Protein AF-G4Q4A5-F1 (afdb_monomer)

Solvent-accessible surface area (backbone atoms only — not comparable to full-atom values): 33783 Å² total; per-residue (Å²): 134,91,78,90,86,79,98,81,73,88,73,69,68,71,56,61,62,68,66,52,78,76,68,85,71,62,58,71,46,76,41,76,43,56,79,45,82,44,80,56,56,65,43,68,42,11,26,39,40,28,27,60,43,11,35,39,37,38,36,56,46,50,39,42,34,25,42,47,89,72,95,66,91,86,63,47,13,35,34,20,28,56,42,5,38,41,31,37,36,34,95,90,50,41,18,53,30,36,37,30,48,18,23,37,40,19,26,51,47,3,34,38,37,40,25,20,27,30,38,39,37,40,20,64,73,84,53,48,28,33,36,13,26,36,33,4,35,36,38,38,40,35,95,75,6,52,35,36,38,38,55,18,28,16,38,37,18,38,4,69,91,77,28,49,8,27,40,36,40,27,19,27,27,36,37,42,33,48,50,88,54,95,77,76,87,65,97,67,94,79,78,80,69,23,34,38,34,16,22,44,33,2,35,37,38,41,43,22,72,34,40,32,38,36,32,43,17,36,38,19,32,41,58,57,4,27,39,40,38,39,22,33,33,36,40,40,39,24,73,70,75,61,86,79,83,71,82,82,90,58,100,73,71,48,38,28,33,41,27,25,43,32,3,30,40,36,40,38,35,86,76,7,54,34,31,39,38,41,21,38,35,81,58,102,48,45,8,29,40,30,28,23,59,62,10,34,42,38,37,28,14,26,32,35,38,38,38,20,73,57,10,40,27,26,18,42,68,37,94,89,73,74,42,73,73,38,41,1,7,40,39,36,39,39,35,91,72,8,54,37,32,42,36,43,32,34,38,37,26,21,21,69,57,6,35,39,36,40,30,15,28,30,37,39,34,74,28,47,37,39,32,27,49,32,3,32,41,36,35,40,37,94,76,9,50,33,31,39,37,25,25,42,35,34,32,38,46,14,40,39,40,38,32,18,30,35,35,38,34,25,35,53,71,47,76,56,98,89,40,83,43,39,41,49,21,32,39,34,25,51,57,11,38,39,36,37,37,38,99,76,9,49,34,33,38,40,40,48,63,81,40,21,29,38,41,32,32,32,14,35,42,37,41,30,19,33,32,36,38,35,48,78,52,90,50,91,61,27,35,38,42,41,28,60,14,39,37,38,36,38,40,38,96,79,9,53,34,32,40,35,34,27,30,40,41,33,43,33,52,93,85,50,89,45,42,30,41,38,40,39,27,10,43,33,35,39,32,51,29,37,40,38,30,25,12,50,50,21,35,40,40,36,42,26,37,32,38,40,35,70,29,58,65,47,55,78,94,80,33,92,38,17,29,29,14,26,47,19,2,31,36,36,42,38,34,92,71,8,52,36,34,40,32,39,14,33,37,36,10,34,6,92,45,89,92,16,46,6,34,32,38,41,31,18,30,30,39,37,26,73,55,14,36,38,8,33,18,52,51,4,28,30,41,34,38,43,84,78,51,9,37,37,40,38,39,34,40,35,7,25,48,43,0,30,29,41,36,31,35,54,25,40,37,37,37,40,40,37,6,27,49,32,0,32,27,40,40,35,25,29,22,35,39,39,37,42,36,6,30,27,61,64,6,31,25,39,38,42,25,69,32,45,36,34,40,39,37,35,7,25,45,40,1,29,27,39,40,39,29,25,23,39,38,38,38,40,39,24,30,67,59,5,31,31,41,39,37,31,48,42,36,39,37,32,34,32,44,37,76,34,64,47,30,35,42,35,33,34,64,69,9,34,40,43,60,72,56,84,64,43,68,61,38,79,46,61,63,69,36,47,77,55,73,88,82,84,86,87,81,87,132

Secondary structure (DSSP, 8-state):
------S--SSSHHHHHHHHTTS-----EEEEEEEEEEE-SSEEE--EEEEEEEEEEEE-SSEEEE--S--SS--EEEEE-SS-EEEES-SSS-EEEEEE-SEEEE-TT-EEEE-EEEEEE---TTS-SEEEETT-EEEEE-TT--EEEE-SS-EEEE-TTT---EEEEEESEEEEE----TT---S--SSSS-SEEE-TT-EEEEEESSEEEEES-EEE-STT-EEEEE-SEEEEEEE---TT------TTTT-SEEE-TT-EEEE--TT-SEEEEEEE-SSSS-SEEE-STT-EEEE--SEEEEEETT-EEESEE-TTT--EEE---EEEE--TT-SEEEEES-EEEESTT-EEEE-SSEEEEEEEEEEETT-EEEE--TT--EEEEEEEEEESS-EEEE--SEEEE---EEEETTEEEEPPSEEEETT-EEEE--TT-SEEEE--STT-EEEEEEEEEEE-SSEEEE-SS--TT-EEEEEEEEEEEE--TT-SEEEE-SEEEEE--TT--PPEEEEEE-SEEEE-S-EEEESTTEEEEEE-SEEEE---S--TTT-SSSEEEETT-EEEE--TT-SEEEE-SPEEEE--STT--EEEEE-SSEEEETT-EEEESTTEEEEE--TTT--EEES-EEEETT-EEEEE-SSEEES-EEEETT-EEEEEESEEES-EEEESTT-EEEEEEEEEEES-EEEETT-EEEEEEEEEES-EEE-TT-EEEEEEEEEEEE-EEETTS--EEEEPTT-EEEE-S----SEEEESS-EEE-S-------

pLDDT: mean 84.36, std 18.32, range [21.97, 98.75]

Sequence (781 aa):
MMMYLSHKKKVLLSAAVLFALASGEAFASSYHGGTSDVTSSNETLDELYATNKAKVTVTGSGTITFTPSGTADGEGAIDASGGSVVTIGSSSLPYDRLTANGEILAEDKSTVNLYAKEITINKGDDYAAVTAANGATITIGTANTTSLTTTGEVLSTDGDNGAASSVTLTAGDVTLNYSPNPSADSGSGGDEDHTLYADGGSSLAVNASGTVTIKGPIGAVDSGSSITVDGSTISLTHNTVGEDGVTYNYDLETRGIHVEEGASVRIGSDSTTSLAIDVENSSDDSSIVVSGGASKLELYGKTISVTAEDGIHNGKLTGETFDTEYEGGSLVIGSDSTDSLIVNGPIQTVGSDASTKLLGSSIAVQSRIGTYRGGALTIGSKSTESVYVDTLFDSVNTKTTILGNDITIGNRSYYLDGMLYSSPSIDIYDGSIVTIGDDTTATVTIGGDVGADIDVQDADLTLKGNEIVIGLNDDQHFAIYHDYGGTVTIGDENTESVVINTALLMQTTRNHQKSNLTTVTGDTVTFSGIVSTYGIGSSLVVDGTTILLTRDTPILEVSPYPISALYGSAIALGSSRTESLTLAGTVASVSLVDGTDTEVSLDGSAITLQNGAVATGNGAALTIGSAGVTKTLTGDLTATDKGVVTATLSGTYTGDAVASDAGTLSLRAGAAEGNLTSTGSGSTLTATVSGAAVGDASAAESGNLTLTTGSLTGDLTTSDSGTLAATVSHTFTGKTTDDADTMTLTLSSGATWNLTDSSTVSTLNAEGGLLASWTARWVRR

Radius of gyration: 42.33 Å; Cα contacts (8 Å, |Δi|>4): 2781; chains: 1; bounding box: 100×43×151 Å

Structure (mmCIF, N/CA/C/O backbone):
data_AF-G4Q4A5-F1
#
_entry.id   AF-G4Q4A5-F1
#
loop_
_atom_site.group_PDB
_atom_site.id
_atom_site.type_symbol
_atom_site.label_atom_id
_atom_site.label_alt_id
_atom_site.label_comp_id
_atom_site.label_asym_id
_atom_site.label_entity_id
_atom_site.label_seq_id
_atom_site.pdbx_PDB_ins_code
_atom_site.Cartn_x
_atom_site.Cartn_y
_atom_site.Cartn_z
_atom_site.occupancy
_atom_site.B_iso_or_equiv
_atom_site.auth_seq_id
_atom_site.auth_comp_id
_atom_site.auth_asym_id
_atom_site.auth_atom_id
_atom_site.pdbx_PDB_model_num
ATOM 1 N N . MET A 1 1 ? -32.781 26.314 80.082 1.00 28.94 1 MET A N 1
ATOM 2 C CA . MET A 1 1 ? -33.161 25.643 81.343 1.00 28.94 1 MET A CA 1
ATOM 3 C C . MET A 1 1 ? -33.308 24.162 81.037 1.00 28.94 1 MET A C 1
ATOM 5 O O . MET A 1 1 ? -34.208 23.793 80.300 1.00 28.94 1 MET A O 1
ATOM 9 N N . MET A 1 2 ? -32.343 23.356 81.484 1.00 27.31 2 MET A N 1
ATOM 10 C CA . MET A 1 2 ? -32.360 21.892 81.381 1.00 27.31 2 MET A CA 1
ATOM 11 C C . MET A 1 2 ? -33.508 21.332 82.228 1.00 27.31 2 MET A C 1
ATOM 13 O O . MET A 1 2 ? -33.644 21.731 83.384 1.00 27.31 2 MET A O 1
ATOM 17 N N . MET A 1 3 ? -34.253 20.356 81.710 1.00 21.97 3 MET A N 1
ATOM 18 C CA . MET A 1 3 ? -34.928 19.380 82.563 1.00 21.97 3 MET A CA 1
ATOM 19 C C . MET A 1 3 ? -35.010 18.021 81.856 1.00 21.97 3 MET A C 1
ATOM 21 O O . MET A 1 3 ? -35.638 17.873 80.813 1.00 21.97 3 MET A O 1
ATOM 25 N N . TYR A 1 4 ? -34.307 17.056 82.446 1.00 30.72 4 TYR A N 1
ATOM 26 C CA . TYR A 1 4 ? -34.360 15.619 82.185 1.00 30.72 4 TYR A CA 1
ATOM 27 C C . TYR A 1 4 ? -35.785 15.075 82.349 1.00 30.72 4 TYR A C 1
ATOM 29 O O . TYR A 1 4 ? -36.430 15.401 83.342 1.00 30.72 4 TYR A O 1
ATOM 37 N N . LEU A 1 5 ? -36.212 14.144 81.486 1.00 25.69 5 LEU A N 1
ATOM 38 C CA . LEU A 1 5 ? -37.268 13.177 81.811 1.00 25.69 5 LEU A CA 1
ATOM 39 C C . LEU A 1 5 ? -36.898 11.768 81.309 1.00 25.69 5 LEU A C 1
ATOM 41 O O . LEU A 1 5 ? -36.308 11.589 80.249 1.00 25.69 5 LEU A O 1
ATOM 45 N N . SER A 1 6 ? -37.210 10.782 82.148 1.00 29.92 6 SER A N 1
ATOM 46 C CA . SER A 1 6 ? -36.556 9.480 82.299 1.00 29.92 6 SER A CA 1
ATOM 47 C C . SER A 1 6 ? -37.180 8.303 81.538 1.00 29.92 6 SER A C 1
ATOM 49 O O . SER A 1 6 ? -38.381 8.260 81.282 1.00 29.92 6 SER A O 1
ATOM 51 N N . HIS A 1 7 ? -36.348 7.274 81.348 1.00 33.62 7 HIS A N 1
ATOM 52 C CA . HIS A 1 7 ? -36.638 5.858 81.092 1.00 33.62 7 HIS A CA 1
ATOM 53 C C . HIS A 1 7 ? -38.032 5.346 81.515 1.00 33.62 7 HIS A C 1
ATOM 55 O O . HIS A 1 7 ? -38.216 4.936 82.658 1.00 33.62 7 HIS A O 1
ATOM 61 N N . LYS A 1 8 ? -38.994 5.278 80.580 1.00 30.33 8 LYS A N 1
ATOM 62 C CA . LYS A 1 8 ? -40.167 4.371 80.675 1.00 30.33 8 LYS A CA 1
ATOM 63 C C . LYS A 1 8 ? -40.930 4.130 79.355 1.00 30.33 8 LYS A C 1
ATOM 65 O O . LYS A 1 8 ? -42.116 3.830 79.374 1.00 30.33 8 LYS A O 1
ATOM 70 N N . LYS A 1 9 ? -40.253 4.208 78.200 1.00 30.61 9 LYS A N 1
ATOM 71 C CA . LYS A 1 9 ? -40.841 3.944 76.864 1.00 30.61 9 LYS A CA 1
ATOM 72 C C . LYS A 1 9 ? -40.145 2.830 76.060 1.00 30.61 9 LYS A C 1
ATOM 74 O O . LYS A 1 9 ? -40.297 2.762 74.851 1.00 30.61 9 LYS A O 1
ATOM 79 N N . LYS A 1 10 ? -39.410 1.922 76.715 1.00 32.59 10 LYS A N 1
ATOM 80 C CA . LYS A 1 10 ? -38.712 0.805 76.036 1.00 32.59 10 LYS A CA 1
ATOM 81 C C . LYS A 1 10 ? -39.521 -0.497 75.895 1.00 32.59 10 LYS A C 1
ATOM 83 O O . LYS A 1 10 ? -38.975 -1.471 75.406 1.00 32.59 10 LYS A O 1
ATOM 88 N N . VAL A 1 11 ? -40.797 -0.529 76.298 1.00 34.66 11 VAL A N 1
ATOM 89 C CA . VAL A 1 11 ? -41.610 -1.772 76.282 1.00 34.66 11 VAL A CA 1
ATOM 90 C C . VAL A 1 11 ? -42.888 -1.660 75.433 1.00 34.66 11 VAL A C 1
ATOM 92 O O . VAL A 1 11 ? -43.567 -2.654 75.224 1.00 34.66 11 VAL A O 1
ATOM 95 N N . LEU A 1 12 ? -43.205 -0.488 74.864 1.00 29.56 12 LEU A N 1
ATOM 96 C CA . LEU A 1 12 ? -44.349 -0.355 73.942 1.00 29.56 12 LEU A CA 1
ATOM 97 C C . LEU A 1 12 ? -43.979 -0.419 72.452 1.00 29.56 12 LEU A C 1
ATOM 99 O O . LEU A 1 12 ? -44.879 -0.469 71.623 1.00 29.56 12 LEU A O 1
ATOM 103 N N . LEU A 1 13 ? -42.688 -0.456 72.105 1.00 32.88 13 LEU A N 1
ATOM 104 C CA . LEU A 1 13 ? -42.244 -0.527 70.705 1.00 32.88 13 LEU A CA 1
ATOM 105 C C . LEU A 1 13 ? -42.064 -1.969 70.196 1.00 32.88 13 LEU A C 1
ATOM 107 O O . LEU A 1 13 ? -41.983 -2.185 68.997 1.00 32.88 13 LEU A O 1
ATOM 111 N N . SER A 1 14 ? -42.065 -2.967 71.085 1.00 34.66 14 SER A N 1
ATOM 112 C CA . SER A 1 14 ? -41.926 -4.386 70.721 1.00 34.66 14 SER A CA 1
ATOM 113 C C . SER A 1 14 ? -43.259 -5.105 70.471 1.00 34.66 14 SER A C 1
ATOM 115 O O . SER A 1 14 ? -43.252 -6.256 70.052 1.00 34.66 14 SER A O 1
ATOM 117 N N . ALA A 1 15 ? -44.404 -4.457 70.726 1.00 30.44 15 ALA A N 1
ATOM 118 C CA . ALA A 1 15 ? -45.734 -5.050 70.525 1.00 30.44 15 ALA A CA 1
ATOM 119 C C . ALA A 1 15 ? -46.437 -4.571 69.239 1.00 30.44 15 ALA A C 1
ATOM 121 O O . ALA A 1 15 ? -47.255 -5.306 68.696 1.00 30.44 15 ALA A O 1
ATOM 122 N N . ALA A 1 16 ? -46.096 -3.383 68.722 1.00 32.69 16 ALA A N 1
ATOM 123 C CA . ALA A 1 16 ? -46.635 -2.882 67.453 1.00 32.69 16 ALA A CA 1
ATOM 124 C C . ALA A 1 16 ? -46.022 -3.598 66.233 1.00 32.69 16 ALA A C 1
ATOM 126 O O . ALA A 1 16 ? -46.709 -3.820 65.245 1.00 32.69 16 ALA A O 1
ATOM 127 N N . VAL A 1 17 ? -44.771 -4.057 66.349 1.00 37.56 17 VAL A N 1
ATOM 128 C CA . VAL A 1 17 ? -44.092 -4.847 65.306 1.00 37.56 17 VAL A CA 1
ATOM 129 C C . VAL A 1 17 ? -44.661 -6.272 65.213 1.00 37.56 17 VAL A C 1
ATOM 131 O O . VAL A 1 17 ? -44.690 -6.857 64.139 1.00 37.56 17 VAL A O 1
ATOM 134 N N . LEU A 1 18 ? -45.198 -6.825 66.310 1.00 31.72 18 LEU A N 1
ATOM 135 C CA . LEU A 1 18 ? -45.698 -8.207 66.335 1.00 31.72 18 LEU A CA 1
ATOM 136 C C . LEU A 1 18 ? -47.148 -8.362 65.827 1.00 31.72 18 LEU A C 1
ATOM 138 O O . LEU A 1 18 ? -47.550 -9.473 65.501 1.00 31.72 18 LEU A O 1
ATOM 142 N N . PHE A 1 19 ? -47.931 -7.276 65.742 1.00 34.06 19 PHE A N 1
ATOM 143 C CA . PHE A 1 19 ? -49.298 -7.299 65.189 1.00 34.06 19 PHE A CA 1
ATOM 144 C C . PHE A 1 19 ? -49.381 -6.856 63.715 1.00 34.06 19 PHE A C 1
ATOM 146 O O . PHE A 1 19 ? -50.390 -7.131 63.072 1.00 34.06 19 PHE A O 1
ATOM 153 N 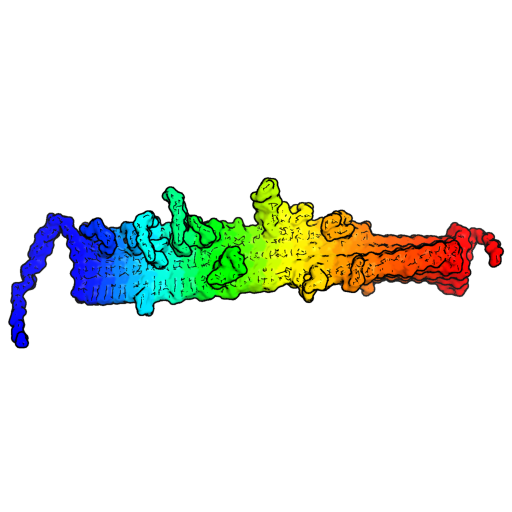N . ALA A 1 20 ? -48.334 -6.221 63.174 1.00 34.75 20 ALA A N 1
ATOM 154 C CA . ALA A 1 20 ? -48.256 -5.788 61.772 1.00 34.75 20 ALA A CA 1
ATOM 155 C C . ALA A 1 20 ? -47.697 -6.870 60.821 1.00 34.75 20 ALA A C 1
ATOM 157 O O . ALA A 1 20 ? -47.969 -6.843 59.629 1.00 34.75 20 ALA A O 1
ATOM 158 N N . LEU A 1 21 ? -47.027 -7.902 61.351 1.00 34.53 21 LEU A N 1
ATOM 159 C CA . LEU A 1 21 ? -46.571 -9.085 60.596 1.00 34.53 21 LEU A CA 1
ATOM 160 C C . LEU A 1 21 ? -47.720 -9.967 60.046 1.00 34.53 21 LEU A C 1
ATOM 162 O O . LEU A 1 21 ? -47.466 -11.012 59.457 1.00 34.53 21 LEU A O 1
ATOM 166 N N . ALA A 1 22 ? -48.983 -9.574 60.250 1.00 33.62 22 ALA A N 1
ATOM 167 C CA . ALA A 1 22 ? -50.168 -10.315 59.818 1.00 33.62 22 ALA A CA 1
ATOM 168 C C . ALA A 1 22 ? -50.999 -9.611 58.724 1.00 33.62 22 ALA A C 1
ATOM 170 O O . ALA A 1 22 ? -51.972 -10.209 58.265 1.00 33.62 22 ALA A O 1
ATOM 171 N N . SER A 1 23 ? -50.665 -8.377 58.311 1.00 36.69 23 SER A N 1
ATOM 172 C CA . SER A 1 23 ? -51.468 -7.615 57.332 1.00 36.69 23 SER A CA 1
ATOM 173 C C . SER A 1 23 ? -50.914 -7.581 55.906 1.00 36.69 23 SER A C 1
ATOM 175 O O . SER A 1 23 ? -51.649 -7.177 55.014 1.00 36.69 23 SER A O 1
ATOM 177 N N . GLY A 1 24 ? -49.679 -8.031 55.657 1.00 36.59 24 GLY A N 1
ATOM 178 C CA . GLY A 1 24 ? -49.119 -8.070 54.296 1.00 36.59 24 GLY A CA 1
ATOM 179 C C . GLY A 1 24 ? -48.942 -6.697 53.632 1.00 36.59 24 GLY A C 1
ATOM 180 O O . GLY A 1 24 ? -48.775 -6.643 52.420 1.00 36.59 24 GLY A O 1
ATOM 181 N N . GLU A 1 25 ? -48.984 -5.604 54.400 1.00 38.22 25 GLU A N 1
ATOM 182 C CA . GLU A 1 25 ? -48.641 -4.267 53.907 1.00 38.22 25 GLU A CA 1
ATOM 183 C C . GLU A 1 25 ? -47.123 -4.083 54.015 1.00 38.22 25 GLU A C 1
ATOM 185 O O . GLU A 1 25 ? -46.556 -4.177 55.109 1.00 38.22 25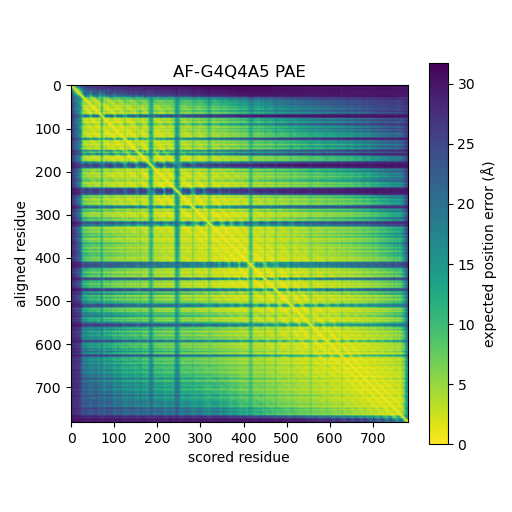 GLU A O 1
ATOM 190 N N . ALA A 1 26 ? -46.465 -3.885 52.872 1.00 44.22 26 ALA A N 1
ATOM 191 C CA . ALA A 1 26 ? -45.058 -3.518 52.809 1.00 44.22 26 ALA A CA 1
ATOM 192 C C . ALA A 1 26 ? -44.901 -2.077 53.341 1.00 44.22 26 ALA A C 1
ATOM 194 O O . ALA A 1 26 ? -45.732 -1.221 53.051 1.00 44.22 26 ALA A O 1
ATOM 195 N N . PHE A 1 27 ? -43.890 -1.826 54.178 1.00 46.25 27 PHE A N 1
ATOM 196 C CA . PHE A 1 27 ? -43.590 -0.495 54.721 1.00 46.25 27 PHE A CA 1
ATOM 197 C C . PHE A 1 27 ? -42.227 -0.029 54.209 1.00 46.25 27 PHE A C 1
ATOM 199 O O . PHE A 1 27 ? -41.244 -0.752 54.393 1.00 46.25 27 PHE A O 1
ATOM 206 N N . ALA A 1 28 ? -42.151 1.190 53.668 1.00 54.28 28 ALA A N 1
ATOM 207 C CA . ALA A 1 28 ? -40.890 1.869 53.385 1.00 54.28 28 ALA A CA 1
ATOM 208 C C . ALA A 1 28 ? -40.028 1.960 54.657 1.00 54.28 28 ALA A C 1
ATOM 210 O O . ALA A 1 28 ? -40.449 2.471 55.704 1.00 54.28 28 ALA A O 1
ATOM 211 N N . SER A 1 29 ? -38.808 1.430 54.582 1.00 66.94 29 SER A N 1
ATOM 212 C CA . SER A 1 29 ? -37.867 1.377 55.697 1.00 66.94 29 SER A CA 1
ATOM 213 C C . SER A 1 29 ? -36.833 2.497 55.565 1.00 66.94 29 SER A C 1
ATOM 215 O O . SER A 1 29 ? -35.869 2.401 54.811 1.00 66.94 29 SER A O 1
ATOM 217 N N . SER A 1 30 ? -37.046 3.589 56.307 1.00 72.38 30 SER A N 1
ATOM 218 C CA . SER A 1 30 ? -36.127 4.731 56.349 1.00 72.38 30 SER A CA 1
ATOM 219 C C . SER A 1 30 ? -35.182 4.665 57.554 1.00 72.38 30 SER A C 1
ATOM 221 O O . SER A 1 30 ? -35.591 4.528 58.712 1.00 72.38 30 SER A O 1
ATOM 223 N N . TYR A 1 31 ? -33.883 4.783 57.283 1.00 78.62 31 TYR A N 1
ATOM 224 C CA . TYR A 1 31 ? -32.807 4.721 58.266 1.00 78.62 31 TYR A CA 1
ATOM 225 C C . TYR A 1 31 ? -32.021 6.034 58.273 1.00 78.62 31 TYR A C 1
ATOM 227 O O . TYR A 1 31 ? -31.394 6.420 57.289 1.00 78.62 31 TYR A O 1
ATOM 235 N N . HIS A 1 32 ? -32.019 6.714 59.422 1.00 81.62 32 HIS A N 1
ATOM 236 C CA . HIS A 1 32 ? -31.368 8.013 59.600 1.00 81.62 32 HIS A CA 1
ATOM 237 C C . HIS A 1 32 ? -30.275 7.936 60.672 1.00 81.62 32 HIS A C 1
ATOM 239 O O . HIS A 1 32 ? -30.569 8.003 61.868 1.00 81.62 32 HIS A O 1
ATOM 245 N N . GLY A 1 33 ? -29.013 7.839 60.243 1.00 65.94 33 GLY A N 1
ATOM 246 C CA . GLY A 1 33 ? -27.843 7.727 61.120 1.00 65.94 33 GLY A CA 1
ATOM 247 C C . GLY A 1 33 ? -27.783 6.453 61.987 1.00 65.94 33 GLY A C 1
ATOM 248 O O . GLY A 1 33 ? -28.784 5.828 62.327 1.00 65.94 33 GLY A O 1
ATOM 249 N N . GLY A 1 34 ? -26.570 6.057 62.388 1.00 81.00 34 GLY A N 1
ATOM 250 C CA . GLY A 1 34 ? -26.346 4.872 63.233 1.00 81.00 34 GLY A CA 1
ATOM 251 C C . GLY A 1 34 ? -26.193 3.564 62.448 1.00 81.00 34 GLY A C 1
ATOM 252 O O . GLY A 1 34 ? -25.959 3.579 61.245 1.00 81.00 34 GLY A O 1
ATOM 253 N N . THR A 1 35 ? -26.261 2.421 63.136 1.00 84.75 35 THR A N 1
ATOM 254 C CA . THR A 1 35 ? -26.106 1.083 62.534 1.00 84.75 35 THR A CA 1
ATOM 255 C C . THR A 1 35 ? -27.363 0.257 62.771 1.00 84.75 35 THR A C 1
ATOM 257 O O . THR A 1 35 ? -27.820 0.163 63.911 1.00 84.75 35 THR A O 1
ATOM 260 N N . SER A 1 36 ? -27.893 -0.338 61.705 1.00 86.44 36 SER A N 1
ATOM 261 C CA . SER A 1 36 ? -29.079 -1.188 61.711 1.00 86.44 36 SER A CA 1
ATOM 262 C C . SER A 1 36 ? -28.761 -2.515 61.035 1.00 86.44 36 SER A C 1
ATOM 264 O O . SER A 1 36 ? -28.375 -2.536 59.870 1.00 86.44 36 SER A O 1
ATOM 266 N N . ASP A 1 37 ? -28.957 -3.612 61.760 1.00 85.06 37 ASP A N 1
ATOM 267 C CA . ASP A 1 37 ? -28.868 -4.963 61.215 1.00 85.06 37 ASP A CA 1
ATOM 268 C C . ASP A 1 37 ? -30.282 -5.551 61.152 1.00 85.06 37 ASP A C 1
ATOM 270 O O . ASP 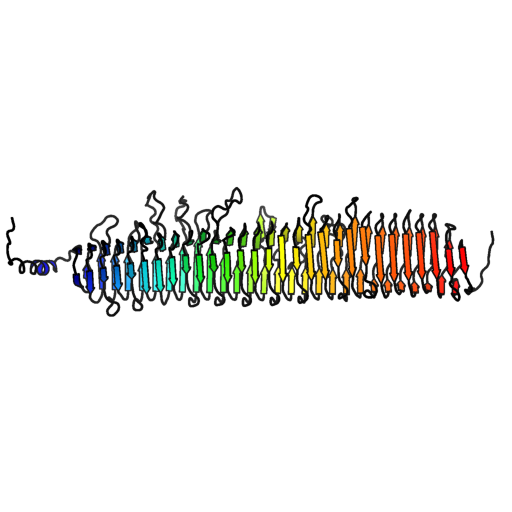A 1 37 ? -30.970 -5.671 62.170 1.00 85.06 37 ASP A O 1
ATOM 274 N N . VAL A 1 38 ? -30.724 -5.877 59.942 1.00 84.06 38 VAL A N 1
ATOM 275 C CA . VAL A 1 38 ? -32.038 -6.437 59.628 1.00 84.06 38 VAL A CA 1
ATOM 276 C C . VAL A 1 38 ? -31.842 -7.891 59.219 1.00 84.06 38 VAL A C 1
ATOM 278 O O . VAL A 1 38 ? -30.944 -8.214 58.440 1.00 84.06 38 VAL A O 1
ATOM 281 N N . THR A 1 39 ? -32.677 -8.787 59.741 1.00 84.75 39 THR A N 1
ATOM 282 C CA . THR A 1 39 ? -32.729 -10.180 59.288 1.00 84.75 39 THR A CA 1
ATOM 283 C C . THR A 1 39 ? -34.079 -10.432 58.634 1.00 84.75 39 THR A C 1
ATOM 285 O O . THR A 1 39 ? -35.096 -10.335 59.312 1.00 84.75 39 THR A O 1
ATOM 288 N N . SER A 1 40 ? -34.079 -10.743 57.340 1.00 83.06 40 SER A N 1
ATOM 289 C CA . SER A 1 40 ? -35.277 -10.910 56.506 1.00 83.06 40 SER A CA 1
ATOM 290 C C . SER A 1 40 ? -35.074 -12.103 55.568 1.00 83.06 40 SER A C 1
ATOM 292 O O . SER A 1 40 ? -33.961 -12.353 55.123 1.00 83.06 40 SER A O 1
ATOM 294 N N . SER A 1 41 ? -36.072 -12.954 55.333 1.00 86.31 41 SER A N 1
ATOM 295 C CA . SER A 1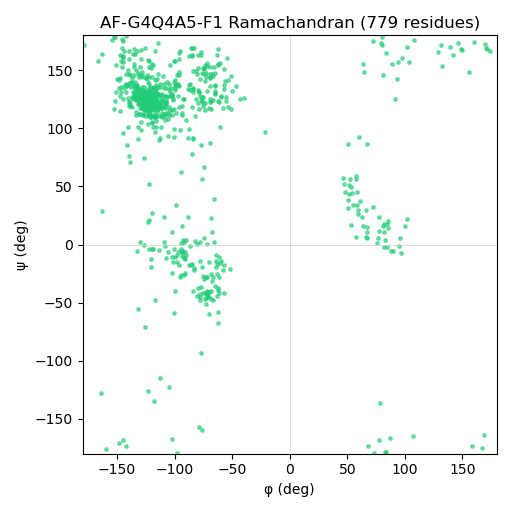 41 ? -35.902 -14.155 54.491 1.00 86.31 41 SER A CA 1
ATOM 296 C C . SER A 1 41 ? -37.211 -14.541 53.823 1.00 86.31 41 SER A C 1
ATOM 298 O O . SER A 1 41 ? -38.178 -14.823 54.524 1.00 86.31 41 SER A O 1
ATOM 300 N N . ASN A 1 42 ? -37.221 -14.639 52.490 1.00 85.81 42 ASN A N 1
ATOM 301 C CA . ASN A 1 42 ? -38.438 -14.856 51.695 1.00 85.81 42 ASN A CA 1
ATOM 302 C C . ASN A 1 42 ? -39.481 -13.752 51.915 1.00 85.81 42 ASN A C 1
ATOM 304 O O . ASN A 1 42 ? -40.659 -14.041 52.115 1.00 85.81 42 ASN A O 1
ATOM 308 N N . GLU A 1 43 ? -39.031 -12.498 51.901 1.00 85.19 43 GLU A N 1
ATOM 309 C CA . GLU A 1 43 ? -39.880 -11.329 52.127 1.00 85.19 43 GLU A CA 1
ATOM 310 C C . GLU A 1 43 ? -39.862 -10.381 50.926 1.00 85.19 43 GLU A C 1
ATOM 312 O O . GLU A 1 43 ? -38.876 -10.284 50.189 1.00 85.19 43 GLU A O 1
ATOM 317 N N . THR A 1 44 ? -40.973 -9.662 50.776 1.00 83.06 44 THR A N 1
ATOM 318 C CA . THR A 1 44 ? -41.088 -8.486 49.919 1.00 83.06 44 THR A CA 1
ATOM 319 C C . THR A 1 44 ? -41.093 -7.259 50.821 1.00 83.06 44 THR A C 1
ATOM 321 O O . THR A 1 44 ? -41.959 -7.124 51.686 1.00 83.06 44 THR A O 1
ATOM 324 N N . LEU A 1 45 ? -40.099 -6.403 50.642 1.00 82.25 45 LEU A N 1
ATOM 325 C CA . LEU A 1 45 ? -39.976 -5.097 51.266 1.00 82.25 45 LEU A CA 1
ATOM 326 C C . LEU A 1 45 ? -40.436 -4.032 50.269 1.00 82.25 45 LEU A C 1
ATOM 328 O O . LEU A 1 45 ? -40.466 -4.277 49.066 1.00 82.25 45 LEU A O 1
ATOM 332 N N . ASP A 1 46 ? -40.821 -2.879 50.794 1.00 79.44 46 ASP A N 1
ATOM 333 C CA . ASP A 1 46 ? -41.254 -1.730 50.002 1.00 79.44 46 ASP A CA 1
ATOM 334 C C . ASP A 1 46 ? -40.012 -1.034 49.409 1.00 79.44 46 ASP A C 1
ATOM 336 O O . ASP A 1 46 ? -39.434 -1.512 48.433 1.00 79.44 46 ASP A O 1
ATOM 340 N N . GLU A 1 47 ? -39.498 -0.024 50.111 1.00 80.44 47 GLU A N 1
ATOM 341 C CA . GLU A 1 47 ? -38.250 0.681 49.807 1.00 80.44 47 GLU A CA 1
ATOM 342 C C . GLU A 1 47 ? -37.258 0.610 50.973 1.00 80.44 47 GLU A C 1
ATOM 344 O O . GLU A 1 47 ? -37.637 0.514 52.154 1.00 80.44 47 GLU A O 1
ATOM 349 N N . LEU A 1 48 ? -35.966 0.698 50.652 1.00 86.94 48 LEU A N 1
ATOM 350 C CA . LEU A 1 48 ? -34.894 0.873 51.628 1.00 86.94 48 LEU A CA 1
ATOM 351 C C . LEU A 1 48 ? -34.190 2.206 51.386 1.00 86.94 48 LEU A C 1
ATOM 353 O O . LEU A 1 48 ? -33.423 2.336 50.440 1.00 86.94 48 LEU A O 1
ATOM 357 N N . TYR A 1 49 ? -34.389 3.153 52.303 1.00 86.31 49 TYR A N 1
ATOM 358 C CA . TYR A 1 49 ? -33.785 4.484 52.241 1.00 86.31 49 TYR A CA 1
ATOM 359 C C . TYR A 1 49 ? -32.809 4.685 53.408 1.00 86.31 49 TYR A C 1
ATOM 361 O O . TYR A 1 49 ? -33.207 4.645 54.577 1.00 86.31 49 TYR A O 1
ATOM 369 N N . ALA A 1 50 ? -31.524 4.905 53.128 1.00 87.81 50 ALA A N 1
ATOM 370 C CA . ALA A 1 50 ? -30.477 5.101 54.130 1.00 87.81 50 ALA A CA 1
ATOM 371 C C . ALA A 1 50 ? -29.779 6.453 53.952 1.00 87.81 50 ALA A C 1
ATOM 373 O O . ALA A 1 50 ? -29.149 6.708 52.935 1.00 87.81 50 ALA A O 1
ATOM 374 N N . THR A 1 51 ? -29.810 7.309 54.976 1.00 89.44 51 THR A N 1
ATOM 375 C CA . THR A 1 51 ? -29.193 8.641 54.886 1.00 89.44 51 THR A CA 1
ATOM 376 C C . THR A 1 51 ? -28.450 9.064 56.156 1.00 89.44 51 THR A C 1
ATOM 378 O O . THR A 1 51 ? -28.623 8.491 57.242 1.00 89.44 51 THR A O 1
ATOM 381 N N . ASN A 1 52 ? -27.640 10.121 56.036 1.00 88.25 52 ASN A N 1
ATOM 382 C CA . ASN A 1 52 ? -26.876 10.744 57.121 1.00 88.25 52 ASN A CA 1
ATOM 383 C C . ASN A 1 52 ? -25.933 9.751 57.829 1.00 88.25 52 ASN A C 1
ATOM 385 O O . ASN A 1 52 ? -25.995 9.566 59.050 1.00 88.25 52 ASN A O 1
ATOM 389 N N . LYS A 1 53 ? -25.050 9.109 57.050 1.00 89.62 53 LYS A N 1
ATOM 390 C CA . LYS A 1 53 ? -24.068 8.111 57.513 1.00 89.62 53 LYS A CA 1
ATOM 391 C C . LYS A 1 53 ? -24.703 6.905 58.211 1.00 89.62 53 LYS A C 1
ATOM 393 O O . LYS A 1 53 ? -24.148 6.378 59.182 1.00 89.62 53 LYS A O 1
ATOM 398 N N . ALA A 1 54 ? -25.887 6.491 57.766 1.00 89.06 54 ALA A N 1
ATOM 399 C CA . ALA A 1 54 ? -26.500 5.255 58.230 1.00 89.06 54 ALA A CA 1
ATOM 400 C C . ALA A 1 54 ? -25.701 4.051 57.713 1.00 89.06 54 ALA A C 1
ATOM 402 O O . ALA A 1 54 ? -25.210 4.062 56.591 1.00 89.06 54 ALA A O 1
ATOM 403 N N . LYS A 1 55 ? -25.579 2.996 58.519 1.00 92.56 55 LYS A N 1
ATOM 404 C CA . LYS A 1 55 ? -25.074 1.692 58.081 1.00 92.56 55 LYS A CA 1
ATOM 405 C C . LYS A 1 55 ? -26.184 0.662 58.216 1.00 92.56 55 LYS A C 1
ATOM 407 O O . LYS A 1 55 ? -26.554 0.330 59.340 1.00 92.56 55 LYS A O 1
ATOM 412 N N . VAL A 1 56 ? -26.704 0.175 57.099 1.00 90.88 56 VAL A N 1
ATOM 413 C CA . VAL A 1 56 ? -27.809 -0.784 57.039 1.00 90.88 56 VAL A CA 1
ATOM 414 C C . VAL A 1 56 ? -27.295 -2.097 56.463 1.00 90.88 56 VAL A C 1
ATOM 416 O O . VAL A 1 56 ? -26.820 -2.135 55.331 1.00 90.88 56 VAL A O 1
ATOM 419 N N . THR A 1 57 ? -27.393 -3.177 57.236 1.00 90.56 57 THR A N 1
ATOM 420 C CA . THR A 1 57 ? -27.068 -4.533 56.778 1.00 90.56 57 THR A CA 1
ATOM 421 C C . THR A 1 57 ? -28.337 -5.379 56.783 1.00 90.56 57 THR A C 1
ATOM 423 O O . THR A 1 57 ? -28.901 -5.619 57.846 1.00 90.56 57 THR A O 1
ATOM 426 N N . VAL A 1 58 ? -28.780 -5.871 55.629 1.00 89.81 58 VAL A N 1
ATOM 427 C CA . VAL A 1 58 ? -29.906 -6.807 55.509 1.00 89.81 58 VAL A CA 1
ATOM 428 C C . VAL A 1 58 ? -29.354 -8.202 55.240 1.00 89.81 58 VAL A C 1
ATOM 430 O O . VAL A 1 58 ? -28.743 -8.453 54.207 1.00 89.81 58 VAL A O 1
ATOM 433 N N . THR A 1 59 ? -29.559 -9.134 56.163 1.00 87.69 59 THR A N 1
ATOM 434 C CA . THR A 1 59 ? -29.055 -10.516 56.085 1.00 87.69 59 THR A CA 1
ATOM 435 C C . THR A 1 59 ? -30.200 -11.519 56.083 1.00 87.69 59 THR A C 1
ATOM 437 O O . THR A 1 59 ? -31.276 -11.232 56.603 1.00 87.69 59 THR A O 1
ATOM 440 N N . GLY A 1 60 ? -29.988 -12.703 55.511 1.00 87.69 60 GLY A N 1
ATOM 441 C CA . GLY A 1 60 ? -31.075 -13.655 55.330 1.00 87.69 60 GLY A CA 1
ATOM 442 C C . GLY A 1 60 ? -30.738 -14.835 54.439 1.00 87.69 60 GLY A C 1
ATOM 443 O O . GLY A 1 60 ? -29.573 -15.126 54.185 1.00 87.69 60 GLY A O 1
ATOM 444 N N . SER A 1 61 ? -31.781 -15.527 53.988 1.00 87.00 61 SER A N 1
ATOM 445 C CA . SER A 1 61 ? -31.707 -16.654 53.056 1.00 87.00 61 SER A CA 1
ATOM 446 C C . SER A 1 61 ? -32.941 -16.696 52.151 1.00 87.00 61 SER A C 1
ATOM 448 O O . SER A 1 61 ? -33.968 -16.091 52.468 1.00 87.00 61 SER A O 1
ATOM 450 N N . GLY A 1 62 ? -32.857 -17.434 51.042 1.00 91.88 62 GLY A N 1
ATOM 451 C CA . GLY A 1 62 ? -33.956 -17.565 50.088 1.00 91.88 62 GLY A CA 1
ATOM 452 C C . GLY A 1 62 ? -34.080 -16.353 49.167 1.00 91.88 62 GLY A C 1
ATOM 453 O O . GLY A 1 62 ? -33.076 -15.876 48.639 1.00 91.88 62 GLY A O 1
ATOM 454 N N . THR A 1 63 ? -35.307 -15.881 48.947 1.00 91.12 63 THR A N 1
ATOM 455 C CA . THR A 1 63 ? -35.597 -14.740 48.059 1.00 91.12 63 THR A CA 1
ATOM 456 C C . THR A 1 63 ? -35.806 -13.450 48.855 1.00 91.12 63 THR A C 1
ATOM 458 O O . THR A 1 63 ? -36.425 -13.476 49.916 1.00 91.12 63 THR A O 1
ATOM 461 N N . ILE A 1 64 ? -35.314 -12.323 48.350 1.00 91.19 64 ILE A N 1
ATOM 462 C CA . ILE A 1 64 ? -35.637 -10.981 48.849 1.00 91.19 64 ILE A CA 1
ATOM 463 C C . ILE A 1 64 ? -36.112 -10.128 47.669 1.00 91.19 64 ILE A C 1
ATOM 465 O O . ILE A 1 64 ? -35.497 -10.147 46.601 1.00 91.19 64 ILE A O 1
ATOM 469 N N . THR A 1 65 ? -37.214 -9.405 47.839 1.00 88.19 65 THR A N 1
ATOM 470 C CA . THR A 1 65 ? -37.767 -8.528 46.798 1.00 88.19 65 THR A CA 1
ATOM 471 C C . THR A 1 65 ? -37.994 -7.133 47.364 1.00 88.19 65 THR A C 1
ATOM 473 O O . THR A 1 65 ? -38.536 -7.021 48.454 1.00 88.19 65 THR A O 1
ATOM 476 N N . PHE A 1 66 ? -37.610 -6.092 46.634 1.00 87.31 66 PHE A N 1
ATOM 477 C CA . PHE A 1 66 ? -37.945 -4.695 46.921 1.00 87.31 66 PHE A CA 1
ATOM 478 C C . PHE A 1 66 ? -38.953 -4.228 45.875 1.00 87.31 66 PHE A C 1
ATOM 480 O O . PHE A 1 66 ? -38.759 -4.477 44.684 1.00 87.31 66 PHE A O 1
ATOM 487 N N . THR A 1 67 ? -40.079 -3.666 46.297 1.00 82.12 67 THR A N 1
ATOM 488 C CA . THR A 1 67 ? -41.157 -3.199 45.416 1.00 82.12 67 THR A CA 1
ATOM 489 C C . THR A 1 67 ? -41.775 -1.939 46.020 1.00 82.12 67 THR A C 1
ATOM 491 O O . THR A 1 67 ? -42.648 -2.083 46.876 1.00 82.12 67 THR A O 1
ATOM 494 N N . PRO A 1 68 ? -41.328 -0.752 45.572 1.00 74.12 68 PRO A N 1
ATOM 495 C CA . PRO A 1 68 ? -41.898 0.547 45.910 1.00 74.12 68 PRO A CA 1
ATOM 496 C C . PRO A 1 68 ? -43.424 0.563 45.786 1.00 74.12 68 PRO A C 1
ATOM 498 O O . PRO A 1 68 ? -43.990 0.029 44.826 1.00 74.12 68 PRO A O 1
ATOM 501 N N . SER A 1 69 ? -44.103 1.152 46.765 1.00 59.00 69 SER A N 1
ATOM 502 C CA . SER A 1 69 ? -45.563 1.168 46.881 1.00 59.00 69 SER A CA 1
ATOM 503 C C . SER A 1 69 ? -46.232 2.385 46.217 1.00 59.00 69 SER A C 1
ATOM 505 O O . SER A 1 69 ? -47.465 2.481 46.231 1.00 59.00 69 SER A O 1
ATOM 507 N N . GLY A 1 70 ? -45.462 3.271 45.572 1.00 54.66 70 GLY A N 1
ATOM 508 C CA . GLY A 1 70 ? -45.938 4.383 44.741 1.00 54.66 70 GLY A CA 1
ATOM 509 C C . GLY A 1 70 ? -46.153 4.007 43.266 1.00 54.66 70 GLY A C 1
ATOM 510 O O . GLY A 1 70 ? -45.320 3.367 42.638 1.00 54.66 70 GLY A O 1
ATOM 511 N N . THR A 1 71 ? -47.293 4.401 42.680 1.00 40.84 71 THR A N 1
ATOM 512 C CA . THR A 1 71 ? -47.656 4.132 41.267 1.00 40.84 71 THR A CA 1
ATOM 513 C C . THR A 1 71 ? -47.390 5.314 40.323 1.00 40.84 71 THR A C 1
ATOM 515 O O . THR A 1 71 ? -48.183 5.541 39.411 1.00 40.84 71 THR A O 1
ATOM 518 N N . ALA A 1 72 ? -46.351 6.110 40.555 1.00 38.34 72 ALA A N 1
ATOM 519 C CA . ALA A 1 72 ? -45.954 7.167 39.626 1.00 38.34 72 ALA A CA 1
ATOM 520 C C . ALA A 1 72 ? -44.451 7.431 39.767 1.00 38.34 72 ALA A C 1
ATOM 522 O O . ALA A 1 72 ? -44.006 7.823 40.839 1.00 38.34 72 ALA A O 1
ATOM 523 N N . ASP A 1 73 ? -43.724 7.166 38.687 1.00 41.38 73 ASP A N 1
ATOM 524 C CA . ASP A 1 73 ? -42.550 7.905 38.229 1.00 41.38 73 ASP A CA 1
ATOM 525 C C . ASP A 1 73 ? -41.456 8.144 39.302 1.00 41.38 73 ASP A C 1
ATOM 527 O O . ASP A 1 73 ? -41.410 9.184 39.958 1.00 41.38 73 ASP A O 1
ATOM 531 N N . GLY A 1 74 ? -40.535 7.180 39.460 1.00 49.47 74 GLY A N 1
ATOM 532 C CA . GLY A 1 74 ? -39.186 7.468 39.982 1.00 49.47 74 GLY A CA 1
ATOM 533 C C . GLY A 1 74 ? -38.854 7.182 41.457 1.00 49.47 74 GLY A C 1
ATOM 534 O O . GLY A 1 74 ? -37.827 7.670 41.919 1.00 49.47 74 GLY A O 1
ATOM 535 N N . GLU A 1 75 ? -39.627 6.397 42.220 1.00 58.66 75 GLU A N 1
ATOM 536 C CA . GLU A 1 75 ? -39.201 6.018 43.587 1.00 58.66 75 GLU A CA 1
ATOM 537 C C . GLU A 1 75 ? -38.151 4.875 43.586 1.00 58.66 75 GLU A C 1
ATOM 539 O O . GLU A 1 75 ? -38.285 3.855 42.897 1.00 58.66 75 GLU A O 1
ATOM 544 N N . GLY A 1 76 ? -37.055 5.063 44.334 1.00 71.12 76 GLY A N 1
ATOM 545 C CA . GLY A 1 76 ? -35.917 4.141 44.385 1.00 71.12 76 GLY A CA 1
ATOM 546 C C . GLY A 1 76 ? -36.174 2.914 45.261 1.00 71.12 76 GLY A C 1
ATOM 547 O O . GLY A 1 76 ? -36.502 3.028 46.439 1.00 71.12 76 GLY A O 1
ATOM 548 N N . ALA A 1 77 ? -35.952 1.712 44.720 1.00 82.12 77 ALA A N 1
ATOM 549 C CA . ALA A 1 77 ? -36.049 0.470 45.488 1.00 82.12 77 ALA A CA 1
ATOM 550 C C . ALA A 1 77 ? -35.015 0.423 46.628 1.00 82.12 77 ALA A C 1
ATOM 552 O O . ALA A 1 77 ? -35.303 -0.070 47.726 1.00 82.12 77 ALA A O 1
ATOM 553 N N . ILE A 1 78 ? -33.799 0.910 46.359 1.00 89.25 78 ILE A N 1
ATOM 554 C CA . ILE A 1 78 ? -32.695 0.989 47.319 1.00 89.25 78 ILE A CA 1
ATOM 555 C C . ILE A 1 78 ? -31.974 2.321 47.116 1.00 89.25 78 ILE A C 1
ATOM 557 O O . ILE A 1 78 ? -31.385 2.540 46.065 1.00 89.25 78 ILE A O 1
ATOM 561 N N . ASP A 1 79 ? -31.950 3.162 48.144 1.00 89.25 79 ASP A N 1
ATOM 562 C CA . ASP A 1 79 ? -31.326 4.485 48.104 1.00 89.25 79 ASP A CA 1
ATOM 563 C C . ASP A 1 79 ? -30.369 4.668 49.294 1.00 89.25 79 ASP A C 1
ATOM 565 O O . ASP A 1 79 ? -30.709 4.397 50.458 1.00 89.25 79 ASP A O 1
ATOM 569 N N . ALA A 1 80 ? -29.143 5.105 49.000 1.00 91.06 80 ALA A N 1
ATOM 570 C CA . ALA A 1 80 ? -28.149 5.490 49.988 1.00 91.06 80 ALA A CA 1
ATOM 571 C C . ALA A 1 80 ? -27.580 6.895 49.723 1.00 91.06 80 ALA A C 1
ATOM 573 O O . ALA A 1 80 ? -26.843 7.102 48.764 1.00 91.06 80 ALA A O 1
ATOM 574 N N . SER A 1 81 ? -27.783 7.824 50.660 1.00 89.69 81 SER A N 1
ATOM 575 C CA . SER A 1 81 ? -27.283 9.207 50.579 1.00 89.69 81 SER A CA 1
ATOM 576 C C . SER A 1 81 ? -26.514 9.657 51.834 1.00 89.69 81 SER A C 1
ATOM 578 O O . SER A 1 81 ? -26.519 9.012 52.893 1.00 89.69 81 SER A O 1
ATOM 580 N N . GLY A 1 82 ? -25.814 10.793 51.752 1.00 89.00 82 GLY A N 1
ATOM 581 C CA . GLY A 1 82 ? -25.109 11.416 52.880 1.00 89.00 82 GLY A CA 1
ATOM 582 C C . GLY A 1 82 ? -23.993 10.564 53.509 1.00 89.00 82 GLY A C 1
ATOM 583 O O . GLY A 1 82 ? -23.834 10.573 54.738 1.00 89.00 82 GLY A O 1
ATOM 584 N N . GLY A 1 83 ? -23.242 9.811 52.701 1.00 88.94 83 GLY A N 1
ATOM 585 C CA . GLY A 1 83 ? -22.144 8.936 53.130 1.00 88.94 83 GLY A CA 1
ATOM 586 C C . GLY A 1 83 ? -22.601 7.672 53.863 1.00 88.94 83 GLY A C 1
ATOM 587 O O . GLY A 1 83 ? -21.934 7.230 54.806 1.00 88.94 83 GLY A O 1
ATOM 588 N N . SER A 1 84 ? -23.772 7.146 53.504 1.00 93.62 84 SER A N 1
ATOM 589 C CA . SER A 1 84 ? -24.369 5.950 54.109 1.00 93.62 84 SER A CA 1
ATOM 590 C C . SER A 1 84 ? -23.851 4.664 53.463 1.00 93.62 84 SER A C 1
ATOM 592 O O . SER A 1 84 ? -23.280 4.679 52.381 1.00 93.62 84 SER A O 1
ATOM 594 N N . VAL A 1 85 ? -24.023 3.528 54.136 1.00 95.38 85 VAL A N 1
ATOM 595 C CA . VAL A 1 85 ? -23.629 2.207 53.634 1.00 95.38 85 VAL A CA 1
ATOM 596 C C . VAL A 1 85 ? -24.812 1.257 53.734 1.00 95.38 85 VAL A C 1
ATOM 598 O O . VAL A 1 85 ? -25.252 0.944 54.840 1.00 95.38 85 VAL A O 1
ATOM 601 N N . VAL A 1 86 ? -25.282 0.754 52.599 1.00 94.62 86 VAL A N 1
ATOM 602 C CA . VAL A 1 86 ? -26.296 -0.298 52.498 1.00 94.62 86 VAL A CA 1
ATOM 603 C C . VAL A 1 86 ? -25.622 -1.588 52.045 1.00 94.62 86 VAL A C 1
ATOM 605 O O . VAL A 1 86 ? -24.774 -1.603 51.155 1.00 94.62 86 VAL A O 1
ATOM 608 N N . THR A 1 87 ? -25.940 -2.702 52.693 1.00 94.50 87 THR A N 1
ATOM 609 C CA . THR A 1 87 ? -25.446 -4.026 52.308 1.00 94.50 87 THR A CA 1
ATOM 610 C C . THR A 1 87 ? -26.564 -5.047 52.426 1.00 94.50 87 THR A C 1
ATOM 612 O O . THR A 1 87 ? -27.078 -5.260 53.521 1.00 94.50 87 THR A O 1
ATOM 615 N N . ILE A 1 88 ? -26.933 -5.690 51.320 1.00 92.88 88 ILE A N 1
ATOM 616 C CA . ILE A 1 88 ? -27.961 -6.731 51.269 1.00 92.88 88 ILE A CA 1
ATOM 617 C C . ILE A 1 88 ? -27.291 -8.061 50.923 1.00 92.88 88 ILE A C 1
ATOM 619 O O . ILE A 1 88 ? -26.680 -8.212 49.869 1.00 92.88 88 ILE A O 1
ATOM 623 N N . GLY A 1 89 ? -27.407 -9.031 51.825 1.00 89.56 89 GLY A N 1
ATOM 624 C CA . GLY A 1 89 ? -26.697 -10.305 51.765 1.00 89.56 89 GLY A CA 1
ATOM 625 C C . GLY A 1 89 ? -25.238 -10.181 52.209 1.00 89.56 89 GLY A C 1
ATOM 626 O O . GLY A 1 89 ? -24.809 -9.179 52.784 1.00 89.56 89 GLY A O 1
ATOM 627 N N . SER A 1 90 ? -24.451 -11.222 51.957 1.00 86.75 90 SER A N 1
ATOM 628 C CA . SER A 1 90 ? -22.995 -11.166 52.094 1.00 86.75 90 SER A CA 1
ATOM 629 C C . SER A 1 90 ? -22.321 -12.021 51.028 1.00 86.75 90 SER A C 1
ATOM 631 O O . SER A 1 90 ? -22.923 -12.942 50.482 1.00 86.75 90 SER A O 1
ATOM 633 N N . SER A 1 91 ? -21.043 -11.765 50.758 1.00 81.06 91 SER A N 1
ATOM 634 C CA . SER A 1 91 ? -20.270 -12.560 49.797 1.00 81.06 91 SER A CA 1
ATOM 635 C C . SER A 1 91 ? -20.110 -14.033 50.197 1.00 81.06 91 SER A C 1
ATOM 637 O O . SER A 1 91 ? -19.939 -14.893 49.332 1.00 81.06 91 SER A O 1
ATOM 639 N N . SER A 1 92 ? -20.179 -14.341 51.497 1.00 84.44 92 SER A N 1
ATOM 640 C CA . SER A 1 92 ? -20.097 -15.706 52.028 1.00 84.44 92 SER A CA 1
ATOM 641 C C . SER A 1 92 ? -21.456 -16.393 52.168 1.00 84.44 92 SER A C 1
ATOM 643 O O . SER A 1 92 ? -21.517 -17.621 52.166 1.00 84.44 92 SER A O 1
ATOM 645 N N . LEU A 1 93 ? -22.534 -15.617 52.298 1.00 85.81 93 LEU A N 1
ATOM 646 C CA . LEU A 1 93 ? -23.915 -16.078 52.431 1.00 85.81 93 LEU A CA 1
ATOM 647 C C . LEU A 1 93 ? -24.833 -15.184 51.576 1.00 85.81 93 LEU A C 1
ATOM 649 O O . LEU A 1 93 ? -25.580 -14.366 52.124 1.00 85.81 93 LEU A O 1
ATOM 653 N N . PRO A 1 94 ? -24.754 -15.295 50.238 1.00 90.19 94 PRO A N 1
ATOM 654 C CA . PRO A 1 94 ? -25.633 -14.549 49.348 1.00 90.19 94 PRO A CA 1
ATOM 655 C C . PRO A 1 94 ? -27.068 -15.076 49.458 1.00 90.19 94 PRO A C 1
ATOM 657 O O . PRO A 1 94 ? -27.283 -16.258 49.748 1.00 90.19 94 PRO A O 1
ATOM 660 N N . TYR A 1 95 ? -28.050 -14.220 49.176 1.00 93.25 95 TYR A N 1
ATOM 661 C CA . TYR A 1 95 ? -29.420 -14.687 48.942 1.00 93.25 95 TYR A CA 1
ATOM 662 C C . TYR A 1 95 ? -29.463 -15.648 47.747 1.00 93.25 95 TYR A C 1
ATOM 664 O O . TYR A 1 95 ? -28.601 -15.602 46.870 1.00 93.25 95 TYR A O 1
ATOM 672 N N . ASP A 1 96 ? -30.473 -16.515 47.680 1.00 92.94 96 ASP A N 1
ATOM 673 C CA . ASP A 1 96 ? -30.683 -17.324 46.477 1.00 92.94 96 ASP A CA 1
ATOM 674 C C . ASP A 1 96 ? -31.163 -16.434 45.322 1.00 92.94 96 ASP A C 1
ATOM 676 O O . ASP A 1 96 ? -30.663 -16.566 44.209 1.00 92.94 96 ASP A O 1
ATOM 680 N N . ARG A 1 97 ? -32.060 -15.476 45.599 1.00 95.06 97 ARG A N 1
ATOM 681 C CA . ARG A 1 97 ? -32.528 -14.489 44.618 1.00 95.06 97 ARG A CA 1
ATOM 682 C C . ARG A 1 97 ? -32.757 -13.117 45.251 1.00 95.06 97 ARG A C 1
ATOM 684 O O . ARG A 1 97 ? -33.338 -13.037 46.332 1.00 95.06 97 ARG A O 1
ATOM 691 N N . LEU A 1 98 ? -32.337 -12.055 44.568 1.00 94.25 98 LEU A N 1
ATOM 692 C CA . LEU A 1 98 ? -32.651 -10.664 44.894 1.00 94.25 98 LEU A CA 1
ATOM 693 C C . LEU A 1 98 ? -33.351 -10.015 43.702 1.00 94.25 98 LEU A C 1
ATOM 695 O O . LEU A 1 98 ? -32.836 -10.053 42.588 1.00 94.25 98 LEU A O 1
ATOM 699 N N . THR A 1 99 ? -34.504 -9.402 43.946 1.00 91.50 99 THR A N 1
ATOM 700 C CA . THR A 1 99 ? -35.225 -8.621 42.936 1.00 91.50 99 THR A CA 1
ATOM 701 C C . THR A 1 99 ? -35.427 -7.197 43.439 1.00 91.50 99 THR A C 1
ATOM 703 O O . THR A 1 99 ? -36.004 -7.015 44.507 1.00 91.50 99 THR A O 1
ATOM 706 N N . ALA A 1 100 ? -34.967 -6.198 42.692 1.00 89.56 100 ALA A N 1
ATOM 707 C CA . ALA A 1 100 ? -35.236 -4.787 42.957 1.00 89.56 100 ALA A CA 1
ATOM 708 C C . ALA A 1 100 ? -36.160 -4.249 41.860 1.00 89.56 100 ALA A C 1
ATOM 710 O O . ALA A 1 100 ? -35.742 -4.164 40.711 1.00 89.56 100 ALA A O 1
ATOM 711 N N . ASN A 1 101 ? -37.417 -3.950 42.192 1.00 85.94 101 ASN A N 1
ATOM 712 C CA . ASN A 1 101 ? -38.392 -3.381 41.258 1.00 85.94 101 ASN A CA 1
ATOM 713 C C . ASN A 1 101 ? -38.402 -1.848 41.368 1.00 85.94 101 ASN A C 1
ATOM 715 O O . ASN A 1 101 ? -39.387 -1.275 41.807 1.00 85.94 101 ASN A O 1
ATOM 719 N N . GLY A 1 102 ? -37.286 -1.201 41.057 1.00 80.38 102 GLY A N 1
ATOM 720 C CA . GLY A 1 102 ? -37.098 0.247 41.126 1.00 80.38 102 GLY A CA 1
ATOM 721 C C . GLY A 1 102 ? -35.615 0.592 41.018 1.00 80.38 102 GLY A C 1
ATOM 722 O O . GLY A 1 102 ? -34.781 -0.296 40.825 1.00 80.38 102 GLY A O 1
ATOM 723 N N . GLU A 1 103 ? -35.279 1.870 41.159 1.00 83.44 103 GLU A N 1
ATOM 724 C CA . GLU A 1 103 ? -33.887 2.329 41.075 1.00 83.44 103 GLU A CA 1
ATOM 725 C C . GLU A 1 103 ? -33.023 1.840 42.236 1.00 83.44 103 GLU A C 1
ATOM 727 O O . GLU A 1 103 ? -33.480 1.737 43.378 1.00 83.44 103 GLU A O 1
ATOM 732 N N . ILE A 1 104 ? -31.748 1.587 41.945 1.00 89.31 104 ILE A N 1
ATOM 733 C CA . ILE A 1 104 ? -30.697 1.513 42.956 1.00 89.31 104 ILE A CA 1
ATOM 734 C C . ILE A 1 104 ? -29.855 2.785 42.860 1.00 89.31 104 ILE A C 1
ATOM 736 O O . ILE A 1 104 ? -29.068 2.930 41.927 1.00 89.31 104 ILE A O 1
ATOM 740 N N . LEU A 1 105 ? -29.994 3.668 43.844 1.00 89.00 105 LEU A N 1
ATOM 741 C CA . LEU A 1 105 ? -29.340 4.972 43.887 1.00 89.00 105 LEU A CA 1
ATOM 742 C C . LEU A 1 105 ? -28.310 5.029 45.022 1.00 89.00 105 LEU A C 1
ATOM 744 O O . LEU A 1 105 ? -28.564 4.598 46.152 1.00 89.00 105 LEU A O 1
ATOM 748 N N . ALA A 1 106 ? -27.128 5.567 44.731 1.00 91.06 106 ALA A N 1
ATOM 749 C CA . ALA A 1 106 ? -26.138 5.922 45.737 1.00 91.06 106 ALA A CA 1
ATOM 750 C C . ALA A 1 106 ? -25.550 7.306 45.450 1.00 91.06 106 ALA A C 1
ATOM 752 O O . ALA A 1 106 ? -25.010 7.541 44.375 1.00 91.06 106 ALA A O 1
ATOM 753 N N . GLU A 1 107 ? -25.573 8.190 46.445 1.00 89.88 107 GLU A N 1
ATOM 754 C CA . GLU A 1 107 ? -25.117 9.580 46.320 1.00 89.88 107 GLU A CA 1
ATOM 755 C C . GLU A 1 107 ? -24.198 9.989 47.480 1.00 89.88 107 GLU A C 1
ATOM 757 O O . GLU A 1 107 ? -24.136 9.329 48.524 1.00 89.88 107 GLU A O 1
ATOM 762 N N . ASP A 1 108 ? -23.497 11.118 47.347 1.00 88.94 108 ASP A N 1
ATOM 763 C CA . ASP A 1 108 ? -22.731 11.762 48.424 1.00 88.94 108 ASP A CA 1
ATOM 764 C C . ASP A 1 108 ? -21.729 10.825 49.128 1.00 88.94 108 ASP A C 1
ATOM 766 O O . ASP A 1 108 ? -21.676 10.742 50.365 1.00 88.94 108 ASP A O 1
ATOM 770 N N . LYS A 1 109 ? -20.908 10.101 48.357 1.00 90.50 109 LYS A N 1
ATOM 771 C CA . LYS A 1 109 ? -19.920 9.126 48.874 1.00 90.50 109 LYS A CA 1
ATOM 772 C C . LYS A 1 109 ? -20.533 7.941 49.624 1.00 90.50 109 LYS A C 1
ATOM 774 O O . LYS A 1 109 ? -19.876 7.344 50.485 1.00 90.50 109 LYS A O 1
ATOM 779 N N . SER A 1 110 ? -21.794 7.621 49.349 1.00 93.81 110 SER A N 1
ATOM 780 C CA . SER A 1 110 ? -22.456 6.444 49.910 1.00 93.81 110 SER A CA 1
ATOM 781 C C . SER A 1 110 ? -22.025 5.159 49.205 1.00 93.81 110 SER A C 1
ATOM 783 O O . SER A 1 110 ? -21.439 5.177 48.123 1.00 93.81 110 SER A O 1
ATOM 785 N N . THR A 1 111 ? -22.286 4.019 49.840 1.00 95.94 111 THR A N 1
ATOM 786 C CA . THR A 1 111 ? -21.950 2.698 49.306 1.00 95.94 111 THR A CA 1
ATOM 787 C C . THR A 1 111 ? -23.156 1.770 49.339 1.00 95.94 111 THR A C 1
ATOM 789 O O . THR A 1 111 ? -23.743 1.576 50.403 1.00 95.94 111 THR A O 1
ATOM 792 N N . VAL A 1 112 ? -23.472 1.120 48.221 1.00 96.31 112 VAL A N 1
ATOM 793 C CA . VAL A 1 112 ? -24.494 0.063 48.143 1.00 96.31 112 VAL A CA 1
ATOM 794 C C . VAL A 1 112 ? -23.836 -1.244 47.707 1.00 96.31 112 VAL A C 1
ATOM 796 O O . VAL A 1 112 ? -23.132 -1.288 46.705 1.00 96.31 112 VAL A O 1
ATOM 799 N N . ASN A 1 113 ? -24.057 -2.323 48.461 1.00 95.94 113 ASN A N 1
ATOM 800 C CA . ASN A 1 113 ? -23.546 -3.659 48.145 1.00 95.94 113 ASN A CA 1
ATOM 801 C C . ASN A 1 113 ? -24.682 -4.684 48.098 1.00 95.94 113 ASN A C 1
ATOM 803 O O . ASN A 1 113 ? -25.351 -4.888 49.114 1.00 95.94 113 ASN A O 1
ATOM 807 N N . LEU A 1 114 ? -24.871 -5.367 46.970 1.00 95.25 114 LEU A N 1
ATOM 808 C CA . LEU A 1 114 ? -25.947 -6.346 46.778 1.00 95.25 114 LEU A CA 1
ATOM 809 C C . LEU A 1 114 ? -25.379 -7.733 46.473 1.00 95.25 114 LEU A C 1
ATOM 811 O O . LEU A 1 114 ? -24.646 -7.910 45.505 1.00 95.25 114 LEU A O 1
ATOM 815 N N . TYR A 1 115 ? -25.740 -8.736 47.273 1.00 95.25 115 TYR A N 1
ATOM 816 C CA . TYR A 1 115 ? -25.178 -10.082 47.185 1.00 95.25 115 TYR A CA 1
ATOM 817 C C . TYR A 1 115 ? -26.273 -11.160 47.129 1.00 95.25 115 TYR A C 1
ATOM 819 O O . TYR A 1 115 ? -26.883 -11.516 48.143 1.00 95.25 115 TYR A O 1
ATOM 827 N N . ALA A 1 116 ? -26.476 -11.733 45.940 1.00 94.94 116 ALA A N 1
ATOM 828 C CA . ALA A 1 116 ? -27.345 -12.887 45.703 1.00 94.94 116 ALA A CA 1
ATOM 829 C C . ALA A 1 116 ? -26.782 -13.793 44.593 1.00 94.94 116 ALA A C 1
ATOM 831 O O . ALA A 1 116 ? -25.914 -13.363 43.833 1.00 94.94 116 ALA A O 1
ATOM 832 N N . LYS A 1 117 ? -27.251 -15.045 44.502 1.00 94.81 117 LYS A N 1
ATOM 833 C CA . LYS A 1 117 ? -26.916 -15.956 43.395 1.00 94.81 117 LYS A CA 1
ATOM 834 C C . LYS A 1 117 ? -27.576 -15.488 42.100 1.00 94.81 117 LYS A C 1
ATOM 836 O O . LYS A 1 117 ? -26.904 -15.397 41.085 1.00 94.81 117 LYS A O 1
ATOM 841 N N . GLU A 1 118 ? -28.850 -15.123 42.156 1.00 96.25 118 GLU A N 1
ATOM 842 C CA . GLU A 1 118 ? -29.571 -14.510 41.039 1.00 96.25 118 GLU A CA 1
ATOM 843 C C . GLU A 1 118 ? -29.996 -13.088 41.414 1.00 96.25 118 GLU A C 1
ATOM 845 O O . GLU A 1 118 ? -30.588 -12.880 42.476 1.00 96.25 118 GLU A O 1
ATOM 850 N N . ILE A 1 119 ? -29.695 -12.111 40.560 1.00 95.12 119 ILE A N 1
ATOM 851 C CA . ILE A 1 119 ? -30.073 -10.707 40.756 1.00 95.12 119 ILE A CA 1
ATOM 852 C C . ILE A 1 119 ? -30.896 -10.235 39.560 1.00 95.12 119 ILE A C 1
ATOM 854 O O . ILE A 1 119 ? -30.498 -10.416 38.410 1.00 95.12 119 ILE A O 1
ATOM 858 N N . THR A 1 120 ? -32.030 -9.601 39.838 1.00 91.88 120 THR A N 1
ATOM 859 C CA . THR A 1 120 ? -32.879 -8.968 38.827 1.00 91.88 120 THR A CA 1
ATOM 860 C C . THR A 1 120 ? -33.193 -7.542 39.256 1.00 91.88 120 THR A C 1
ATOM 862 O O . THR A 1 120 ? -33.662 -7.331 40.374 1.00 91.88 120 THR A O 1
ATOM 865 N N . ILE A 1 121 ? -32.940 -6.575 38.380 1.00 88.94 121 ILE A N 1
ATOM 866 C CA . ILE A 1 121 ? -33.254 -5.163 38.606 1.00 88.94 121 ILE A CA 1
ATOM 867 C C . ILE A 1 121 ? -34.244 -4.749 37.526 1.00 88.94 121 ILE A C 1
ATOM 869 O O . ILE A 1 121 ? -33.904 -4.700 36.345 1.00 88.94 121 ILE A O 1
ATOM 873 N N . ASN A 1 122 ? -35.475 -4.493 37.945 1.00 83.00 122 ASN A N 1
ATOM 874 C CA . ASN A 1 122 ? -36.546 -4.062 37.069 1.00 83.00 122 ASN A CA 1
ATOM 875 C C . ASN A 1 122 ? -36.834 -2.594 37.366 1.00 83.00 122 ASN A C 1
ATOM 877 O O . ASN A 1 122 ? -37.363 -2.285 38.429 1.00 83.00 122 ASN A O 1
ATOM 881 N N . LYS A 1 123 ? -36.510 -1.701 36.437 1.00 71.56 123 LYS A N 1
ATOM 882 C CA . LYS A 1 123 ? -36.967 -0.310 36.466 1.00 71.56 123 LYS A CA 1
ATOM 883 C C . LYS A 1 123 ? -37.774 -0.052 35.193 1.00 71.56 123 LYS A C 1
ATOM 885 O O . LYS A 1 123 ? -37.484 -0.681 34.179 1.00 71.56 123 LYS A O 1
ATOM 890 N N . GLY A 1 124 ? -38.827 0.759 35.313 1.00 60.78 124 GLY A N 1
ATOM 891 C CA . GLY A 1 124 ? -39.625 1.229 34.176 1.00 60.78 124 GLY A CA 1
ATOM 892 C C . GLY A 1 124 ? -38.909 2.328 33.387 1.00 60.78 124 GLY A C 1
ATOM 893 O O . GLY A 1 124 ? -37.698 2.487 33.515 1.00 60.78 124 GLY A O 1
ATOM 894 N N . ASP A 1 125 ? -39.685 3.090 32.626 1.00 55.91 125 ASP A N 1
ATOM 895 C CA . ASP A 1 125 ? -39.237 3.712 31.375 1.00 55.91 125 ASP A CA 1
ATOM 896 C C . ASP A 1 125 ? -38.695 5.158 31.517 1.00 55.91 125 ASP A C 1
ATOM 898 O O . ASP A 1 125 ? -38.634 5.863 30.525 1.00 55.91 125 ASP A O 1
ATOM 902 N N . ASP A 1 126 ? -38.356 5.647 32.717 1.00 53.84 126 ASP A N 1
ATOM 903 C CA . ASP A 1 126 ? -38.068 7.091 32.893 1.00 53.84 126 ASP A CA 1
ATOM 904 C C . ASP A 1 126 ? -36.661 7.439 33.419 1.00 53.84 126 ASP A C 1
ATOM 906 O O . ASP A 1 126 ? -36.313 8.612 33.420 1.00 53.84 126 ASP A O 1
ATOM 910 N N . TYR A 1 127 ? -35.861 6.485 33.928 1.00 62.22 127 TYR A N 1
ATOM 911 C CA . TYR A 1 127 ? -34.545 6.786 34.532 1.00 62.22 127 TYR A CA 1
ATOM 912 C C . TYR A 1 127 ? -33.638 5.544 34.674 1.00 62.22 127 TYR A C 1
ATOM 914 O O . TYR A 1 127 ? -34.107 4.405 34.725 1.00 62.22 127 TYR A O 1
ATOM 922 N N . ALA A 1 128 ? -32.337 5.764 34.902 1.00 69.25 128 ALA A N 1
ATOM 923 C CA . ALA A 1 128 ? -31.315 4.734 35.124 1.00 69.25 128 ALA A CA 1
ATOM 924 C C . ALA A 1 128 ? -31.677 3.682 36.193 1.00 69.25 128 ALA A C 1
ATOM 926 O O . ALA A 1 128 ? -32.100 4.004 37.303 1.00 69.25 128 ALA A O 1
ATOM 927 N N . ALA A 1 129 ? -31.493 2.394 35.886 1.00 79.81 129 ALA A N 1
ATOM 928 C CA . ALA A 1 129 ? -31.760 1.288 36.809 1.00 79.81 129 ALA A CA 1
ATOM 929 C C . ALA A 1 129 ? -30.781 1.265 37.996 1.00 79.81 129 ALA A C 1
ATOM 931 O O . ALA A 1 129 ? -31.143 0.831 39.095 1.00 79.81 129 ALA A O 1
ATOM 932 N N . VAL A 1 130 ? -29.546 1.720 37.770 1.00 87.88 130 VAL A N 1
ATOM 933 C CA . VAL A 1 130 ? -28.490 1.822 38.782 1.00 87.88 130 VAL A CA 1
ATOM 934 C C . VAL A 1 130 ? -27.729 3.125 38.573 1.00 87.88 130 VAL A C 1
ATOM 936 O O . VAL A 1 130 ? -27.145 3.314 37.507 1.00 87.88 130 VAL A O 1
ATOM 939 N N . THR A 1 131 ? -27.668 3.959 39.610 1.00 88.06 131 THR A N 1
ATOM 940 C CA . THR A 1 131 ? -27.062 5.295 39.548 1.00 88.06 131 THR A CA 1
ATOM 941 C C . THR A 1 131 ? -26.111 5.502 40.719 1.00 88.06 131 THR A C 1
ATOM 943 O O . THR A 1 131 ? -26.519 5.431 41.880 1.00 88.06 131 THR A O 1
ATOM 946 N N . ALA A 1 132 ? -24.833 5.769 40.436 1.00 89.81 132 ALA A N 1
ATOM 947 C CA . ALA A 1 132 ? -23.872 6.217 41.445 1.00 89.81 132 ALA A CA 1
ATOM 948 C C . ALA A 1 132 ? -23.418 7.648 41.143 1.00 89.81 132 ALA A C 1
ATOM 950 O O . ALA A 1 132 ? -22.754 7.871 40.134 1.00 89.81 132 ALA A O 1
ATOM 951 N N . ALA A 1 133 ? -23.716 8.585 42.041 1.00 88.44 133 ALA A N 1
ATOM 952 C CA . ALA A 1 133 ? -23.403 10.000 41.864 1.00 88.44 133 ALA A CA 1
ATOM 953 C C . ALA A 1 133 ? -22.519 10.568 42.991 1.00 88.44 133 ALA A C 1
ATOM 955 O O . ALA A 1 133 ? -22.495 10.059 44.120 1.00 88.44 133 ALA A O 1
ATOM 956 N N . ASN A 1 134 ? -21.817 11.674 42.719 1.00 86.69 134 ASN A N 1
ATOM 957 C CA . ASN A 1 134 ? -21.105 12.475 43.727 1.00 86.69 134 ASN A CA 1
ATOM 958 C C . ASN A 1 134 ? -20.114 11.666 44.611 1.00 86.69 134 ASN A C 1
ATOM 960 O O . ASN A 1 134 ? -20.055 11.811 45.844 1.00 86.69 134 ASN A O 1
ATOM 964 N N . GLY A 1 135 ? -19.313 10.789 44.002 1.00 88.62 135 GLY A N 1
ATOM 965 C CA . GLY A 1 135 ? -18.286 9.994 44.682 1.00 88.62 135 GLY A CA 1
ATOM 966 C C . GLY A 1 135 ? -18.785 8.694 45.316 1.00 88.62 135 GLY A C 1
ATOM 967 O O . GLY A 1 135 ? -18.097 8.133 46.176 1.00 88.62 135 GLY A O 1
ATOM 968 N N . ALA A 1 136 ? -19.995 8.253 44.969 1.00 92.38 136 ALA A N 1
ATOM 969 C CA . ALA A 1 136 ? -20.603 7.038 45.496 1.00 92.38 136 ALA A CA 1
ATOM 970 C C . ALA A 1 136 ? -20.045 5.754 44.858 1.00 92.38 136 ALA A C 1
ATOM 972 O O . ALA A 1 136 ? -19.349 5.765 43.842 1.00 92.38 136 ALA A O 1
ATOM 973 N N . THR A 1 137 ? -20.325 4.612 45.488 1.00 95.19 137 THR A N 1
ATOM 974 C CA . THR A 1 137 ? -19.897 3.292 45.005 1.00 95.19 137 THR A CA 1
ATOM 975 C C . THR A 1 137 ? -21.029 2.282 45.097 1.00 95.19 137 THR A C 1
ATOM 977 O O . THR A 1 137 ? -21.575 2.052 46.177 1.00 95.19 137 THR A O 1
ATOM 980 N N . ILE A 1 138 ? -21.338 1.611 43.993 1.00 95.62 138 ILE A N 1
ATOM 981 C CA . ILE A 1 138 ? -22.302 0.510 43.957 1.00 95.62 138 ILE A CA 1
ATOM 982 C C . ILE A 1 138 ? -21.591 -0.765 43.510 1.00 95.62 138 ILE A C 1
ATOM 984 O O . ILE A 1 138 ? -20.894 -0.795 42.501 1.00 95.62 138 ILE A O 1
ATOM 988 N N . THR A 1 139 ? -21.760 -1.848 44.264 1.00 95.88 139 THR A N 1
ATOM 989 C CA . THR A 1 139 ? -21.255 -3.180 43.912 1.00 95.88 139 THR A CA 1
ATOM 990 C C . THR A 1 139 ? -22.400 -4.182 43.920 1.00 95.88 139 THR A C 1
ATOM 992 O O . THR A 1 139 ? -23.060 -4.379 44.943 1.00 95.88 139 THR A O 1
ATOM 995 N N . ILE A 1 140 ? -22.633 -4.837 42.784 1.00 95.06 140 ILE A N 1
ATOM 996 C CA . ILE A 1 140 ? -23.732 -5.783 42.595 1.00 95.06 140 ILE A CA 1
ATOM 997 C C . ILE A 1 140 ? -23.174 -7.137 42.171 1.00 95.06 140 ILE A C 1
ATOM 999 O O . ILE A 1 140 ? -22.526 -7.284 41.137 1.00 95.06 140 ILE A O 1
ATOM 1003 N N . GLY A 1 141 ? -23.475 -8.147 42.976 1.00 93.75 141 GLY A N 1
ATOM 1004 C CA . GLY A 1 141 ? -23.049 -9.515 42.757 1.00 93.75 141 GLY A CA 1
ATOM 1005 C C . GLY A 1 141 ? -21.632 -9.811 43.250 1.00 93.75 141 GLY A C 1
ATOM 1006 O O . GLY A 1 141 ? -20.956 -9.003 43.885 1.00 93.75 141 GLY A O 1
ATOM 1007 N N . THR A 1 142 ? -21.219 -11.054 43.032 1.00 92.06 142 THR A N 1
ATOM 1008 C CA . THR A 1 142 ? -19.916 -11.618 43.406 1.00 92.06 142 THR A CA 1
ATOM 1009 C C . THR A 1 142 ? -19.549 -12.732 42.428 1.00 92.06 142 THR A C 1
ATOM 1011 O O . THR A 1 142 ? -20.366 -13.139 41.610 1.00 92.06 142 THR A O 1
ATOM 1014 N N . ALA A 1 143 ? -18.379 -13.351 42.598 1.00 88.19 143 ALA A N 1
ATOM 1015 C CA . ALA A 1 143 ? -18.027 -14.581 41.881 1.00 88.19 143 ALA A CA 1
ATOM 1016 C C . ALA A 1 143 ? -19.017 -15.756 42.092 1.00 88.19 143 ALA A C 1
ATOM 1018 O O . ALA A 1 143 ? -19.001 -16.707 41.318 1.00 88.19 143 ALA A O 1
ATOM 1019 N N . ASN A 1 144 ? -19.860 -15.717 43.133 1.00 89.06 144 ASN A N 1
ATOM 1020 C CA . ASN A 1 144 ? -20.897 -16.727 43.389 1.00 89.06 144 ASN A CA 1
ATOM 1021 C C . ASN A 1 144 ? -22.264 -16.363 42.783 1.00 89.06 144 ASN A C 1
ATOM 1023 O O . ASN A 1 144 ? -23.206 -17.151 42.889 1.00 89.06 144 ASN A O 1
ATOM 1027 N N . THR A 1 145 ? -22.402 -15.166 42.210 1.00 95.44 145 THR A N 1
ATOM 1028 C CA . THR A 1 145 ? -23.611 -14.742 41.500 1.00 95.44 145 THR A CA 1
ATOM 1029 C C . THR A 1 145 ? -23.627 -15.448 40.155 1.00 95.44 145 THR A C 1
ATOM 1031 O O . THR A 1 145 ? -22.699 -15.293 39.378 1.00 95.44 145 THR A O 1
ATOM 1034 N N . THR A 1 146 ? -24.638 -16.265 39.885 1.00 95.88 146 THR A N 1
ATOM 1035 C CA . THR A 1 146 ? -24.771 -17.022 38.638 1.00 95.88 146 THR A CA 1
ATOM 1036 C C . THR A 1 146 ? -25.317 -16.163 37.510 1.00 95.88 146 THR A C 1
ATOM 1038 O O . THR A 1 146 ? -24.855 -16.304 36.386 1.00 95.88 146 THR A O 1
ATOM 1041 N N . SER A 1 147 ? -26.257 -15.259 37.797 1.00 95.69 147 SER A N 1
ATOM 1042 C CA . SER A 1 147 ? -26.861 -14.397 36.779 1.00 95.69 147 SER A CA 1
ATOM 1043 C C . SER A 1 147 ? -27.264 -13.034 37.333 1.00 95.69 147 SER A C 1
ATOM 1045 O O . SER A 1 147 ? -27.795 -12.937 38.444 1.00 95.69 147 SER A O 1
ATOM 1047 N N . LEU A 1 148 ? -27.061 -11.998 36.524 1.00 94.94 148 LEU A N 1
ATOM 1048 C CA . LEU A 1 148 ? -27.539 -10.643 36.765 1.00 94.94 148 LEU A CA 1
ATOM 1049 C C . LEU A 1 148 ? -28.286 -10.130 35.532 1.00 94.94 148 LEU A C 1
ATOM 1051 O O . LEU A 1 148 ? -27.760 -10.177 34.422 1.00 94.94 148 LEU A O 1
ATOM 1055 N N . THR A 1 149 ? -29.506 -9.638 35.727 1.00 91.44 149 THR A N 1
ATOM 1056 C CA . THR A 1 149 ? -30.338 -9.105 34.643 1.00 91.44 149 THR A CA 1
ATOM 1057 C C . THR A 1 149 ? -30.909 -7.744 35.010 1.00 91.44 149 THR A C 1
ATOM 1059 O O . THR A 1 149 ? -31.453 -7.590 36.105 1.00 91.44 149 THR A O 1
ATOM 1062 N N . THR A 1 150 ? -30.825 -6.787 34.087 1.00 86.56 150 THR A N 1
ATOM 1063 C CA . THR A 1 150 ? -31.527 -5.499 34.171 1.00 86.56 150 THR A CA 1
ATOM 1064 C C . THR A 1 150 ? -32.570 -5.385 33.057 1.00 86.56 150 THR A C 1
ATOM 1066 O O . THR A 1 150 ? -32.385 -5.944 31.969 1.00 86.56 150 THR A O 1
ATOM 1069 N N . THR A 1 151 ? -33.689 -4.713 33.332 1.00 72.31 151 THR A N 1
ATOM 1070 C CA . THR A 1 151 ? -34.773 -4.489 32.353 1.00 72.31 151 THR A CA 1
ATOM 1071 C C . THR A 1 151 ? -35.114 -3.010 32.131 1.00 72.31 151 THR A C 1
ATOM 1073 O O . THR A 1 151 ? -36.215 -2.737 31.674 1.00 72.31 151 THR A O 1
ATOM 1076 N N . GLY A 1 152 ? -34.213 -2.085 32.477 1.00 61.53 152 GLY A N 1
ATOM 1077 C CA . GLY A 1 152 ? -34.406 -0.632 32.362 1.00 61.53 152 GLY A CA 1
ATOM 1078 C C . GLY A 1 152 ? -33.177 0.073 31.776 1.00 61.53 152 GLY A C 1
ATOM 1079 O O . GLY A 1 152 ? -32.112 -0.540 31.671 1.00 61.53 152 GLY A O 1
ATOM 1080 N N . GLU A 1 153 ? -33.354 1.343 31.410 1.00 58.06 153 GLU A N 1
ATOM 1081 C CA . GLU A 1 153 ? -32.596 2.054 30.370 1.00 58.06 153 GLU A CA 1
ATOM 1082 C C . GLU A 1 153 ? -31.087 2.194 30.607 1.00 58.06 153 GLU A C 1
ATOM 1084 O O . GLU A 1 153 ? -30.333 1.964 29.666 1.00 58.06 153 GLU A O 1
ATOM 1089 N N . VAL A 1 154 ? -30.620 2.501 31.825 1.00 65.12 154 VAL A N 1
ATOM 1090 C CA . VAL A 1 154 ? -29.235 2.988 32.011 1.00 65.12 154 VAL A CA 1
ATOM 1091 C C . VAL A 1 154 ? -28.561 2.440 33.279 1.00 65.12 154 VAL A C 1
ATOM 1093 O O . VAL A 1 154 ? -29.165 2.392 34.354 1.00 65.12 154 VAL A O 1
ATOM 1096 N N . LEU A 1 155 ? -27.289 2.038 33.185 1.00 74.44 155 LEU A N 1
ATOM 1097 C CA . LEU A 1 155 ? -26.354 2.044 34.317 1.00 74.44 155 LEU A CA 1
ATOM 1098 C C . LEU A 1 155 ? -25.500 3.301 34.210 1.00 74.44 155 LEU A C 1
ATOM 1100 O O . LEU A 1 155 ? -24.692 3.400 33.289 1.00 74.44 155 LEU A O 1
ATOM 1104 N N . SER A 1 156 ? -25.669 4.224 35.153 1.00 78.25 156 SER A N 1
ATOM 1105 C CA . SER A 1 156 ? -25.039 5.541 35.103 1.00 78.25 156 SER A CA 1
ATOM 1106 C C . SER A 1 156 ? -24.075 5.753 36.264 1.00 78.25 156 SER A C 1
ATOM 1108 O O . SER A 1 156 ? -24.324 5.359 37.414 1.00 78.25 156 SER A O 1
ATOM 1110 N N . THR A 1 157 ? -22.963 6.414 35.961 1.00 75.25 157 THR A N 1
ATOM 1111 C CA . THR A 1 157 ? -22.135 7.066 36.965 1.00 75.25 157 THR A CA 1
ATOM 1112 C C . THR A 1 157 ? -21.971 8.532 36.627 1.00 75.25 157 THR A C 1
ATOM 1114 O O . THR A 1 157 ? -21.451 8.845 35.559 1.00 75.25 157 THR A O 1
ATOM 1117 N N . ASP A 1 158 ? -22.325 9.384 37.580 1.00 75.25 158 ASP A N 1
ATOM 1118 C CA . ASP A 1 158 ? -22.226 10.832 37.465 1.00 75.25 158 ASP A CA 1
ATOM 1119 C C . ASP A 1 158 ? -21.207 11.367 38.490 1.00 75.25 158 ASP A C 1
ATOM 1121 O O . ASP A 1 158 ? -21.190 11.004 39.680 1.00 75.25 158 ASP A O 1
ATOM 1125 N N . GLY A 1 159 ? -20.278 12.178 37.993 1.00 59.41 159 GLY A N 1
ATOM 1126 C CA . GLY A 1 159 ? -19.206 12.801 38.757 1.00 59.41 159 GLY A CA 1
ATOM 1127 C C . GLY A 1 159 ? -19.444 14.273 39.090 1.00 59.41 159 GLY A C 1
ATOM 1128 O O . GLY A 1 159 ? -18.499 14.916 39.571 1.00 59.41 159 GLY A O 1
ATOM 1129 N N . ASP A 1 160 ? -20.652 14.806 38.875 1.00 62.31 160 ASP A N 1
ATOM 1130 C CA . ASP A 1 160 ? -21.051 16.168 39.223 1.00 62.31 160 ASP A CA 1
ATOM 1131 C C . ASP A 1 160 ? -20.451 16.571 40.585 1.00 62.31 160 ASP A C 1
ATOM 1133 O O . ASP A 1 160 ? -20.551 15.854 41.577 1.00 62.31 160 ASP A O 1
ATOM 1137 N N . ASN A 1 161 ? -19.738 17.703 40.638 1.00 57.56 161 ASN A N 1
ATOM 1138 C CA . ASN A 1 161 ? -18.893 18.184 41.757 1.00 57.56 161 ASN A CA 1
ATOM 1139 C C . ASN A 1 161 ? -17.459 17.619 41.903 1.00 57.56 161 ASN A C 1
ATOM 1141 O O . ASN A 1 161 ? -16.790 17.910 42.906 1.00 57.56 161 ASN A O 1
ATOM 1145 N N . GLY A 1 162 ? -16.927 16.894 40.918 1.00 62.81 162 GLY A N 1
ATOM 1146 C CA . GLY A 1 162 ? -15.503 16.529 40.848 1.00 62.81 162 GLY A CA 1
ATOM 1147 C C . GLY A 1 162 ? -15.089 15.382 41.777 1.00 62.81 162 GLY A C 1
ATOM 1148 O O . GLY A 1 162 ? -13.920 15.286 42.168 1.00 62.81 162 GLY A O 1
ATOM 1149 N N . ALA A 1 163 ? -16.041 14.531 42.168 1.00 78.56 163 ALA A N 1
ATOM 1150 C CA . ALA A 1 163 ? -15.788 13.313 42.927 1.00 78.56 163 ALA A CA 1
ATOM 1151 C C . ALA A 1 163 ? -16.198 12.090 42.098 1.00 78.56 163 ALA A C 1
ATOM 1153 O O . ALA A 1 163 ? -17.383 11.828 41.937 1.00 78.56 163 ALA A O 1
ATOM 1154 N N . ALA A 1 164 ? -15.209 11.326 41.631 1.00 85.12 164 ALA A N 1
ATOM 1155 C CA . ALA A 1 164 ? -15.423 10.145 40.800 1.00 85.12 164 ALA A CA 1
ATOM 1156 C C . ALA A 1 164 ? -16.288 9.080 41.495 1.00 85.12 164 ALA A C 1
ATOM 1158 O O . ALA A 1 164 ? -15.961 8.630 42.601 1.00 85.12 164 ALA A O 1
ATOM 1159 N N . SER A 1 165 ? -17.353 8.658 40.817 1.00 90.88 165 SER A N 1
ATOM 1160 C CA . SER A 1 165 ? -18.267 7.600 41.247 1.00 90.88 165 SER A CA 1
ATOM 1161 C C . SER A 1 165 ? -17.883 6.252 40.623 1.00 90.88 165 SER A C 1
ATOM 1163 O O . SER A 1 165 ? -17.084 6.181 39.684 1.00 90.88 165 SER A O 1
ATOM 1165 N N . SER A 1 166 ? -18.410 5.143 41.154 1.00 93.94 166 SER A N 1
ATOM 1166 C CA . SER A 1 166 ? -18.199 3.833 40.525 1.00 93.94 166 SER A CA 1
ATOM 1167 C C . SER A 1 166 ? -19.349 2.846 40.683 1.00 93.94 166 SER A C 1
ATOM 1169 O O . SER A 1 166 ? -19.964 2.740 41.745 1.00 93.94 166 SER A O 1
ATOM 1171 N N . VAL A 1 167 ? -19.586 2.063 39.631 1.00 94.69 167 VAL A N 1
ATOM 1172 C CA . VAL A 1 167 ? -20.523 0.933 39.622 1.00 94.69 167 VAL A CA 1
ATOM 1173 C C . VAL A 1 167 ? -19.776 -0.314 39.148 1.00 94.69 167 VAL A C 1
ATOM 1175 O O . VAL A 1 167 ? -19.063 -0.299 38.147 1.00 94.69 167 VAL A O 1
ATOM 1178 N N . THR A 1 168 ? -19.911 -1.420 39.878 1.00 95.69 168 THR A N 1
ATOM 1179 C CA . THR A 1 168 ? -19.313 -2.711 39.511 1.00 95.69 168 THR A CA 1
ATOM 1180 C C . THR A 1 168 ? -20.348 -3.823 39.567 1.00 95.69 168 THR A C 1
ATOM 1182 O O . THR A 1 168 ? -20.943 -4.073 40.617 1.00 95.69 168 THR A O 1
ATOM 1185 N N . LEU A 1 169 ? -20.511 -4.537 38.455 1.00 95.19 169 LEU A N 1
ATOM 1186 C CA . LEU A 1 169 ? -21.318 -5.749 38.358 1.00 95.19 169 LEU A CA 1
ATOM 1187 C C . LEU A 1 169 ? -20.409 -6.975 38.296 1.00 95.19 169 LEU A C 1
ATOM 1189 O O . LEU A 1 169 ? -19.391 -6.975 37.602 1.00 95.19 169 LEU A O 1
ATOM 1193 N N . THR A 1 170 ? -20.758 -8.043 39.009 1.00 95.69 170 THR A N 1
ATOM 1194 C CA . THR A 1 170 ? -20.039 -9.322 38.926 1.00 95.69 170 THR A CA 1
ATOM 1195 C C . THR A 1 170 ? -20.998 -10.504 38.954 1.00 95.69 170 THR A C 1
ATOM 1197 O O . THR A 1 170 ? -21.737 -10.672 39.924 1.00 95.69 170 THR A O 1
ATOM 1200 N N . ALA A 1 171 ? -20.965 -11.342 37.914 1.00 96.06 171 ALA A N 1
ATOM 1201 C CA . ALA A 1 171 ? -21.799 -12.541 37.819 1.00 96.06 171 ALA A CA 1
ATOM 1202 C C . ALA A 1 171 ? -21.191 -13.641 36.922 1.00 96.06 171 ALA A C 1
ATOM 1204 O O . ALA A 1 171 ? -20.135 -13.483 36.311 1.00 96.06 171 ALA A O 1
ATOM 1205 N N . GLY A 1 172 ? -21.862 -14.791 36.860 1.00 95.62 172 GLY A N 1
ATOM 1206 C CA . GLY A 1 172 ? -21.677 -15.815 35.839 1.00 95.62 172 GLY A CA 1
ATOM 1207 C C . GLY A 1 172 ? -22.032 -15.230 34.483 1.00 95.62 172 GLY A C 1
ATOM 1208 O O . GLY A 1 172 ? -21.138 -14.963 33.690 1.00 95.62 172 GLY A O 1
ATOM 1209 N N . ASP A 1 173 ? -23.315 -14.934 34.297 1.00 96.75 173 ASP A N 1
ATOM 1210 C CA . ASP A 1 173 ? -23.844 -14.251 33.120 1.00 96.75 173 ASP A CA 1
ATOM 1211 C C . ASP A 1 173 ? -24.431 -12.879 33.490 1.00 96.75 173 ASP A C 1
ATOM 1213 O O . ASP A 1 173 ? -25.059 -12.717 34.541 1.00 96.75 173 ASP A O 1
ATOM 1217 N N . VAL A 1 174 ? -24.243 -11.890 32.616 1.00 95.31 174 VAL A N 1
ATOM 1218 C CA . VAL A 1 174 ? -24.807 -10.540 32.747 1.00 95.31 174 VAL A CA 1
ATOM 1219 C C . VAL A 1 174 ? -25.636 -10.219 31.508 1.00 95.31 174 VAL A C 1
ATOM 1221 O O . VAL A 1 174 ? -25.157 -10.330 30.382 1.00 95.31 174 VAL A O 1
ATOM 1224 N N . THR A 1 175 ? -26.879 -9.791 31.704 1.00 92.12 175 THR A N 1
ATOM 1225 C CA . THR A 1 175 ? -27.753 -9.314 30.626 1.00 92.12 175 THR A CA 1
ATOM 1226 C C . THR A 1 175 ? -28.279 -7.933 30.970 1.00 92.12 175 THR A C 1
ATOM 1228 O O . THR A 1 175 ? -29.023 -7.777 31.937 1.00 92.12 175 THR A O 1
ATOM 1231 N N . LEU A 1 176 ? -27.910 -6.949 30.161 1.00 88.50 176 LEU A N 1
ATOM 1232 C CA . LEU A 1 176 ? -28.367 -5.574 30.274 1.00 88.50 176 LEU A CA 1
ATOM 1233 C C . LEU A 1 176 ? -29.302 -5.302 29.103 1.00 88.50 176 LEU A C 1
ATOM 1235 O O . LEU A 1 176 ? -28.877 -5.357 27.948 1.00 88.50 176 LEU A O 1
ATOM 1239 N N . ASN A 1 177 ? -30.586 -5.110 29.395 1.00 78.56 177 ASN A N 1
ATOM 1240 C CA . ASN A 1 177 ? -31.570 -4.798 28.368 1.00 78.56 177 ASN A CA 1
ATOM 1241 C C . ASN A 1 177 ? -31.889 -3.309 28.402 1.00 78.56 177 ASN A C 1
ATOM 1243 O O . ASN A 1 177 ? -32.297 -2.806 29.444 1.00 78.56 177 ASN A O 1
ATOM 1247 N N . TYR A 1 178 ? -31.787 -2.673 27.244 1.00 72.50 178 TYR A N 1
ATOM 1248 C CA . TYR A 1 178 ? -32.367 -1.370 26.965 1.00 72.50 178 TYR A CA 1
ATOM 1249 C C . TYR A 1 178 ? -33.812 -1.518 26.480 1.00 72.50 178 TYR A C 1
ATOM 1251 O O . TYR A 1 178 ? -34.121 -2.421 25.694 1.00 72.50 178 TYR A O 1
ATOM 1259 N N . SER A 1 179 ? -34.687 -0.641 26.962 1.00 59.03 179 SER A N 1
ATOM 1260 C CA . SER A 1 179 ? -36.070 -0.502 26.515 1.00 59.03 179 SER A CA 1
ATOM 1261 C C . SER A 1 179 ? -36.307 0.986 26.277 1.00 59.03 179 SER A C 1
ATOM 1263 O O . SER A 1 179 ? -36.468 1.683 27.267 1.00 59.03 179 SER A O 1
ATOM 1265 N N . PRO A 1 180 ? -36.283 1.476 25.026 1.00 53.84 180 PRO A N 1
ATOM 1266 C CA . PRO A 1 180 ? -36.470 2.899 24.761 1.00 53.84 180 PRO A CA 1
ATOM 1267 C C . PRO A 1 180 ? -37.883 3.331 25.160 1.00 53.84 180 PRO A C 1
ATOM 1269 O O . PRO A 1 180 ? -38.852 2.691 24.734 1.00 53.84 180 PRO A O 1
ATOM 1272 N N . ASN A 1 181 ? -38.018 4.412 25.929 1.00 48.53 181 ASN A N 1
ATOM 1273 C CA . ASN A 1 181 ? -39.303 5.067 26.154 1.00 48.53 181 ASN A CA 1
ATOM 1274 C C . ASN A 1 181 ? -39.660 6.028 25.001 1.00 48.53 181 ASN A C 1
ATOM 1276 O O . ASN A 1 181 ? -39.083 7.105 24.886 1.00 48.53 181 ASN A O 1
ATOM 1280 N N . PRO A 1 182 ? -40.677 5.731 24.171 1.00 42.44 182 PRO A N 1
ATOM 1281 C CA . PRO A 1 182 ? -41.077 6.598 23.060 1.00 42.44 182 PRO A CA 1
ATOM 1282 C C . PRO A 1 182 ? -41.832 7.875 23.489 1.00 42.44 182 PRO A C 1
ATOM 1284 O O . PRO A 1 182 ? -42.377 8.571 22.630 1.00 42.44 182 PRO A O 1
ATOM 1287 N N . SER A 1 183 ? -41.965 8.158 24.792 1.00 40.03 183 SER A N 1
ATOM 1288 C CA . SER A 1 183 ? -42.850 9.215 25.311 1.00 40.03 183 SER A CA 1
ATOM 1289 C C . SER A 1 183 ? -42.170 10.338 26.104 1.00 40.03 183 SER A C 1
ATOM 1291 O O . SER A 1 183 ? -42.847 11.315 26.443 1.00 40.03 183 SER A O 1
ATOM 1293 N N . ALA A 1 184 ? -40.861 10.253 26.347 1.00 41.53 184 ALA A N 1
ATOM 1294 C CA . ALA A 1 184 ? -40.110 11.272 27.071 1.00 41.53 184 ALA A CA 1
ATOM 1295 C C . ALA A 1 184 ? -39.665 12.412 26.133 1.00 41.53 184 ALA A C 1
ATOM 1297 O O . ALA A 1 184 ? -38.611 12.389 25.517 1.00 41.53 184 ALA A O 1
ATOM 1298 N N . ASP A 1 185 ? -40.498 13.449 26.036 1.00 38.41 185 ASP A N 1
ATOM 1299 C CA . ASP A 1 185 ? -40.123 14.782 25.535 1.00 38.41 185 ASP A CA 1
ATOM 1300 C C . ASP A 1 185 ? -39.324 15.523 26.637 1.00 38.41 185 ASP A C 1
ATOM 1302 O O . ASP A 1 185 ? -39.752 16.570 27.139 1.00 38.41 185 ASP A O 1
ATOM 1306 N N . SER A 1 186 ? -38.214 14.942 27.121 1.00 35.66 186 SER A N 1
ATOM 1307 C CA . SER A 1 186 ? -37.306 15.596 28.072 1.00 35.66 186 SER A CA 1
ATOM 1308 C C . SER A 1 186 ? -36.277 16.403 27.279 1.00 35.66 186 SER A C 1
ATOM 1310 O O . SER A 1 186 ? -35.297 15.900 26.752 1.00 35.66 186 SER A O 1
ATOM 1312 N N . GLY A 1 187 ? -36.508 17.713 27.165 1.00 33.16 187 GLY A N 1
ATOM 1313 C CA . GLY A 1 187 ? -35.625 18.667 26.480 1.00 33.16 187 GLY A CA 1
ATOM 1314 C C . GLY A 1 187 ? -34.244 18.890 27.129 1.00 33.16 187 GLY A C 1
ATOM 1315 O O . GLY A 1 187 ? -33.781 20.032 27.171 1.00 33.16 187 GLY A O 1
ATOM 1316 N N . SER A 1 188 ? -33.598 17.842 27.641 1.00 34.22 188 SER A N 1
ATOM 1317 C CA . SER A 1 188 ? -32.246 17.826 28.201 1.00 34.22 188 SER A CA 1
ATOM 1318 C C . SER A 1 188 ? -31.505 16.554 27.767 1.00 34.22 188 SER A C 1
ATOM 1320 O O . SER A 1 188 ? -31.361 15.627 28.553 1.00 34.22 188 SER A O 1
ATOM 1322 N N . GLY A 1 189 ? -31.039 16.518 26.516 1.00 40.16 189 GLY A N 1
ATOM 1323 C CA . GLY A 1 189 ? -30.242 15.411 25.976 1.00 40.16 189 GLY A CA 1
ATOM 1324 C C . GLY A 1 189 ? -28.842 15.337 26.591 1.00 40.16 189 GLY A C 1
ATOM 1325 O O . GLY A 1 189 ? -27.913 15.942 26.062 1.00 40.16 189 GLY A O 1
ATOM 1326 N N . GLY A 1 190 ? -28.702 14.638 27.717 1.00 45.59 190 GLY A N 1
ATOM 1327 C CA . GLY A 1 190 ? -27.421 14.465 28.412 1.00 45.59 190 GLY A CA 1
ATOM 1328 C C . GLY A 1 190 ? -27.117 13.020 28.799 1.00 45.59 190 GLY A C 1
ATOM 1329 O O . GLY A 1 190 ? -26.092 12.497 28.384 1.00 45.59 190 GLY A O 1
ATOM 1330 N N . ASP A 1 191 ? -28.015 12.355 29.538 1.00 48.53 191 ASP A N 1
ATOM 1331 C CA . ASP A 1 191 ? -27.644 11.138 30.287 1.00 48.53 191 ASP A CA 1
ATOM 1332 C C . ASP A 1 191 ? -28.617 9.946 30.123 1.00 48.53 191 ASP A C 1
ATOM 1334 O O . ASP A 1 191 ? -28.362 8.863 30.656 1.00 48.53 191 ASP A O 1
ATOM 1338 N N . GLU A 1 192 ? -29.748 10.123 29.427 1.00 50.84 192 GLU A N 1
ATOM 1339 C CA . GLU A 1 192 ? -30.917 9.223 29.518 1.00 50.84 192 GLU A CA 1
ATOM 1340 C C . GLU A 1 192 ? -30.949 8.096 28.454 1.00 50.84 192 GLU A C 1
ATOM 1342 O O . GLU A 1 192 ? -31.725 7.153 28.586 1.00 50.84 192 GLU A O 1
ATOM 1347 N N . ASP A 1 193 ? -30.035 8.087 27.472 1.00 63.75 193 ASP A N 1
ATOM 1348 C CA . ASP A 1 193 ? -30.172 7.227 26.278 1.00 63.75 193 ASP A CA 1
ATOM 1349 C C . ASP A 1 193 ? -29.198 6.040 26.176 1.00 63.75 193 ASP A C 1
ATOM 1351 O O . ASP A 1 193 ? -29.241 5.284 25.205 1.00 63.75 193 ASP A O 1
ATOM 1355 N N . HIS A 1 194 ? -28.327 5.817 27.168 1.00 71.38 194 HIS A N 1
ATOM 1356 C CA . HIS A 1 194 ? -27.282 4.782 27.117 1.00 71.38 194 HIS A CA 1
ATOM 1357 C C . HIS A 1 194 ? -27.527 3.597 28.052 1.00 71.38 194 HIS A C 1
ATOM 1359 O O . HIS A 1 194 ? -27.794 3.763 29.226 1.00 71.38 194 HIS A O 1
ATOM 1365 N N . THR A 1 195 ? -27.282 2.361 27.610 1.00 78.75 195 THR A N 1
ATOM 1366 C CA . THR A 1 195 ? -27.282 1.192 28.516 1.00 78.75 195 THR A CA 1
ATOM 1367 C C . THR A 1 195 ? -26.168 1.256 29.552 1.00 78.75 195 THR A C 1
ATOM 1369 O O . THR A 1 195 ? -26.337 0.814 30.690 1.00 78.75 195 THR A O 1
ATOM 1372 N N . LEU A 1 196 ? -25.016 1.789 29.149 1.00 86.62 196 LEU A N 1
ATOM 1373 C CA . LEU A 1 196 ? -23.853 2.015 29.996 1.00 86.62 196 LEU A CA 1
ATOM 1374 C C . LEU A 1 196 ? -23.385 3.457 29.801 1.00 86.62 196 LEU A C 1
ATOM 1376 O O . LEU A 1 196 ? -23.006 3.811 28.686 1.00 86.62 196 LEU A O 1
ATOM 1380 N N . TYR A 1 197 ? -23.364 4.242 30.875 1.00 86.38 197 TYR A N 1
ATOM 1381 C CA . TYR A 1 197 ? -22.952 5.641 30.845 1.00 86.38 197 TYR A CA 1
ATOM 1382 C C . TYR A 1 197 ? -21.958 5.969 31.961 1.00 86.38 197 TYR A C 1
ATOM 1384 O O . TYR A 1 197 ? -22.173 5.601 33.122 1.00 86.38 197 TYR A O 1
ATOM 1392 N N . ALA A 1 198 ? -20.863 6.648 31.618 1.00 87.88 198 ALA A N 1
ATOM 1393 C CA . ALA A 1 198 ? -19.883 7.123 32.589 1.00 87.88 198 ALA A CA 1
ATOM 1394 C C . ALA A 1 198 ? -19.434 8.558 32.296 1.00 87.88 198 ALA A C 1
ATOM 1396 O O . ALA A 1 198 ? -18.910 8.817 31.214 1.00 87.88 198 ALA A O 1
ATOM 1397 N N . ASP A 1 199 ? -19.561 9.426 33.305 1.00 85.19 199 ASP A N 1
ATOM 1398 C CA . ASP A 1 199 ? -19.230 10.853 33.244 1.00 85.19 199 ASP A CA 1
ATOM 1399 C C . ASP A 1 199 ? -18.449 11.347 34.490 1.00 85.19 199 ASP A C 1
ATOM 1401 O O . ASP A 1 199 ? -18.372 10.678 35.532 1.00 85.19 199 ASP A O 1
ATOM 1405 N N . GLY A 1 200 ? -17.820 12.521 34.391 1.00 83.19 200 GLY A N 1
ATOM 1406 C CA . GLY A 1 200 ? -17.206 13.267 35.484 1.00 83.19 200 GLY A CA 1
ATOM 1407 C C . GLY A 1 200 ? -15.999 12.567 36.112 1.00 83.19 200 GLY A C 1
ATOM 1408 O O . GLY A 1 200 ? -15.728 12.715 37.310 1.00 83.19 200 GLY A O 1
ATOM 1409 N N . GLY A 1 201 ? -15.273 11.764 35.328 1.00 84.56 201 GLY A N 1
ATOM 1410 C CA . GLY A 1 201 ? -14.133 10.974 35.796 1.00 84.56 201 GLY A CA 1
ATOM 1411 C C . GLY A 1 201 ? -14.526 9.668 36.497 1.00 84.56 201 GLY A C 1
ATOM 1412 O O . GLY A 1 201 ? -13.716 9.099 37.236 1.00 84.56 201 GLY A O 1
ATOM 1413 N N . SER A 1 202 ? -15.771 9.222 36.329 1.00 90.06 202 SER A N 1
ATOM 1414 C CA . SER A 1 202 ? -16.326 8.043 36.998 1.00 90.06 202 SER A CA 1
ATOM 1415 C C . SER A 1 202 ? -16.024 6.732 36.261 1.00 90.06 202 SER A C 1
ATOM 1417 O O . SER A 1 202 ? -15.501 6.714 35.149 1.00 90.06 202 SER A O 1
ATOM 1419 N N . SER A 1 203 ? -16.297 5.590 36.902 1.00 93.06 203 SER A N 1
ATOM 1420 C CA . SER A 1 203 ? -15.968 4.274 36.331 1.00 93.06 203 SER A CA 1
ATOM 1421 C C . SER A 1 203 ? -17.086 3.242 36.437 1.00 93.06 203 SER A C 1
ATOM 1423 O O . SER A 1 203 ? -17.687 3.047 37.494 1.00 93.06 203 SER A O 1
ATOM 1425 N N . LEU A 1 204 ? -17.304 2.505 35.352 1.00 93.69 204 LEU A N 1
ATOM 1426 C CA . LEU A 1 204 ? -18.300 1.445 35.251 1.00 93.69 204 LEU A CA 1
ATOM 1427 C C . LEU A 1 204 ? -17.633 0.142 34.806 1.00 93.69 204 LEU A C 1
ATOM 1429 O O . LEU A 1 204 ? -16.952 0.092 33.783 1.00 93.69 204 LEU A O 1
ATOM 1433 N N . ALA A 1 205 ? -17.821 -0.929 35.575 1.00 95.75 205 ALA A N 1
ATOM 1434 C CA . ALA A 1 205 ? -17.228 -2.231 35.284 1.00 95.75 205 ALA A CA 1
ATOM 1435 C C . ALA A 1 205 ? -18.273 -3.351 35.287 1.00 95.75 205 ALA A C 1
ATOM 1437 O O . ALA A 1 205 ? -18.951 -3.584 36.290 1.00 95.75 205 ALA A O 1
ATOM 1438 N N . VAL A 1 206 ? -18.350 -4.103 34.192 1.00 95.75 206 VAL A N 1
ATOM 1439 C CA . VAL A 1 206 ? -19.164 -5.314 34.054 1.00 95.75 206 VAL A CA 1
ATOM 1440 C C . VAL A 1 206 ? -18.232 -6.513 33.950 1.00 95.75 206 VAL A C 1
ATOM 1442 O O . VAL A 1 206 ? -17.550 -6.672 32.948 1.00 95.75 206 VAL A O 1
ATOM 1445 N N . ASN A 1 207 ? -18.204 -7.366 34.976 1.00 96.06 207 ASN A N 1
ATOM 1446 C CA . ASN A 1 207 ? -17.323 -8.534 35.030 1.00 96.06 207 ASN A CA 1
ATOM 1447 C C . ASN A 1 207 ? -18.138 -9.834 35.042 1.00 96.06 207 ASN A C 1
ATOM 1449 O O . ASN A 1 207 ? -18.647 -10.249 36.087 1.00 96.06 207 ASN A O 1
ATOM 1453 N N . ALA A 1 208 ? -18.239 -10.504 33.897 1.00 95.12 208 ALA A N 1
ATOM 1454 C CA . ALA A 1 208 ? -18.862 -11.817 33.784 1.00 95.12 208 ALA A CA 1
ATOM 1455 C C . ALA A 1 208 ? -17.813 -12.920 33.591 1.00 95.12 208 ALA A C 1
ATOM 1457 O O . ALA A 1 208 ? -16.850 -12.767 32.844 1.00 95.12 208 ALA A O 1
ATOM 1458 N N . SER A 1 209 ? -18.006 -14.070 34.239 1.00 93.94 209 SER A N 1
ATOM 1459 C CA . SER A 1 209 ? -17.174 -15.258 33.958 1.00 93.94 209 SER A CA 1
ATOM 1460 C C . SER A 1 209 ? -17.655 -16.058 32.739 1.00 93.94 209 SER A C 1
ATOM 1462 O O . SER A 1 209 ? -16.880 -16.817 32.158 1.00 93.94 209 SER A O 1
ATOM 1464 N N . GLY A 1 210 ? -18.917 -15.875 32.350 1.00 96.12 210 GLY A N 1
ATOM 1465 C CA . GLY A 1 210 ? -19.587 -16.470 31.201 1.00 96.12 210 GLY A CA 1
ATOM 1466 C C . GLY A 1 210 ? -19.931 -15.415 30.152 1.00 96.12 210 GLY A C 1
ATOM 1467 O O . GLY A 1 210 ? -19.036 -14.842 29.528 1.00 96.12 210 GLY A O 1
ATOM 1468 N N . THR A 1 211 ? -21.222 -15.191 29.928 1.00 96.81 211 THR A N 1
ATOM 1469 C CA . THR A 1 211 ? -21.736 -14.352 28.838 1.00 96.81 211 THR A CA 1
ATOM 1470 C C . THR A 1 211 ? -22.089 -12.949 29.321 1.00 96.81 211 THR A C 1
ATOM 1472 O O . THR A 1 211 ? -22.738 -12.791 30.353 1.00 96.81 211 THR A O 1
ATOM 1475 N N . VAL A 1 212 ? -21.725 -11.932 28.540 1.00 96.56 212 VAL A N 1
ATOM 1476 C CA . VAL A 1 212 ? -22.276 -10.578 28.649 1.00 96.56 212 VAL A CA 1
ATOM 1477 C C . VAL A 1 212 ? -23.139 -10.299 27.424 1.00 96.56 212 VAL 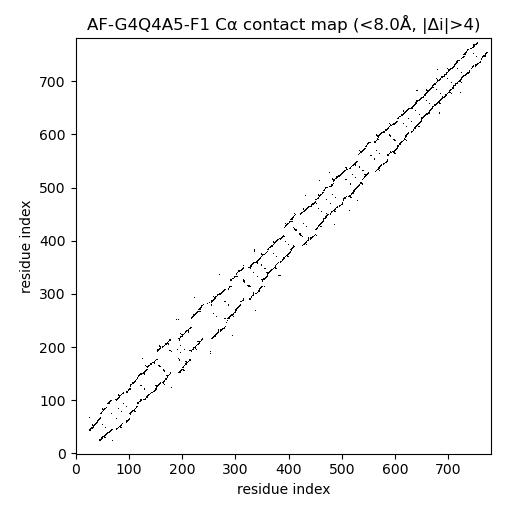A C 1
ATOM 1479 O O . VAL A 1 212 ? -22.683 -10.433 26.289 1.00 96.56 212 VAL A O 1
ATOM 1482 N N . THR A 1 213 ? -24.381 -9.887 27.644 1.00 93.06 213 THR A N 1
ATOM 1483 C CA . THR A 1 213 ? -25.264 -9.376 26.593 1.00 93.06 213 THR A CA 1
ATOM 1484 C C . THR A 1 213 ? -25.671 -7.960 26.949 1.00 93.06 213 THR A C 1
ATOM 1486 O O . THR A 1 213 ? -26.275 -7.747 27.998 1.00 93.06 213 THR A O 1
ATOM 1489 N N . ILE A 1 214 ? -25.341 -7.013 26.081 1.00 89.44 214 ILE A N 1
ATOM 1490 C CA . ILE A 1 214 ? -25.722 -5.609 26.203 1.00 89.44 214 ILE A CA 1
ATOM 1491 C C . ILE A 1 214 ? -26.608 -5.300 25.008 1.00 89.44 214 ILE A C 1
ATOM 1493 O O . ILE A 1 214 ? -26.200 -5.478 23.860 1.00 89.44 214 ILE A O 1
ATOM 1497 N N . LYS A 1 215 ? -27.837 -4.881 25.279 1.00 84.25 215 LYS A N 1
ATOM 1498 C CA . LYS A 1 215 ? -28.721 -4.330 24.261 1.00 84.25 215 LYS A CA 1
ATOM 1499 C C . LYS A 1 215 ? -28.822 -2.848 24.515 1.00 84.25 215 LYS A C 1
ATOM 1501 O O . LYS A 1 215 ? -29.252 -2.521 25.609 1.00 84.25 215 LYS A O 1
ATOM 1506 N N . GLY A 1 216 ? -28.484 -2.026 23.532 1.00 78.75 216 GLY A N 1
ATOM 1507 C CA . GLY A 1 216 ? -28.477 -0.571 23.640 1.00 78.75 216 GLY A CA 1
ATOM 1508 C C . GLY A 1 216 ? -27.065 0.030 23.691 1.00 78.75 216 GLY A C 1
ATOM 1509 O O . GLY A 1 216 ? -26.080 -0.715 23.635 1.00 78.75 216 GLY A O 1
ATOM 1510 N N . PRO A 1 217 ? -26.960 1.368 23.710 1.00 80.31 217 PRO A N 1
ATOM 1511 C CA . PRO A 1 217 ? -25.70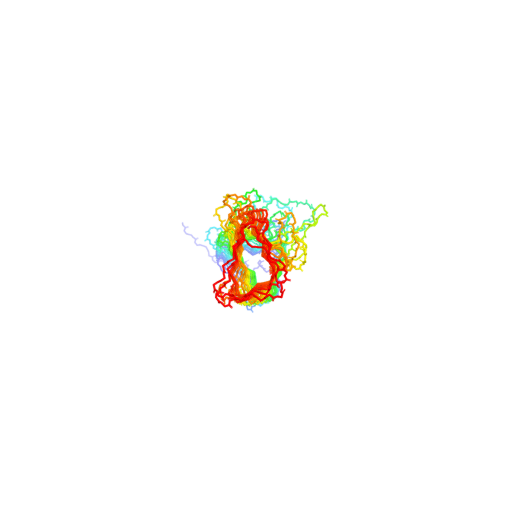7 2.041 23.409 1.00 80.31 217 PRO A CA 1
ATOM 1512 C C . PRO A 1 217 ? -24.798 2.231 24.634 1.00 80.31 217 PRO A C 1
ATOM 1514 O O . PRO A 1 217 ? -25.232 2.114 25.781 1.00 80.31 217 PRO A O 1
ATOM 1517 N N . ILE A 1 218 ? -23.514 2.500 24.390 1.00 86.19 218 ILE A N 1
ATOM 1518 C CA . ILE A 1 218 ? -22.480 2.712 25.417 1.00 86.19 218 ILE A CA 1
ATOM 1519 C C . ILE A 1 218 ? -21.878 4.109 25.236 1.00 86.19 218 ILE A C 1
ATOM 1521 O O . ILE A 1 218 ? -21.356 4.396 24.161 1.00 86.19 218 ILE A O 1
ATOM 1525 N N . GLY A 1 219 ? -21.888 4.937 26.281 1.00 85.75 219 GLY A N 1
ATOM 1526 C CA . GLY A 1 219 ? -21.345 6.297 26.261 1.00 85.75 219 GLY A CA 1
ATOM 1527 C C . GLY A 1 219 ? -20.352 6.544 27.395 1.00 85.75 219 GLY A C 1
ATOM 1528 O O . GLY A 1 219 ? -20.658 6.292 28.557 1.00 85.75 219 GLY A O 1
ATOM 1529 N N . ALA A 1 220 ? -19.156 7.034 27.076 1.00 86.00 220 ALA A N 1
ATOM 1530 C CA . ALA A 1 220 ? -18.206 7.529 28.069 1.00 86.00 220 ALA A CA 1
ATOM 1531 C C . ALA A 1 220 ? -17.786 8.953 27.707 1.00 86.00 220 ALA A C 1
ATOM 1533 O O . ALA A 1 220 ? -17.185 9.172 26.651 1.00 86.00 220 ALA A O 1
ATOM 1534 N N . VAL A 1 221 ? -18.088 9.889 28.599 1.00 83.56 221 VAL A N 1
ATOM 1535 C CA . VAL A 1 221 ? -17.881 11.326 28.413 1.00 83.56 221 VAL A CA 1
ATOM 1536 C C . VAL A 1 221 ? -16.998 11.884 29.523 1.00 83.56 221 VAL A C 1
ATOM 1538 O O . VAL A 1 221 ? -16.853 11.263 30.573 1.00 83.56 221 VAL A O 1
ATOM 1541 N N . ASP A 1 222 ? -16.367 13.027 29.279 1.00 83.56 222 ASP A N 1
ATOM 1542 C CA . ASP A 1 222 ? -15.395 13.669 30.167 1.00 83.56 222 ASP A CA 1
ATOM 1543 C C . ASP A 1 222 ? -14.074 12.922 30.442 1.00 83.56 222 ASP A C 1
ATOM 1545 O O . ASP A 1 222 ? -13.946 11.696 30.545 1.00 83.56 222 ASP A O 1
ATOM 1549 N N . SER A 1 223 ? -13.037 13.733 30.658 1.00 84.69 223 SER A N 1
ATOM 1550 C CA . SER A 1 223 ? -11.688 13.255 30.940 1.00 84.69 223 SER A CA 1
ATOM 1551 C C . SER A 1 223 ? -11.624 12.423 32.224 1.00 84.69 223 SER A C 1
ATOM 1553 O O . SER A 1 223 ? -11.826 12.925 33.331 1.00 84.69 223 SER A O 1
ATOM 1555 N N . GLY A 1 224 ? -11.158 11.181 32.091 1.00 86.06 224 GLY A N 1
ATOM 1556 C CA . GLY A 1 224 ? -10.957 10.238 33.191 1.00 86.06 224 GLY A CA 1
ATOM 1557 C C . GLY A 1 224 ? -12.108 9.255 33.383 1.00 86.06 224 GLY A C 1
ATOM 1558 O O . GLY A 1 224 ? -11.952 8.320 34.172 1.00 86.06 224 GLY A O 1
ATOM 1559 N N . SER A 1 225 ? -13.222 9.429 32.669 1.00 90.50 225 SER A N 1
ATOM 1560 C CA . SER A 1 225 ? -14.330 8.481 32.710 1.00 90.50 225 SER A CA 1
ATOM 1561 C C . SER A 1 225 ? -13.944 7.167 32.034 1.00 90.50 225 SER A C 1
ATOM 1563 O O . SER A 1 225 ? -13.166 7.138 31.072 1.00 90.50 225 SER A O 1
ATOM 1565 N N . SER A 1 226 ? -14.437 6.045 32.560 1.00 94.88 226 SER A N 1
ATOM 1566 C CA . SER A 1 226 ? -14.057 4.728 32.045 1.00 94.88 226 SER A CA 1
ATOM 1567 C C . SER A 1 226 ? -15.162 3.682 32.107 1.00 94.88 226 SER A C 1
ATOM 1569 O O . SER A 1 226 ? -15.806 3.499 33.138 1.00 94.88 226 SER A O 1
ATOM 1571 N N . ILE A 1 227 ? -15.323 2.923 31.022 1.00 95.25 227 ILE A N 1
ATOM 1572 C CA . ILE A 1 227 ? -16.200 1.750 30.965 1.00 95.25 227 ILE A CA 1
ATOM 1573 C C . ILE A 1 227 ? -15.368 0.515 30.633 1.00 95.25 227 ILE A C 1
ATOM 1575 O O . ILE A 1 227 ? -14.547 0.508 29.718 1.00 95.25 227 ILE A O 1
ATOM 1579 N N . THR A 1 228 ? -15.576 -0.556 31.390 1.00 97.19 228 THR A N 1
ATOM 1580 C CA . THR A 1 228 ? -14.944 -1.857 31.177 1.00 97.19 228 THR A CA 1
ATOM 1581 C C . THR A 1 228 ? -15.998 -2.953 31.139 1.00 97.19 228 THR A C 1
ATOM 1583 O O . THR A 1 228 ? -16.791 -3.088 32.068 1.00 97.19 228 THR A O 1
ATOM 1586 N N . VAL A 1 229 ? -15.963 -3.787 30.103 1.00 97.19 229 VAL A N 1
ATOM 1587 C CA . VAL A 1 229 ? -16.832 -4.958 29.966 1.00 97.19 229 VAL A CA 1
ATOM 1588 C C . VAL A 1 229 ? -15.973 -6.196 29.745 1.00 97.19 229 VAL A C 1
ATOM 1590 O O . VAL A 1 229 ? -15.311 -6.306 28.722 1.00 97.19 229 VAL A O 1
ATOM 1593 N N . ASP A 1 230 ? -15.997 -7.142 30.678 1.00 97.19 230 ASP A N 1
ATOM 1594 C CA . ASP A 1 230 ? -15.256 -8.400 30.616 1.00 97.19 230 ASP A CA 1
ATOM 1595 C C . ASP A 1 230 ? -16.206 -9.601 30.632 1.00 97.19 230 ASP A C 1
ATOM 1597 O O . ASP A 1 230 ? -17.143 -9.676 31.427 1.00 97.19 230 ASP A O 1
ATOM 1601 N N . GLY A 1 231 ? -15.940 -10.563 29.749 1.00 95.94 231 GLY A N 1
ATOM 1602 C CA . GLY A 1 231 ? -16.742 -11.768 29.561 1.00 95.94 231 GLY A CA 1
ATOM 1603 C C . GLY A 1 231 ? -16.009 -12.813 28.726 1.00 95.94 231 GLY A C 1
ATOM 1604 O O . GLY A 1 231 ? -15.105 -12.487 27.952 1.00 95.94 231 GLY A O 1
ATOM 1605 N N . SER A 1 232 ? -16.407 -14.080 28.858 1.00 97.06 232 SER A N 1
ATOM 1606 C CA . SER A 1 232 ? -15.941 -15.149 27.968 1.00 97.06 232 SER A CA 1
ATOM 1607 C C . SER A 1 232 ? -16.569 -15.016 26.580 1.00 97.06 232 SER A C 1
ATOM 1609 O O . SER A 1 232 ? -15.879 -15.196 25.577 1.00 97.06 232 SER A O 1
ATOM 1611 N N . THR A 1 233 ? -17.854 -14.664 26.518 1.00 97.81 233 THR A N 1
ATOM 1612 C CA . THR A 1 233 ? -18.573 -14.289 25.291 1.00 97.81 233 THR A CA 1
ATOM 1613 C C . THR A 1 233 ? -19.253 -12.949 25.522 1.00 97.81 233 THR A C 1
ATOM 1615 O O . THR A 1 233 ? -19.899 -12.772 26.552 1.00 97.81 233 THR A O 1
ATOM 1618 N N . ILE A 1 234 ? -19.110 -12.010 24.591 1.00 97.44 234 ILE A N 1
ATOM 1619 C CA . ILE A 1 234 ? -19.719 -10.682 24.681 1.00 97.44 234 ILE A CA 1
ATOM 1620 C C . ILE A 1 234 ? -20.513 -10.421 23.403 1.00 97.44 234 ILE A C 1
ATOM 1622 O O . ILE A 1 234 ? -20.000 -10.620 22.302 1.00 97.44 234 ILE A O 1
ATOM 1626 N N . SER A 1 235 ? -21.757 -9.977 23.562 1.00 94.81 235 SER A N 1
ATOM 1627 C CA . SER A 1 235 ? -22.621 -9.526 22.473 1.00 94.81 235 SER A CA 1
ATOM 1628 C C . SER A 1 235 ? -23.149 -8.136 22.801 1.00 94.81 235 SER A C 1
ATOM 1630 O O . SER A 1 235 ? -23.816 -7.965 23.823 1.00 94.81 235 SER A O 1
ATOM 1632 N N . LEU A 1 236 ? -22.868 -7.173 21.929 1.00 91.06 236 LEU A N 1
ATOM 1633 C CA . LEU A 1 236 ? -23.459 -5.841 21.935 1.00 91.06 236 LEU A CA 1
ATOM 1634 C C . LEU A 1 236 ? -24.390 -5.736 20.730 1.00 91.06 236 LEU A C 1
ATOM 1636 O O . LEU A 1 236 ? -23.950 -5.979 19.609 1.00 91.06 236 LEU A O 1
ATOM 1640 N N . THR A 1 237 ? -25.653 -5.401 20.964 1.00 85.44 237 THR A N 1
ATOM 1641 C CA . THR A 1 237 ? -26.628 -5.182 19.890 1.00 85.44 237 THR A CA 1
ATOM 1642 C C . THR A 1 237 ? -27.345 -3.858 20.096 1.00 85.44 237 THR A C 1
ATOM 1644 O O . THR A 1 237 ? -27.925 -3.647 21.163 1.00 85.44 237 THR A O 1
ATOM 1647 N N . HIS A 1 238 ? -27.368 -3.002 19.085 1.00 73.62 238 HIS A N 1
ATOM 1648 C CA . HIS A 1 238 ? -28.191 -1.798 19.070 1.00 73.62 238 HIS A CA 1
ATOM 1649 C C . HIS A 1 238 ? -28.765 -1.622 17.666 1.00 73.62 238 HIS A C 1
ATOM 1651 O O . HIS A 1 238 ? -28.072 -1.159 16.768 1.00 73.62 238 HIS A O 1
ATOM 1657 N N . ASN A 1 239 ? -30.032 -1.993 17.490 1.00 56.84 239 ASN A N 1
ATOM 1658 C CA . ASN A 1 239 ? -30.766 -1.737 16.258 1.00 56.84 239 ASN A CA 1
ATOM 1659 C C . ASN A 1 239 ? -31.957 -0.870 16.643 1.00 56.84 239 ASN A C 1
ATOM 1661 O O . ASN A 1 239 ? -32.928 -1.360 17.230 1.00 56.84 239 ASN A O 1
ATOM 1665 N N . THR A 1 240 ? -31.893 0.420 16.332 1.00 52.97 240 THR A N 1
ATOM 1666 C CA . THR A 1 240 ? -33.062 1.302 16.377 1.00 52.97 240 THR A CA 1
ATOM 1667 C C . THR A 1 240 ? -33.959 0.993 15.178 1.00 52.97 240 THR A C 1
ATOM 1669 O O . THR A 1 240 ? -34.157 1.806 14.283 1.00 52.97 240 THR A O 1
ATOM 1672 N N . VAL A 1 241 ? -34.560 -0.203 15.148 1.00 38.38 241 VAL A N 1
ATOM 1673 C CA . VAL A 1 241 ? -35.726 -0.425 14.286 1.00 38.38 241 VAL A CA 1
ATOM 1674 C C . VAL A 1 241 ? -36.909 0.218 14.992 1.00 38.38 241 VAL A C 1
ATOM 1676 O O . VAL A 1 241 ? -37.634 -0.427 15.748 1.00 38.38 241 VAL A O 1
ATOM 1679 N N . GLY A 1 242 ? -37.089 1.517 14.767 1.00 41.06 242 GLY A N 1
ATOM 1680 C CA . GLY A 1 242 ? -38.370 2.150 15.024 1.00 41.06 242 GLY A CA 1
ATOM 1681 C C . GLY A 1 242 ? -39.417 1.478 14.140 1.00 41.06 242 GLY A C 1
ATOM 1682 O O . GLY A 1 242 ? -39.520 1.781 12.950 1.00 41.06 242 GLY A O 1
ATOM 1683 N N . GLU A 1 243 ? -40.210 0.565 14.703 1.00 34.72 243 GLU A N 1
ATOM 1684 C CA . GLU A 1 243 ? -41.570 0.395 14.203 1.00 34.72 243 GLU A CA 1
ATOM 1685 C C . GLU A 1 243 ? -42.208 1.799 14.252 1.00 34.72 243 GLU A C 1
ATOM 1687 O O . GLU A 1 243 ? -42.264 2.413 15.311 1.00 34.72 243 GLU A O 1
ATOM 1692 N N . ASP A 1 244 ? -42.608 2.321 13.088 1.00 37.59 244 ASP A N 1
ATOM 1693 C CA . ASP A 1 244 ? -43.397 3.552 12.882 1.00 37.59 244 ASP A CA 1
ATOM 1694 C C . ASP A 1 244 ? -42.702 4.858 12.443 1.00 37.59 244 ASP A C 1
ATOM 1696 O O . ASP A 1 244 ? -43.313 5.923 12.521 1.00 37.59 244 ASP A O 1
ATOM 1700 N N . GLY A 1 245 ? -41.515 4.814 11.825 1.00 34.81 245 GLY A N 1
ATOM 1701 C CA . GLY A 1 245 ? -41.081 5.895 10.915 1.00 34.81 245 GLY A CA 1
ATOM 1702 C C . GLY A 1 245 ? -40.983 7.300 11.531 1.00 34.81 245 GLY A C 1
ATOM 1703 O O . GLY A 1 245 ? -41.178 8.295 10.827 1.00 34.81 245 GLY A O 1
ATOM 1704 N N . VAL A 1 246 ? -40.697 7.386 12.831 1.00 36.88 246 VAL A N 1
ATOM 1705 C CA . VAL A 1 246 ? -40.380 8.641 13.517 1.00 36.88 246 VAL A CA 1
ATOM 1706 C C . VAL A 1 246 ? -38.863 8.802 13.518 1.00 36.88 246 VAL A C 1
ATOM 1708 O O . VAL A 1 246 ? -38.147 8.012 14.121 1.00 36.88 246 VAL A O 1
ATOM 1711 N N . THR A 1 247 ? -38.378 9.805 12.792 1.00 34.19 247 THR A N 1
ATOM 1712 C CA . THR A 1 247 ? -36.978 10.239 12.814 1.00 34.19 247 THR A CA 1
ATOM 1713 C C . THR A 1 247 ? -36.724 10.982 14.128 1.00 34.19 247 THR A C 1
ATOM 1715 O O . THR A 1 247 ? -37.344 12.023 14.361 1.00 34.19 247 THR A O 1
ATOM 1718 N N . TYR A 1 248 ? -35.859 10.441 14.986 1.00 40.47 248 TYR A N 1
ATOM 1719 C CA . TYR A 1 248 ? -35.372 11.115 16.195 1.00 40.47 248 TYR A CA 1
ATOM 1720 C C . TYR A 1 248 ? -34.291 12.135 15.802 1.00 40.47 248 TYR A C 1
ATOM 1722 O O . TYR A 1 248 ? -33.554 11.920 14.844 1.00 40.47 248 TYR A O 1
ATOM 1730 N N . ASN A 1 249 ? -34.266 13.289 16.470 1.00 30.92 249 ASN A N 1
ATOM 1731 C CA . ASN A 1 249 ? -33.620 14.518 15.982 1.00 30.92 249 ASN A CA 1
ATOM 1732 C C . ASN A 1 249 ? -32.496 15.027 16.911 1.00 30.92 249 ASN A C 1
ATOM 1734 O O . ASN A 1 249 ? -32.236 16.232 16.933 1.00 30.92 249 ASN A O 1
ATOM 1738 N N . TYR A 1 250 ? -31.843 14.150 17.681 1.00 38.53 250 TYR A N 1
ATOM 1739 C CA . TYR A 1 250 ? -30.782 14.538 18.617 1.00 38.53 250 TYR A CA 1
ATOM 1740 C C . TYR A 1 250 ? -29.488 13.728 18.410 1.00 38.53 250 TYR A C 1
ATOM 1742 O O . TYR A 1 250 ? -29.497 12.505 18.301 1.00 38.53 250 TYR A O 1
ATOM 1750 N N . ASP A 1 251 ? -28.366 14.456 18.360 1.00 45.88 251 ASP A N 1
ATOM 1751 C CA . ASP A 1 251 ? -27.039 14.055 17.850 1.00 45.88 251 ASP A CA 1
ATOM 1752 C C . ASP A 1 251 ? -26.235 13.052 18.725 1.00 45.88 251 ASP A C 1
ATOM 1754 O O . ASP A 1 251 ? -25.117 12.672 18.367 1.00 45.88 251 ASP A O 1
ATOM 1758 N N . LEU A 1 252 ? -26.765 12.605 19.871 1.00 44.25 252 LEU A N 1
ATOM 1759 C CA . LEU A 1 252 ? -26.104 11.648 20.785 1.00 44.25 252 LEU A CA 1
ATOM 1760 C C . LEU A 1 252 ? -26.911 10.355 21.010 1.00 44.25 252 LEU A C 1
ATOM 1762 O O . LEU A 1 252 ? -26.335 9.329 21.372 1.00 44.25 252 LEU A O 1
ATOM 1766 N N . GLU A 1 253 ? -28.214 10.385 20.716 1.00 47.78 253 GLU A N 1
ATOM 1767 C CA . GLU A 1 253 ? -29.215 9.364 21.076 1.00 47.78 253 GLU A CA 1
ATOM 1768 C C . GLU A 1 253 ? -29.215 8.140 20.134 1.00 47.78 253 GLU A C 1
ATOM 1770 O O . GLU A 1 253 ? -30.009 7.215 20.287 1.00 47.78 253 GLU A O 1
ATOM 1775 N N . THR A 1 254 ? -28.334 8.118 19.127 1.00 53.34 254 THR A N 1
ATOM 1776 C CA . THR A 1 254 ? -28.439 7.195 17.983 1.00 53.34 254 THR A CA 1
ATOM 1777 C C . THR A 1 254 ? -27.185 6.353 17.711 1.00 53.34 254 THR A C 1
ATOM 1779 O O . THR A 1 254 ? -27.169 5.532 16.792 1.00 53.34 254 THR A O 1
ATOM 1782 N N . ARG A 1 255 ? -26.121 6.525 18.509 1.00 64.31 255 ARG A N 1
ATOM 1783 C CA . ARG A 1 255 ? -24.819 5.865 18.300 1.00 64.31 255 ARG A CA 1
ATOM 1784 C C . ARG A 1 255 ? -24.680 4.614 19.157 1.00 64.31 255 ARG A C 1
ATOM 1786 O O . ARG A 1 255 ? -24.976 4.649 20.342 1.00 64.31 255 ARG A O 1
ATOM 1793 N N . GLY A 1 256 ? -24.128 3.534 18.606 1.00 77.06 256 GLY A N 1
ATOM 1794 C CA . GLY A 1 256 ? -23.888 2.287 19.339 1.00 77.06 256 GLY A CA 1
ATOM 1795 C C . GLY A 1 256 ? -22.808 2.402 20.423 1.00 77.06 256 GLY A C 1
ATOM 1796 O O . GLY A 1 256 ? -23.014 1.945 21.548 1.00 77.06 256 GLY A O 1
ATOM 1797 N N . ILE A 1 257 ? -21.658 3.011 20.110 1.00 87.19 257 ILE A N 1
ATOM 1798 C CA . ILE A 1 257 ? -20.578 3.287 21.079 1.00 87.19 257 ILE A CA 1
ATOM 1799 C C . ILE A 1 257 ? -20.060 4.714 20.878 1.00 87.19 257 ILE A C 1
ATOM 1801 O O . ILE A 1 257 ? -19.673 5.070 19.766 1.00 87.19 257 ILE A O 1
ATOM 1805 N N . HIS A 1 258 ? -19.985 5.497 21.953 1.00 87.12 258 HIS A N 1
ATOM 1806 C CA . HIS A 1 258 ? -19.459 6.861 21.966 1.00 87.12 258 HIS A CA 1
ATOM 1807 C C . HIS A 1 258 ? -18.376 7.011 23.046 1.00 87.12 258 HIS A C 1
ATOM 1809 O O . HIS A 1 258 ? -18.609 6.697 24.214 1.00 87.12 258 HIS A O 1
ATOM 1815 N N . VAL A 1 259 ? -17.193 7.505 22.665 1.00 90.50 259 VAL A N 1
ATOM 1816 C CA . VAL A 1 259 ? -16.113 7.877 23.595 1.00 90.50 259 VAL A CA 1
ATOM 1817 C C . VAL A 1 259 ? -15.657 9.310 23.328 1.00 90.50 259 VAL A C 1
ATOM 1819 O O . VAL A 1 259 ? -15.186 9.571 22.225 1.00 90.50 259 VAL A O 1
ATOM 1822 N N . GLU A 1 260 ? -15.766 10.204 24.312 1.00 88.62 260 GLU A N 1
ATOM 1823 C CA . GLU A 1 260 ? -15.333 11.607 24.196 1.00 88.62 260 GLU A CA 1
ATOM 1824 C C . GLU A 1 260 ? -13.943 11.887 24.797 1.00 88.62 260 GLU A C 1
ATOM 1826 O O . GLU A 1 260 ? -13.242 10.999 25.297 1.00 88.62 260 GLU A O 1
ATOM 1831 N N . GLU A 1 261 ? -13.526 13.155 24.723 1.00 88.12 261 GLU A N 1
ATOM 1832 C CA . GLU A 1 261 ? -12.198 13.645 25.079 1.00 88.12 261 GLU A CA 1
ATOM 1833 C C . GLU A 1 261 ? -11.759 13.183 26.475 1.00 88.12 261 GLU A C 1
ATOM 1835 O O . GLU A 1 261 ? -12.319 13.553 27.507 1.00 88.12 261 GLU A O 1
ATOM 1840 N N . GLY A 1 262 ? -10.685 12.391 26.502 1.00 88.62 262 GLY A N 1
ATOM 1841 C CA . GLY A 1 262 ? -10.078 11.873 27.727 1.00 88.62 262 GLY A CA 1
ATOM 1842 C C . GLY A 1 262 ? -10.841 10.728 28.403 1.00 88.62 262 GLY A C 1
ATOM 1843 O O . GLY A 1 262 ? -10.380 10.254 29.448 1.00 88.62 262 GLY A O 1
ATOM 1844 N N . ALA A 1 263 ? -11.959 10.269 27.837 1.00 91.88 263 ALA A N 1
ATOM 1845 C CA . ALA A 1 263 ? -12.687 9.094 28.299 1.00 91.88 263 ALA A CA 1
ATOM 1846 C C . ALA A 1 263 ? -12.106 7.796 27.707 1.00 91.88 263 ALA A C 1
ATOM 1848 O O . ALA A 1 263 ? -11.349 7.797 26.730 1.00 91.88 263 ALA A O 1
ATOM 1849 N N . SER A 1 264 ? -12.446 6.653 28.311 1.00 96.50 264 SER A N 1
ATOM 1850 C CA . SER A 1 264 ? -11.974 5.347 27.842 1.00 96.50 264 SER A CA 1
ATOM 1851 C C . SER A 1 264 ? -13.025 4.242 27.916 1.00 96.50 264 SER A C 1
ATOM 1853 O O . SER A 1 264 ? -13.716 4.080 28.916 1.00 96.50 264 SER A O 1
ATOM 1855 N N . VAL A 1 265 ? -13.104 3.416 26.878 1.00 96.94 265 VAL A N 1
ATOM 1856 C CA . VAL A 1 265 ? -13.970 2.234 26.838 1.00 96.94 265 VAL A CA 1
ATOM 1857 C C . VAL A 1 265 ? -13.144 1.018 26.442 1.00 96.94 265 VAL A C 1
ATOM 1859 O O . VAL A 1 265 ? -12.423 1.037 25.446 1.00 96.94 265 VAL A O 1
ATOM 1862 N N . ARG A 1 266 ? -13.261 -0.064 27.217 1.00 97.94 266 ARG A N 1
ATOM 1863 C CA . ARG A 1 266 ? -12.658 -1.363 26.904 1.00 97.94 266 ARG A CA 1
ATOM 1864 C C . ARG A 1 266 ? -13.701 -2.471 26.956 1.00 97.94 266 ARG A C 1
ATOM 1866 O O . ARG A 1 266 ? -14.312 -2.698 27.999 1.00 97.94 266 ARG A O 1
ATOM 1873 N N . ILE A 1 267 ? -13.843 -3.213 25.861 1.00 98.00 267 ILE A N 1
ATOM 1874 C CA . ILE A 1 267 ? -14.761 -4.349 25.751 1.00 98.00 267 ILE A CA 1
ATOM 1875 C C . ILE A 1 267 ? -13.964 -5.607 25.416 1.00 98.00 267 ILE A C 1
ATOM 1877 O O . ILE A 1 267 ? -13.332 -5.713 24.368 1.00 98.00 267 ILE A O 1
ATOM 1881 N N . GLY A 1 268 ? -14.021 -6.577 26.317 1.00 97.69 268 GLY A N 1
ATOM 1882 C CA . GLY A 1 268 ? -13.314 -7.841 26.230 1.00 97.69 268 GLY A CA 1
ATOM 1883 C C . GLY A 1 268 ? -11.845 -7.761 26.637 1.00 97.69 268 GLY A C 1
ATOM 1884 O O . GLY A 1 268 ? -11.293 -6.712 26.982 1.00 97.69 268 GLY A O 1
ATOM 1885 N N . SER A 1 269 ? -11.202 -8.922 26.587 1.00 96.94 269 SER A N 1
ATOM 1886 C CA . SER A 1 269 ? -9.780 -9.126 26.875 1.00 96.94 269 SER A CA 1
ATOM 1887 C C . SER A 1 269 ? -9.203 -10.212 25.961 1.00 96.94 269 SER A C 1
ATOM 1889 O O . SER A 1 269 ? -9.945 -10.909 25.274 1.00 96.94 269 SER A O 1
ATOM 1891 N N . ASP A 1 270 ? -7.893 -10.462 26.027 1.00 94.88 270 ASP A N 1
ATOM 1892 C CA . ASP A 1 270 ? -7.260 -11.603 25.336 1.00 94.88 270 ASP A CA 1
ATOM 1893 C C . ASP A 1 270 ? -7.813 -12.979 25.769 1.00 94.88 270 ASP A C 1
ATOM 1895 O O . ASP A 1 270 ? -7.555 -13.996 25.118 1.00 94.88 270 ASP A O 1
ATOM 1899 N N . SER A 1 271 ? -8.559 -13.030 26.880 1.00 94.94 271 SER A N 1
ATOM 1900 C CA . SER A 1 271 ? -9.253 -14.232 27.359 1.00 94.94 271 SER A CA 1
ATOM 1901 C C . SER A 1 271 ? -10.695 -14.364 26.852 1.00 94.94 271 SER A C 1
ATOM 1903 O O . SER A 1 271 ? -11.295 -15.431 26.993 1.00 94.94 271 SER A O 1
ATOM 1905 N N . THR A 1 272 ? -11.247 -13.311 26.243 1.00 98.12 272 THR A N 1
ATOM 1906 C CA . THR A 1 272 ? -12.577 -13.325 25.629 1.00 98.12 272 THR A CA 1
ATOM 1907 C C . THR A 1 272 ? -12.539 -14.200 24.383 1.00 98.12 272 THR A C 1
ATOM 1909 O O . THR A 1 272 ? -11.751 -13.984 23.469 1.00 98.12 272 THR A O 1
ATOM 1912 N N . THR A 1 273 ? -13.386 -15.224 24.342 1.00 98.19 273 THR A N 1
ATOM 1913 C CA . THR A 1 273 ? -13.424 -16.191 23.236 1.00 98.19 273 THR A CA 1
ATOM 1914 C C . THR A 1 273 ? -14.129 -15.629 22.005 1.00 98.19 273 THR A C 1
ATOM 1916 O O . THR A 1 273 ? -13.691 -15.873 20.885 1.00 98.19 273 THR A O 1
ATOM 1919 N N . SER A 1 274 ? -15.184 -14.836 22.207 1.00 98.00 274 SER A N 1
ATOM 1920 C CA . SER A 1 274 ? -15.960 -14.228 21.129 1.00 98.00 274 SER A CA 1
ATOM 1921 C C . SER A 1 274 ? -16.488 -12.862 21.553 1.00 98.00 274 SER A C 1
ATOM 1923 O O . SER A 1 274 ? -17.095 -12.742 22.620 1.00 98.00 274 SER A O 1
ATOM 1925 N N . LEU A 1 275 ? -16.292 -11.864 20.695 1.00 98.38 275 LEU A N 1
ATOM 1926 C CA . LEU A 1 275 ? -16.876 -10.530 20.788 1.00 98.38 275 LEU A CA 1
ATOM 1927 C C . LEU A 1 275 ? -17.659 -10.253 19.501 1.00 98.38 275 LEU A C 1
ATOM 1929 O O . LEU A 1 275 ? -17.085 -10.250 18.414 1.00 98.38 275 LEU A O 1
ATOM 1933 N N . ALA A 1 276 ? -18.963 -10.030 19.631 1.00 97.19 276 ALA A N 1
ATOM 1934 C CA . ALA A 1 276 ? -19.828 -9.605 18.538 1.00 97.19 276 ALA A CA 1
ATOM 1935 C C . ALA A 1 276 ? -20.412 -8.227 18.858 1.00 97.19 276 ALA A C 1
ATOM 1937 O O . ALA A 1 276 ? -21.011 -8.039 19.919 1.00 97.19 276 ALA A O 1
ATOM 1938 N N . ILE A 1 277 ? -20.219 -7.279 17.949 1.00 94.38 277 ILE A N 1
ATOM 1939 C CA . ILE A 1 277 ? -20.813 -5.946 17.993 1.00 94.38 277 ILE A CA 1
ATOM 1940 C C . ILE A 1 277 ? -21.658 -5.805 16.736 1.00 94.38 277 ILE A C 1
ATOM 1942 O O . ILE A 1 277 ? -21.136 -5.948 15.635 1.00 94.38 277 ILE A O 1
ATOM 1946 N N . ASP A 1 278 ? -22.947 -5.563 16.921 1.00 90.19 278 ASP A N 1
ATOM 1947 C CA . ASP A 1 278 ? -23.916 -5.361 15.851 1.00 90.19 278 ASP A CA 1
ATOM 1948 C C . ASP A 1 278 ? -24.687 -4.079 16.157 1.00 90.19 278 ASP A C 1
ATOM 1950 O O . ASP A 1 278 ? -25.524 -4.044 17.063 1.00 90.19 278 ASP A O 1
ATOM 1954 N N . VAL A 1 279 ? -24.287 -2.984 15.517 1.00 81.69 279 VAL A N 1
ATOM 1955 C CA . VAL A 1 279 ? -24.804 -1.649 15.812 1.00 81.69 279 VAL A CA 1
ATOM 1956 C C . VAL A 1 279 ? -25.186 -0.938 14.519 1.00 81.69 279 VAL A C 1
ATOM 1958 O O . VAL A 1 279 ? -24.395 -0.853 13.584 1.00 81.69 279 VAL A O 1
ATOM 1961 N N . GLU A 1 280 ? -26.400 -0.409 14.490 1.00 70.69 280 GLU A N 1
ATOM 1962 C CA . GLU A 1 280 ? -26.954 0.391 13.398 1.00 70.69 280 GLU A CA 1
ATOM 1963 C C . GLU A 1 280 ? -27.390 1.743 13.969 1.00 70.69 280 GLU A C 1
ATOM 1965 O O . GLU A 1 280 ? -27.934 1.807 15.076 1.00 70.69 280 GLU A O 1
ATOM 1970 N N . ASN A 1 281 ? -27.145 2.819 13.227 1.00 65.94 281 ASN A N 1
ATOM 1971 C CA . ASN A 1 281 ? -27.678 4.143 13.505 1.00 65.94 281 ASN A CA 1
ATOM 1972 C C . ASN A 1 281 ? -28.924 4.374 12.622 1.00 65.94 281 ASN A C 1
ATOM 1974 O O . ASN A 1 281 ? -29.019 3.895 11.497 1.00 65.94 281 ASN A O 1
ATOM 1978 N N . SER A 1 282 ? -29.915 5.107 13.132 1.00 52.75 282 SER A N 1
ATOM 1979 C CA . SER A 1 282 ? -31.102 5.536 12.372 1.00 52.75 282 SER A CA 1
ATOM 1980 C C . SER A 1 282 ? -30.948 6.925 11.724 1.00 52.75 282 SER A C 1
ATOM 1982 O O . SER A 1 282 ? -31.897 7.442 11.128 1.00 52.75 282 SER A O 1
ATOM 1984 N N . SER A 1 283 ? -29.764 7.533 11.839 1.00 56.12 283 SER A N 1
ATOM 1985 C CA . SER A 1 283 ? -29.391 8.858 11.327 1.00 56.12 283 SER A CA 1
ATOM 1986 C C . SER A 1 283 ? -28.140 8.784 10.441 1.00 56.12 283 SER A C 1
ATOM 1988 O O . SER A 1 283 ? -27.452 7.771 10.434 1.00 56.12 283 SER A O 1
ATOM 1990 N N . ASP A 1 284 ? -27.810 9.871 9.731 1.00 53.62 284 ASP A N 1
ATOM 1991 C CA . ASP A 1 284 ? -26.614 9.984 8.867 1.00 53.62 284 ASP A CA 1
ATOM 1992 C C . ASP A 1 284 ? -25.268 9.984 9.649 1.00 53.62 284 ASP A C 1
ATOM 1994 O O . ASP A 1 284 ? -24.211 10.298 9.094 1.00 53.62 284 ASP A O 1
ATOM 1998 N N . ASP A 1 285 ? -25.295 9.672 10.947 1.00 60.50 285 ASP A N 1
ATOM 1999 C CA . ASP A 1 285 ? -24.162 9.693 11.872 1.00 60.50 285 ASP A CA 1
ATOM 2000 C C . ASP A 1 285 ? -23.591 8.282 12.116 1.00 60.50 285 ASP A C 1
ATOM 2002 O O . ASP A 1 285 ? -24.262 7.266 11.972 1.00 60.50 285 ASP A O 1
ATOM 2006 N N . SER A 1 286 ? -22.334 8.187 12.543 1.00 62.09 286 SER A N 1
ATOM 2007 C CA . SER A 1 286 ? -21.620 6.903 12.660 1.00 62.09 286 SER A CA 1
ATOM 2008 C C . SER A 1 286 ? -22.094 6.029 13.818 1.00 62.09 286 SER A C 1
ATOM 2010 O O . SER A 1 286 ? -22.404 6.526 14.900 1.00 62.09 286 SER A O 1
ATOM 2012 N N . SER A 1 287 ? -22.045 4.707 13.638 1.00 75.56 287 SER A N 1
ATOM 2013 C CA . SER A 1 287 ? -22.480 3.740 14.653 1.00 75.56 287 SER A CA 1
ATOM 2014 C C . SER A 1 287 ? -21.472 3.590 15.812 1.00 75.56 287 SER A C 1
ATOM 2016 O O . SER A 1 287 ? -21.864 3.255 16.930 1.00 75.56 287 SER A O 1
ATOM 2018 N N . ILE A 1 288 ? -20.178 3.849 15.578 1.00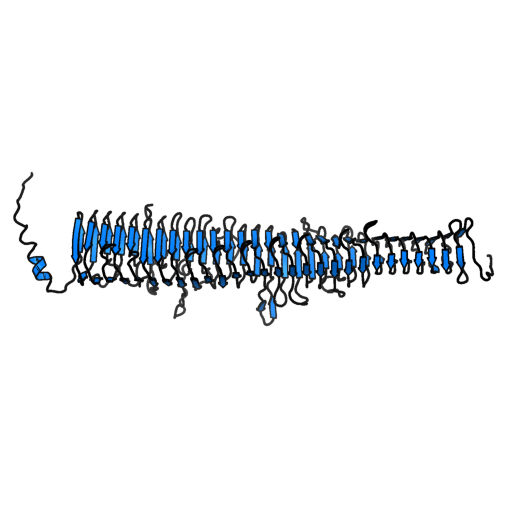 88.75 288 ILE A N 1
ATOM 2019 C CA . ILE A 1 288 ? -19.122 3.877 16.610 1.00 88.75 288 ILE A CA 1
ATOM 2020 C C . ILE A 1 288 ? -18.295 5.155 16.455 1.00 88.75 288 ILE A C 1
ATOM 2022 O O . ILE A 1 288 ? -17.782 5.412 15.366 1.00 88.75 288 ILE A O 1
ATOM 2026 N N . VAL A 1 289 ? -18.117 5.922 17.537 1.00 88.81 289 VAL A N 1
ATOM 2027 C CA . VAL A 1 289 ? -17.371 7.190 17.528 1.00 88.81 289 VAL A CA 1
ATOM 2028 C C . VAL A 1 289 ? -16.364 7.287 18.673 1.00 88.81 289 VAL A C 1
ATOM 2030 O O . VAL A 1 289 ? -16.682 7.025 19.832 1.00 88.81 289 VAL A O 1
ATOM 2033 N N . VAL A 1 290 ? -15.150 7.713 18.326 1.00 92.00 290 VAL A N 1
ATOM 2034 C CA . VAL A 1 290 ? -14.065 8.087 19.240 1.00 92.00 290 VAL A CA 1
ATOM 2035 C C . VAL A 1 290 ? -13.681 9.534 18.934 1.00 92.00 290 VAL A C 1
ATOM 2037 O O . VAL A 1 290 ? -13.182 9.820 17.844 1.00 92.00 290 VAL A O 1
ATOM 2040 N N . SER A 1 291 ? -13.960 10.453 19.855 1.00 88.69 291 SER A N 1
ATOM 2041 C CA . SER A 1 291 ? -13.744 11.893 19.709 1.00 88.69 291 SER A CA 1
ATOM 2042 C C . SER A 1 291 ? -12.831 12.425 20.816 1.00 88.69 291 SER A C 1
ATOM 2044 O O . SER A 1 291 ? -12.925 12.052 21.979 1.00 88.69 291 SER A O 1
ATOM 2046 N N . GLY A 1 292 ? -11.913 13.307 20.442 1.00 86.56 292 GLY A N 1
ATOM 2047 C CA . GLY A 1 292 ? -10.922 13.916 21.318 1.00 86.56 292 GLY A CA 1
ATOM 2048 C C . GLY A 1 292 ? -9.576 13.187 21.357 1.00 86.56 292 GLY A C 1
ATOM 2049 O O . GLY A 1 292 ? -9.512 11.958 21.346 1.00 86.56 292 GLY A O 1
ATOM 2050 N N . GLY A 1 293 ? -8.481 13.944 21.441 1.00 87.06 293 GLY A N 1
ATOM 2051 C CA . GLY A 1 293 ? -7.110 13.439 21.291 1.00 87.06 293 GLY A CA 1
ATOM 2052 C C . GLY A 1 293 ? -6.667 12.482 22.404 1.00 87.06 293 GLY A C 1
ATOM 2053 O O . GLY A 1 293 ? -5.848 11.591 22.173 1.00 87.06 293 GLY A O 1
ATOM 2054 N N . ALA A 1 294 ? -7.220 12.614 23.615 1.00 91.12 294 ALA A N 1
ATOM 2055 C CA . ALA A 1 294 ? -6.936 11.710 24.733 1.00 91.12 294 ALA A CA 1
ATOM 2056 C C . ALA A 1 294 ? -7.945 10.553 24.886 1.00 91.12 294 ALA A C 1
ATOM 2058 O O . ALA A 1 294 ? -7.811 9.761 25.824 1.00 91.12 294 ALA A O 1
ATOM 2059 N N . SER A 1 295 ? -8.948 10.451 24.008 1.00 93.25 295 SER A N 1
ATOM 2060 C CA . SER A 1 295 ? -9.969 9.397 24.066 1.00 93.25 295 SER A CA 1
ATOM 2061 C C . SER A 1 295 ? -9.415 8.021 23.674 1.00 93.25 295 SER A C 1
ATOM 2063 O O . SER A 1 295 ? -8.426 7.902 22.937 1.00 93.25 295 SER A O 1
ATOM 2065 N N . LYS A 1 296 ? -10.031 6.948 24.188 1.00 97.12 296 LYS A N 1
ATOM 2066 C CA . LYS A 1 296 ? -9.569 5.577 23.932 1.00 97.12 296 LYS A CA 1
ATOM 2067 C C . LYS A 1 296 ? -10.705 4.558 23.827 1.00 97.12 296 LYS A C 1
ATOM 2069 O O . LYS A 1 296 ? -11.436 4.358 24.790 1.00 97.12 296 LYS A O 1
ATOM 2074 N N . LEU A 1 297 ? -10.767 3.818 22.722 1.00 97.75 297 LEU A N 1
ATOM 2075 C CA . LEU A 1 297 ? -11.629 2.644 22.558 1.00 97.75 297 LEU A CA 1
ATOM 2076 C C . LEU A 1 297 ? -10.789 1.395 22.270 1.00 97.75 297 LEU A C 1
ATOM 2078 O O . LEU A 1 297 ? -9.972 1.380 21.350 1.00 97.75 297 LEU A O 1
ATOM 2082 N N . GLU A 1 298 ? -10.999 0.338 23.052 1.00 98.50 298 GLU A N 1
ATOM 2083 C CA . GLU A 1 298 ? -10.310 -0.946 22.910 1.00 98.50 298 GLU A CA 1
ATOM 2084 C C . GLU A 1 298 ? -11.294 -2.117 22.874 1.00 98.50 298 GLU A C 1
ATOM 2086 O O . GLU A 1 298 ? -12.071 -2.322 23.806 1.00 98.50 298 GLU A O 1
ATOM 2091 N N . LEU A 1 299 ? -11.215 -2.931 21.825 1.00 98.44 299 LEU A N 1
ATOM 2092 C CA . LEU A 1 299 ? -12.057 -4.106 21.619 1.00 98.44 299 LEU A CA 1
ATOM 2093 C C . LEU A 1 299 ? -11.169 -5.351 21.529 1.00 98.44 299 LEU A C 1
ATOM 2095 O O . LEU A 1 299 ? -10.304 -5.416 20.661 1.00 98.44 299 LEU A O 1
ATOM 2099 N N . TYR A 1 300 ? -11.370 -6.350 22.391 1.00 98.44 300 TYR A N 1
ATOM 2100 C CA . TYR A 1 300 ? -10.509 -7.537 22.463 1.00 98.44 300 TYR A CA 1
ATOM 2101 C C . TYR A 1 300 ? -11.293 -8.857 22.461 1.00 98.44 300 TYR A C 1
ATOM 2103 O O . TYR A 1 300 ? -12.367 -8.979 23.049 1.00 98.44 300 TYR A O 1
ATOM 2111 N N . GLY A 1 301 ? -10.700 -9.880 21.844 1.00 98.06 301 GLY A N 1
ATOM 2112 C CA . GLY A 1 301 ? -11.209 -11.249 21.828 1.00 98.06 301 GLY A CA 1
ATOM 2113 C C . GLY A 1 301 ? -10.449 -12.151 20.854 1.00 98.06 301 GLY A C 1
ATOM 2114 O O . GLY A 1 301 ? -9.656 -11.673 20.044 1.00 98.06 301 GLY A O 1
ATOM 2115 N N . LYS A 1 302 ? -10.685 -13.467 20.927 1.00 98.25 302 LYS A N 1
ATOM 2116 C CA . LYS A 1 302 ? -10.138 -14.453 19.976 1.00 98.25 302 LYS A CA 1
ATOM 2117 C C . LYS A 1 302 ? -10.818 -14.369 18.618 1.00 98.25 302 LYS A C 1
ATOM 2119 O O . LYS A 1 302 ? -10.141 -14.341 17.599 1.00 98.25 302 LYS A O 1
ATOM 2124 N N . THR A 1 303 ? -12.145 -14.293 18.613 1.00 98.38 303 THR A N 1
ATOM 2125 C CA . THR A 1 303 ? -12.941 -13.987 17.420 1.00 98.38 303 THR A CA 1
ATOM 2126 C C . THR A 1 303 ? -13.673 -12.675 17.648 1.00 98.38 303 THR A C 1
ATOM 2128 O O . THR A 1 303 ? -14.395 -12.546 18.638 1.00 98.38 303 THR A O 1
ATOM 2131 N N . ILE A 1 304 ? -13.480 -11.710 16.754 1.00 98.62 304 ILE A N 1
ATOM 2132 C CA . ILE A 1 304 ? -14.140 -10.406 16.800 1.00 98.62 304 ILE A CA 1
ATOM 2133 C C . ILE A 1 304 ? -14.918 -10.209 15.499 1.00 98.62 304 ILE A C 1
ATOM 2135 O O . ILE A 1 304 ? -14.358 -10.340 14.411 1.00 98.62 304 ILE A O 1
ATOM 2139 N N . SER A 1 305 ? -16.201 -9.879 15.622 1.00 97.75 305 SER A N 1
ATOM 2140 C CA . SER A 1 305 ? -17.048 -9.442 14.512 1.00 97.75 305 SER A CA 1
ATOM 2141 C C . SER A 1 305 ? -17.659 -8.096 14.865 1.00 97.75 305 SER A C 1
ATOM 2143 O O . SER A 1 305 ? -18.334 -7.988 15.889 1.00 97.75 305 SER A O 1
ATOM 2145 N N . VAL A 1 306 ? -17.432 -7.091 14.025 1.00 96.06 306 VAL A N 1
ATOM 2146 C CA . VAL A 1 306 ? -18.029 -5.759 14.168 1.00 96.06 306 VAL A CA 1
ATOM 2147 C C . VAL A 1 306 ? -18.850 -5.461 12.924 1.00 96.06 306 VAL A C 1
ATOM 2149 O O . VAL A 1 306 ? -18.295 -5.371 11.833 1.00 96.06 306 VAL A O 1
ATOM 2152 N N . THR A 1 307 ? -20.155 -5.302 13.094 1.00 92.06 307 THR A N 1
ATOM 2153 C CA . THR A 1 307 ? -21.065 -4.763 12.086 1.00 92.06 307 THR A CA 1
ATOM 2154 C C . THR A 1 307 ? -21.468 -3.363 12.534 1.00 92.06 307 THR A C 1
ATOM 2156 O O . THR A 1 307 ? -22.022 -3.199 13.618 1.00 92.06 307 THR A O 1
ATOM 2159 N N . ALA A 1 308 ? -21.110 -2.369 11.725 1.00 87.94 308 ALA A N 1
ATOM 2160 C CA . ALA A 1 308 ? -21.383 -0.952 11.939 1.00 87.94 308 ALA A CA 1
ATOM 2161 C C . ALA A 1 308 ? -21.717 -0.328 10.577 1.00 87.94 308 ALA A C 1
ATOM 2163 O O . ALA A 1 308 ? -20.813 0.134 9.877 1.00 87.94 308 ALA A O 1
ATOM 2164 N N . GLU A 1 309 ? -22.984 -0.400 10.157 1.00 77.69 309 GLU A N 1
ATOM 2165 C CA . GLU A 1 309 ? -23.412 -0.034 8.793 1.00 77.69 309 GLU A CA 1
ATOM 2166 C C . GLU A 1 309 ? -23.037 1.414 8.436 1.00 77.69 309 GLU A C 1
ATOM 2168 O O . GLU A 1 309 ? -22.464 1.659 7.370 1.00 77.69 309 GLU A O 1
ATOM 2173 N N . ASP A 1 310 ? -23.225 2.337 9.381 1.00 78.56 310 ASP A N 1
ATOM 2174 C CA . ASP A 1 310 ? -22.923 3.771 9.230 1.00 78.56 310 ASP A CA 1
ATOM 2175 C C . ASP A 1 310 ? -21.462 4.115 9.563 1.00 78.56 310 ASP A C 1
ATOM 2177 O O . ASP A 1 310 ? -21.022 5.260 9.448 1.00 78.56 310 ASP A O 1
ATOM 2181 N N . GLY A 1 311 ? -20.679 3.109 9.954 1.00 87.38 311 GLY A N 1
ATOM 2182 C CA . GLY A 1 311 ? -19.232 3.188 10.078 1.00 87.38 311 GLY A CA 1
ATOM 2183 C C . GLY A 1 311 ? -18.671 3.347 11.486 1.00 87.38 311 GLY A C 1
ATOM 2184 O O . GLY A 1 311 ? -19.362 3.582 12.478 1.00 87.38 311 GLY A O 1
ATOM 2185 N N . ILE A 1 312 ? -17.347 3.207 11.540 1.00 92.19 312 ILE A N 1
ATOM 2186 C CA . ILE A 1 312 ? -16.500 3.328 12.726 1.00 92.19 312 ILE A CA 1
ATOM 2187 C C . ILE A 1 312 ? -15.608 4.551 12.546 1.00 92.19 312 ILE A C 1
ATOM 2189 O O . ILE A 1 312 ? -14.729 4.562 11.683 1.00 92.19 312 ILE A O 1
ATOM 2193 N N . HIS A 1 313 ? -15.838 5.595 13.332 1.00 91.44 313 HIS A N 1
ATOM 2194 C CA . HIS A 1 313 ? -15.179 6.885 13.175 1.00 91.44 313 HIS A CA 1
ATOM 2195 C C . HIS A 1 313 ? -14.290 7.197 14.380 1.00 91.44 313 HIS A C 1
ATOM 2197 O O . HIS A 1 313 ? -14.750 7.313 15.513 1.00 91.44 313 HIS A O 1
ATOM 2203 N N . ASN A 1 314 ? -12.997 7.357 14.126 1.00 94.25 314 ASN A N 1
ATOM 2204 C CA . ASN A 1 314 ? -12.033 7.897 15.070 1.00 94.25 314 ASN A CA 1
ATOM 2205 C C . ASN A 1 314 ? -11.680 9.324 14.631 1.00 94.25 314 ASN A C 1
ATOM 2207 O O . ASN A 1 314 ? -10.823 9.513 13.767 1.00 94.25 314 ASN A O 1
ATOM 2211 N N . GLY A 1 315 ? -12.394 10.309 15.176 1.00 88.69 315 GLY A N 1
ATOM 2212 C CA . GLY A 1 315 ? -12.507 11.668 14.639 1.00 88.69 315 GLY A CA 1
ATOM 2213 C C . GLY A 1 315 ? -13.580 11.792 13.545 1.00 88.69 315 GLY A C 1
ATOM 2214 O O . GLY A 1 315 ? -14.053 10.790 13.007 1.00 88.69 315 GLY A O 1
ATOM 2215 N N . LYS A 1 316 ? -13.989 13.027 13.211 1.00 81.38 316 LYS A N 1
ATOM 2216 C CA . LYS A 1 316 ? -15.066 13.303 12.233 1.00 81.38 316 LYS A CA 1
ATOM 2217 C C . LYS A 1 316 ? -14.723 14.474 11.302 1.00 81.38 316 LYS A C 1
ATOM 2219 O O . LYS A 1 316 ? -14.177 15.491 11.735 1.00 81.38 316 LYS A O 1
ATOM 2224 N N . LEU A 1 317 ? -15.064 14.328 10.019 1.00 67.62 317 LEU A N 1
ATOM 2225 C CA . LEU A 1 317 ? -15.031 15.398 9.012 1.00 67.62 317 LEU A CA 1
ATOM 2226 C C . LEU A 1 317 ? -16.416 16.035 8.854 1.00 67.62 317 LEU A C 1
ATOM 2228 O O . LEU A 1 317 ? -17.428 15.336 8.889 1.00 67.62 317 LEU A O 1
ATOM 2232 N N . THR A 1 318 ? -16.461 17.339 8.583 1.00 65.44 318 THR A N 1
ATOM 2233 C CA . THR A 1 318 ? -17.681 18.009 8.128 1.00 65.44 318 THR A CA 1
ATOM 2234 C C . THR A 1 318 ? -17.898 17.739 6.636 1.00 65.44 318 THR A C 1
ATOM 2236 O O . THR A 1 318 ? -16.992 17.898 5.811 1.00 65.44 318 THR A O 1
ATOM 2239 N N . GLY A 1 319 ? -19.119 17.340 6.267 1.00 55.03 319 GLY A N 1
ATOM 2240 C CA . GLY A 1 319 ? -19.459 16.983 4.885 1.00 55.03 319 GLY A CA 1
ATOM 2241 C C . GLY A 1 319 ? -19.356 18.133 3.870 1.00 55.03 319 GLY A C 1
ATOM 2242 O O . GLY A 1 319 ? -19.244 17.872 2.676 1.00 55.03 319 GLY A O 1
ATOM 2243 N N . GLU A 1 320 ? -19.369 19.400 4.309 1.00 52.22 320 GLU A N 1
ATOM 2244 C CA . GLU A 1 320 ? -19.409 20.559 3.398 1.00 52.22 320 GLU A CA 1
ATOM 2245 C C . GLU A 1 320 ? -18.042 21.177 3.066 1.00 52.22 320 GLU A C 1
ATOM 2247 O O . GLU A 1 320 ? -17.888 21.765 1.994 1.00 52.22 320 GLU A O 1
ATOM 2252 N N . THR A 1 321 ? -17.046 21.080 3.953 1.00 48.25 321 THR A N 1
ATOM 2253 C CA . THR A 1 321 ? -15.774 21.815 3.792 1.00 48.25 321 THR A CA 1
ATOM 2254 C C . THR A 1 321 ? -14.526 20.954 3.941 1.00 48.25 321 THR A C 1
ATOM 2256 O O . THR A 1 321 ? -13.415 21.475 3.837 1.00 48.25 321 THR A O 1
ATOM 2259 N N . PHE A 1 322 ? -14.684 19.641 4.154 1.00 59.41 322 PHE A N 1
ATOM 2260 C CA . PHE A 1 322 ? -13.611 18.757 4.611 1.00 59.41 322 PHE A CA 1
ATOM 2261 C C . PHE A 1 322 ? -12.927 19.275 5.885 1.00 59.41 322 PHE A C 1
ATOM 2263 O O . PHE A 1 322 ? -11.818 18.839 6.171 1.00 59.41 322 PHE A O 1
ATOM 2270 N N . ASP A 1 323 ? -13.502 20.208 6.643 1.00 62.84 323 ASP A N 1
ATOM 2271 C CA . ASP A 1 323 ? -12.907 20.651 7.903 1.00 62.84 323 ASP A CA 1
ATOM 2272 C C . ASP A 1 323 ? -13.119 19.575 8.975 1.00 62.84 323 ASP A C 1
ATOM 2274 O O . ASP A 1 323 ? -14.064 18.791 8.918 1.00 62.84 323 ASP A O 1
ATOM 2278 N N . THR A 1 324 ? -12.213 19.488 9.945 1.00 63.25 324 THR A N 1
ATOM 2279 C CA . THR A 1 324 ? -12.363 18.549 11.063 1.00 63.25 324 THR A CA 1
ATOM 2280 C C . THR A 1 324 ? -13.374 19.101 12.054 1.00 63.25 324 THR A C 1
ATOM 2282 O O . THR A 1 324 ? -13.195 20.214 12.550 1.00 63.25 324 THR A O 1
ATOM 2285 N N . GLU A 1 325 ? -14.409 18.325 12.358 1.00 67.69 325 GLU A N 1
ATOM 2286 C CA . GLU A 1 325 ? -15.379 18.666 13.400 1.00 67.69 325 GLU A CA 1
ATOM 2287 C C . GLU A 1 325 ? -14.787 18.371 14.785 1.00 67.69 325 GLU A C 1
ATOM 2289 O O . GLU A 1 325 ? -14.757 19.241 15.652 1.00 67.69 325 GLU A O 1
ATOM 2294 N N . TYR A 1 326 ? -14.208 17.174 14.936 1.00 73.81 326 TYR A N 1
ATOM 2295 C CA . TYR A 1 326 ? -13.506 16.718 16.136 1.00 73.81 326 TYR A CA 1
ATOM 2296 C C . TYR A 1 326 ? -12.280 15.883 15.738 1.00 73.81 326 TYR A C 1
ATOM 2298 O O . TYR A 1 326 ? -12.367 15.058 14.823 1.00 73.81 326 TYR A O 1
ATOM 2306 N N . GLU A 1 327 ? -11.146 16.085 16.418 1.00 80.38 327 GLU A N 1
ATOM 2307 C CA . GLU A 1 327 ? -9.966 15.216 16.275 1.00 80.38 327 GLU A CA 1
ATOM 2308 C C . GLU A 1 327 ? -10.219 13.863 16.952 1.00 80.38 327 GLU A C 1
ATOM 2310 O O . GLU A 1 327 ? -10.915 13.806 17.961 1.00 80.38 327 GLU A O 1
ATOM 2315 N N . GLY A 1 328 ? -9.702 12.770 16.387 1.00 87.50 328 GLY A N 1
ATOM 2316 C CA . GLY A 1 328 ? -9.790 11.439 16.992 1.00 87.50 328 GLY A CA 1
ATOM 2317 C C . GLY A 1 328 ? -8.714 11.167 18.048 1.00 87.50 328 GLY A C 1
ATOM 2318 O O . GLY A 1 328 ? -7.734 11.901 18.161 1.00 87.50 328 GLY A O 1
ATOM 2319 N N . GLY A 1 329 ? -8.889 10.068 18.782 1.00 94.31 329 GLY A N 1
ATOM 2320 C CA . GLY A 1 329 ? -7.945 9.542 19.769 1.00 94.31 329 GLY A CA 1
ATOM 2321 C C . GLY A 1 329 ? -7.433 8.152 19.384 1.00 94.31 329 GLY A C 1
ATOM 2322 O O . GLY A 1 329 ? -7.071 7.886 18.237 1.00 94.31 329 GLY A O 1
ATOM 2323 N N . SER A 1 330 ? -7.392 7.220 20.335 1.00 97.44 330 SER A N 1
ATOM 2324 C CA . SER A 1 330 ? -6.876 5.861 20.118 1.00 97.44 330 SER A CA 1
ATOM 2325 C C . SER A 1 330 ? -7.997 4.832 19.954 1.00 97.44 330 SER A C 1
ATOM 2327 O O . SER A 1 330 ? -8.672 4.500 20.925 1.00 97.44 330 SER A O 1
ATOM 2329 N N . LEU A 1 331 ? -8.103 4.209 18.781 1.00 98.00 331 LEU A N 1
ATOM 2330 C CA . LEU A 1 331 ? -8.987 3.074 18.503 1.00 98.00 331 LEU A CA 1
ATOM 2331 C C . LEU A 1 331 ? -8.169 1.795 18.268 1.00 98.00 331 LEU A C 1
ATOM 2333 O O . LEU A 1 331 ? -7.328 1.743 17.372 1.00 98.00 331 LEU A O 1
ATOM 2337 N N . VAL A 1 332 ? -8.423 0.741 19.044 1.00 98.56 332 VAL A N 1
ATOM 2338 C CA . VAL A 1 332 ? -7.779 -0.572 18.885 1.00 98.56 332 VAL A CA 1
ATOM 2339 C C . VAL A 1 332 ? -8.835 -1.669 18.807 1.00 98.56 332 VAL A C 1
ATOM 2341 O O . VAL A 1 332 ? -9.658 -1.801 19.710 1.00 98.56 332 VAL A O 1
ATOM 2344 N N . ILE A 1 333 ? -8.783 -2.484 17.754 1.00 98.50 333 ILE A N 1
ATOM 2345 C CA . ILE A 1 333 ? -9.637 -3.661 17.579 1.00 98.50 333 ILE A CA 1
ATOM 2346 C C . ILE A 1 333 ? -8.751 -4.894 17.397 1.00 98.50 333 ILE A C 1
ATOM 2348 O O . ILE A 1 333 ? -8.033 -5.022 16.406 1.00 98.50 333 ILE A O 1
ATOM 2352 N N . GLY A 1 334 ? -8.820 -5.802 18.362 1.00 98.25 334 GLY A N 1
ATOM 2353 C CA . GLY A 1 334 ? -8.032 -7.024 18.427 1.00 98.25 334 GLY A CA 1
ATOM 2354 C C . GLY A 1 334 ? -6.639 -6.847 19.029 1.00 98.25 334 GLY A C 1
ATOM 2355 O O . GLY A 1 334 ? -6.233 -5.773 19.475 1.00 98.25 334 GLY A O 1
ATOM 2356 N N . SER A 1 335 ? -5.902 -7.951 19.065 1.00 97.69 335 SER A N 1
ATOM 2357 C CA . SER A 1 335 ? -4.506 -8.029 19.500 1.00 97.69 335 SER A 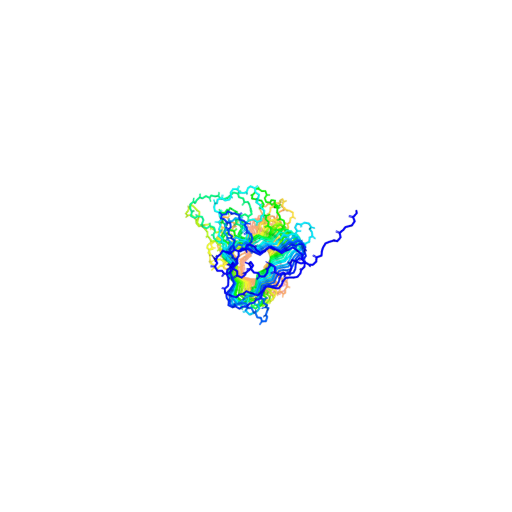CA 1
ATOM 2358 C C . SER A 1 335 ? -3.760 -9.093 18.688 1.00 97.69 335 SER A C 1
ATOM 2360 O O . SER A 1 335 ? -4.366 -9.826 17.910 1.00 97.69 335 SER A O 1
ATOM 2362 N N . ASP A 1 336 ? -2.452 -9.258 18.910 1.00 95.31 336 ASP A N 1
ATOM 2363 C CA . ASP A 1 336 ? -1.695 -10.388 18.334 1.00 95.31 336 ASP A CA 1
ATOM 2364 C C . ASP A 1 336 ? -2.219 -11.761 18.811 1.00 95.31 336 ASP A C 1
ATOM 2366 O O . ASP A 1 336 ? -1.814 -12.803 18.303 1.00 95.31 336 ASP A O 1
ATOM 2370 N N . SER A 1 337 ? -3.105 -11.783 19.814 1.00 96.31 337 SER A N 1
ATOM 2371 C CA . SER A 1 337 ? -3.752 -12.995 20.309 1.00 96.31 337 SER A CA 1
ATOM 2372 C C . SER A 1 337 ? -5.123 -13.259 19.671 1.00 96.31 337 SER A C 1
ATOM 2374 O O . SER A 1 337 ? -5.721 -14.298 19.964 1.00 96.31 337 SER A O 1
ATOM 2376 N N . THR A 1 338 ? -5.623 -12.339 18.840 1.00 98.62 338 THR A N 1
ATOM 2377 C CA . THR A 1 338 ? -6.867 -12.481 18.078 1.00 98.62 338 THR A CA 1
ATOM 2378 C C . THR A 1 338 ? -6.642 -13.420 16.894 1.00 98.62 338 THR A C 1
ATOM 2380 O O . THR A 1 338 ? -5.738 -13.221 16.084 1.00 98.62 338 THR A O 1
ATOM 2383 N N . ASP A 1 339 ? -7.479 -14.446 16.774 1.00 98.44 339 ASP A N 1
ATOM 2384 C CA . ASP A 1 339 ? -7.412 -15.422 15.687 1.00 98.44 339 ASP A CA 1
ATOM 2385 C C . ASP A 1 339 ? -8.079 -14.852 14.423 1.00 98.44 339 ASP A C 1
ATOM 2387 O O . ASP A 1 339 ? -7.526 -14.939 13.329 1.00 98.44 339 ASP A O 1
ATOM 2391 N N . SER A 1 340 ? -9.248 -14.220 14.578 1.00 98.25 340 SER A N 1
ATOM 2392 C CA . SER A 1 340 ? -10.044 -13.685 13.467 1.00 98.25 340 SER A CA 1
ATOM 2393 C C . SER A 1 340 ? -10.698 -12.354 13.828 1.00 98.25 340 SER A C 1
ATOM 2395 O O . SER A 1 340 ? -11.382 -12.253 14.849 1.00 98.25 340 SER A O 1
ATOM 2397 N N . LEU A 1 341 ? -10.553 -11.368 12.943 1.00 98.62 341 LEU A N 1
ATOM 2398 C CA . LEU A 1 341 ? -11.211 -10.065 12.992 1.00 98.62 341 LEU A CA 1
ATOM 2399 C C . LEU A 1 341 ? -11.961 -9.814 11.680 1.00 98.62 341 LEU A C 1
ATOM 2401 O O . LEU A 1 341 ? -11.350 -9.774 10.613 1.00 98.62 341 LEU A O 1
ATOM 2405 N N . ILE A 1 342 ? -13.275 -9.616 11.768 1.00 97.94 342 ILE A N 1
ATOM 2406 C CA . ILE A 1 342 ? -14.123 -9.217 10.641 1.00 97.94 342 ILE A CA 1
ATOM 2407 C C . ILE A 1 342 ? -14.784 -7.881 10.975 1.00 97.94 342 ILE A C 1
ATOM 2409 O O . ILE A 1 342 ? -15.417 -7.749 12.024 1.00 97.94 342 ILE A O 1
ATOM 2413 N N . VAL A 1 343 ? -14.643 -6.905 10.079 1.00 96.56 343 VAL A N 1
ATOM 2414 C CA . VAL A 1 343 ? -15.295 -5.597 10.184 1.00 96.56 343 VAL A CA 1
ATOM 2415 C C . VAL A 1 343 ? -16.154 -5.346 8.948 1.00 96.56 343 VAL A C 1
ATOM 2417 O O . VAL A 1 343 ? -15.650 -5.292 7.823 1.00 96.56 343 VAL A O 1
ATOM 2420 N N . ASN A 1 344 ? -17.450 -5.164 9.183 1.00 91.81 344 ASN A N 1
ATOM 2421 C CA . ASN A 1 344 ? -18.477 -4.874 8.192 1.00 91.81 344 ASN A CA 1
ATOM 2422 C C . ASN A 1 344 ? -18.988 -3.451 8.423 1.00 91.81 344 ASN A C 1
ATOM 2424 O O . ASN A 1 344 ? -19.880 -3.224 9.236 1.00 91.81 344 ASN A O 1
ATOM 2428 N N . GLY A 1 345 ? -18.374 -2.492 7.740 1.00 88.31 345 GLY A N 1
ATOM 2429 C CA . GLY A 1 345 ? -18.655 -1.070 7.919 1.00 88.31 345 GLY A CA 1
ATOM 2430 C C . GLY A 1 345 ? -17.456 -0.224 7.503 1.00 88.31 345 GLY A C 1
ATOM 2431 O O . GLY A 1 345 ? -16.325 -0.716 7.588 1.00 88.31 345 GLY A O 1
ATOM 2432 N N . PRO A 1 346 ? -17.655 1.004 6.993 1.00 89.69 346 PRO A N 1
ATOM 2433 C CA . PRO A 1 346 ? -16.538 1.882 6.670 1.00 89.69 346 PRO A CA 1
ATOM 2434 C C . PRO A 1 346 ? -15.770 2.284 7.938 1.00 89.69 346 PRO A C 1
ATOM 2436 O O . PRO A 1 346 ? -16.358 2.437 9.006 1.00 89.69 346 PRO A O 1
ATOM 2439 N N . ILE A 1 347 ? -14.456 2.477 7.826 1.00 93.31 347 ILE A N 1
ATOM 2440 C CA . ILE A 1 347 ? -13.610 2.951 8.934 1.00 93.31 347 ILE A CA 1
ATOM 2441 C C . ILE A 1 347 ? -13.021 4.307 8.558 1.00 93.31 347 ILE A C 1
ATOM 2443 O O . ILE A 1 347 ? -12.457 4.442 7.474 1.00 93.31 347 ILE A O 1
ATOM 2447 N N . GLN A 1 348 ? -13.109 5.291 9.452 1.00 93.25 348 GLN A N 1
ATOM 2448 C CA . GLN A 1 348 ? -12.493 6.606 9.283 1.00 93.25 348 GLN A CA 1
ATOM 2449 C C . GLN A 1 348 ? -11.539 6.930 10.433 1.00 93.25 348 GLN A C 1
ATOM 2451 O O . GLN A 1 348 ? -11.878 6.739 11.598 1.00 93.25 348 GLN A O 1
ATOM 2456 N N . THR A 1 349 ? -10.350 7.438 10.108 1.00 95.50 349 THR A N 1
ATOM 2457 C CA . THR A 1 349 ? -9.364 7.929 11.086 1.00 95.50 349 THR A CA 1
ATOM 2458 C C . THR A 1 349 ? -8.955 9.352 10.725 1.00 95.50 349 THR A C 1
ATOM 2460 O O . THR A 1 349 ? -8.355 9.567 9.673 1.00 95.50 349 THR A O 1
ATOM 2463 N N . VAL A 1 350 ? -9.296 10.328 11.568 1.00 93.31 350 VAL A N 1
ATOM 2464 C CA . VAL A 1 350 ? -9.261 11.758 11.233 1.00 93.31 350 VAL A CA 1
ATOM 2465 C C . VAL A 1 350 ? -8.564 12.574 12.325 1.00 93.31 350 VAL A C 1
ATOM 2467 O O . VAL A 1 350 ? -9.004 12.593 13.473 1.00 93.31 350 VAL A O 1
ATOM 2470 N N . GLY A 1 351 ? -7.534 13.331 11.941 1.00 91.62 351 GLY A N 1
ATOM 2471 C CA . GLY A 1 351 ? -6.809 14.252 12.828 1.00 91.62 351 GLY A CA 1
ATOM 2472 C C . GLY A 1 351 ? -5.445 13.720 13.274 1.00 91.62 351 GLY A C 1
ATOM 2473 O O . GLY A 1 351 ? -5.196 12.519 13.250 1.00 91.62 351 GLY A O 1
ATOM 2474 N N . SER A 1 352 ? -4.538 14.615 13.672 1.00 90.06 352 SER A N 1
ATOM 2475 C CA . SER A 1 352 ? -3.134 14.265 13.953 1.00 90.06 352 SER A CA 1
ATOM 2476 C C . SER A 1 352 ? -2.919 13.395 15.189 1.00 90.06 352 SER A C 1
ATOM 2478 O O . SER A 1 352 ? -1.915 12.684 15.253 1.00 90.06 352 SER A O 1
ATOM 2480 N N . ASP A 1 353 ? -3.842 13.450 16.147 1.00 90.25 353 ASP A N 1
ATOM 2481 C CA . ASP A 1 353 ? -3.807 12.620 17.353 1.00 90.25 353 ASP A CA 1
ATOM 2482 C C . ASP A 1 353 ? -4.555 11.283 17.161 1.00 90.25 353 ASP A C 1
ATOM 2484 O O . ASP A 1 353 ? -4.413 10.365 17.974 1.00 90.25 353 ASP A O 1
ATOM 2488 N N . ALA A 1 354 ? -5.277 11.124 16.042 1.00 95.56 354 ALA A N 1
ATOM 2489 C CA . ALA A 1 354 ? -6.073 9.938 15.764 1.00 95.56 354 ALA A CA 1
ATOM 2490 C C . ALA A 1 354 ? -5.199 8.754 15.328 1.00 95.56 354 ALA A C 1
ATOM 2492 O O . ALA A 1 354 ? -4.481 8.807 14.324 1.00 95.56 354 ALA A O 1
ATOM 2493 N N . SER A 1 355 ? -5.307 7.643 16.057 1.00 97.38 355 SER A N 1
ATOM 2494 C CA . SER A 1 355 ? -4.643 6.382 15.741 1.00 97.38 355 SER A CA 1
ATOM 2495 C C . SER A 1 355 ? -5.614 5.213 15.781 1.00 97.38 355 SER A C 1
ATOM 2497 O O . SER A 1 355 ? -6.186 4.916 16.828 1.00 97.38 355 SER A O 1
ATOM 2499 N N . THR A 1 356 ? -5.744 4.507 14.661 1.00 98.50 356 THR A N 1
ATOM 2500 C CA . THR A 1 356 ? -6.573 3.305 14.545 1.00 98.50 356 THR A CA 1
ATOM 2501 C C . THR A 1 356 ? -5.706 2.082 14.271 1.00 98.50 356 THR A C 1
ATOM 2503 O O . THR A 1 356 ? -4.865 2.093 13.370 1.00 98.50 356 THR A O 1
ATOM 2506 N N . LYS A 1 357 ? -5.905 1.013 15.048 1.00 98.69 357 LYS A N 1
ATOM 2507 C CA . LYS A 1 357 ? -5.175 -0.253 14.920 1.00 98.69 357 LYS A CA 1
ATOM 2508 C C . LYS A 1 357 ? -6.123 -1.438 14.842 1.00 98.69 357 LYS A C 1
ATOM 2510 O O . LYS A 1 357 ? -6.929 -1.638 15.747 1.00 98.69 357 LYS A O 1
ATOM 2515 N N . LEU A 1 358 ? -5.966 -2.248 13.804 1.00 98.69 358 LEU A N 1
ATOM 2516 C CA . LEU A 1 358 ? -6.669 -3.517 13.625 1.00 98.69 358 LEU A CA 1
ATOM 2517 C C . LEU A 1 358 ? -5.647 -4.648 13.723 1.00 98.69 358 LEU A C 1
ATOM 2519 O O . LEU A 1 358 ? -4.685 -4.658 12.960 1.00 98.69 358 LEU A O 1
ATOM 2523 N N . LEU A 1 359 ? -5.817 -5.574 14.663 1.00 98.62 359 LEU A N 1
ATOM 2524 C CA . LEU A 1 359 ? -4.830 -6.612 14.970 1.00 98.62 359 LEU A CA 1
ATOM 2525 C C . LEU A 1 359 ? -5.479 -8.000 15.026 1.00 98.62 359 LEU A C 1
ATOM 2527 O O . LEU A 1 359 ? -6.605 -8.161 15.495 1.00 98.62 359 LEU A O 1
ATOM 2531 N N . GLY A 1 360 ? -4.744 -9.006 14.559 1.00 98.31 360 GLY A N 1
ATOM 2532 C CA . GLY A 1 360 ? -5.171 -10.401 14.557 1.00 98.31 360 GLY A CA 1
ATOM 2533 C C . GLY A 1 360 ? -4.383 -11.249 13.564 1.00 98.31 360 GLY A C 1
ATOM 2534 O O . GLY A 1 360 ? -3.568 -10.733 12.798 1.00 98.31 360 GLY A O 1
ATOM 2535 N N . SER A 1 361 ? -4.629 -12.557 13.583 1.00 98.44 361 SER A N 1
ATOM 2536 C CA . SER A 1 361 ? -4.002 -13.518 12.666 1.00 98.44 361 SER A CA 1
ATOM 2537 C C . SER A 1 361 ? -4.655 -13.469 11.282 1.00 98.44 361 SER A C 1
ATOM 2539 O O . SER A 1 361 ? -3.953 -13.427 10.276 1.00 98.44 361 SER A O 1
ATOM 2541 N N . SER A 1 362 ? -5.988 -13.390 11.227 1.00 98.50 362 SER A N 1
ATOM 2542 C CA . SER A 1 362 ? -6.754 -13.126 10.006 1.00 98.50 362 SER A CA 1
ATOM 2543 C C . SER A 1 362 ? -7.610 -11.873 10.178 1.00 98.50 362 SER A C 1
ATOM 2545 O O . SER A 1 362 ? -8.402 -11.789 11.119 1.00 98.50 362 SER A O 1
ATOM 2547 N N . ILE A 1 363 ? -7.435 -10.888 9.295 1.00 98.75 363 ILE A N 1
ATOM 2548 C CA . ILE A 1 363 ? -8.152 -9.610 9.332 1.00 98.75 363 ILE A CA 1
ATOM 2549 C C . ILE A 1 363 ? -8.875 -9.408 8.003 1.00 98.75 363 ILE A C 1
ATOM 2551 O O . ILE A 1 363 ? -8.245 -9.438 6.948 1.00 98.75 363 ILE A O 1
ATOM 2555 N N . ALA A 1 364 ? -10.180 -9.155 8.053 1.00 97.44 364 ALA A N 1
ATOM 2556 C CA . ALA A 1 364 ? -10.982 -8.807 6.887 1.00 97.44 364 ALA A CA 1
ATOM 2557 C C . ALA A 1 364 ? -11.814 -7.550 7.160 1.00 97.44 364 ALA A C 1
ATOM 2559 O O . ALA A 1 364 ? -12.700 -7.558 8.015 1.00 97.44 364 ALA A O 1
ATOM 2560 N N . VAL A 1 365 ? -11.556 -6.485 6.401 1.00 95.00 365 VAL A N 1
ATOM 2561 C CA . VAL A 1 365 ? -12.373 -5.268 6.386 1.00 95.00 365 VAL A CA 1
ATOM 2562 C C . VAL A 1 365 ? -13.139 -5.221 5.069 1.00 95.00 365 VAL A C 1
ATOM 2564 O O . VAL A 1 365 ? -12.563 -4.994 4.007 1.00 95.00 365 VAL A O 1
ATOM 2567 N N . GLN A 1 366 ? -14.445 -5.476 5.135 1.00 89.38 366 GLN A N 1
ATOM 2568 C CA . GLN A 1 366 ? -15.316 -5.671 3.966 1.00 89.38 366 GLN A CA 1
ATOM 2569 C C . GLN A 1 366 ? -15.908 -4.358 3.425 1.00 89.38 366 GLN A C 1
ATOM 2571 O O . GLN A 1 366 ? -16.977 -4.344 2.817 1.00 89.38 366 GLN A O 1
ATOM 2576 N N . SER A 1 367 ? -15.252 -3.232 3.700 1.00 86.50 367 SER A N 1
ATOM 2577 C CA . SER A 1 367 ? -15.697 -1.902 3.292 1.00 86.50 367 SER A CA 1
ATOM 2578 C C . SER A 1 367 ? -14.506 -0.959 3.129 1.00 86.50 367 SER A C 1
ATOM 2580 O O . SER A 1 367 ? -13.355 -1.328 3.374 1.00 86.50 367 SER A O 1
ATOM 2582 N N . ARG A 1 368 ? -14.795 0.276 2.720 1.00 87.50 368 ARG A N 1
ATOM 2583 C CA . ARG A 1 368 ? -13.804 1.336 2.536 1.00 87.50 368 ARG A CA 1
ATOM 2584 C C . ARG A 1 368 ? -13.154 1.737 3.857 1.00 87.50 368 ARG A C 1
ATOM 2586 O O . ARG A 1 368 ? -13.846 1.980 4.846 1.00 87.50 368 ARG A O 1
ATOM 2593 N N . ILE A 1 369 ? -11.836 1.903 3.833 1.00 93.12 369 ILE A N 1
ATOM 2594 C CA . ILE A 1 369 ? -11.073 2.515 4.920 1.00 93.12 369 ILE A CA 1
ATOM 2595 C C . ILE A 1 369 ? -10.546 3.873 4.461 1.00 93.12 369 ILE A C 1
ATOM 2597 O O . ILE A 1 369 ? -9.958 3.981 3.388 1.00 93.12 369 ILE A O 1
ATOM 2601 N N . GLY A 1 370 ? -10.775 4.904 5.271 1.00 93.25 370 GLY A N 1
ATOM 2602 C CA . GLY A 1 370 ? -10.326 6.267 5.026 1.00 93.25 370 GLY A CA 1
ATOM 2603 C C . GLY A 1 370 ? -9.459 6.812 6.160 1.00 93.25 370 GLY A C 1
ATOM 2604 O O . GLY A 1 370 ? -9.880 6.823 7.317 1.00 93.25 370 GLY A O 1
ATOM 2605 N N . THR A 1 371 ? -8.285 7.336 5.831 1.00 95.69 371 THR A N 1
ATOM 2606 C CA . THR A 1 371 ? -7.413 8.067 6.756 1.00 95.69 371 THR A CA 1
ATOM 2607 C C . THR A 1 371 ? -7.281 9.506 6.267 1.00 95.69 371 THR A C 1
ATOM 2609 O O . THR A 1 371 ? -7.053 9.743 5.081 1.00 95.69 371 THR A O 1
ATOM 2612 N N . TYR A 1 372 ? -7.425 10.483 7.166 1.00 93.50 372 TYR A N 1
ATOM 2613 C CA . TYR A 1 372 ? -7.476 11.899 6.800 1.00 93.50 372 TYR A CA 1
ATOM 2614 C C . TYR A 1 372 ? -6.690 12.796 7.763 1.00 93.50 372 TYR A C 1
ATOM 2616 O O . TYR A 1 372 ? -6.686 12.587 8.979 1.00 93.50 372 TYR A O 1
ATOM 2624 N N . ARG A 1 373 ? -6.093 13.866 7.223 1.00 92.12 373 ARG A N 1
ATOM 2625 C CA . ARG A 1 373 ? -5.592 15.038 7.970 1.00 92.12 373 ARG A CA 1
ATOM 2626 C C . ARG A 1 373 ? -4.664 14.691 9.139 1.00 92.12 373 ARG A C 1
ATOM 2628 O O . ARG A 1 373 ? -4.902 15.093 10.274 1.00 92.12 373 ARG A O 1
ATOM 2635 N N . GLY A 1 374 ? -3.589 13.963 8.858 1.00 92.94 374 GLY A N 1
ATOM 2636 C CA . GLY A 1 374 ? -2.602 13.572 9.870 1.00 92.94 374 GLY A CA 1
ATOM 2637 C C . GLY A 1 374 ? -2.912 12.271 10.611 1.00 92.94 374 GLY A C 1
ATOM 2638 O O . GLY A 1 374 ? -2.056 11.821 11.371 1.00 92.94 374 GLY A O 1
ATOM 2639 N N . GLY A 1 375 ? -4.077 11.660 10.367 1.00 95.69 375 GLY A N 1
ATOM 2640 C CA . GLY A 1 375 ? -4.467 10.388 10.973 1.00 95.69 375 GLY A CA 1
ATOM 2641 C C . GLY A 1 375 ? -3.479 9.255 10.692 1.00 95.69 375 GLY A C 1
ATOM 2642 O O . GLY A 1 375 ? -2.799 9.231 9.658 1.00 95.69 375 GLY A O 1
ATOM 2643 N N . ALA A 1 376 ? -3.415 8.306 11.627 1.00 97.88 376 ALA A N 1
ATOM 2644 C CA . ALA A 1 376 ? -2.546 7.140 11.545 1.00 97.88 376 ALA A CA 1
ATOM 2645 C C . ALA A 1 376 ? -3.336 5.825 11.600 1.00 97.88 376 ALA A C 1
ATOM 2647 O O . ALA A 1 376 ? -4.020 5.540 12.583 1.00 97.88 376 ALA A O 1
ATOM 2648 N N . LEU A 1 377 ? -3.168 4.982 10.584 1.00 98.50 377 LEU A N 1
ATOM 2649 C CA . LEU A 1 377 ? -3.805 3.672 10.479 1.00 98.50 377 LEU A CA 1
ATOM 2650 C C . LEU A 1 377 ? -2.758 2.552 10.472 1.00 98.50 377 LEU A C 1
ATOM 2652 O O . LEU A 1 377 ? -1.745 2.612 9.774 1.00 98.50 377 LEU A O 1
ATOM 2656 N N . THR A 1 378 ? -3.007 1.494 11.239 1.00 98.62 378 THR A N 1
ATOM 2657 C CA . THR A 1 378 ? -2.220 0.256 11.186 1.00 98.62 378 THR A CA 1
ATOM 2658 C C . THR A 1 378 ? -3.137 -0.956 11.107 1.00 98.62 378 THR A C 1
ATOM 2660 O O . THR A 1 378 ? -4.023 -1.117 11.944 1.00 98.62 378 THR A O 1
ATOM 2663 N N . ILE A 1 379 ? -2.905 -1.832 10.131 1.00 98.69 379 ILE A N 1
ATOM 2664 C CA . ILE A 1 379 ? -3.634 -3.094 9.977 1.00 98.69 379 ILE A CA 1
ATOM 2665 C C . ILE A 1 379 ? -2.633 -4.241 10.003 1.00 98.69 379 ILE A C 1
ATOM 2667 O O . ILE A 1 379 ? -1.699 -4.278 9.206 1.00 98.69 379 ILE A O 1
ATOM 2671 N N . GLY A 1 380 ? -2.851 -5.174 10.920 1.00 98.31 380 GLY A N 1
ATOM 2672 C CA . GLY A 1 380 ? -2.008 -6.339 11.118 1.00 98.31 380 GLY A CA 1
ATOM 2673 C C . GLY A 1 380 ? -0.666 -6.037 11.780 1.00 98.31 380 GLY A C 1
ATOM 2674 O O . GLY A 1 380 ? -0.333 -4.916 12.174 1.00 98.31 380 GLY A O 1
ATOM 2675 N N . SER A 1 381 ? 0.105 -7.102 11.937 1.00 96.62 381 SER A N 1
ATOM 2676 C CA . SER A 1 381 ? 1.460 -7.116 12.468 1.00 96.62 381 SER A CA 1
ATOM 2677 C C . SER A 1 381 ? 2.295 -8.139 11.694 1.00 96.62 381 SER A C 1
ATOM 2679 O O . SER A 1 381 ? 1.806 -8.820 10.795 1.00 96.62 381 SER A O 1
ATOM 2681 N N . LYS A 1 382 ? 3.577 -8.288 12.040 1.00 93.00 382 LYS A N 1
ATOM 2682 C CA . LYS A 1 382 ? 4.453 -9.287 11.395 1.00 93.00 382 LYS A CA 1
ATOM 2683 C C . LYS A 1 382 ? 4.013 -10.736 11.623 1.00 93.00 382 LYS A C 1
ATOM 2685 O O . LYS A 1 382 ? 4.508 -11.632 10.952 1.00 93.00 382 LYS A O 1
ATOM 2690 N N . SER A 1 383 ? 3.150 -10.974 12.610 1.00 94.75 383 SER A N 1
ATOM 2691 C CA . SER A 1 383 ? 2.558 -12.287 12.879 1.00 94.75 383 SER A CA 1
ATOM 2692 C C . SER A 1 383 ? 1.196 -12.484 12.218 1.00 94.75 383 SER A C 1
ATOM 2694 O O . SER A 1 383 ? 0.643 -13.573 12.330 1.00 94.75 383 SER A O 1
ATOM 2696 N N . THR A 1 384 ? 0.641 -11.465 11.557 1.00 98.62 384 THR A N 1
ATOM 2697 C CA . THR A 1 384 ? -0.627 -11.593 10.837 1.00 98.62 384 THR A CA 1
ATOM 2698 C C . THR A 1 384 ? -0.435 -12.490 9.619 1.00 98.62 384 THR A C 1
ATOM 2700 O O . THR A 1 384 ? 0.436 -12.252 8.786 1.00 98.62 384 THR A O 1
ATOM 2703 N N . GLU A 1 385 ? -1.251 -13.533 9.512 1.00 98.56 385 GLU A N 1
ATOM 2704 C CA . GLU A 1 385 ? -1.205 -14.488 8.407 1.00 98.56 385 GLU A CA 1
ATOM 2705 C C . GLU A 1 385 ? -1.867 -13.897 7.159 1.00 98.56 385 GLU A C 1
ATOM 2707 O O . GLU A 1 385 ? -1.292 -13.955 6.077 1.00 98.56 385 GLU A O 1
ATOM 2712 N N . SER A 1 386 ? -3.038 -13.270 7.304 1.00 98.38 386 SER A N 1
ATOM 2713 C CA . SER A 1 386 ? -3.789 -12.732 6.165 1.00 98.38 386 SER A CA 1
ATOM 2714 C C . SER A 1 386 ? -4.460 -11.394 6.467 1.00 98.38 386 SER A C 1
ATOM 2716 O O . SER A 1 386 ? -5.137 -11.269 7.493 1.00 98.38 386 SER A O 1
ATOM 2718 N N . VAL A 1 387 ? -4.376 -10.451 5.529 1.00 98.62 387 VAL A N 1
ATOM 2719 C CA . VAL A 1 387 ? -5.135 -9.194 5.547 1.00 98.62 387 VAL A CA 1
ATOM 2720 C C . VAL A 1 387 ? -5.930 -9.036 4.256 1.00 98.62 387 VAL A C 1
ATOM 2722 O O . VAL A 1 387 ? -5.370 -9.111 3.165 1.00 98.62 387 VAL A O 1
ATOM 2725 N N . TYR A 1 388 ? -7.223 -8.753 4.390 1.00 96.38 388 TYR A N 1
ATOM 2726 C CA . TYR A 1 388 ? -8.091 -8.304 3.307 1.00 96.38 388 TYR A CA 1
ATOM 2727 C C . TYR A 1 388 ? -8.667 -6.923 3.631 1.00 96.38 388 TYR A C 1
ATOM 2729 O O . TYR A 1 388 ? -9.266 -6.732 4.693 1.00 96.38 388 TYR A O 1
ATOM 2737 N N . VAL A 1 389 ? -8.520 -5.979 2.703 1.00 93.56 389 VAL A N 1
ATOM 2738 C CA . VAL A 1 389 ? -9.161 -4.657 2.746 1.00 93.56 389 VAL A CA 1
ATOM 2739 C C . VAL A 1 389 ? -9.839 -4.409 1.407 1.00 93.56 389 VAL A C 1
ATOM 2741 O O . VAL A 1 389 ? -9.238 -4.648 0.366 1.00 93.56 389 VAL A O 1
ATOM 2744 N N . ASP A 1 390 ? -11.078 -3.927 1.426 1.00 88.69 390 ASP A N 1
ATOM 2745 C CA . ASP A 1 390 ? -11.837 -3.681 0.198 1.00 88.69 390 ASP A CA 1
ATOM 2746 C C . ASP A 1 390 ? -11.282 -2.495 -0.609 1.00 88.69 390 ASP A C 1
ATOM 2748 O O . ASP A 1 390 ? -10.857 -2.666 -1.743 1.00 88.69 390 ASP A O 1
ATOM 2752 N N . THR A 1 391 ? -11.239 -1.294 -0.024 1.00 88.38 391 THR A N 1
ATOM 2753 C CA . THR A 1 391 ? -10.641 -0.096 -0.649 1.00 88.38 391 THR A CA 1
ATOM 2754 C C . THR A 1 391 ? -9.917 0.751 0.393 1.00 88.38 391 THR A C 1
ATOM 2756 O O . THR A 1 391 ? -10.345 0.815 1.551 1.00 88.38 391 THR A O 1
ATOM 2759 N N . LEU A 1 392 ? -8.829 1.406 -0.017 1.00 93.06 392 LEU A N 1
ATOM 2760 C CA . LEU A 1 392 ? -8.004 2.259 0.836 1.00 93.06 392 LEU A CA 1
ATOM 2761 C C . LEU A 1 392 ? -7.989 3.700 0.317 1.00 93.06 392 LEU A C 1
ATOM 2763 O O . LEU A 1 392 ? -7.744 3.930 -0.863 1.00 93.06 392 LEU A O 1
ATOM 2767 N N . PHE A 1 393 ? -8.220 4.662 1.207 1.00 93.50 393 PHE A N 1
ATOM 2768 C CA . PHE A 1 393 ? -8.177 6.085 0.895 1.00 93.50 393 PHE A CA 1
ATOM 2769 C C . PHE A 1 393 ? -7.381 6.854 1.953 1.00 93.50 393 PHE A C 1
ATOM 2771 O O . PHE A 1 393 ? -7.736 6.840 3.129 1.00 93.50 393 PHE A O 1
ATOM 2778 N N . ASP A 1 394 ? -6.363 7.591 1.532 1.00 95.88 394 ASP A N 1
ATOM 2779 C CA . ASP A 1 394 ? -5.476 8.378 2.383 1.00 95.88 394 ASP A CA 1
ATOM 2780 C C . ASP A 1 394 ? -5.375 9.812 1.851 1.00 95.88 394 ASP A C 1
ATOM 2782 O O . ASP A 1 394 ? -5.094 10.031 0.674 1.00 95.88 394 ASP A O 1
ATOM 2786 N N . SER A 1 395 ? -5.605 10.821 2.694 1.00 93.81 395 SER A N 1
ATOM 2787 C CA . SER A 1 395 ? -5.574 12.219 2.246 1.00 93.81 395 SER A CA 1
ATOM 2788 C C . SER A 1 395 ? -5.106 13.194 3.322 1.00 93.81 395 SER A C 1
ATOM 2790 O O . SER A 1 395 ? -5.593 13.198 4.453 1.00 93.81 395 SER A O 1
ATOM 2792 N N . VAL A 1 396 ? -4.210 14.103 2.931 1.00 93.25 396 VAL A N 1
ATOM 2793 C CA . VAL A 1 396 ? -3.648 15.179 3.760 1.00 93.25 396 VAL A CA 1
ATOM 2794 C C . VAL A 1 396 ? -2.756 14.652 4.895 1.00 93.25 396 VAL A C 1
ATOM 2796 O O . VAL A 1 396 ? -3.174 14.540 6.046 1.00 93.25 396 VAL A O 1
ATOM 2799 N N . ASN A 1 397 ? -1.472 14.446 4.590 1.00 94.81 397 ASN A N 1
ATOM 2800 C CA . ASN A 1 397 ? -0.382 14.139 5.531 1.00 94.81 397 ASN A CA 1
ATOM 2801 C C . ASN A 1 397 ? -0.619 12.917 6.443 1.00 94.81 397 ASN A C 1
ATOM 2803 O O . ASN A 1 397 ? -0.199 12.929 7.604 1.00 94.81 397 ASN A O 1
ATOM 2807 N N . THR A 1 398 ? -1.300 11.879 5.961 1.00 97.12 398 THR A N 1
ATOM 2808 C CA . THR A 1 398 ? -1.619 10.683 6.759 1.00 97.12 398 THR A CA 1
ATOM 2809 C C . THR A 1 398 ? -0.491 9.661 6.763 1.00 97.12 398 THR A C 1
ATOM 2811 O O . THR A 1 398 ? 0.483 9.764 6.009 1.00 97.12 398 THR A O 1
ATOM 2814 N N . LYS A 1 399 ? -0.612 8.663 7.644 1.00 98.12 399 LYS A N 1
ATOM 2815 C CA . LYS A 1 399 ? 0.294 7.513 7.695 1.00 98.12 399 LYS A CA 1
ATOM 2816 C C . LYS A 1 399 ? -0.489 6.216 7.811 1.00 98.12 399 LYS A C 1
ATOM 2818 O O . LYS A 1 399 ? -1.062 5.944 8.864 1.00 98.12 399 LYS A O 1
ATOM 2823 N N . THR A 1 400 ? -0.416 5.384 6.782 1.00 98.69 400 THR A N 1
ATOM 2824 C CA . THR A 1 400 ? -1.038 4.058 6.777 1.00 98.69 400 THR A CA 1
ATOM 2825 C C . THR A 1 400 ? 0.014 2.963 6.636 1.00 98.69 400 THR A C 1
ATOM 2827 O O . THR A 1 400 ? 0.941 3.047 5.830 1.00 98.69 400 THR A O 1
ATOM 2830 N N . THR A 1 401 ? -0.106 1.913 7.448 1.00 98.62 401 THR A N 1
ATOM 2831 C CA . THR A 1 401 ? 0.756 0.727 7.385 1.00 98.62 401 THR A CA 1
ATOM 2832 C C . THR A 1 401 ? -0.083 -0.544 7.440 1.00 98.62 401 THR A C 1
ATOM 2834 O O . THR A 1 401 ? -0.851 -0.739 8.380 1.00 98.62 401 THR A O 1
ATOM 2837 N N . ILE A 1 402 ? 0.087 -1.423 6.456 1.00 98.69 402 ILE A N 1
ATOM 2838 C CA . ILE A 1 402 ? -0.588 -2.723 6.388 1.00 98.69 402 ILE A CA 1
ATOM 2839 C C . ILE A 1 402 ? 0.477 -3.818 6.397 1.00 98.69 402 ILE A C 1
ATOM 2841 O O . ILE A 1 402 ? 1.357 -3.825 5.540 1.00 98.69 402 ILE A O 1
ATOM 2845 N N . LEU A 1 403 ? 0.413 -4.730 7.366 1.00 98.56 403 LEU A N 1
ATOM 2846 C CA . LEU A 1 403 ? 1.363 -5.827 7.553 1.00 98.56 403 LEU A CA 1
ATOM 2847 C C . LEU A 1 403 ? 0.639 -7.174 7.588 1.00 98.56 403 LEU A C 1
ATOM 2849 O O . LEU A 1 403 ? -0.436 -7.302 8.167 1.00 98.56 403 LEU A O 1
ATOM 2853 N N . GLY A 1 404 ? 1.272 -8.187 7.009 1.00 98.19 404 GLY A N 1
ATOM 2854 C CA . GLY A 1 404 ? 0.799 -9.564 6.997 1.00 98.19 404 GLY A CA 1
ATOM 2855 C C . GLY A 1 404 ? 1.651 -10.431 6.075 1.00 98.19 404 GLY A C 1
ATOM 2856 O O . GLY A 1 404 ? 2.466 -9.909 5.308 1.00 98.19 404 GLY A O 1
ATOM 2857 N N . ASN A 1 405 ? 1.478 -11.749 6.158 1.00 98.44 405 ASN A N 1
ATOM 2858 C CA . ASN A 1 405 ? 2.121 -12.689 5.243 1.00 98.44 405 ASN A CA 1
ATOM 2859 C C . ASN A 1 405 ? 1.470 -12.646 3.852 1.00 98.44 405 ASN A C 1
ATOM 2861 O O . ASN A 1 405 ? 2.186 -12.542 2.860 1.00 98.44 405 ASN A O 1
ATOM 2865 N N . ASP A 1 406 ? 0.138 -12.669 3.795 1.00 98.31 406 ASP A N 1
ATOM 2866 C CA . ASP A 1 406 ? -0.644 -12.526 2.566 1.00 98.31 406 ASP A CA 1
ATOM 2867 C C . ASP A 1 406 ? -1.569 -11.308 2.671 1.00 98.31 406 ASP A C 1
ATOM 2869 O O . ASP A 1 406 ? -2.449 -11.246 3.534 1.00 98.31 406 ASP A O 1
ATOM 2873 N N . ILE A 1 407 ? -1.366 -10.314 1.806 1.00 98.50 407 ILE A N 1
ATOM 2874 C CA . ILE A 1 407 ? -2.129 -9.060 1.817 1.00 98.50 407 ILE A CA 1
ATOM 2875 C C . ILE A 1 407 ? -2.890 -8.920 0.505 1.00 98.50 407 ILE A C 1
ATOM 2877 O O . ILE A 1 407 ? -2.307 -8.986 -0.574 1.00 98.50 407 ILE A O 1
ATOM 2881 N N . THR A 1 408 ? -4.197 -8.689 0.597 1.00 95.19 408 THR A N 1
ATOM 2882 C CA . THR A 1 408 ? -5.062 -8.397 -0.549 1.00 95.19 408 THR A CA 1
ATOM 2883 C C . THR A 1 408 ? -5.785 -7.072 -0.341 1.00 95.19 408 THR A C 1
ATOM 2885 O O . THR A 1 408 ? -6.509 -6.907 0.641 1.00 95.19 408 THR A O 1
ATOM 2888 N N . ILE A 1 409 ? -5.611 -6.151 -1.288 1.00 92.56 409 ILE A N 1
ATOM 2889 C CA . ILE A 1 409 ? -6.437 -4.950 -1.419 1.00 92.56 409 ILE A CA 1
ATOM 2890 C C . ILE A 1 409 ? -7.364 -5.158 -2.613 1.00 92.56 409 ILE A C 1
ATOM 2892 O O . ILE A 1 409 ? -6.894 -5.274 -3.746 1.00 92.56 409 ILE A O 1
ATOM 2896 N N . GLY A 1 410 ? -8.662 -5.267 -2.344 1.00 85.94 410 GLY A N 1
ATOM 2897 C CA . GLY A 1 410 ? -9.690 -5.500 -3.350 1.00 85.94 410 GLY A CA 1
ATOM 2898 C C . GLY A 1 410 ? -10.076 -4.234 -4.114 1.00 85.94 410 GLY A C 1
ATOM 2899 O O . GLY A 1 410 ? -9.316 -3.268 -4.220 1.00 85.94 410 GLY A O 1
ATOM 2900 N N . ASN A 1 411 ? -11.281 -4.246 -4.670 1.00 73.12 411 ASN A N 1
ATOM 2901 C CA . ASN A 1 411 ? -11.996 -3.051 -5.090 1.00 73.12 411 ASN A CA 1
ATOM 2902 C C . ASN A 1 411 ? -13.499 -3.292 -4.990 1.00 73.12 411 ASN A C 1
ATOM 2904 O O . ASN A 1 411 ? -13.990 -4.410 -5.159 1.00 73.12 411 ASN A O 1
ATOM 2908 N N . ARG A 1 412 ? -14.241 -2.200 -4.817 1.00 64.06 412 ARG A N 1
ATOM 2909 C CA . ARG A 1 412 ? -15.697 -2.224 -4.874 1.00 64.06 412 ARG A CA 1
ATOM 2910 C C . ARG A 1 412 ? -16.166 -1.702 -6.221 1.00 64.06 412 ARG A C 1
ATOM 2912 O O . ARG A 1 412 ? -15.867 -0.568 -6.597 1.00 64.06 412 ARG A O 1
ATOM 2919 N N . SER A 1 413 ? -16.954 -2.507 -6.921 1.00 61.09 413 SER A N 1
ATOM 2920 C CA . SER A 1 413 ? -17.749 -2.030 -8.049 1.00 61.09 413 SER A CA 1
ATOM 2921 C C . SER A 1 413 ? -19.175 -1.728 -7.593 1.00 61.09 413 SER A C 1
ATOM 2923 O O . SER A 1 413 ? -19.784 -2.486 -6.838 1.00 61.09 413 SER A O 1
ATOM 2925 N N . TYR A 1 414 ? -19.729 -0.614 -8.056 1.00 56.88 414 TYR A N 1
ATOM 2926 C CA . TYR A 1 414 ? -21.116 -0.226 -7.846 1.00 56.88 414 TYR A CA 1
ATOM 2927 C C . TYR A 1 414 ? -21.770 0.120 -9.182 1.00 56.88 414 TYR A C 1
ATOM 2929 O O . TYR A 1 414 ? -21.134 0.592 -10.119 1.00 56.88 414 TYR A O 1
ATOM 2937 N N . TYR A 1 415 ? -23.071 -0.130 -9.289 1.00 53.22 415 TYR A N 1
ATOM 2938 C CA . TYR A 1 415 ? -23.834 0.259 -10.469 1.00 53.22 415 TYR A CA 1
ATOM 2939 C C . TYR A 1 415 ? -24.451 1.639 -10.253 1.00 53.22 415 TYR A C 1
ATOM 2941 O O . TYR A 1 415 ? -25.219 1.829 -9.311 1.00 53.22 415 TYR A O 1
ATOM 2949 N N . LEU A 1 416 ? -24.179 2.572 -11.163 1.00 48.59 416 LEU A N 1
ATOM 2950 C CA . LEU A 1 416 ? -24.862 3.863 -11.241 1.00 48.59 416 LEU A CA 1
ATOM 2951 C C . LEU A 1 416 ? -25.417 4.024 -12.661 1.00 48.59 416 LEU A C 1
ATOM 2953 O O . LEU A 1 416 ? -24.720 3.766 -13.637 1.00 48.59 416 LEU A O 1
ATOM 2957 N N . ASP A 1 417 ? -26.702 4.359 -12.793 1.00 63.62 417 ASP A N 1
ATOM 2958 C CA . ASP A 1 417 ? -27.391 4.523 -14.087 1.00 63.62 417 ASP A CA 1
ATOM 2959 C C . ASP A 1 417 ? -27.223 3.351 -15.084 1.00 63.62 417 ASP A C 1
ATOM 2961 O O . ASP A 1 417 ? -27.250 3.521 -16.304 1.00 63.62 417 ASP A O 1
ATOM 2965 N N . GLY A 1 418 ? -27.076 2.123 -14.572 1.00 57.72 418 GLY A N 1
ATOM 2966 C CA . GLY A 1 418 ? -26.887 0.917 -15.388 1.00 57.72 418 GLY A CA 1
ATOM 2967 C C . GLY A 1 418 ? -25.475 0.748 -15.964 1.00 57.72 418 GLY A C 1
ATOM 2968 O O . GLY A 1 418 ? -25.250 -0.196 -16.722 1.00 57.72 418 GLY A O 1
ATOM 2969 N N . MET A 1 419 ? -24.532 1.616 -15.590 1.00 53.59 419 MET A N 1
ATOM 2970 C CA . MET A 1 419 ? -23.100 1.458 -15.833 1.00 53.59 419 MET A CA 1
ATOM 2971 C C . MET A 1 419 ? -22.410 0.944 -14.568 1.00 53.59 419 MET A C 1
ATOM 2973 O O . MET A 1 419 ? -22.760 1.339 -13.456 1.00 53.59 419 MET A O 1
ATOM 2977 N N . LEU A 1 420 ? -21.460 0.026 -14.746 1.00 58.38 420 LEU A N 1
ATOM 2978 C CA . LEU A 1 420 ? -20.587 -0.427 -13.669 1.00 58.38 420 LEU A CA 1
ATOM 2979 C C . LEU A 1 420 ? -19.510 0.639 -13.471 1.00 58.38 420 LEU A C 1
ATOM 2981 O O . LEU A 1 420 ? -18.741 0.906 -14.391 1.00 58.38 420 LEU A O 1
ATOM 2985 N N . TYR A 1 421 ? -19.492 1.246 -12.294 1.00 56.44 421 TYR A N 1
ATOM 2986 C CA . TYR A 1 421 ? -18.423 2.114 -11.835 1.00 56.44 421 TYR A CA 1
ATOM 2987 C C . TYR A 1 421 ? -17.613 1.350 -10.803 1.00 56.44 421 TYR A C 1
ATOM 2989 O O . TYR A 1 421 ? -18.153 0.711 -9.905 1.00 56.44 421 TYR A O 1
ATOM 2997 N N . SER A 1 422 ? -16.308 1.406 -10.933 1.00 61.59 422 SER A N 1
ATOM 2998 C CA . SER A 1 422 ? -15.362 0.887 -9.961 1.00 61.59 422 SER A CA 1
ATOM 2999 C C . SER A 1 422 ? -14.791 2.053 -9.179 1.00 61.59 422 SER A C 1
ATOM 3001 O O . SER A 1 422 ? -14.455 3.093 -9.742 1.00 61.59 422 SER A O 1
ATOM 3003 N N . SER A 1 423 ? -14.718 1.894 -7.863 1.00 64.88 423 SER A N 1
ATOM 3004 C CA . SER A 1 423 ? -13.863 2.757 -7.060 1.00 64.88 423 SER A CA 1
ATOM 3005 C C . SER A 1 423 ? -12.404 2.320 -7.233 1.00 64.88 423 SER A C 1
ATOM 3007 O O . SER A 1 423 ? -12.159 1.116 -7.396 1.00 64.88 423 SER A O 1
ATOM 3009 N N . PRO A 1 424 ? -11.444 3.260 -7.168 1.00 71.50 424 PRO A N 1
ATOM 3010 C CA . PRO A 1 424 ? -10.036 2.920 -7.040 1.00 71.50 424 PRO A CA 1
ATOM 3011 C C . PRO A 1 424 ? -9.824 1.939 -5.882 1.00 71.50 424 PRO A C 1
ATOM 3013 O O . PRO A 1 424 ? -10.519 1.993 -4.863 1.00 71.50 424 PRO A O 1
ATOM 3016 N N . SER A 1 425 ? -8.870 1.024 -6.043 1.00 84.81 425 SER A N 1
ATOM 3017 C CA . SER A 1 425 ? -8.446 0.143 -4.951 1.00 84.81 425 SER A CA 1
ATOM 3018 C C . SER A 1 425 ? -7.717 0.946 -3.880 1.00 84.81 425 SER A C 1
ATOM 3020 O O . SER A 1 425 ? -7.875 0.685 -2.686 1.00 84.81 425 SER A O 1
ATOM 3022 N N . ILE A 1 426 ? -6.894 1.900 -4.323 1.00 92.00 426 ILE A N 1
ATOM 3023 C CA . ILE A 1 426 ? -6.018 2.709 -3.484 1.00 92.00 426 ILE A CA 1
ATOM 3024 C C . ILE A 1 426 ? -6.026 4.143 -4.015 1.00 92.00 426 ILE A C 1
ATOM 3026 O O . ILE A 1 426 ? -5.708 4.366 -5.178 1.00 92.00 426 ILE A O 1
ATOM 3030 N N . ASP A 1 427 ? -6.336 5.085 -3.134 1.00 92.06 427 ASP A N 1
ATOM 3031 C CA . ASP A 1 427 ? -6.322 6.528 -3.364 1.00 92.06 427 ASP A CA 1
ATOM 3032 C C . ASP A 1 427 ? -5.408 7.189 -2.323 1.00 92.06 427 ASP A C 1
ATOM 3034 O O . ASP A 1 427 ? -5.647 7.031 -1.123 1.00 92.06 427 ASP A O 1
ATOM 3038 N N . ILE A 1 428 ? -4.366 7.916 -2.739 1.00 95.44 428 ILE A N 1
ATOM 3039 C CA . ILE A 1 428 ? -3.398 8.526 -1.812 1.00 95.44 428 ILE A CA 1
ATOM 3040 C C . ILE A 1 428 ? -3.060 9.953 -2.242 1.00 95.44 428 ILE A C 1
ATOM 3042 O O . ILE A 1 428 ? -2.465 10.170 -3.295 1.00 95.44 428 ILE A O 1
ATOM 3046 N N . TYR A 1 429 ? -3.369 10.924 -1.380 1.00 93.81 429 TYR A N 1
ATOM 3047 C CA . TYR A 1 429 ? -3.302 12.348 -1.705 1.00 93.81 429 TYR A CA 1
ATOM 3048 C C . TYR A 1 429 ? -2.540 13.192 -0.672 1.00 93.81 429 TYR A C 1
ATOM 3050 O O . TYR A 1 429 ? -2.559 12.915 0.531 1.00 93.81 429 TYR A O 1
ATOM 3058 N N . ASP A 1 430 ? -1.961 14.304 -1.128 1.00 92.69 430 ASP A N 1
ATOM 3059 C CA . ASP A 1 430 ? -1.566 15.469 -0.319 1.00 92.69 430 ASP A CA 1
ATOM 3060 C C . ASP A 1 430 ? -0.576 15.175 0.829 1.00 92.69 430 ASP A C 1
ATOM 3062 O O . ASP A 1 430 ? -0.837 15.444 2.006 1.00 92.69 430 ASP A O 1
ATOM 3066 N N . GLY A 1 431 ? 0.596 14.640 0.502 1.00 93.25 431 GLY A N 1
ATOM 3067 C CA . GLY A 1 431 ? 1.702 14.388 1.434 1.00 93.25 431 GLY A CA 1
ATOM 3068 C C . GLY A 1 431 ? 1.515 13.154 2.315 1.00 93.25 431 GLY A C 1
ATOM 3069 O O . GLY A 1 431 ? 2.240 12.983 3.297 1.00 93.25 431 GLY A O 1
ATOM 3070 N N . SER A 1 432 ? 0.522 12.326 1.999 1.00 97.31 432 SER A N 1
ATOM 3071 C CA . SER A 1 432 ? 0.223 11.088 2.718 1.00 97.31 432 SER A CA 1
ATOM 3072 C C . SER A 1 432 ? 1.221 9.982 2.381 1.00 97.31 432 SER A C 1
ATOM 3074 O O . SER A 1 432 ? 1.803 9.965 1.297 1.00 97.31 432 SER A O 1
ATOM 3076 N N . ILE A 1 433 ? 1.438 9.067 3.328 1.00 98.06 433 ILE A N 1
ATOM 3077 C CA . ILE A 1 433 ? 2.413 7.979 3.206 1.00 98.06 433 ILE A CA 1
ATOM 3078 C C . ILE A 1 433 ? 1.729 6.647 3.504 1.00 98.06 433 ILE A C 1
ATOM 3080 O O . ILE A 1 433 ? 1.229 6.433 4.612 1.00 98.06 433 ILE A O 1
ATOM 3084 N N . VAL A 1 434 ? 1.779 5.724 2.546 1.00 98.62 434 VAL A N 1
ATOM 3085 C CA . VAL A 1 434 ? 1.213 4.377 2.663 1.00 98.62 434 VAL A CA 1
ATOM 3086 C C . VAL A 1 434 ? 2.299 3.326 2.449 1.00 98.62 434 VAL A C 1
ATOM 3088 O O . VAL A 1 434 ? 3.070 3.376 1.492 1.00 98.62 434 VAL A O 1
ATOM 3091 N N . THR A 1 435 ? 2.370 2.347 3.349 1.00 98.62 435 THR A N 1
ATOM 3092 C CA . THR A 1 435 ? 3.244 1.172 3.220 1.00 98.62 435 THR A CA 1
ATOM 3093 C C . THR A 1 435 ? 2.428 -0.108 3.351 1.00 98.62 435 THR A C 1
ATOM 3095 O O . THR A 1 435 ? 1.728 -0.294 4.347 1.00 98.62 435 THR A O 1
ATOM 3098 N N . ILE A 1 436 ? 2.532 -0.992 2.360 1.00 98.62 436 ILE A N 1
ATOM 3099 C CA . ILE A 1 436 ? 1.839 -2.282 2.313 1.00 98.62 436 ILE A CA 1
ATOM 3100 C C . ILE A 1 436 ? 2.881 -3.394 2.212 1.00 98.62 436 ILE A C 1
ATOM 3102 O O . ILE A 1 436 ? 3.638 -3.461 1.243 1.00 98.62 436 ILE A O 1
ATOM 3106 N N . GLY A 1 437 ? 2.889 -4.262 3.219 1.00 98.38 437 GLY A N 1
ATOM 3107 C CA . GLY A 1 437 ? 3.827 -5.366 3.366 1.00 98.38 437 GLY A CA 1
ATOM 3108 C C . GLY A 1 437 ? 5.199 -4.956 3.901 1.00 98.38 437 GLY A C 1
ATOM 3109 O O . GLY A 1 437 ? 5.512 -3.778 4.101 1.00 98.38 437 GLY A O 1
ATOM 3110 N N . ASP A 1 438 ? 6.022 -5.962 4.175 1.00 97.00 438 ASP A N 1
ATOM 3111 C CA . ASP A 1 438 ? 7.424 -5.818 4.552 1.00 97.00 438 ASP A CA 1
ATOM 3112 C C . ASP A 1 438 ? 8.290 -6.928 3.930 1.00 97.00 438 ASP A C 1
ATOM 3114 O O . ASP A 1 438 ? 7.824 -7.721 3.115 1.00 97.00 438 ASP A O 1
ATOM 3118 N N . ASP A 1 439 ? 9.569 -6.988 4.305 1.00 93.88 439 ASP A N 1
ATOM 3119 C CA . ASP A 1 439 ? 10.531 -7.960 3.762 1.00 93.88 439 ASP A CA 1
ATOM 3120 C C . ASP A 1 439 ? 10.180 -9.429 4.100 1.00 93.88 439 ASP A C 1
ATOM 3122 O O . ASP A 1 439 ? 10.832 -10.353 3.615 1.00 93.88 439 ASP A O 1
ATOM 3126 N N . THR A 1 440 ? 9.196 -9.663 4.977 1.00 95.00 440 THR A N 1
ATOM 3127 C CA . THR A 1 440 ? 8.695 -10.995 5.346 1.00 95.00 440 THR A CA 1
ATOM 3128 C C . THR A 1 440 ? 7.334 -11.321 4.738 1.00 95.00 440 THR A C 1
ATOM 3130 O O . THR A 1 440 ? 6.889 -12.462 4.854 1.00 95.00 440 THR A O 1
ATOM 3133 N N . THR A 1 441 ? 6.689 -10.362 4.070 1.00 98.50 441 THR A N 1
ATOM 3134 C CA . THR A 1 441 ? 5.428 -10.577 3.359 1.00 98.50 441 THR A CA 1
ATOM 3135 C C . THR A 1 441 ? 5.656 -11.504 2.167 1.00 98.50 441 THR A C 1
ATOM 3137 O O . THR A 1 441 ? 6.489 -11.237 1.300 1.00 98.50 441 THR A O 1
ATOM 3140 N N . ALA A 1 442 ? 4.912 -12.607 2.111 1.00 98.31 442 ALA A N 1
ATOM 3141 C CA . ALA A 1 442 ? 4.981 -13.555 1.009 1.00 98.31 442 ALA A CA 1
ATOM 3142 C C . ALA A 1 442 ? 4.318 -12.974 -0.242 1.00 98.31 442 ALA A C 1
ATOM 3144 O O . ALA A 1 442 ? 4.941 -12.951 -1.303 1.00 98.31 442 ALA A O 1
ATOM 3145 N N . THR A 1 443 ? 3.086 -12.475 -0.105 1.00 98.19 443 THR A N 1
ATOM 3146 C CA . THR A 1 443 ? 2.308 -11.976 -1.241 1.00 98.19 443 THR A CA 1
ATOM 3147 C C . THR A 1 443 ? 1.626 -10.641 -0.943 1.00 98.19 443 THR A C 1
ATOM 3149 O O . THR A 1 443 ? 1.026 -10.442 0.116 1.00 98.19 443 THR A O 1
ATOM 3152 N N . VAL A 1 444 ? 1.698 -9.718 -1.905 1.00 98.12 444 VAL A N 1
ATOM 3153 C CA . VAL A 1 444 ? 0.858 -8.514 -1.962 1.00 98.12 444 VAL A CA 1
ATOM 3154 C C . VAL A 1 444 ? 0.080 -8.538 -3.266 1.00 98.12 444 VAL A C 1
ATOM 3156 O O . VAL A 1 444 ? 0.663 -8.518 -4.346 1.00 98.12 444 VAL A O 1
ATOM 3159 N N . THR A 1 445 ? -1.242 -8.557 -3.162 1.00 94.12 445 THR A N 1
ATOM 3160 C CA . THR A 1 445 ? -2.153 -8.519 -4.305 1.00 94.12 445 THR A CA 1
ATOM 3161 C C . THR A 1 445 ? -2.999 -7.256 -4.242 1.00 94.12 445 THR A C 1
ATOM 3163 O O . THR A 1 445 ? -3.665 -7.005 -3.239 1.00 94.12 445 THR A O 1
ATOM 3166 N N . ILE A 1 446 ? -2.991 -6.466 -5.313 1.00 90.44 446 ILE A N 1
ATOM 3167 C CA . ILE A 1 446 ? -3.840 -5.281 -5.456 1.00 90.44 446 ILE A CA 1
ATOM 3168 C C . ILE A 1 446 ? -4.726 -5.458 -6.682 1.00 90.44 446 ILE A C 1
ATOM 3170 O O . ILE A 1 446 ? -4.229 -5.659 -7.791 1.00 90.44 446 ILE A O 1
ATOM 3174 N N . GLY A 1 447 ? -6.034 -5.349 -6.482 1.00 77.50 447 GLY A N 1
ATOM 3175 C CA . GLY A 1 447 ? -7.040 -5.366 -7.537 1.00 77.50 447 GLY A CA 1
ATOM 3176 C C . GLY A 1 447 ? -8.201 -6.323 -7.258 1.00 77.50 447 GLY A C 1
ATOM 3177 O O . GLY A 1 447 ? -8.166 -7.132 -6.333 1.00 77.50 447 GLY A O 1
ATOM 3178 N N . GLY A 1 448 ? -9.228 -6.235 -8.107 1.00 62.97 448 GLY A N 1
ATOM 3179 C CA . GLY A 1 448 ? -10.419 -7.090 -8.099 1.00 62.97 448 GLY A CA 1
ATOM 3180 C C . GLY A 1 448 ? -11.202 -6.991 -9.419 1.00 62.97 448 GLY A C 1
ATOM 3181 O O . GLY A 1 448 ? -10.620 -7.202 -10.486 1.00 62.97 448 GLY A O 1
ATOM 3182 N N . ASP A 1 449 ? -12.507 -6.718 -9.365 1.00 54.53 449 ASP A N 1
ATOM 3183 C CA . ASP A 1 449 ? -13.390 -6.572 -10.532 1.00 54.53 449 ASP A CA 1
ATOM 3184 C C . ASP A 1 449 ? -12.986 -5.390 -11.452 1.00 54.53 449 ASP A C 1
ATOM 3186 O O . ASP A 1 449 ? -12.152 -4.550 -11.110 1.00 54.53 449 ASP A O 1
ATOM 3190 N N . VAL A 1 450 ? -13.579 -5.338 -12.651 1.00 54.47 450 VAL A N 1
ATOM 3191 C CA . VAL A 1 450 ? -13.306 -4.383 -13.749 1.00 54.47 450 VAL A CA 1
ATOM 3192 C C . VAL A 1 450 ? -13.137 -2.932 -13.265 1.00 54.47 450 VAL A C 1
ATOM 3194 O O . VAL A 1 450 ? -14.049 -2.392 -12.647 1.00 54.47 450 VAL A O 1
ATOM 3197 N N . GLY A 1 451 ? -12.009 -2.294 -13.617 1.00 55.25 451 GLY A N 1
ATOM 3198 C CA . GLY A 1 451 ? -11.772 -0.846 -13.482 1.00 55.25 451 GLY A CA 1
ATOM 3199 C C . GLY A 1 451 ? -11.257 -0.343 -12.124 1.00 55.25 451 GLY A C 1
ATOM 3200 O O . GLY A 1 451 ? -11.435 0.831 -11.812 1.00 55.25 451 GLY A O 1
ATOM 3201 N N . ALA A 1 452 ? -10.671 -1.196 -11.279 1.00 62.56 452 ALA A N 1
ATOM 3202 C CA . ALA A 1 452 ? -9.882 -0.694 -10.146 1.00 62.56 452 ALA A CA 1
ATOM 3203 C C . ALA A 1 452 ? -8.788 0.290 -10.630 1.00 62.56 452 ALA A C 1
ATOM 3205 O O . ALA A 1 452 ? -8.415 0.257 -11.791 1.00 62.56 452 ALA A O 1
ATOM 3206 N N . ASP A 1 453 ? -8.238 1.126 -9.761 1.00 80.25 453 ASP A N 1
ATOM 3207 C CA . ASP A 1 453 ? -7.073 1.964 -10.072 1.00 80.25 453 ASP A CA 1
ATOM 3208 C C . ASP A 1 453 ? -6.224 2.124 -8.805 1.00 80.25 453 ASP A C 1
ATOM 3210 O O . ASP A 1 453 ? -6.715 1.921 -7.687 1.00 80.25 453 ASP A O 1
ATOM 3214 N N . ILE A 1 454 ? -4.946 2.455 -8.982 1.00 89.19 454 ILE A N 1
ATOM 3215 C CA . ILE A 1 454 ? -4.098 2.996 -7.914 1.00 89.19 454 ILE A CA 1
ATOM 3216 C C . ILE A 1 454 ? -3.835 4.455 -8.272 1.00 89.19 454 ILE A C 1
ATOM 3218 O O . ILE A 1 454 ? -3.125 4.701 -9.244 1.00 89.19 454 ILE A O 1
ATOM 3222 N N . ASP A 1 455 ? -4.379 5.395 -7.503 1.00 90.19 455 ASP A N 1
ATOM 3223 C CA . ASP A 1 455 ? -4.142 6.829 -7.678 1.00 90.19 455 ASP A CA 1
ATOM 3224 C C . ASP A 1 455 ? -3.235 7.355 -6.558 1.00 90.19 455 ASP A C 1
ATOM 3226 O O . ASP A 1 455 ? -3.519 7.203 -5.365 1.00 90.19 455 ASP A O 1
ATOM 3230 N N . VAL A 1 456 ? -2.101 7.934 -6.947 1.00 93.19 456 VAL A N 1
ATOM 3231 C CA . VAL A 1 456 ? -1.121 8.541 -6.047 1.00 93.19 456 VAL A CA 1
ATOM 3232 C C . VAL A 1 456 ? -0.843 9.958 -6.525 1.00 93.19 456 VAL A C 1
ATOM 3234 O O . VAL A 1 456 ? -0.190 10.148 -7.554 1.00 93.19 456 VAL A O 1
ATOM 3237 N N . GLN A 1 457 ? -1.279 10.956 -5.754 1.00 92.25 457 GLN A N 1
ATOM 3238 C CA . GLN A 1 457 ? -1.068 12.365 -6.068 1.00 92.25 457 GLN A CA 1
ATOM 3239 C C . GLN A 1 457 ? -0.408 13.144 -4.922 1.00 92.25 457 GLN A C 1
ATOM 3241 O O . GLN A 1 457 ? -0.947 13.274 -3.825 1.00 92.25 457 GLN A O 1
ATOM 3246 N N . ASP A 1 458 ? 0.764 13.720 -5.203 1.00 91.62 458 ASP A N 1
ATOM 3247 C CA . ASP A 1 458 ? 1.606 14.412 -4.214 1.00 91.62 458 ASP A CA 1
ATOM 3248 C C . ASP A 1 458 ? 1.867 13.572 -2.948 1.00 91.62 458 ASP A C 1
ATOM 3250 O O . ASP A 1 458 ? 1.853 14.096 -1.837 1.00 91.62 458 ASP A O 1
ATOM 3254 N N . ALA A 1 459 ? 2.059 12.260 -3.096 1.00 95.19 459 ALA A N 1
ATOM 3255 C CA . ALA A 1 459 ? 2.069 11.309 -1.986 1.00 95.19 459 ALA A CA 1
ATOM 3256 C C . ALA A 1 459 ? 3.052 10.146 -2.195 1.00 95.19 459 ALA A C 1
ATOM 3258 O O . ALA A 1 459 ? 3.596 9.965 -3.284 1.00 95.19 459 ALA A O 1
ATOM 3259 N N . ASP A 1 460 ? 3.278 9.359 -1.140 1.00 96.94 460 ASP A N 1
ATOM 3260 C CA . ASP A 1 460 ? 4.216 8.239 -1.155 1.00 96.94 460 ASP A CA 1
ATOM 3261 C C . ASP A 1 460 ? 3.509 6.889 -0.952 1.00 96.94 460 ASP A C 1
ATOM 3263 O O . ASP A 1 460 ? 2.838 6.665 0.059 1.00 96.94 460 ASP A O 1
ATOM 3267 N N . LEU A 1 461 ? 3.724 5.954 -1.882 1.00 97.94 461 LEU A N 1
ATOM 3268 C CA . LEU A 1 461 ? 3.279 4.561 -1.804 1.00 97.94 461 LEU A CA 1
ATOM 3269 C C . LEU A 1 461 ? 4.482 3.616 -1.828 1.00 97.94 461 LEU A C 1
ATOM 3271 O O . LEU A 1 461 ? 5.327 3.684 -2.718 1.00 97.94 461 LEU A O 1
ATOM 3275 N N . THR A 1 462 ? 4.540 2.683 -0.880 1.00 98.56 462 THR A N 1
ATOM 3276 C CA . THR A 1 462 ? 5.512 1.582 -0.869 1.00 98.56 462 THR A CA 1
ATOM 3277 C C . THR A 1 462 ? 4.802 0.235 -0.794 1.00 98.56 462 THR A C 1
ATOM 3279 O O . THR A 1 462 ? 4.038 -0.008 0.139 1.00 98.56 462 THR A O 1
ATOM 3282 N N . LEU A 1 463 ? 5.098 -0.653 -1.742 1.00 98.50 463 LEU A N 1
ATOM 3283 C CA . LEU A 1 463 ? 4.640 -2.041 -1.782 1.00 98.50 463 LEU A CA 1
ATOM 3284 C C . LEU A 1 463 ? 5.840 -2.974 -1.605 1.00 98.50 463 LEU A C 1
ATOM 3286 O O . LEU A 1 463 ? 6.807 -2.880 -2.364 1.00 98.50 463 LEU A O 1
ATOM 3290 N N . LYS A 1 464 ? 5.782 -3.874 -0.623 1.00 98.06 464 LYS A N 1
ATOM 3291 C CA . LYS A 1 464 ? 6.862 -4.808 -0.276 1.00 98.06 464 LYS A CA 1
ATOM 3292 C C . LYS A 1 464 ? 6.334 -6.228 -0.108 1.00 98.06 464 LYS A C 1
ATOM 3294 O O . LYS A 1 464 ? 5.306 -6.443 0.521 1.00 98.06 464 LYS A O 1
ATOM 3299 N N . GLY A 1 465 ? 7.071 -7.191 -0.645 1.00 97.81 465 GLY A N 1
ATOM 3300 C CA . GLY A 1 465 ? 6.787 -8.616 -0.521 1.00 97.81 465 GLY A CA 1
ATOM 3301 C C . GLY A 1 465 ? 7.673 -9.444 -1.449 1.00 97.81 465 GLY A C 1
ATOM 3302 O O . GLY A 1 465 ? 8.406 -8.887 -2.274 1.00 97.81 465 GLY A O 1
ATOM 3303 N N . ASN A 1 466 ? 7.613 -10.769 -1.314 1.00 98.25 466 ASN A N 1
ATOM 3304 C CA . ASN A 1 466 ? 8.320 -11.690 -2.206 1.00 98.25 466 ASN A CA 1
ATOM 3305 C C . ASN A 1 466 ? 7.669 -11.735 -3.599 1.00 98.25 466 ASN A C 1
ATOM 3307 O O . ASN A 1 466 ? 8.368 -11.681 -4.609 1.00 98.25 466 ASN A O 1
ATOM 3311 N N . GLU A 1 467 ? 6.338 -11.785 -3.646 1.00 98.31 467 GLU A N 1
ATOM 3312 C CA . GLU A 1 467 ? 5.537 -11.692 -4.867 1.00 98.31 467 GLU A CA 1
ATOM 3313 C C . GLU A 1 467 ? 4.560 -10.513 -4.766 1.00 98.31 467 GLU A C 1
ATOM 3315 O O . GLU A 1 467 ? 3.788 -10.406 -3.810 1.00 98.31 467 GLU A O 1
ATOM 3320 N N . ILE A 1 468 ? 4.596 -9.615 -5.751 1.00 98.00 468 ILE A N 1
ATOM 3321 C CA . ILE A 1 468 ? 3.695 -8.463 -5.839 1.00 98.00 468 ILE A CA 1
ATOM 3322 C C . ILE A 1 468 ? 2.916 -8.547 -7.147 1.00 98.00 468 ILE A C 1
ATOM 3324 O O . ILE A 1 468 ? 3.506 -8.522 -8.229 1.00 98.00 468 ILE A O 1
ATOM 3328 N N . VAL A 1 469 ? 1.590 -8.601 -7.050 1.00 93.38 469 VAL A N 1
ATOM 3329 C CA . VAL A 1 469 ? 0.679 -8.677 -8.197 1.00 93.38 469 VAL A CA 1
ATOM 3330 C C . VAL A 1 469 ? -0.267 -7.485 -8.176 1.00 93.38 469 VAL A C 1
ATOM 3332 O O . VAL A 1 469 ? -1.014 -7.281 -7.222 1.00 93.38 469 VAL A O 1
ATOM 3335 N N . ILE A 1 470 ? -0.245 -6.699 -9.248 1.00 90.19 470 ILE A N 1
ATOM 3336 C CA . ILE A 1 470 ? -1.085 -5.517 -9.428 1.00 90.19 470 ILE A CA 1
ATOM 3337 C C . ILE A 1 470 ? -1.957 -5.748 -10.661 1.00 90.19 470 ILE A C 1
ATOM 3339 O O . ILE A 1 470 ? -1.465 -5.784 -11.790 1.00 90.19 470 ILE A O 1
ATOM 3343 N N . GLY A 1 471 ? -3.259 -5.907 -10.430 1.00 80.81 471 GLY A N 1
ATOM 3344 C CA . GLY A 1 471 ? -4.264 -6.221 -11.441 1.00 80.81 471 GLY A CA 1
ATOM 3345 C C . GLY A 1 471 ? -4.471 -7.725 -11.595 1.00 80.81 471 GLY A C 1
ATOM 3346 O O . GLY A 1 471 ? -3.528 -8.475 -11.852 1.00 80.81 471 GLY A O 1
ATOM 3347 N N . LEU A 1 472 ? -5.723 -8.170 -11.451 1.00 68.56 472 LEU A N 1
ATOM 3348 C CA . LEU A 1 472 ? -6.104 -9.590 -11.496 1.00 68.56 472 LEU A CA 1
ATOM 3349 C C . LEU A 1 472 ? -6.686 -10.042 -12.844 1.00 68.56 472 LEU A C 1
ATOM 3351 O O . LEU A 1 472 ? -6.833 -11.241 -13.069 1.00 68.56 472 LEU A O 1
ATOM 3355 N N . ASN A 1 473 ? -6.994 -9.105 -13.746 1.00 59.81 473 ASN A N 1
ATOM 3356 C CA . ASN A 1 473 ? -7.566 -9.373 -15.064 1.00 59.81 473 ASN A CA 1
ATOM 3357 C C . ASN A 1 473 ? -6.846 -8.540 -16.136 1.00 59.81 473 ASN A C 1
ATOM 3359 O O . ASN A 1 473 ? -6.397 -7.434 -15.845 1.00 59.81 473 ASN A O 1
ATOM 3363 N N . ASP A 1 474 ? -6.813 -9.026 -17.382 1.00 53.66 474 ASP A N 1
ATOM 3364 C CA . ASP A 1 474 ? -6.273 -8.318 -18.566 1.00 53.66 474 ASP A CA 1
ATOM 3365 C C . ASP A 1 474 ? -7.130 -7.098 -18.994 1.00 53.66 474 ASP A C 1
ATOM 3367 O O . ASP A 1 474 ? -7.155 -6.706 -20.168 1.00 53.66 474 ASP A O 1
ATOM 3371 N N . ASP A 1 475 ? -7.916 -6.540 -18.071 1.00 52.91 475 ASP A N 1
ATOM 3372 C CA . ASP A 1 475 ? -8.935 -5.552 -18.382 1.00 52.91 475 ASP A CA 1
ATOM 3373 C C . ASP A 1 475 ? -8.327 -4.159 -18.563 1.00 52.91 475 ASP A C 1
ATOM 3375 O O . ASP A 1 475 ? -7.507 -3.685 -17.778 1.00 52.91 475 ASP A O 1
ATOM 3379 N N . GLN A 1 476 ? -8.737 -3.488 -19.636 1.00 50.03 476 GLN A N 1
ATOM 3380 C CA . GLN A 1 476 ? -8.024 -2.337 -20.209 1.00 50.03 476 GLN A CA 1
ATOM 3381 C C . GLN A 1 476 ? -8.235 -1.019 -19.451 1.00 50.03 476 GLN A C 1
ATOM 3383 O O . GLN A 1 476 ? -7.727 0.015 -19.882 1.00 50.03 476 GLN A O 1
ATOM 3388 N N . HIS A 1 477 ? -8.993 -1.061 -18.357 1.00 56.16 477 HIS A N 1
ATOM 3389 C CA . HIS A 1 477 ? -9.377 0.096 -17.554 1.00 56.16 477 HIS A CA 1
ATOM 3390 C C . HIS A 1 477 ? -8.684 0.162 -16.191 1.00 56.16 477 HIS A C 1
ATOM 3392 O O . HIS A 1 477 ? -8.946 1.112 -15.475 1.00 56.16 477 HIS A O 1
ATOM 3398 N N . PHE A 1 478 ? -7.837 -0.813 -15.833 1.00 68.06 478 PHE A N 1
ATOM 3399 C CA . PHE A 1 478 ? -7.022 -0.746 -14.614 1.00 68.06 478 PHE A CA 1
ATOM 3400 C C . PHE A 1 478 ? -5.746 0.065 -14.931 1.00 68.06 478 PHE A C 1
ATOM 3402 O O . PHE A 1 478 ? -5.086 -0.203 -15.947 1.00 68.06 478 PHE A O 1
ATOM 3409 N N . ALA A 1 479 ? -5.373 1.049 -14.115 1.00 77.56 479 ALA A N 1
ATOM 3410 C CA . ALA A 1 479 ? -4.114 1.777 -14.249 1.00 77.56 479 ALA A CA 1
ATOM 3411 C C . ALA A 1 479 ? -3.517 2.196 -12.897 1.00 77.56 479 ALA A C 1
ATOM 3413 O O . ALA A 1 479 ? -4.200 2.397 -11.895 1.00 77.56 479 ALA A O 1
ATOM 3414 N N . ILE A 1 480 ? -2.191 2.331 -12.883 1.00 86.38 480 ILE A N 1
ATOM 3415 C CA . ILE A 1 480 ? -1.480 3.046 -11.823 1.00 86.38 480 ILE A CA 1
ATOM 3416 C C . ILE A 1 480 ? -1.306 4.482 -12.312 1.00 86.38 480 ILE A C 1
ATOM 3418 O O . ILE A 1 480 ? -0.546 4.697 -13.260 1.00 86.38 480 ILE A O 1
ATOM 3422 N N . TYR A 1 481 ? -1.997 5.426 -11.679 1.00 87.50 481 TYR A N 1
ATOM 3423 C CA . TYR A 1 481 ? -1.863 6.865 -11.876 1.00 87.50 481 TYR A CA 1
ATOM 3424 C C . TYR A 1 481 ? -0.932 7.430 -10.803 1.00 87.50 481 TYR A C 1
ATOM 3426 O O . TYR A 1 481 ? -1.192 7.313 -9.608 1.00 87.50 481 TYR A O 1
ATOM 3434 N N . HIS A 1 482 ? 0.191 8.008 -11.224 1.00 87.62 482 HIS A N 1
ATOM 3435 C CA . HIS A 1 482 ? 1.111 8.700 -10.324 1.00 87.62 482 HIS A CA 1
ATOM 3436 C C . HIS A 1 482 ? 1.296 10.132 -10.801 1.00 87.62 482 HIS A C 1
ATOM 3438 O O . HIS A 1 482 ? 2.044 10.387 -11.758 1.00 87.62 482 HIS A O 1
ATOM 3444 N N . ASP A 1 483 ? 0.642 11.055 -10.100 1.00 85.81 483 ASP A N 1
ATOM 3445 C CA . ASP A 1 483 ? 0.407 12.407 -10.568 1.00 85.81 483 ASP A CA 1
ATOM 3446 C C . ASP A 1 483 ? 0.925 13.496 -9.606 1.00 85.81 483 ASP A C 1
ATOM 3448 O O . ASP A 1 483 ? 0.896 13.382 -8.391 1.00 85.81 483 ASP A O 1
ATOM 3452 N N . TYR A 1 484 ? 1.395 14.621 -10.151 1.00 83.81 484 TYR A N 1
ATOM 3453 C CA . TYR A 1 484 ? 1.659 15.876 -9.408 1.00 83.81 484 TYR A CA 1
ATOM 3454 C C . TYR A 1 484 ? 2.645 15.870 -8.210 1.00 83.81 484 TYR A C 1
ATOM 3456 O O . TYR A 1 484 ? 2.815 16.918 -7.580 1.00 83.81 484 TYR A O 1
ATOM 3464 N N . GLY A 1 485 ? 3.351 14.779 -7.932 1.00 84.44 485 GLY A N 1
ATOM 3465 C CA . GLY A 1 485 ? 4.492 14.707 -7.018 1.00 84.44 485 GLY A CA 1
ATOM 3466 C C . GLY A 1 485 ? 4.511 13.411 -6.212 1.00 84.44 485 GLY A C 1
ATOM 3467 O O . GLY A 1 485 ? 3.486 12.755 -6.076 1.00 84.44 485 GLY A O 1
ATOM 3468 N N . GLY A 1 486 ? 5.666 13.096 -5.623 1.00 91.06 486 GLY A N 1
ATOM 3469 C CA . GLY A 1 486 ? 5.798 11.992 -4.670 1.00 91.06 486 GLY A CA 1
ATOM 3470 C C . GLY A 1 486 ? 6.535 10.779 -5.228 1.00 91.06 486 GLY A C 1
ATOM 3471 O O . GLY A 1 486 ? 7.275 10.872 -6.222 1.00 91.06 486 GLY A O 1
ATOM 3472 N N . THR A 1 487 ? 6.406 9.654 -4.526 1.00 94.88 487 THR A N 1
ATOM 3473 C CA . THR A 1 487 ? 7.131 8.421 -4.833 1.00 94.88 487 THR A CA 1
ATOM 3474 C C . THR A 1 487 ? 6.235 7.188 -4.819 1.00 94.88 487 THR A C 1
ATOM 3476 O O . THR A 1 487 ? 5.433 6.981 -3.918 1.00 94.88 487 THR A O 1
ATOM 3479 N N . VAL A 1 488 ? 6.417 6.310 -5.804 1.00 97.19 488 VAL A N 1
ATOM 3480 C CA . VAL A 1 488 ? 5.795 4.981 -5.826 1.00 97.19 488 VAL A CA 1
ATOM 3481 C C . VAL A 1 488 ? 6.907 3.946 -5.905 1.00 97.19 488 VAL A C 1
ATOM 3483 O O . VAL A 1 488 ? 7.634 3.895 -6.891 1.00 97.19 488 VAL A O 1
ATOM 3486 N N . THR A 1 489 ? 7.064 3.133 -4.866 1.00 98.12 489 THR A N 1
ATOM 3487 C CA . THR A 1 489 ? 8.079 2.073 -4.792 1.00 98.12 489 THR A CA 1
ATOM 3488 C C . THR A 1 489 ? 7.400 0.712 -4.773 1.00 98.12 489 THR A C 1
ATOM 3490 O O . THR A 1 489 ? 6.614 0.429 -3.871 1.00 98.12 489 THR A O 1
ATOM 3493 N N . ILE A 1 490 ? 7.707 -0.134 -5.756 1.00 98.38 490 ILE A N 1
ATOM 3494 C CA . ILE A 1 490 ? 7.127 -1.472 -5.907 1.00 98.38 490 ILE A CA 1
ATOM 3495 C C . ILE A 1 490 ? 8.250 -2.507 -5.872 1.00 98.38 490 ILE A C 1
ATOM 3497 O O . ILE A 1 490 ? 9.032 -2.616 -6.818 1.00 98.38 490 ILE A O 1
ATOM 3501 N N . GLY A 1 491 ? 8.302 -3.271 -4.785 1.00 98.19 491 GLY A N 1
ATOM 3502 C CA . GLY A 1 491 ? 9.325 -4.282 -4.548 1.00 98.19 491 GLY A CA 1
ATOM 3503 C C . GLY A 1 491 ? 10.699 -3.702 -4.206 1.00 98.19 491 GLY A C 1
ATOM 3504 O O . GLY A 1 491 ? 10.922 -2.488 -4.195 1.00 98.19 491 GLY A O 1
ATOM 3505 N N . ASP A 1 492 ? 11.630 -4.595 -3.889 1.00 96.50 492 ASP A N 1
ATOM 3506 C CA . ASP A 1 492 ? 13.032 -4.279 -3.632 1.00 96.50 492 ASP A CA 1
ATOM 3507 C C . ASP A 1 492 ? 13.968 -5.397 -4.126 1.00 96.50 492 ASP A C 1
ATOM 3509 O O . ASP A 1 492 ? 13.578 -6.273 -4.895 1.00 96.50 492 ASP A O 1
ATOM 3513 N N . GLU A 1 493 ? 15.244 -5.349 -3.738 1.00 93.69 493 GLU A N 1
ATOM 3514 C CA . GLU A 1 493 ? 16.252 -6.326 -4.165 1.00 93.69 493 GLU A CA 1
ATOM 3515 C C . GLU A 1 493 ? 15.998 -7.762 -3.682 1.00 93.69 493 GLU A C 1
ATOM 3517 O O . GLU A 1 493 ? 16.640 -8.676 -4.200 1.00 93.69 493 GLU A O 1
ATOM 3522 N N . ASN A 1 494 ? 15.099 -7.953 -2.711 1.00 94.19 494 ASN A N 1
ATOM 3523 C CA . ASN A 1 494 ? 14.687 -9.255 -2.191 1.00 94.19 494 ASN A CA 1
ATOM 3524 C C . ASN A 1 494 ? 13.344 -9.725 -2.771 1.00 94.19 494 ASN A C 1
ATOM 3526 O O . ASN A 1 494 ? 12.915 -10.833 -2.459 1.00 94.19 494 ASN A O 1
ATOM 3530 N N . THR A 1 495 ? 12.676 -8.910 -3.592 1.00 98.44 495 THR A N 1
ATOM 3531 C CA . THR A 1 495 ? 11.429 -9.294 -4.259 1.00 98.44 495 THR A CA 1
ATOM 3532 C C . THR A 1 495 ? 11.731 -10.252 -5.410 1.00 98.44 495 THR A C 1
ATOM 3534 O O . THR A 1 495 ? 12.462 -9.918 -6.340 1.00 98.44 495 THR A O 1
ATOM 3537 N N . GLU A 1 496 ? 11.147 -11.447 -5.379 1.00 98.31 496 GLU A N 1
ATOM 3538 C CA . GLU A 1 496 ? 11.320 -12.462 -6.422 1.00 98.31 496 GLU A CA 1
ATOM 3539 C C . GLU A 1 496 ? 10.546 -12.090 -7.695 1.00 98.31 496 GLU A C 1
ATOM 3541 O O . GLU A 1 496 ? 11.057 -12.221 -8.813 1.00 98.31 496 GLU A O 1
ATOM 3546 N N . SER A 1 497 ? 9.316 -11.588 -7.543 1.00 98.12 497 SER A N 1
ATOM 3547 C CA . SER A 1 497 ? 8.470 -11.255 -8.686 1.00 98.12 497 SER A CA 1
ATOM 3548 C C . SER A 1 497 ? 7.606 -10.018 -8.472 1.00 98.12 497 SER A C 1
ATOM 3550 O O . SER A 1 497 ? 6.934 -9.874 -7.453 1.00 98.12 497 SER A O 1
ATOM 3552 N N . VAL A 1 498 ? 7.587 -9.154 -9.489 1.00 98.25 498 VAL A N 1
ATOM 3553 C CA . VAL A 1 498 ? 6.608 -8.077 -9.640 1.00 98.25 498 VAL A CA 1
ATOM 3554 C C . VAL A 1 498 ? 5.856 -8.271 -10.953 1.00 98.25 498 VAL A C 1
ATOM 3556 O O . VAL A 1 498 ? 6.462 -8.306 -12.028 1.00 98.25 498 VAL A O 1
ATOM 3559 N N . VAL A 1 499 ? 4.531 -8.362 -10.875 1.00 94.12 499 VAL A N 1
ATOM 3560 C CA . VAL A 1 499 ? 3.637 -8.499 -12.027 1.00 94.12 499 VAL A CA 1
ATOM 3561 C C . VAL A 1 499 ? 2.641 -7.347 -12.031 1.00 94.12 499 VAL A C 1
ATOM 3563 O O . VAL A 1 499 ? 1.802 -7.232 -11.142 1.00 94.12 499 VAL A O 1
ATOM 3566 N N . ILE A 1 500 ? 2.722 -6.498 -13.052 1.00 90.94 500 ILE A N 1
ATOM 3567 C CA . ILE A 1 500 ? 1.817 -5.370 -13.274 1.00 90.94 500 ILE A CA 1
ATOM 3568 C C . ILE A 1 500 ? 0.995 -5.681 -14.521 1.00 90.94 500 ILE A C 1
ATOM 3570 O O . ILE A 1 500 ? 1.463 -5.535 -15.651 1.00 90.94 500 ILE A O 1
ATOM 3574 N N . ASN A 1 501 ? -0.246 -6.119 -14.325 1.00 85.56 501 ASN A N 1
ATOM 3575 C CA . ASN A 1 501 ? -1.135 -6.505 -15.419 1.00 85.56 501 ASN A CA 1
ATOM 3576 C C . ASN A 1 501 ? -1.844 -5.317 -16.091 1.00 85.56 501 ASN A C 1
ATOM 3578 O O . ASN A 1 501 ? -2.596 -5.507 -17.043 1.00 85.56 501 ASN A O 1
ATOM 3582 N N . THR A 1 502 ? -1.539 -4.093 -15.655 1.00 80.06 502 THR A N 1
ATOM 3583 C CA . THR A 1 502 ? -2.132 -2.840 -16.145 1.00 80.06 502 THR A CA 1
ATOM 3584 C C . THR A 1 502 ? -1.213 -1.894 -16.864 1.00 80.06 502 THR A C 1
ATOM 3586 O O . THR A 1 502 ? 0.003 -2.067 -16.904 1.00 80.06 502 THR A O 1
ATOM 3589 N N . ALA A 1 503 ? -1.836 -0.844 -17.411 1.00 83.56 503 ALA A N 1
ATOM 3590 C CA . ALA A 1 503 ? -1.154 0.395 -17.703 1.00 83.56 503 ALA A CA 1
ATOM 3591 C C . ALA A 1 503 ? -0.496 1.011 -16.449 1.00 83.56 503 ALA A C 1
ATOM 3593 O O . ALA A 1 503 ? -1.091 1.089 -15.376 1.00 83.56 503 ALA A O 1
ATOM 3594 N N . LEU A 1 504 ? 0.728 1.500 -16.621 1.00 88.06 504 LEU A N 1
ATOM 3595 C CA . LEU A 1 504 ? 1.418 2.380 -15.685 1.00 88.06 504 LEU A CA 1
ATOM 3596 C C . LEU A 1 504 ? 1.526 3.758 -16.333 1.00 88.06 504 LEU A C 1
ATOM 3598 O O . LEU A 1 504 ? 2.213 3.920 -17.349 1.00 88.06 504 LEU A O 1
ATOM 3602 N N . LEU A 1 505 ? 0.831 4.732 -15.752 1.00 86.56 505 LEU A N 1
ATOM 3603 C CA . LEU A 1 505 ? 0.691 6.083 -16.270 1.00 86.56 505 LEU A CA 1
ATOM 3604 C C . LEU A 1 505 ? 1.214 7.076 -15.236 1.00 86.56 505 LEU A C 1
ATOM 3606 O O . LEU A 1 505 ? 0.740 7.149 -14.109 1.00 86.56 505 LEU A O 1
ATOM 3610 N N . MET A 1 506 ? 2.219 7.852 -15.624 1.00 86.06 506 MET A N 1
ATOM 3611 C CA . MET A 1 506 ? 2.786 8.881 -14.756 1.00 86.06 506 MET A CA 1
ATOM 3612 C C . MET A 1 506 ? 2.594 10.244 -15.394 1.00 86.06 506 MET A C 1
ATOM 3614 O O . MET A 1 506 ? 3.037 10.433 -16.532 1.00 86.06 506 MET A O 1
ATOM 3618 N N . GLN A 1 507 ? 2.002 11.199 -14.677 1.00 82.81 507 GLN A N 1
ATOM 3619 C CA . GLN A 1 507 ? 1.735 12.519 -15.232 1.00 82.81 507 GLN A CA 1
ATOM 3620 C C . GLN A 1 507 ? 2.152 13.668 -14.308 1.00 82.81 507 GLN A C 1
ATOM 3622 O O . GLN A 1 507 ? 1.701 13.832 -13.179 1.00 82.81 507 GLN A O 1
ATOM 3627 N N . THR A 1 508 ? 2.934 14.596 -14.853 1.00 76.38 508 THR A N 1
ATOM 3628 C CA . THR A 1 508 ? 3.051 15.951 -14.302 1.00 76.38 508 THR A CA 1
ATOM 3629 C C . THR A 1 508 ? 2.608 16.980 -15.331 1.00 76.38 508 THR A C 1
ATOM 3631 O O . THR A 1 508 ? 2.637 16.765 -16.545 1.00 76.38 508 THR A O 1
ATOM 3634 N N . THR A 1 509 ? 2.175 18.149 -14.859 1.00 69.31 509 THR A N 1
ATOM 3635 C CA . THR A 1 509 ? 1.918 19.293 -15.742 1.00 69.31 509 THR A CA 1
ATOM 3636 C C . THR A 1 509 ? 3.048 20.305 -15.628 1.00 69.31 509 THR A C 1
ATOM 3638 O O . THR A 1 509 ? 3.685 20.428 -14.587 1.00 69.31 509 THR A O 1
ATOM 3641 N N . ARG A 1 510 ? 3.252 21.108 -16.681 1.00 61.72 510 ARG A N 1
ATOM 3642 C CA . ARG A 1 510 ? 4.313 22.135 -16.755 1.00 61.72 510 ARG A CA 1
ATOM 3643 C C . ARG A 1 510 ? 4.367 23.122 -15.579 1.00 61.72 510 ARG A C 1
ATOM 3645 O O . ARG A 1 510 ? 5.392 23.768 -15.398 1.00 61.72 510 ARG A O 1
ATOM 3652 N N . ASN A 1 511 ? 3.273 23.279 -14.833 1.00 61.12 511 ASN A N 1
ATOM 3653 C CA . ASN A 1 511 ? 3.169 24.236 -13.730 1.00 61.12 511 ASN A CA 1
ATOM 3654 C C . ASN A 1 511 ? 3.400 23.604 -12.348 1.00 61.12 511 ASN A C 1
ATOM 3656 O O . ASN A 1 511 ? 3.499 24.345 -11.371 1.00 61.12 511 ASN A O 1
ATOM 3660 N N . HIS A 1 512 ? 3.475 22.273 -12.248 1.00 67.12 512 HIS A N 1
ATOM 3661 C CA . HIS A 1 512 ? 3.766 21.599 -10.984 1.00 67.12 512 HIS A CA 1
ATOM 3662 C C . HIS A 1 512 ? 5.278 21.541 -10.758 1.00 67.12 512 HIS A C 1
ATOM 3664 O O . HIS A 1 512 ? 6.047 21.261 -11.672 1.00 67.12 512 HIS A O 1
ATOM 3670 N N . GLN A 1 513 ? 5.708 21.871 -9.537 1.00 65.38 513 GLN A N 1
ATOM 3671 C CA . GLN A 1 513 ? 7.130 21.974 -9.183 1.00 65.38 513 GLN A CA 1
ATOM 3672 C C . GLN A 1 513 ? 7.710 20.683 -8.595 1.00 65.38 513 GLN A C 1
ATOM 3674 O O . GLN A 1 513 ? 8.922 20.605 -8.398 1.00 65.38 513 GLN A O 1
ATOM 3679 N N . LYS A 1 514 ? 6.860 19.703 -8.276 1.00 77.19 514 LYS A N 1
ATOM 3680 C CA . LYS A 1 514 ? 7.256 18.433 -7.670 1.00 77.19 514 LYS A CA 1
ATOM 3681 C C . LYS A 1 514 ? 7.420 17.371 -8.757 1.00 77.19 514 LYS A C 1
ATOM 3683 O O . LYS A 1 514 ? 6.623 17.306 -9.687 1.00 77.19 514 LYS A O 1
ATOM 3688 N N . SER A 1 515 ? 8.494 16.598 -8.644 1.00 83.44 515 SER A N 1
ATOM 3689 C CA . SER A 1 515 ? 8.826 15.466 -9.511 1.00 83.44 515 SER A CA 1
ATOM 3690 C C . SER A 1 515 ? 8.112 14.197 -9.054 1.00 83.44 515 SER A C 1
ATOM 3692 O O . SER A 1 515 ? 7.964 14.003 -7.846 1.00 83.44 515 SER A O 1
ATOM 3694 N N . ASN A 1 516 ? 7.789 13.316 -10.000 1.00 89.50 516 ASN A N 1
ATOM 3695 C CA . ASN A 1 516 ? 7.239 11.988 -9.725 1.00 89.50 516 ASN A CA 1
ATOM 3696 C C . ASN A 1 516 ? 8.356 10.967 -9.920 1.00 89.50 516 ASN A C 1
ATOM 3698 O O . ASN A 1 516 ? 8.996 10.955 -10.975 1.00 89.50 516 ASN A O 1
ATOM 3702 N N . LEU A 1 517 ? 8.577 10.094 -8.942 1.00 94.31 517 LEU A N 1
ATOM 3703 C CA . LEU A 1 517 ? 9.505 8.973 -9.081 1.00 94.31 517 LEU A CA 1
ATOM 3704 C C . LEU A 1 517 ? 8.783 7.652 -8.826 1.00 94.31 517 LEU A C 1
ATOM 3706 O O . LEU A 1 517 ? 8.350 7.395 -7.707 1.00 94.31 517 LEU A O 1
ATOM 3710 N N . THR A 1 518 ? 8.710 6.801 -9.844 1.00 96.56 518 THR A N 1
ATOM 3711 C CA . THR A 1 518 ? 8.257 5.416 -9.686 1.00 96.56 518 THR A CA 1
ATOM 3712 C C . THR A 1 518 ? 9.446 4.478 -9.826 1.00 96.56 518 THR A C 1
ATOM 3714 O O . THR A 1 518 ? 10.185 4.554 -10.810 1.00 96.56 518 THR A O 1
ATOM 3717 N N . THR A 1 519 ? 9.632 3.589 -8.855 1.00 97.94 519 THR A N 1
ATOM 3718 C CA . THR A 1 519 ? 10.639 2.527 -8.882 1.00 97.94 519 THR A CA 1
ATOM 3719 C C . THR A 1 519 ? 9.960 1.164 -8.834 1.00 97.94 519 THR A C 1
ATOM 3721 O O . THR A 1 519 ? 9.046 0.935 -8.043 1.00 97.94 519 THR A O 1
ATOM 3724 N N . VAL A 1 520 ? 10.404 0.248 -9.691 1.00 98.44 520 VAL A N 1
ATOM 3725 C CA . VAL A 1 520 ? 9.938 -1.142 -9.708 1.00 98.44 520 VAL A CA 1
ATOM 3726 C C . VAL A 1 520 ? 11.153 -2.053 -9.663 1.00 98.44 520 VAL A C 1
ATOM 3728 O O . VAL A 1 520 ? 11.994 -1.989 -10.559 1.00 98.44 520 VAL A O 1
ATOM 3731 N N . THR A 1 521 ? 11.268 -2.866 -8.617 1.00 98.25 521 THR A N 1
ATOM 3732 C CA . THR A 1 521 ? 12.433 -3.732 -8.401 1.00 98.25 521 THR A CA 1
ATOM 3733 C C . THR A 1 521 ? 12.001 -5.148 -8.050 1.00 98.25 521 THR A C 1
ATOM 3735 O O . THR A 1 521 ? 11.146 -5.348 -7.194 1.00 98.25 521 THR A O 1
ATOM 3738 N N . GLY A 1 522 ? 12.617 -6.129 -8.703 1.00 97.56 522 GLY A N 1
ATOM 3739 C CA . GLY A 1 522 ? 12.511 -7.541 -8.344 1.00 97.56 522 GLY A CA 1
ATOM 3740 C C . GLY A 1 522 ? 13.367 -8.414 -9.258 1.00 97.56 522 GLY A C 1
ATOM 3741 O O . GLY A 1 522 ? 13.899 -7.932 -10.256 1.00 97.56 522 GLY A O 1
ATOM 3742 N N . ASP A 1 523 ? 13.516 -9.702 -8.960 1.00 97.88 523 ASP A N 1
ATOM 3743 C CA . ASP A 1 523 ? 14.277 -10.608 -9.830 1.00 97.88 523 ASP A CA 1
ATOM 3744 C C . ASP A 1 523 ? 13.617 -10.747 -11.209 1.00 97.88 523 ASP A C 1
ATOM 3746 O O . ASP A 1 523 ? 14.300 -10.657 -12.237 1.00 97.88 523 ASP A O 1
ATOM 3750 N N . THR A 1 524 ? 12.291 -10.911 -11.235 1.00 98.12 524 THR A N 1
ATOM 3751 C CA . THR A 1 524 ? 11.479 -10.890 -12.458 1.00 98.12 524 THR A CA 1
ATOM 3752 C C . THR A 1 524 ? 10.435 -9.782 -12.397 1.00 98.12 524 THR A C 1
ATOM 3754 O O . THR A 1 524 ? 9.547 -9.815 -11.548 1.00 98.12 524 THR A O 1
ATOM 3757 N N . VAL A 1 525 ? 10.487 -8.844 -13.345 1.00 98.31 525 VAL A N 1
ATOM 3758 C CA . VAL A 1 525 ? 9.494 -7.771 -13.491 1.00 98.31 525 VAL A CA 1
ATOM 3759 C C . VAL A 1 525 ? 8.730 -7.946 -14.800 1.00 98.31 525 VAL A C 1
ATOM 3761 O O . VAL A 1 525 ? 9.328 -7.955 -15.878 1.00 98.31 525 VAL A O 1
ATOM 3764 N N . THR A 1 526 ? 7.406 -8.073 -14.716 1.00 95.81 526 THR A N 1
ATOM 3765 C CA . THR A 1 526 ? 6.522 -8.231 -15.878 1.00 95.81 526 THR A CA 1
ATOM 3766 C C . THR A 1 526 ? 5.485 -7.120 -15.932 1.00 95.81 526 THR A C 1
ATOM 3768 O O . THR A 1 526 ? 4.797 -6.856 -14.952 1.00 95.81 526 THR A O 1
ATOM 3771 N N . PHE A 1 527 ? 5.337 -6.520 -17.107 1.00 91.44 527 PHE A N 1
ATOM 3772 C CA . PHE A 1 527 ? 4.307 -5.541 -17.426 1.00 91.44 527 PHE A CA 1
ATOM 3773 C C . PHE A 1 527 ? 3.440 -6.071 -18.576 1.00 91.44 527 PHE A C 1
ATOM 3775 O O . PHE A 1 527 ? 3.950 -6.361 -19.666 1.00 91.44 527 PHE A O 1
ATOM 3782 N N . SER A 1 528 ? 2.131 -6.171 -18.345 1.00 86.94 528 SER A N 1
ATOM 3783 C CA . SER A 1 528 ? 1.158 -6.626 -19.352 1.00 86.94 528 SER A CA 1
ATOM 3784 C C . SER A 1 528 ? 0.381 -5.482 -20.012 1.00 86.94 528 SER A C 1
ATOM 3786 O O . SER A 1 528 ? -0.212 -5.677 -21.074 1.00 86.94 528 SER A O 1
ATOM 3788 N N . GLY A 1 529 ? 0.409 -4.278 -19.431 1.00 82.06 529 GLY A N 1
ATOM 3789 C CA . GLY A 1 529 ? -0.160 -3.069 -20.025 1.00 82.06 529 GLY A CA 1
ATOM 3790 C C . GLY A 1 529 ? 0.875 -2.134 -20.653 1.00 82.06 529 GLY A C 1
ATOM 3791 O O . GLY A 1 529 ? 2.025 -2.503 -20.893 1.00 82.06 529 GLY A O 1
ATOM 3792 N N . ILE A 1 530 ? 0.435 -0.912 -20.966 1.00 85.69 530 ILE A N 1
ATOM 3793 C CA . ILE A 1 530 ? 1.309 0.142 -21.500 1.00 85.69 530 ILE A CA 1
ATOM 3794 C C . ILE A 1 530 ? 2.110 0.814 -20.380 1.00 85.69 530 ILE A C 1
ATOM 3796 O O . ILE A 1 530 ? 1.646 0.912 -19.250 1.00 85.69 530 ILE A O 1
ATOM 3800 N N . VAL A 1 531 ? 3.287 1.334 -20.705 1.00 90.44 531 VAL A N 1
ATOM 3801 C CA . VAL A 1 531 ? 4.121 2.115 -19.789 1.00 90.44 531 VAL A CA 1
ATOM 3802 C C . VAL A 1 531 ? 4.344 3.487 -20.404 1.00 90.44 531 VAL A C 1
ATOM 3804 O O . VAL A 1 531 ? 5.049 3.626 -21.404 1.00 90.44 531 VAL A O 1
ATOM 3807 N N . SER A 1 532 ? 3.731 4.513 -19.820 1.00 89.50 532 SER A N 1
ATOM 3808 C CA . SER A 1 532 ? 3.829 5.874 -20.338 1.00 89.50 532 SER A CA 1
ATOM 3809 C C . SER A 1 532 ? 4.131 6.863 -19.227 1.00 89.50 532 SER A C 1
ATOM 3811 O O . SER A 1 532 ? 3.400 6.959 -18.243 1.00 89.50 532 SER A O 1
ATOM 3813 N N . THR A 1 533 ? 5.186 7.648 -19.421 1.00 90.38 533 THR A N 1
ATOM 3814 C CA . THR A 1 533 ? 5.530 8.765 -18.547 1.00 90.38 533 THR A CA 1
ATOM 3815 C C . THR A 1 533 ? 5.345 10.081 -19.292 1.00 90.38 533 THR A C 1
ATOM 3817 O O . THR A 1 533 ? 5.645 10.212 -20.481 1.00 90.38 533 THR A O 1
ATOM 3820 N N . TYR A 1 534 ? 4.785 11.064 -18.598 1.00 87.38 534 TYR A N 1
ATOM 3821 C CA . TYR A 1 534 ? 4.431 12.363 -19.144 1.00 87.38 534 TYR A CA 1
ATOM 3822 C C . TYR A 1 534 ? 4.854 13.472 -18.183 1.00 87.38 534 TYR A C 1
ATOM 3824 O O . TYR A 1 534 ? 4.599 13.410 -16.977 1.00 87.38 534 TYR A O 1
ATOM 3832 N N . GLY A 1 535 ? 5.435 14.533 -18.739 1.00 85.12 535 GLY A N 1
ATOM 3833 C CA . GLY A 1 535 ? 5.684 15.775 -18.016 1.00 85.12 535 GLY A CA 1
ATOM 3834 C C . GLY A 1 535 ? 7.079 15.875 -17.399 1.00 85.12 535 GLY A C 1
ATOM 3835 O O . GLY A 1 535 ? 7.773 14.887 -17.158 1.00 85.12 535 GLY A O 1
ATOM 3836 N N . ILE A 1 536 ? 7.496 17.120 -17.161 1.00 84.06 536 ILE A N 1
ATOM 3837 C CA . ILE A 1 536 ? 8.825 17.455 -16.645 1.00 84.06 536 ILE A CA 1
ATOM 3838 C C . ILE A 1 536 ? 8.977 16.906 -15.225 1.00 84.06 536 ILE A C 1
ATOM 3840 O O . ILE A 1 536 ? 8.141 17.164 -14.359 1.00 84.06 536 ILE A O 1
ATOM 3844 N N . GLY A 1 537 ? 10.072 16.185 -14.981 1.00 83.75 537 GLY A N 1
ATOM 3845 C CA . GLY A 1 537 ? 10.394 15.640 -13.661 1.00 83.75 537 GLY A CA 1
ATOM 3846 C C . GLY A 1 537 ? 9.688 14.324 -13.322 1.00 83.75 537 GLY A C 1
ATOM 3847 O O . GLY A 1 537 ? 9.869 13.839 -12.210 1.00 83.75 537 GLY A O 1
ATOM 3848 N N . SER A 1 538 ? 8.925 13.737 -14.247 1.00 90.25 538 SER A N 1
ATOM 3849 C CA . SER A 1 538 ? 8.407 12.369 -14.116 1.00 90.25 538 SER A CA 1
ATOM 3850 C C . SER A 1 538 ? 9.482 11.361 -14.513 1.00 90.25 538 SER A C 1
ATOM 3852 O O . SER A 1 538 ? 10.012 11.436 -15.622 1.00 90.25 538 SER A O 1
ATOM 3854 N N . SER A 1 539 ? 9.794 10.408 -13.637 1.00 94.00 539 SER A N 1
ATOM 3855 C CA . SER A 1 539 ? 10.841 9.409 -13.856 1.00 94.00 539 SER A CA 1
ATOM 3856 C C . SER A 1 539 ? 10.382 8.016 -13.440 1.00 94.00 539 SER A C 1
ATOM 3858 O O . SER A 1 539 ? 10.032 7.799 -12.282 1.00 94.00 539 SER A O 1
ATOM 3860 N N . LEU A 1 540 ? 10.470 7.059 -14.362 1.00 96.56 540 LEU A N 1
ATOM 3861 C CA . LEU A 1 540 ? 10.307 5.633 -14.080 1.00 96.56 540 LEU A CA 1
ATOM 3862 C C . LEU A 1 540 ? 11.670 4.939 -14.074 1.00 96.56 540 LEU A C 1
ATOM 3864 O O . LEU A 1 540 ? 12.437 5.085 -15.025 1.00 96.56 540 LEU A O 1
ATOM 3868 N N . VAL A 1 541 ? 11.947 4.145 -13.043 1.00 97.56 541 VAL A N 1
ATOM 3869 C CA . VAL A 1 541 ? 13.126 3.276 -12.967 1.00 97.56 541 VAL A CA 1
ATOM 3870 C C . VAL A 1 541 ? 12.677 1.844 -12.705 1.00 97.56 541 VAL A C 1
ATOM 3872 O O . VAL A 1 541 ? 12.015 1.572 -11.708 1.00 97.56 541 VAL A O 1
ATOM 3875 N N . VAL A 1 542 ? 13.051 0.925 -13.588 1.00 98.06 542 VAL A N 1
ATOM 3876 C CA . VAL A 1 542 ? 12.772 -0.506 -13.444 1.00 98.06 542 VAL A CA 1
ATOM 3877 C C . VAL A 1 542 ? 14.090 -1.260 -13.380 1.00 98.06 542 VAL A C 1
ATOM 3879 O O . VAL A 1 542 ? 14.899 -1.138 -14.298 1.00 98.06 542 VAL A O 1
ATOM 3882 N N . ASP A 1 543 ? 14.300 -2.061 -12.339 1.00 97.06 543 ASP A N 1
ATOM 3883 C CA . ASP A 1 543 ? 15.481 -2.915 -12.202 1.00 97.06 543 ASP A CA 1
ATOM 3884 C C . ASP A 1 543 ? 15.092 -4.364 -11.899 1.00 97.06 543 ASP A C 1
ATOM 3886 O O . ASP A 1 543 ? 14.129 -4.646 -11.189 1.00 97.06 543 ASP A O 1
ATOM 3890 N N . GLY A 1 544 ? 15.865 -5.293 -12.451 1.00 96.88 544 GLY A N 1
ATOM 3891 C CA . GLY A 1 544 ? 15.650 -6.719 -12.265 1.00 96.88 544 GLY A CA 1
ATOM 3892 C C . GLY A 1 544 ? 16.567 -7.578 -13.113 1.00 96.88 544 GLY A C 1
ATOM 3893 O O . GLY A 1 544 ? 17.229 -7.090 -14.033 1.00 96.88 544 GLY A O 1
ATOM 3894 N N . THR A 1 545 ? 16.622 -8.872 -12.801 1.00 97.19 545 THR A N 1
ATOM 3895 C CA . THR A 1 545 ? 17.396 -9.854 -13.576 1.00 97.19 545 THR A CA 1
ATOM 3896 C C . THR A 1 545 ? 16.718 -10.130 -14.919 1.00 97.19 545 THR A C 1
ATOM 3898 O O . THR A 1 545 ? 17.387 -10.174 -15.955 1.00 97.19 545 THR A O 1
ATOM 3901 N N . THR A 1 546 ? 15.388 -10.254 -14.911 1.00 98.06 546 THR A N 1
ATOM 3902 C CA . THR A 1 546 ? 14.548 -10.394 -16.105 1.00 98.06 546 THR A CA 1
ATOM 3903 C C . THR A 1 546 ? 13.471 -9.316 -16.114 1.00 98.06 546 THR A C 1
ATOM 3905 O O . THR A 1 546 ? 12.710 -9.196 -15.158 1.00 98.06 546 THR A O 1
ATOM 3908 N N . ILE A 1 547 ? 13.374 -8.561 -17.208 1.00 98.06 547 ILE A N 1
ATOM 3909 C CA . ILE A 1 547 ? 12.325 -7.556 -17.418 1.00 98.06 547 ILE A CA 1
ATOM 3910 C C . ILE A 1 547 ? 11.571 -7.886 -18.708 1.00 98.06 547 ILE A C 1
ATOM 3912 O O . ILE A 1 547 ? 12.182 -8.035 -19.773 1.00 98.06 547 ILE A O 1
ATOM 3916 N N . LEU A 1 548 ? 10.244 -7.980 -18.616 1.00 96.56 548 LEU A N 1
ATOM 3917 C CA . LEU A 1 548 ? 9.361 -8.329 -19.725 1.00 96.56 548 LEU A CA 1
ATOM 3918 C C . LEU A 1 548 ? 8.211 -7.326 -19.869 1.00 96.56 548 LEU A C 1
ATOM 3920 O O . LEU A 1 548 ? 7.433 -7.135 -18.940 1.00 96.56 548 LEU A O 1
ATOM 3924 N N . LEU A 1 549 ? 8.056 -6.756 -21.067 1.00 92.81 549 LEU A N 1
ATOM 3925 C CA . LEU A 1 549 ? 6.831 -6.071 -21.492 1.00 92.81 549 LEU A CA 1
ATOM 3926 C C . LEU A 1 549 ? 6.160 -6.867 -22.605 1.00 92.81 549 LEU A C 1
ATOM 3928 O O . LEU A 1 549 ? 6.744 -7.047 -23.677 1.00 92.81 549 LEU A O 1
ATOM 3932 N N . THR A 1 550 ? 4.935 -7.329 -22.361 1.00 86.69 550 THR A N 1
ATOM 3933 C CA . THR A 1 550 ? 4.218 -8.227 -23.283 1.00 86.69 550 THR A CA 1
ATOM 3934 C C . THR A 1 550 ? 3.258 -7.502 -24.225 1.00 86.69 550 THR A C 1
ATOM 3936 O O . THR A 1 550 ? 2.893 -8.056 -25.262 1.00 86.69 550 THR A O 1
ATOM 3939 N N . ARG A 1 551 ? 2.878 -6.256 -23.917 1.00 83.31 551 ARG A N 1
ATOM 3940 C CA . ARG A 1 551 ? 1.972 -5.446 -24.742 1.00 83.31 551 ARG A CA 1
ATOM 3941 C C . ARG A 1 551 ? 2.681 -4.881 -25.974 1.00 83.31 551 ARG A C 1
ATOM 3943 O O . ARG A 1 551 ? 3.692 -4.191 -25.859 1.00 83.31 551 ARG A O 1
ATOM 3950 N N . ASP A 1 552 ? 2.106 -5.115 -27.150 1.00 79.12 552 ASP A N 1
ATOM 3951 C CA . ASP A 1 552 ? 2.607 -4.633 -28.446 1.00 79.12 552 ASP A CA 1
ATOM 3952 C C . ASP A 1 552 ? 1.761 -3.501 -29.059 1.00 79.12 552 ASP A C 1
ATOM 3954 O O . ASP A 1 552 ? 2.184 -2.845 -30.013 1.00 79.12 552 ASP A O 1
ATOM 3958 N N . THR A 1 553 ? 0.577 -3.248 -28.499 1.00 76.69 553 THR A N 1
ATOM 3959 C CA . THR A 1 553 ? -0.434 -2.331 -29.030 1.00 76.69 553 THR A CA 1
ATOM 3960 C C . THR A 1 553 ? -0.621 -1.114 -28.118 1.00 76.69 553 THR A C 1
ATOM 3962 O O . THR A 1 553 ? -0.814 -1.279 -26.910 1.00 76.69 553 THR A O 1
ATOM 3965 N N . PRO A 1 554 ? -0.558 0.118 -28.660 1.00 68.94 554 PRO A N 1
ATOM 3966 C CA . PRO A 1 554 ? -0.802 1.326 -27.881 1.00 68.94 554 PRO A CA 1
ATOM 3967 C C . PRO A 1 554 ? -2.286 1.468 -27.523 1.00 68.94 554 PRO A C 1
ATOM 3969 O O . PRO A 1 554 ? -3.163 0.988 -28.245 1.00 68.94 554 PRO A O 1
ATOM 3972 N N . ILE A 1 555 ? -2.572 2.213 -26.455 1.00 68.25 555 ILE A N 1
ATOM 3973 C CA . ILE A 1 555 ? -3.917 2.724 -26.172 1.00 68.25 555 ILE A CA 1
ATOM 3974 C C . ILE A 1 555 ? -3.957 4.144 -26.737 1.00 68.25 555 ILE A C 1
ATOM 3976 O O . ILE A 1 555 ? -3.439 5.069 -26.119 1.00 68.25 555 ILE A O 1
ATOM 3980 N N . LEU A 1 556 ? -4.524 4.305 -27.940 1.00 56.38 556 LEU A N 1
ATOM 3981 C CA . LEU A 1 556 ? -4.457 5.546 -28.734 1.00 56.38 556 LEU A CA 1
ATOM 3982 C C . LEU A 1 556 ? -5.025 6.788 -28.027 1.00 56.38 556 LEU A C 1
ATOM 3984 O O . LEU A 1 556 ? -4.679 7.905 -28.401 1.00 56.38 556 LEU A O 1
ATOM 3988 N N . GLU A 1 557 ? -5.888 6.604 -27.028 1.00 58.81 557 GLU A N 1
ATOM 3989 C CA . GLU A 1 557 ? -6.419 7.693 -26.198 1.00 58.81 557 GLU A CA 1
ATOM 3990 C C . GLU A 1 557 ? -5.399 8.209 -25.165 1.00 58.81 557 GLU A C 1
ATOM 3992 O O . GLU A 1 557 ? -5.537 9.335 -24.695 1.00 58.81 557 GLU A O 1
ATOM 3997 N N . VAL A 1 558 ? -4.360 7.421 -24.851 1.00 60.38 558 VAL A N 1
ATOM 3998 C CA . VAL A 1 558 ? -3.405 7.666 -23.756 1.00 60.38 558 VAL A CA 1
ATOM 3999 C C . VAL A 1 558 ? -1.970 7.872 -24.258 1.00 60.38 558 VAL A C 1
ATOM 4001 O O . VAL A 1 558 ? -1.315 8.831 -23.857 1.00 60.38 558 VAL A O 1
ATOM 4004 N N . SER A 1 559 ? -1.462 7.009 -25.148 1.00 68.62 559 SER A N 1
ATOM 4005 C CA . SER A 1 559 ? -0.109 7.137 -25.712 1.00 68.62 559 SER A CA 1
ATOM 4006 C C . SER A 1 559 ? -0.007 6.560 -27.130 1.00 68.62 559 SER A C 1
ATOM 4008 O O . SER A 1 559 ? -0.607 5.521 -27.413 1.00 68.62 559 SER A O 1
ATOM 4010 N N . PRO A 1 560 ? 0.772 7.186 -28.038 1.00 76.44 560 PRO A N 1
ATOM 4011 C CA . PRO A 1 560 ? 1.017 6.653 -29.378 1.00 76.44 560 PRO A CA 1
ATOM 4012 C C . PRO A 1 560 ? 1.905 5.396 -29.401 1.00 76.44 560 PRO A C 1
ATOM 4014 O O . PRO A 1 560 ? 1.926 4.711 -30.423 1.00 76.44 560 PRO A O 1
ATOM 4017 N N . TYR A 1 561 ? 2.615 5.077 -28.312 1.00 86.31 561 TYR A N 1
ATOM 4018 C CA . TYR A 1 561 ? 3.499 3.910 -28.222 1.00 86.31 561 TYR A CA 1
ATOM 4019 C C . TYR A 1 561 ? 3.236 3.117 -26.932 1.00 86.31 561 TYR A C 1
ATOM 4021 O O . TYR A 1 561 ? 2.913 3.721 -25.911 1.00 86.31 561 TYR A O 1
ATOM 4029 N N . PRO A 1 562 ? 3.393 1.778 -26.931 1.00 86.56 562 PRO A N 1
ATOM 4030 C CA . PRO A 1 562 ? 3.233 0.978 -25.714 1.00 86.56 562 PRO A CA 1
ATOM 4031 C C . PRO A 1 562 ? 4.226 1.350 -24.609 1.00 86.56 562 PRO A C 1
ATOM 4033 O O . PRO A 1 562 ? 3.920 1.152 -23.438 1.00 86.56 562 PRO A O 1
ATOM 4036 N N . ILE A 1 563 ? 5.404 1.866 -24.983 1.00 91.94 563 ILE A N 1
ATOM 4037 C CA . ILE A 1 563 ? 6.450 2.322 -24.066 1.00 91.94 563 ILE A CA 1
ATOM 4038 C C . ILE A 1 563 ? 6.879 3.715 -24.506 1.00 91.94 563 ILE A C 1
ATOM 4040 O O . ILE A 1 563 ? 7.471 3.862 -25.578 1.00 91.94 563 ILE A O 1
ATOM 4044 N N . SER A 1 564 ? 6.595 4.737 -23.702 1.00 92.19 564 SER A N 1
ATOM 4045 C CA . SER A 1 564 ? 6.877 6.115 -24.107 1.00 92.19 564 SER A CA 1
ATOM 4046 C C . SER A 1 564 ? 7.256 7.046 -22.969 1.00 92.19 564 SER A C 1
ATOM 4048 O O . SER A 1 564 ? 6.482 7.217 -22.029 1.00 92.19 564 SER A O 1
ATOM 4050 N N . ALA A 1 565 ? 8.385 7.735 -23.134 1.00 93.81 565 ALA A N 1
ATOM 4051 C CA . ALA A 1 565 ? 8.692 8.961 -22.407 1.00 93.81 565 ALA A CA 1
ATOM 4052 C C . ALA A 1 565 ? 8.243 10.164 -23.246 1.00 93.81 565 ALA A C 1
ATOM 4054 O O . ALA A 1 565 ? 8.712 10.357 -24.374 1.00 93.81 565 ALA A O 1
ATOM 4055 N N . LEU A 1 566 ? 7.315 10.953 -22.706 1.00 90.12 566 LEU A N 1
ATOM 4056 C CA . LEU A 1 566 ? 6.699 12.104 -23.363 1.00 90.12 566 LEU A CA 1
ATOM 4057 C C . LEU A 1 566 ? 6.915 13.398 -22.553 1.00 90.12 566 LEU A C 1
ATOM 4059 O O . LEU A 1 566 ? 6.848 13.401 -21.322 1.00 90.12 566 LEU A O 1
ATOM 4063 N N . TYR A 1 567 ? 7.094 14.527 -23.246 1.00 85.62 567 TYR A N 1
ATOM 4064 C CA . TYR A 1 567 ? 7.024 15.891 -22.685 1.00 85.62 567 TYR A CA 1
ATOM 4065 C C . TYR A 1 567 ? 7.881 16.155 -21.426 1.00 85.62 567 TYR A C 1
ATOM 4067 O O . TYR A 1 567 ? 7.384 16.714 -20.446 1.00 85.62 567 TYR A O 1
ATOM 4075 N N . GLY A 1 568 ? 9.176 15.832 -21.451 1.00 88.19 568 GLY A N 1
ATOM 4076 C CA . GLY A 1 568 ? 10.099 16.156 -20.352 1.00 88.19 568 GLY A CA 1
ATOM 4077 C C . GLY A 1 568 ? 10.342 15.039 -19.330 1.00 88.19 568 GLY A C 1
ATOM 4078 O O . GLY A 1 568 ? 10.962 15.292 -18.295 1.00 88.19 568 GLY A O 1
ATOM 4079 N N . SER A 1 569 ? 9.803 13.846 -19.580 1.00 92.00 569 SER A N 1
ATOM 4080 C CA . SER A 1 569 ? 9.884 12.692 -18.681 1.00 92.00 569 SER A CA 1
ATOM 4081 C C . SER A 1 569 ? 11.041 11.748 -19.023 1.00 92.00 569 SER A C 1
ATOM 4083 O O . SER A 1 569 ? 11.641 11.827 -20.101 1.00 92.00 569 SER A O 1
ATOM 4085 N N . ALA A 1 570 ? 11.342 10.840 -18.092 1.00 95.19 570 ALA A N 1
ATOM 4086 C CA . ALA A 1 570 ? 12.392 9.842 -18.226 1.00 95.19 570 ALA A CA 1
ATOM 4087 C C . ALA A 1 570 ? 11.902 8.414 -17.927 1.00 95.19 570 ALA A C 1
ATOM 4089 O O . ALA A 1 570 ? 11.061 8.200 -17.049 1.00 95.19 570 ALA A O 1
ATOM 4090 N N . ILE A 1 571 ? 12.457 7.432 -18.639 1.00 97.19 571 ILE A N 1
ATOM 4091 C CA . ILE A 1 571 ? 12.293 5.996 -18.371 1.00 97.19 571 ILE A CA 1
ATOM 4092 C C . ILE A 1 571 ? 13.673 5.332 -18.379 1.00 97.19 571 ILE A C 1
ATOM 4094 O O . ILE A 1 571 ? 14.397 5.416 -19.367 1.00 97.19 571 ILE A O 1
ATOM 4098 N N . ALA A 1 572 ? 14.019 4.617 -17.313 1.00 97.38 572 ALA A N 1
ATOM 4099 C CA . ALA A 1 572 ? 15.189 3.749 -17.248 1.00 97.38 572 ALA A CA 1
ATOM 4100 C C . ALA A 1 572 ? 14.744 2.298 -17.026 1.00 97.38 572 ALA A C 1
ATOM 4102 O O . ALA A 1 572 ? 14.119 1.998 -16.010 1.00 97.38 572 ALA A O 1
ATOM 4103 N N . LEU A 1 573 ? 15.054 1.407 -17.971 1.00 97.06 573 LEU A N 1
ATOM 4104 C CA . LEU A 1 573 ? 14.746 -0.020 -17.887 1.00 97.06 573 LEU A CA 1
ATOM 4105 C C . LEU A 1 573 ? 16.036 -0.837 -17.830 1.00 97.06 573 LEU A C 1
ATOM 4107 O O . LEU A 1 573 ? 16.827 -0.847 -18.776 1.00 97.06 573 LEU A O 1
ATOM 4111 N N . GLY A 1 574 ? 16.189 -1.574 -16.739 1.00 95.44 574 GLY A N 1
ATOM 4112 C CA . GLY A 1 574 ? 17.311 -2.457 -16.491 1.00 95.44 574 GLY A CA 1
ATOM 4113 C C . GLY A 1 574 ? 18.564 -1.744 -16.000 1.00 95.44 574 GLY A C 1
ATOM 4114 O O . GLY A 1 574 ? 18.672 -0.517 -15.943 1.00 95.44 574 GLY A O 1
ATOM 4115 N N . SER A 1 575 ? 19.533 -2.560 -15.614 1.00 93.69 575 SER A N 1
ATOM 4116 C CA . SER A 1 575 ? 20.830 -2.129 -15.113 1.00 93.69 575 SER A CA 1
ATOM 4117 C C . SER A 1 575 ? 21.908 -3.150 -15.481 1.00 93.69 575 SER A C 1
ATOM 4119 O O . SER A 1 575 ? 21.672 -4.125 -16.197 1.00 93.69 575 SER A O 1
ATOM 4121 N N . SER A 1 576 ? 23.113 -2.982 -14.933 1.00 91.12 576 SER A N 1
ATOM 4122 C CA . SER A 1 576 ? 24.196 -3.957 -15.105 1.00 91.12 576 SER A CA 1
ATOM 4123 C C . SER A 1 576 ? 23.888 -5.366 -14.578 1.00 91.12 576 SER A C 1
ATOM 4125 O O . SER A 1 576 ? 24.592 -6.308 -14.947 1.00 91.12 576 SER A O 1
ATOM 4127 N N . ARG A 1 577 ? 22.854 -5.521 -13.736 1.00 92.44 577 ARG A N 1
ATOM 4128 C CA . ARG A 1 577 ? 22.395 -6.827 -13.241 1.00 92.44 577 ARG A CA 1
ATOM 4129 C C . ARG A 1 577 ? 21.411 -7.517 -14.183 1.00 92.44 577 ARG A C 1
ATOM 4131 O O . ARG A 1 577 ? 21.193 -8.715 -14.047 1.00 92.44 577 ARG A O 1
ATOM 4138 N N . THR A 1 578 ? 20.806 -6.772 -15.104 1.00 96.62 578 THR A N 1
ATOM 4139 C CA . THR A 1 578 ? 19.769 -7.299 -15.984 1.00 96.62 578 THR A CA 1
ATOM 4140 C C . THR A 1 578 ? 20.391 -8.271 -16.972 1.00 96.62 578 THR A C 1
ATOM 4142 O O . THR A 1 578 ? 21.256 -7.920 -17.778 1.00 96.62 578 THR A O 1
ATOM 4145 N N . GLU A 1 579 ? 19.969 -9.527 -16.910 1.00 96.94 579 GLU A N 1
ATOM 4146 C CA . GLU A 1 579 ? 20.413 -10.570 -17.826 1.00 96.94 579 GLU A CA 1
ATOM 4147 C C . GLU A 1 579 ? 19.591 -10.535 -19.115 1.00 96.94 579 GLU A C 1
ATOM 4149 O O . GLU A 1 579 ? 20.160 -10.650 -20.206 1.00 96.94 579 GLU A O 1
ATOM 4154 N N . SER A 1 580 ? 18.279 -10.305 -18.996 1.00 97.06 580 SER A N 1
ATOM 4155 C CA . SER A 1 580 ? 17.351 -10.248 -20.124 1.00 97.06 580 SER A CA 1
ATOM 4156 C C . SER A 1 580 ? 16.354 -9.094 -20.003 1.00 97.06 580 SER A C 1
ATOM 4158 O O . SER A 1 580 ? 15.635 -8.982 -19.013 1.00 97.06 580 SER A O 1
ATOM 4160 N N . LEU A 1 581 ? 16.284 -8.271 -21.050 1.00 97.88 581 LEU A N 1
ATOM 4161 C CA . LEU A 1 581 ? 15.284 -7.223 -21.247 1.00 97.88 581 LEU A CA 1
ATOM 4162 C C . LEU A 1 581 ? 14.543 -7.494 -22.561 1.00 97.88 581 LEU A C 1
ATOM 4164 O O . LEU A 1 581 ? 15.149 -7.441 -23.633 1.00 97.88 581 LEU A O 1
ATOM 4168 N N . THR A 1 582 ? 13.244 -7.792 -22.494 1.00 97.88 582 THR A N 1
ATOM 4169 C CA . THR A 1 582 ? 12.418 -8.105 -23.673 1.00 97.88 582 THR A CA 1
ATOM 4170 C C . THR A 1 582 ? 11.187 -7.212 -23.734 1.00 97.88 582 THR A C 1
ATOM 4172 O O . THR A 1 582 ? 10.345 -7.251 -22.841 1.00 97.88 582 THR A O 1
ATOM 4175 N N . LEU A 1 583 ? 11.062 -6.438 -24.813 1.00 96.62 583 LEU A N 1
ATOM 4176 C CA . LEU A 1 583 ? 10.010 -5.442 -25.009 1.00 96.62 583 LEU A CA 1
ATOM 4177 C C . LEU A 1 583 ? 9.255 -5.746 -26.314 1.00 96.62 583 LEU A C 1
ATOM 4179 O O . LEU A 1 583 ? 9.852 -5.731 -27.393 1.00 96.62 583 LEU A O 1
ATOM 4183 N N . ALA A 1 584 ? 7.963 -6.077 -26.215 1.00 92.25 584 ALA A N 1
ATOM 4184 C CA . ALA A 1 584 ? 7.124 -6.406 -27.373 1.00 92.25 584 ALA A CA 1
ATOM 4185 C C . ALA A 1 584 ? 6.715 -5.161 -28.184 1.00 92.25 584 ALA A C 1
ATOM 4187 O O . ALA A 1 584 ? 6.737 -5.175 -29.412 1.00 92.25 584 ALA A O 1
ATOM 4188 N N . GLY A 1 585 ? 6.364 -4.070 -27.502 1.00 88.62 585 GLY A N 1
ATOM 4189 C CA . GLY A 1 585 ? 5.988 -2.801 -28.120 1.00 88.62 585 GLY A CA 1
ATOM 4190 C C . GLY A 1 585 ? 7.170 -1.947 -28.577 1.00 88.62 585 GLY A C 1
ATOM 4191 O O . GLY A 1 585 ? 8.307 -2.141 -28.149 1.00 88.62 585 GLY A O 1
ATOM 4192 N N . THR A 1 586 ? 6.887 -0.966 -29.439 1.00 93.50 586 THR A N 1
ATOM 4193 C CA . THR A 1 586 ? 7.873 0.053 -29.820 1.00 93.50 586 THR A CA 1
ATOM 4194 C C . THR A 1 586 ? 8.237 0.898 -28.603 1.00 93.50 586 THR A C 1
ATOM 4196 O O . THR A 1 586 ? 7.352 1.383 -27.894 1.00 93.50 586 THR A O 1
ATOM 4199 N N . VAL A 1 587 ? 9.538 1.097 -28.397 1.00 96.44 587 VAL A N 1
ATOM 4200 C CA . VAL A 1 587 ? 10.079 1.970 -27.349 1.00 96.44 587 VAL A CA 1
ATOM 4201 C C . VAL A 1 587 ? 10.296 3.367 -27.903 1.00 96.44 587 VAL A C 1
ATOM 4203 O O . VAL A 1 587 ? 11.002 3.522 -28.898 1.00 96.44 587 VAL A O 1
ATOM 4206 N N . ALA A 1 588 ? 9.730 4.389 -27.266 1.00 95.44 588 ALA A N 1
ATOM 4207 C CA . ALA A 1 588 ? 9.780 5.745 -27.790 1.00 95.44 588 ALA A CA 1
ATOM 4208 C C . ALA A 1 588 ? 10.249 6.789 -26.769 1.00 95.44 588 ALA A C 1
ATOM 4210 O O . ALA A 1 588 ? 9.736 6.882 -25.655 1.00 95.44 588 ALA A O 1
ATOM 4211 N N . SER A 1 589 ? 11.181 7.637 -27.203 1.00 96.38 589 SER A N 1
ATOM 4212 C CA . SER A 1 589 ? 11.474 8.934 -26.589 1.00 96.38 589 SER A CA 1
ATOM 4213 C C . SER A 1 589 ? 10.937 10.023 -27.515 1.00 96.38 589 SER A C 1
ATOM 4215 O O . SER A 1 589 ? 11.303 10.060 -28.695 1.00 96.38 589 SER A O 1
ATOM 4217 N N . VAL A 1 590 ? 10.023 10.863 -27.023 1.00 93.56 590 VAL A N 1
ATOM 4218 C CA . VAL A 1 590 ? 9.251 11.791 -27.863 1.00 93.56 590 VAL A CA 1
ATOM 4219 C C . VAL A 1 590 ? 9.218 13.196 -27.258 1.00 93.56 590 VAL A C 1
ATOM 4221 O O . VAL A 1 590 ? 8.523 13.454 -26.272 1.00 93.56 590 VAL A O 1
ATOM 4224 N N . SER A 1 591 ? 9.882 14.142 -27.927 1.00 90.56 591 SER A N 1
ATOM 4225 C CA . SER A 1 591 ? 9.908 15.560 -27.547 1.00 90.56 591 SER A CA 1
ATOM 4226 C C . SER A 1 591 ? 9.270 16.429 -28.633 1.00 90.56 591 SER A C 1
ATOM 4228 O O . SER A 1 591 ? 9.900 16.798 -29.622 1.00 90.56 591 SER A O 1
ATOM 4230 N N . LEU A 1 592 ? 7.991 16.774 -28.462 1.00 82.50 592 LEU A N 1
ATOM 4231 C CA . LEU A 1 592 ? 7.229 17.558 -29.453 1.00 82.50 592 LEU A CA 1
ATOM 4232 C C . LEU A 1 592 ? 7.244 19.070 -29.189 1.00 82.50 592 LEU A C 1
ATOM 4234 O O . LEU A 1 592 ? 6.700 19.843 -29.979 1.00 82.50 592 LEU A O 1
ATOM 4238 N N . VAL A 1 593 ? 7.804 19.506 -28.058 1.00 80.94 593 VAL A N 1
ATOM 4239 C CA . VAL A 1 593 ? 7.790 20.906 -27.617 1.00 80.94 593 VAL A CA 1
ATOM 4240 C C . VAL A 1 593 ? 9.187 21.302 -27.150 1.00 80.94 593 VAL A C 1
ATOM 4242 O O . VAL A 1 593 ? 9.814 20.593 -26.367 1.00 80.94 593 VAL A O 1
ATOM 4245 N N . ASP A 1 594 ? 9.673 22.460 -27.597 1.00 75.31 594 ASP A N 1
ATOM 4246 C CA . ASP A 1 594 ? 10.979 22.970 -27.171 1.00 75.31 594 ASP A CA 1
ATOM 4247 C C . ASP A 1 594 ? 11.049 23.120 -25.637 1.00 75.31 594 ASP A C 1
ATOM 4249 O O . ASP A 1 594 ? 10.144 23.679 -25.008 1.00 75.31 594 ASP A O 1
ATOM 4253 N N . GLY A 1 595 ? 12.150 22.647 -25.041 1.00 75.00 595 GLY A N 1
ATOM 4254 C CA . GLY A 1 595 ? 12.379 22.678 -23.592 1.00 75.00 595 GLY A CA 1
ATOM 4255 C C . GLY A 1 595 ? 11.709 21.542 -22.811 1.00 75.00 595 GLY A C 1
ATOM 4256 O O . GLY A 1 595 ? 11.548 21.672 -21.599 1.00 75.00 595 GLY A O 1
ATOM 4257 N N . THR A 1 596 ? 11.301 20.461 -23.488 1.00 83.88 596 THR A N 1
ATOM 4258 C CA . THR A 1 596 ? 10.713 19.257 -22.871 1.00 83.88 596 THR A CA 1
ATOM 4259 C C . THR A 1 596 ? 11.509 17.991 -23.198 1.00 83.88 596 THR A C 1
ATOM 4261 O O . THR A 1 596 ? 10.951 17.003 -23.666 1.00 83.88 596 THR A O 1
ATOM 4264 N N . ASP A 1 597 ? 12.819 18.037 -22.950 1.00 91.75 597 ASP A N 1
ATOM 4265 C CA . ASP A 1 597 ? 13.755 16.947 -23.246 1.00 91.75 597 ASP A CA 1
ATOM 4266 C C . ASP A 1 597 ? 13.314 15.629 -22.590 1.00 91.75 597 ASP A C 1
ATOM 4268 O O . ASP A 1 597 ? 13.065 15.582 -21.386 1.00 91.75 597 ASP A O 1
ATOM 4272 N N . THR A 1 598 ? 13.213 14.562 -23.382 1.00 94.81 598 THR A N 1
ATOM 4273 C CA . THR A 1 598 ? 12.807 13.229 -22.916 1.00 94.81 598 THR A CA 1
ATOM 4274 C C . THR A 1 598 ? 13.974 12.265 -22.960 1.00 94.81 598 THR A C 1
ATOM 4276 O O . THR A 1 598 ? 14.782 12.298 -23.890 1.00 94.81 598 THR A O 1
ATOM 4279 N N . GLU A 1 599 ? 14.030 11.347 -22.001 1.00 96.06 599 GLU A N 1
ATOM 4280 C CA . GLU A 1 599 ? 15.099 10.354 -21.930 1.00 96.06 599 GLU A CA 1
ATOM 4281 C C . GLU A 1 599 ? 14.542 8.941 -21.773 1.00 96.06 599 GLU A C 1
ATOM 4283 O O . GLU A 1 599 ? 13.731 8.661 -20.895 1.00 96.06 599 GLU A O 1
ATOM 4288 N N . VAL A 1 600 ? 15.009 8.024 -22.615 1.00 98.00 600 VAL A N 1
ATOM 4289 C CA . VAL A 1 600 ? 14.830 6.588 -22.404 1.00 98.00 600 VAL A CA 1
ATOM 4290 C C . VAL A 1 600 ? 16.205 5.939 -22.327 1.00 98.00 600 VAL A C 1
ATOM 4292 O O . VAL A 1 600 ? 17.019 6.115 -23.231 1.00 98.00 600 VAL A O 1
ATOM 4295 N N . SER A 1 601 ? 16.466 5.181 -21.266 1.00 97.38 601 SER A N 1
ATOM 4296 C CA . SER A 1 601 ? 17.697 4.414 -21.077 1.00 97.38 601 SER A CA 1
ATOM 4297 C C . SER A 1 601 ? 17.376 2.933 -20.923 1.00 97.38 601 SER A C 1
ATOM 4299 O O . SER A 1 601 ? 16.525 2.566 -20.115 1.00 97.38 601 SER A O 1
ATOM 4301 N N . LEU A 1 602 ? 18.046 2.084 -21.697 1.00 97.50 602 LEU A N 1
ATOM 4302 C CA . LEU A 1 602 ? 17.888 0.631 -21.663 1.00 97.50 602 LEU A CA 1
ATOM 4303 C C . LEU A 1 602 ? 19.237 -0.015 -21.346 1.00 97.50 602 LEU A C 1
ATOM 4305 O O . LEU A 1 602 ? 20.200 0.215 -22.078 1.00 97.50 602 LEU A O 1
ATOM 4309 N N . ASP A 1 603 ? 19.319 -0.854 -20.316 1.00 95.75 603 ASP A N 1
ATOM 4310 C CA . ASP A 1 603 ? 20.545 -1.588 -19.979 1.00 95.75 603 ASP A CA 1
ATOM 4311 C C . ASP A 1 603 ? 20.271 -3.062 -19.647 1.00 95.75 603 ASP A C 1
ATOM 4313 O O . ASP A 1 603 ? 19.167 -3.462 -19.282 1.00 95.75 603 ASP A O 1
ATOM 4317 N N . GLY A 1 604 ? 21.296 -3.889 -19.829 1.00 95.50 604 GLY A N 1
ATOM 4318 C CA . GLY A 1 604 ? 21.249 -5.331 -19.613 1.00 95.50 604 GLY A CA 1
ATOM 4319 C C . GLY A 1 604 ? 22.183 -6.102 -20.541 1.00 95.50 604 GLY A C 1
ATOM 4320 O O . GLY A 1 604 ? 22.729 -5.561 -21.504 1.00 95.50 604 GLY A O 1
ATOM 4321 N N . SER A 1 605 ? 22.388 -7.388 -20.254 1.00 95.75 605 SER A N 1
ATOM 4322 C CA . SER A 1 605 ? 23.262 -8.277 -21.030 1.00 95.75 605 SER A CA 1
ATOM 4323 C C . SER A 1 605 ? 22.673 -8.615 -22.402 1.00 95.75 605 SER A C 1
ATOM 4325 O O . SER A 1 605 ? 23.403 -8.573 -23.398 1.00 95.75 605 SER A O 1
ATOM 4327 N N . ALA A 1 606 ? 21.378 -8.935 -22.460 1.00 96.69 606 ALA A N 1
ATOM 4328 C CA . ALA A 1 606 ? 20.644 -9.219 -23.688 1.00 96.69 606 ALA A CA 1
ATOM 4329 C C . ALA A 1 606 ? 19.360 -8.382 -23.765 1.00 96.69 606 ALA A C 1
ATOM 4331 O O . ALA A 1 606 ? 18.472 -8.528 -22.929 1.00 96.69 606 ALA A O 1
ATOM 4332 N N . ILE A 1 607 ? 19.263 -7.533 -24.791 1.00 98.12 607 ILE A N 1
ATOM 4333 C CA . ILE A 1 607 ? 18.129 -6.636 -25.034 1.00 98.12 607 ILE A CA 1
ATOM 4334 C C . ILE A 1 607 ? 17.427 -7.050 -26.334 1.00 98.12 607 ILE A C 1
ATOM 4336 O O . ILE A 1 607 ? 18.072 -7.203 -27.373 1.00 98.12 607 ILE A O 1
ATOM 4340 N N . THR A 1 608 ? 16.105 -7.216 -26.284 1.00 98.19 608 THR A N 1
ATOM 4341 C CA . THR A 1 608 ? 15.254 -7.538 -27.440 1.00 98.19 608 THR A CA 1
ATOM 4342 C C . THR A 1 608 ? 14.109 -6.533 -27.547 1.00 98.19 608 THR A C 1
ATOM 4344 O O . THR A 1 608 ? 13.260 -6.471 -26.661 1.00 98.19 608 THR A O 1
ATOM 4347 N N . LEU A 1 609 ? 14.075 -5.776 -28.644 1.00 97.56 609 LEU A N 1
ATOM 4348 C CA . LEU A 1 609 ? 13.076 -4.758 -28.977 1.00 97.56 609 LEU A CA 1
ATOM 4349 C C . LEU A 1 609 ? 12.286 -5.248 -30.195 1.00 97.56 609 LEU A C 1
ATOM 4351 O O . LEU A 1 609 ? 12.695 -5.031 -31.334 1.00 97.56 609 LEU A O 1
ATOM 4355 N N . GLN A 1 610 ? 11.186 -5.968 -29.971 1.00 95.50 610 GLN A N 1
ATOM 4356 C CA . GLN A 1 610 ? 10.502 -6.704 -31.045 1.00 95.50 610 GLN A CA 1
ATOM 4357 C C . GLN A 1 610 ? 9.969 -5.775 -32.144 1.00 95.50 610 GLN A C 1
ATOM 4359 O O . GLN A 1 610 ? 10.090 -6.099 -33.323 1.00 95.50 610 GLN A O 1
ATOM 4364 N N . ASN A 1 611 ? 9.468 -4.597 -31.754 1.00 94.12 611 ASN A N 1
ATOM 4365 C CA . ASN A 1 611 ? 8.955 -3.568 -32.664 1.00 94.12 611 ASN A CA 1
ATOM 4366 C C . ASN A 1 611 ? 9.875 -2.332 -32.737 1.00 94.12 611 ASN A C 1
ATOM 4368 O O . ASN A 1 611 ? 9.417 -1.228 -33.048 1.00 94.12 611 ASN A O 1
ATOM 4372 N N . GLY A 1 612 ? 11.160 -2.518 -32.420 1.00 96.38 612 GLY A N 1
ATOM 4373 C CA . GLY A 1 612 ? 12.193 -1.489 -32.500 1.00 96.38 612 GLY A CA 1
ATOM 4374 C C . GLY A 1 612 ? 12.053 -0.348 -31.490 1.00 96.38 612 GLY A C 1
ATOM 4375 O O . GLY A 1 612 ? 11.220 -0.365 -30.577 1.00 96.38 612 GLY A O 1
ATOM 4376 N N . ALA A 1 613 ? 12.908 0.658 -31.655 1.00 97.69 613 ALA A N 1
ATOM 4377 C CA . ALA A 1 613 ? 12.931 1.846 -30.821 1.00 97.69 613 ALA A CA 1
ATOM 4378 C C . ALA A 1 613 ? 13.161 3.128 -31.623 1.00 97.69 613 ALA A C 1
ATOM 4380 O O . ALA A 1 613 ? 13.891 3.146 -32.618 1.00 97.69 613 ALA A O 1
ATOM 4381 N N . VAL A 1 614 ? 12.548 4.216 -31.159 1.00 97.25 614 VAL A N 1
ATOM 4382 C CA . VAL A 1 614 ? 12.548 5.511 -31.832 1.00 97.25 614 VAL A CA 1
ATOM 4383 C C . VAL A 1 614 ? 12.850 6.656 -30.865 1.00 97.25 614 VAL A C 1
ATOM 4385 O O . VAL A 1 614 ? 12.278 6.745 -29.781 1.00 97.25 614 VAL A O 1
ATOM 4388 N N . ALA A 1 615 ? 13.727 7.568 -31.278 1.00 97.56 615 ALA A N 1
ATOM 4389 C CA . ALA A 1 615 ? 13.839 8.899 -30.688 1.00 97.56 615 ALA A CA 1
ATOM 4390 C C . ALA A 1 615 ? 13.364 9.931 -31.714 1.00 97.56 615 ALA A C 1
ATOM 4392 O O . ALA A 1 615 ? 13.898 9.986 -32.827 1.00 97.56 615 ALA A O 1
ATOM 4393 N N . THR A 1 616 ? 12.360 10.733 -31.354 1.00 95.19 616 THR A N 1
ATOM 4394 C CA . THR A 1 616 ? 11.761 11.721 -32.258 1.00 95.19 616 THR A CA 1
ATOM 4395 C C . THR A 1 616 ? 11.567 13.078 -31.596 1.00 95.19 616 THR A C 1
ATOM 4397 O O . THR A 1 616 ? 11.027 13.182 -30.493 1.00 95.19 616 THR A O 1
ATOM 4400 N N . GLY A 1 617 ? 12.004 14.125 -32.294 1.00 92.94 617 GLY A N 1
ATOM 4401 C CA . GLY A 1 617 ? 11.862 15.502 -31.849 1.00 92.94 617 GLY A CA 1
ATOM 4402 C C . GLY A 1 617 ? 13.107 16.068 -31.160 1.00 92.94 617 GLY A C 1
ATOM 4403 O O . GLY A 1 617 ? 13.995 15.356 -30.684 1.00 92.94 617 GLY A O 1
ATOM 4404 N N . ASN A 1 618 ? 13.174 17.397 -31.106 1.00 91.81 618 ASN A N 1
ATOM 4405 C CA . ASN A 1 618 ? 14.294 18.131 -30.524 1.00 91.81 618 ASN A CA 1
ATOM 4406 C C . ASN A 1 618 ? 14.341 17.930 -29.000 1.00 91.81 618 ASN A C 1
ATOM 4408 O O . ASN A 1 618 ? 13.420 18.347 -28.301 1.00 91.81 618 ASN A O 1
ATOM 4412 N N . GLY A 1 619 ? 15.409 17.311 -28.492 1.00 92.06 619 GLY A N 1
ATOM 4413 C CA . GLY A 1 619 ? 15.554 16.977 -27.068 1.00 92.06 619 GLY A CA 1
ATOM 4414 C C . GLY A 1 619 ? 15.126 15.552 -26.700 1.00 92.06 619 GLY A C 1
ATOM 4415 O O . GLY A 1 619 ? 15.267 15.170 -25.545 1.00 92.06 619 GLY A O 1
ATOM 4416 N N . ALA A 1 620 ? 14.648 14.743 -27.654 1.00 96.31 620 ALA A N 1
ATOM 4417 C CA . ALA A 1 620 ? 14.402 13.323 -27.414 1.00 96.31 620 ALA A CA 1
ATOM 4418 C C . ALA A 1 620 ? 15.705 12.516 -27.481 1.00 96.31 620 ALA A C 1
ATOM 4420 O O . ALA A 1 620 ? 16.376 12.492 -28.517 1.00 96.31 620 ALA A O 1
ATOM 4421 N N . ALA A 1 621 ? 16.035 11.824 -26.394 1.00 97.50 621 ALA A N 1
ATOM 4422 C CA . ALA A 1 621 ? 17.197 10.954 -26.284 1.00 97.50 621 ALA A CA 1
ATOM 4423 C C . ALA A 1 621 ? 16.793 9.507 -25.966 1.00 97.50 621 ALA A C 1
ATOM 4425 O O . ALA A 1 621 ? 15.955 9.255 -25.097 1.00 97.50 621 ALA A O 1
ATOM 4426 N N . LEU A 1 622 ? 17.423 8.561 -26.662 1.00 98.12 622 LEU A N 1
ATOM 4427 C CA . LEU A 1 622 ? 17.377 7.128 -26.387 1.00 98.12 622 LEU A CA 1
ATOM 4428 C C . LEU A 1 622 ? 18.808 6.597 -26.245 1.00 98.12 622 LEU A C 1
ATOM 4430 O O . LEU A 1 622 ? 19.590 6.631 -27.199 1.00 98.12 622 LEU A O 1
ATOM 4434 N N . THR A 1 623 ? 19.138 6.074 -25.070 1.00 97.56 623 THR A N 1
ATOM 4435 C CA . THR A 1 623 ? 20.437 5.476 -24.756 1.00 97.56 623 THR A CA 1
ATOM 4436 C C . THR A 1 623 ? 20.270 3.978 -24.540 1.00 97.56 623 THR A C 1
ATOM 4438 O O . THR A 1 623 ? 19.421 3.546 -23.769 1.00 97.56 623 THR A O 1
ATOM 4441 N N . ILE A 1 624 ? 21.078 3.169 -25.221 1.00 97.06 624 ILE A N 1
ATOM 4442 C CA . ILE A 1 624 ? 21.033 1.712 -25.119 1.00 97.06 624 ILE A CA 1
ATOM 4443 C C . ILE A 1 624 ? 22.417 1.170 -24.788 1.00 97.06 624 ILE A C 1
ATOM 4445 O O . ILE A 1 624 ? 23.373 1.316 -25.556 1.00 97.06 624 ILE A O 1
ATOM 4449 N N . GLY A 1 625 ? 22.467 0.465 -23.669 1.00 89.62 625 GLY A N 1
ATOM 4450 C CA . GLY A 1 625 ? 23.574 -0.344 -23.215 1.00 89.62 625 GLY A CA 1
ATOM 4451 C C . GLY A 1 625 ? 24.702 0.423 -22.541 1.00 89.62 625 GLY A C 1
ATOM 4452 O O . GLY A 1 625 ? 25.070 1.540 -22.914 1.00 89.62 625 GLY A O 1
ATOM 4453 N N . SER A 1 626 ? 25.306 -0.246 -21.562 1.00 81.75 626 SER A N 1
ATOM 4454 C CA . SER A 1 626 ? 26.521 0.199 -20.889 1.00 81.75 626 SER A CA 1
ATOM 4455 C C . SER A 1 626 ? 27.760 -0.497 -21.460 1.00 81.75 626 SER A C 1
ATOM 4457 O O . SER A 1 626 ? 27.793 -1.711 -21.698 1.00 81.75 626 SER A O 1
ATOM 4459 N N . ALA A 1 627 ? 28.839 0.267 -21.653 1.00 66.38 627 ALA A N 1
ATOM 4460 C CA . ALA A 1 627 ? 30.092 -0.252 -22.198 1.00 66.38 627 ALA A CA 1
ATOM 4461 C C . ALA A 1 627 ? 30.650 -1.411 -21.344 1.00 66.38 627 ALA A C 1
ATOM 4463 O O . ALA A 1 627 ? 31.021 -1.224 -20.189 1.00 66.38 627 ALA A O 1
ATOM 4464 N N . GLY A 1 628 ? 30.758 -2.603 -21.942 1.00 69.25 628 GLY A N 1
ATOM 4465 C CA . GLY A 1 628 ? 31.261 -3.814 -21.277 1.00 69.25 628 GLY A CA 1
ATOM 4466 C C . GLY A 1 628 ? 30.194 -4.668 -20.581 1.00 69.25 628 GLY A C 1
ATOM 4467 O O . GLY A 1 628 ? 30.522 -5.768 -20.142 1.00 69.25 628 GLY A O 1
ATOM 4468 N N . VAL A 1 629 ? 28.944 -4.198 -20.529 1.00 78.88 629 VAL A N 1
ATOM 4469 C CA . VAL A 1 629 ? 27.796 -4.911 -19.947 1.00 78.88 629 VAL A CA 1
ATOM 4470 C C . VAL A 1 629 ? 26.958 -5.537 -21.058 1.00 78.88 629 VAL A C 1
ATOM 4472 O O . VAL A 1 629 ? 26.836 -6.760 -21.131 1.00 78.88 629 VAL A O 1
ATOM 4475 N N . THR A 1 630 ? 26.447 -4.718 -21.980 1.00 85.62 630 THR A N 1
ATOM 4476 C CA . THR A 1 630 ? 25.516 -5.180 -23.015 1.00 85.62 630 THR A CA 1
ATOM 4477 C C . THR A 1 630 ? 26.228 -5.996 -24.076 1.00 85.62 630 THR A C 1
ATOM 4479 O O . THR A 1 630 ? 27.172 -5.529 -24.726 1.00 85.62 630 THR A O 1
ATOM 4482 N N . LYS A 1 631 ? 25.789 -7.242 -24.254 1.00 88.31 631 LYS A N 1
ATOM 4483 C CA . LYS A 1 631 ? 26.374 -8.195 -25.202 1.00 88.31 631 LYS A CA 1
ATOM 4484 C C . LYS A 1 631 ? 25.563 -8.279 -26.480 1.00 88.31 631 LYS A C 1
ATOM 4486 O O . LYS A 1 631 ? 26.169 -8.363 -27.541 1.00 88.31 631 LYS A O 1
ATOM 4491 N N . THR A 1 632 ? 24.238 -8.255 -26.403 1.00 94.38 632 THR A N 1
ATOM 4492 C CA . THR A 1 632 ? 23.384 -8.392 -27.589 1.00 94.38 632 THR A CA 1
ATOM 4493 C C . THR A 1 632 ? 22.218 -7.419 -27.555 1.00 94.38 632 THR A C 1
ATOM 4495 O O . THR A 1 632 ? 21.548 -7.310 -26.531 1.00 94.38 632 THR A O 1
ATOM 4498 N N . LEU A 1 633 ? 21.955 -6.774 -28.690 1.00 97.69 633 LEU A N 1
ATOM 4499 C CA . LEU A 1 633 ? 20.742 -6.004 -28.956 1.00 97.69 633 LEU A CA 1
ATOM 4500 C C . LEU A 1 633 ? 20.109 -6.510 -30.247 1.00 97.69 633 LEU A C 1
ATOM 4502 O O . LEU A 1 633 ? 20.781 -6.551 -31.275 1.00 97.69 633 LEU A O 1
ATOM 4506 N N . THR A 1 634 ? 18.832 -6.874 -30.180 1.00 98.19 634 THR A N 1
ATOM 4507 C CA . THR A 1 634 ? 18.007 -7.207 -31.348 1.00 98.19 634 THR A CA 1
ATOM 4508 C C . THR A 1 634 ? 16.862 -6.211 -31.465 1.00 98.19 634 THR A C 1
ATOM 4510 O O . THR A 1 634 ? 16.169 -5.988 -30.474 1.00 98.19 634 THR A O 1
ATOM 4513 N N . GLY A 1 635 ? 16.650 -5.649 -32.651 1.00 98.00 635 GLY A N 1
ATOM 4514 C CA . GLY A 1 635 ? 15.570 -4.711 -32.954 1.00 98.00 635 GLY A CA 1
ATOM 4515 C C . GLY A 1 635 ? 16.057 -3.471 -33.698 1.00 98.00 635 GLY A C 1
ATOM 4516 O O . GLY A 1 635 ? 17.217 -3.078 -33.573 1.00 98.00 635 GLY A O 1
ATOM 4517 N N . ASP A 1 636 ? 15.155 -2.859 -34.461 1.00 98.44 636 ASP A N 1
ATOM 4518 C CA . ASP A 1 636 ? 15.462 -1.692 -35.289 1.00 98.44 636 ASP A CA 1
ATOM 4519 C C . ASP A 1 636 ? 15.611 -0.419 -34.447 1.00 98.44 636 ASP A C 1
ATOM 4521 O O . ASP A 1 636 ? 14.911 -0.227 -33.449 1.00 98.44 636 ASP A O 1
ATOM 4525 N N . LEU A 1 637 ? 16.500 0.479 -34.872 1.00 98.62 637 LEU A N 1
ATOM 4526 C CA . LEU A 1 637 ? 16.775 1.754 -34.212 1.00 98.62 637 LEU A CA 1
ATOM 4527 C C . LEU A 1 637 ? 16.522 2.918 -35.164 1.00 98.62 637 LEU A C 1
ATOM 4529 O O . LEU A 1 637 ? 17.111 2.986 -36.240 1.00 98.62 637 LEU A O 1
ATOM 4533 N N . THR A 1 638 ? 15.700 3.877 -34.742 1.00 98.31 638 THR A N 1
ATOM 4534 C CA . THR A 1 638 ? 15.374 5.065 -35.542 1.00 98.31 638 THR A CA 1
ATOM 4535 C C . THR A 1 638 ? 15.619 6.357 -34.765 1.00 98.31 638 THR A C 1
ATOM 4537 O O . THR A 1 638 ? 15.053 6.572 -33.696 1.00 98.31 638 THR A O 1
ATOM 4540 N N . ALA A 1 639 ? 16.425 7.256 -35.325 1.00 98.31 639 ALA A N 1
ATOM 4541 C CA . ALA A 1 639 ? 16.566 8.636 -34.870 1.00 98.31 639 ALA A CA 1
ATOM 4542 C C . ALA A 1 639 ? 15.961 9.567 -35.926 1.00 98.31 639 ALA A C 1
ATOM 4544 O O . ALA A 1 639 ? 16.453 9.599 -37.053 1.00 98.31 639 ALA A O 1
ATOM 4545 N N . THR A 1 640 ? 14.918 10.326 -35.587 1.00 96.81 640 THR A N 1
ATOM 4546 C CA . THR A 1 640 ? 14.230 11.200 -36.553 1.00 96.81 640 THR A CA 1
ATOM 4547 C C . THR A 1 640 ? 13.836 12.550 -35.963 1.00 96.81 640 THR A C 1
ATOM 4549 O O . THR A 1 640 ? 13.770 12.697 -34.746 1.00 96.81 640 THR A O 1
ATOM 4552 N N . ASP A 1 641 ? 13.589 13.553 -36.805 1.00 94.25 641 ASP A N 1
ATOM 4553 C CA . ASP A 1 641 ? 13.189 14.912 -36.406 1.00 94.25 641 ASP A CA 1
ATOM 4554 C C . ASP A 1 641 ? 14.065 15.488 -35.276 1.00 94.25 641 ASP A C 1
ATOM 4556 O O . ASP A 1 641 ? 13.581 15.895 -34.226 1.00 94.25 641 ASP A O 1
ATOM 4560 N N . LYS A 1 642 ? 15.393 15.463 -35.459 1.00 94.94 642 LYS A N 1
ATOM 4561 C CA . LYS A 1 642 ? 16.411 15.875 -34.457 1.00 94.94 642 LYS A CA 1
ATOM 4562 C C . LYS A 1 642 ? 16.528 15.002 -33.197 1.00 94.94 642 LYS A C 1
ATOM 4564 O O . LYS A 1 642 ? 17.316 15.346 -32.316 1.00 94.94 642 LYS A O 1
ATOM 4569 N N . GLY A 1 643 ? 15.812 13.883 -33.116 1.00 96.94 643 GLY A N 1
ATOM 4570 C CA . GLY A 1 643 ? 15.986 12.898 -32.050 1.00 96.94 643 GLY A CA 1
ATOM 4571 C C . GLY A 1 643 ? 17.388 12.285 -32.055 1.00 96.94 643 GLY A C 1
ATOM 4572 O O . GLY A 1 643 ? 18.061 12.232 -33.092 1.00 96.94 643 GLY A O 1
ATOM 4573 N N . VAL A 1 644 ? 17.834 11.818 -30.888 1.00 98.31 644 VAL A N 1
ATOM 4574 C CA . VAL A 1 644 ? 19.174 11.257 -30.683 1.00 98.31 644 VAL A CA 1
ATOM 4575 C C . VAL A 1 644 ? 19.081 9.827 -30.165 1.00 98.31 644 VAL A C 1
ATOM 4577 O O . VAL A 1 644 ? 18.511 9.578 -29.108 1.00 98.31 644 VAL A O 1
ATOM 4580 N N . VAL A 1 645 ? 19.707 8.891 -30.877 1.00 98.75 645 VAL A N 1
ATOM 4581 C CA . VAL A 1 645 ? 19.873 7.499 -30.441 1.00 98.75 645 VAL A CA 1
ATOM 4582 C C . VAL A 1 645 ? 21.358 7.205 -30.241 1.00 98.75 645 VAL A C 1
ATOM 4584 O O . VAL A 1 645 ? 22.174 7.437 -31.133 1.00 98.75 645 VAL A O 1
ATOM 4587 N N . THR A 1 646 ? 21.723 6.663 -29.080 1.00 98.06 646 THR A N 1
ATOM 4588 C CA . THR A 1 646 ? 23.082 6.193 -28.780 1.00 98.06 646 THR A CA 1
ATOM 4589 C C . THR A 1 646 ? 23.040 4.748 -28.309 1.00 98.06 646 THR A C 1
ATOM 4591 O O . THR A 1 646 ? 22.476 4.461 -27.263 1.00 98.06 646 THR A O 1
ATOM 4594 N N . ALA A 1 647 ? 23.685 3.841 -29.040 1.00 97.62 647 ALA A N 1
ATOM 4595 C CA . ALA A 1 647 ? 23.785 2.429 -28.686 1.00 97.62 647 ALA A CA 1
ATOM 4596 C C . ALA A 1 647 ? 25.254 2.017 -28.500 1.00 97.62 647 ALA A C 1
ATOM 4598 O O . ALA A 1 647 ? 26.061 2.136 -29.427 1.00 97.62 647 ALA A O 1
ATOM 4599 N N . THR A 1 648 ? 25.616 1.525 -27.310 1.00 95.56 648 THR A N 1
ATOM 4600 C CA . THR A 1 648 ? 26.977 1.066 -26.983 1.00 95.56 648 THR A CA 1
ATOM 4601 C C . THR A 1 648 ? 26.975 -0.379 -26.500 1.00 95.56 648 THR A C 1
ATOM 4603 O O . THR A 1 648 ? 26.549 -0.689 -25.394 1.00 95.56 648 THR A O 1
ATOM 4606 N N . LEU A 1 649 ? 27.536 -1.269 -27.318 1.00 94.81 649 LEU A N 1
ATOM 4607 C CA . LEU A 1 649 ? 27.523 -2.712 -27.108 1.00 94.81 649 LEU A CA 1
ATOM 4608 C C . LEU A 1 649 ? 28.936 -3.290 -27.119 1.00 94.81 649 LEU A C 1
ATOM 4610 O O . LEU A 1 649 ? 29.802 -2.891 -27.901 1.00 94.81 649 LEU A O 1
ATOM 4614 N N . SER A 1 650 ? 29.160 -4.287 -26.266 1.00 90.62 650 SER A N 1
ATOM 4615 C CA . SER A 1 650 ? 30.375 -5.106 -26.281 1.00 90.62 650 SER A CA 1
ATOM 4616 C C . SER A 1 650 ? 30.316 -6.247 -27.306 1.00 90.62 650 SER A C 1
ATOM 4618 O O . SER A 1 650 ? 31.368 -6.720 -27.737 1.00 90.62 650 SER A O 1
ATOM 4620 N N . GLY A 1 651 ? 29.112 -6.667 -27.716 1.00 93.06 651 GLY A N 1
ATOM 4621 C CA . GLY A 1 651 ? 28.892 -7.751 -28.677 1.00 93.06 651 GLY A CA 1
ATOM 4622 C C . GLY A 1 651 ? 28.079 -7.323 -29.902 1.00 93.06 651 GLY A C 1
ATOM 4623 O O . GLY A 1 651 ? 28.480 -6.398 -30.603 1.00 93.06 651 GLY A O 1
ATOM 4624 N N . THR A 1 652 ? 26.992 -8.023 -30.214 1.00 95.38 652 THR A N 1
ATOM 4625 C CA . THR A 1 652 ? 26.311 -7.944 -31.517 1.00 95.38 652 THR A CA 1
ATOM 4626 C C . THR A 1 652 ? 25.077 -7.047 -31.482 1.00 95.38 652 THR A C 1
ATOM 4628 O O . THR A 1 652 ? 24.247 -7.160 -30.582 1.00 95.38 652 THR A O 1
ATOM 4631 N N . TYR A 1 653 ? 24.946 -6.195 -32.494 1.00 97.88 653 TYR A N 1
ATOM 4632 C CA . TYR A 1 653 ? 23.704 -5.526 -32.868 1.00 97.88 653 TYR A CA 1
ATOM 4633 C C . TYR A 1 653 ? 23.047 -6.257 -34.049 1.00 97.88 653 TYR A C 1
ATOM 4635 O O . TYR A 1 653 ? 23.737 -6.541 -35.027 1.00 97.88 653 TYR A O 1
ATOM 4643 N N . THR A 1 654 ? 21.745 -6.531 -33.970 1.00 98.31 654 THR A N 1
ATOM 4644 C CA . THR A 1 654 ? 20.949 -7.136 -35.048 1.00 98.31 654 THR A CA 1
ATOM 4645 C C . THR A 1 654 ? 19.670 -6.322 -35.272 1.00 98.31 654 THR A C 1
ATOM 4647 O O . THR A 1 654 ? 18.798 -6.312 -34.408 1.00 98.31 654 THR A O 1
ATOM 4650 N N . GLY A 1 655 ? 19.544 -5.657 -36.419 1.00 98.19 655 GLY A N 1
ATOM 4651 C CA . GLY A 1 655 ? 18.424 -4.774 -36.768 1.00 98.19 655 GLY A CA 1
ATOM 4652 C C . GLY A 1 655 ? 18.850 -3.648 -37.710 1.00 98.19 655 GLY A C 1
ATOM 4653 O O . GLY A 1 655 ? 20.043 -3.392 -37.890 1.00 98.19 655 GLY A O 1
ATOM 4654 N N . ASP A 1 656 ? 17.891 -2.938 -38.292 1.00 98.50 656 ASP A N 1
ATOM 4655 C CA . ASP A 1 656 ? 18.167 -1.791 -39.160 1.00 98.50 656 ASP A CA 1
ATOM 4656 C C . ASP A 1 656 ? 18.364 -0.516 -38.328 1.00 98.50 656 ASP A C 1
ATOM 4658 O O . ASP A 1 656 ? 17.610 -0.236 -37.398 1.00 98.50 656 ASP A O 1
ATOM 4662 N N . ALA A 1 657 ? 19.406 0.262 -38.632 1.00 98.56 657 ALA A N 1
ATOM 4663 C CA . ALA A 1 657 ? 19.689 1.534 -37.968 1.00 98.56 657 ALA A CA 1
ATOM 4664 C C . ALA A 1 657 ? 19.479 2.702 -38.936 1.00 98.56 657 ALA A C 1
ATOM 4666 O O . ALA A 1 657 ? 20.185 2.828 -39.941 1.00 98.56 657 ALA A O 1
ATOM 4667 N N . VAL A 1 658 ? 18.533 3.581 -38.609 1.00 98.69 658 VAL A N 1
ATOM 4668 C CA . VAL A 1 658 ? 18.085 4.674 -39.475 1.00 98.69 658 VAL A CA 1
ATOM 4669 C C . VAL A 1 658 ? 18.226 6.018 -38.766 1.00 98.69 658 VAL A C 1
ATOM 4671 O O . VAL A 1 658 ? 17.685 6.229 -37.683 1.00 98.69 658 VAL A O 1
ATOM 4674 N N . ALA A 1 659 ? 18.930 6.955 -39.397 1.00 98.50 659 ALA A N 1
ATOM 4675 C CA . ALA A 1 659 ? 18.886 8.372 -39.050 1.00 98.50 659 ALA A CA 1
ATOM 4676 C C . ALA A 1 659 ? 18.153 9.133 -40.161 1.00 98.50 659 ALA A C 1
ATOM 4678 O O . ALA A 1 659 ? 18.606 9.124 -41.307 1.00 98.50 659 ALA A O 1
ATOM 4679 N N . SER A 1 660 ? 17.047 9.799 -39.835 1.00 97.75 660 SER A N 1
ATOM 4680 C CA . SER A 1 660 ? 16.244 10.570 -40.790 1.00 97.75 660 SER A CA 1
ATOM 4681 C C . SER A 1 660 ? 15.947 11.989 -40.314 1.00 97.75 660 SER A C 1
ATOM 4683 O O . SER A 1 660 ? 16.052 12.260 -39.126 1.00 97.75 660 SER A O 1
ATOM 4685 N N . ASP A 1 661 ? 15.596 12.913 -41.212 1.00 94.56 661 ASP A N 1
ATOM 4686 C CA . ASP A 1 661 ? 15.034 14.234 -40.867 1.00 94.56 661 ASP A CA 1
ATOM 4687 C C . ASP A 1 661 ? 15.790 14.972 -39.738 1.00 94.56 661 ASP A C 1
ATOM 4689 O O . ASP A 1 661 ? 15.240 15.311 -38.694 1.00 94.56 661 ASP A O 1
ATOM 4693 N N . ALA A 1 662 ? 17.095 15.198 -39.918 1.00 95.62 662 ALA A N 1
ATOM 4694 C CA . ALA A 1 662 ? 17.992 15.797 -38.917 1.00 95.62 662 ALA A CA 1
ATOM 4695 C C . ALA A 1 662 ? 18.255 14.976 -37.633 1.00 95.62 662 ALA A C 1
ATOM 4697 O O . ALA A 1 662 ? 18.928 15.464 -36.725 1.00 95.62 662 ALA A O 1
ATOM 4698 N N . GLY A 1 663 ? 17.779 13.734 -37.551 1.00 97.81 663 GLY A N 1
ATOM 4699 C CA . GLY A 1 663 ? 18.072 12.799 -36.467 1.00 97.81 663 GLY A CA 1
ATOM 4700 C C . GLY A 1 663 ? 19.543 12.376 -36.412 1.00 97.81 663 GLY A C 1
ATOM 4701 O O . GLY A 1 663 ? 20.253 12.362 -37.422 1.00 97.81 663 GLY A O 1
ATOM 4702 N N . THR A 1 664 ? 20.011 12.028 -35.213 1.00 98.50 664 THR A N 1
ATOM 4703 C CA . THR A 1 664 ? 21.390 11.588 -34.960 1.00 98.50 664 THR A CA 1
ATOM 4704 C C . THR A 1 664 ? 21.412 10.199 -34.334 1.00 98.50 664 THR A C 1
ATOM 4706 O O . THR A 1 664 ? 20.877 10.004 -33.248 1.00 98.50 664 THR A O 1
ATOM 4709 N N . LEU A 1 665 ? 22.081 9.245 -34.979 1.00 98.69 665 LEU A N 1
ATOM 4710 C CA . LEU A 1 665 ? 22.280 7.894 -34.457 1.00 98.69 665 LEU A CA 1
ATOM 4711 C C . LEU A 1 665 ? 23.775 7.586 -34.321 1.00 98.69 665 LEU A C 1
ATOM 4713 O O . LEU A 1 665 ? 24.544 7.718 -35.275 1.00 98.69 665 LEU A O 1
ATOM 4717 N N . SER A 1 666 ? 24.187 7.151 -33.133 1.00 98.31 666 SER A N 1
ATOM 4718 C CA . SER A 1 666 ? 25.539 6.675 -32.835 1.00 98.31 666 SER A CA 1
ATOM 4719 C C . SER A 1 666 ? 25.495 5.212 -32.400 1.00 98.31 666 SER A C 1
ATOM 4721 O O . SER A 1 666 ? 24.888 4.886 -31.383 1.00 98.31 666 SER A O 1
ATOM 4723 N N . LEU A 1 667 ? 26.146 4.330 -33.157 1.00 97.88 667 LEU A N 1
ATOM 4724 C CA . LEU A 1 667 ? 26.229 2.897 -32.886 1.00 97.88 667 LEU A CA 1
ATOM 4725 C C . LEU A 1 667 ? 27.684 2.486 -32.654 1.00 97.88 667 LEU A C 1
ATOM 4727 O O . LEU A 1 667 ? 28.546 2.670 -33.516 1.00 97.88 667 LEU A O 1
ATOM 4731 N N . ARG A 1 668 ? 27.958 1.850 -31.518 1.00 96.69 668 ARG A N 1
ATOM 4732 C CA . ARG A 1 668 ? 29.228 1.178 -31.239 1.00 96.69 668 ARG A CA 1
ATOM 4733 C C . ARG A 1 668 ? 28.967 -0.275 -30.882 1.00 96.69 668 ARG A C 1
ATOM 4735 O O . ARG A 1 668 ? 28.309 -0.532 -29.884 1.00 96.69 668 ARG A O 1
ATOM 4742 N N . ALA A 1 669 ? 29.520 -1.213 -31.646 1.00 96.25 669 ALA A N 1
ATOM 4743 C CA . ALA A 1 669 ? 29.293 -2.641 -31.427 1.00 96.25 669 ALA A CA 1
ATOM 4744 C C . ALA A 1 669 ? 30.532 -3.499 -31.733 1.00 96.25 669 ALA A C 1
ATOM 4746 O O . ALA A 1 669 ? 31.473 -3.077 -32.411 1.00 96.25 669 ALA A O 1
ATOM 4747 N N . GLY A 1 670 ? 30.530 -4.731 -31.228 1.00 94.75 670 GLY A N 1
ATOM 4748 C CA . GLY A 1 670 ? 31.453 -5.793 -31.622 1.00 94.75 670 GLY A CA 1
ATOM 4749 C C . GLY A 1 670 ? 31.154 -6.337 -33.021 1.00 94.75 670 GLY A C 1
ATOM 4750 O O . GLY A 1 670 ? 32.069 -6.544 -33.811 1.00 94.75 670 GLY A O 1
ATOM 4751 N N . ALA A 1 671 ? 29.879 -6.508 -33.353 1.00 96.38 671 ALA A N 1
ATOM 4752 C CA . ALA A 1 671 ? 29.396 -6.856 -34.687 1.00 96.38 671 ALA A CA 1
ATOM 4753 C C . ALA A 1 671 ? 28.052 -6.161 -34.952 1.00 96.38 671 ALA A C 1
ATOM 4755 O O . ALA A 1 671 ? 27.360 -5.798 -34.001 1.00 96.38 671 ALA A O 1
ATOM 4756 N N . ALA A 1 672 ? 27.696 -5.973 -36.220 1.00 97.62 672 ALA A N 1
ATOM 4757 C CA . ALA A 1 672 ? 26.415 -5.402 -36.629 1.00 97.62 672 ALA A CA 1
ATOM 4758 C C . ALA A 1 672 ? 25.823 -6.198 -37.801 1.00 97.62 672 ALA A C 1
ATOM 4760 O O . ALA A 1 672 ? 26.528 -6.457 -38.776 1.00 97.62 672 ALA A O 1
ATOM 4761 N N . GLU A 1 673 ? 24.550 -6.569 -37.710 1.00 98.00 673 GLU A N 1
ATOM 4762 C CA . GLU A 1 673 ? 23.787 -7.275 -38.744 1.00 98.00 673 GLU A CA 1
ATOM 4763 C C . GLU A 1 673 ? 22.488 -6.511 -39.034 1.00 98.00 673 GLU A C 1
ATOM 4765 O O . GLU A 1 673 ? 21.606 -6.454 -38.185 1.00 98.00 673 GLU A O 1
ATOM 4770 N N . GLY A 1 674 ? 22.375 -5.920 -40.219 1.00 97.75 674 GLY A N 1
ATOM 4771 C CA . GLY A 1 674 ? 21.270 -5.056 -40.629 1.00 97.75 674 GLY A CA 1
ATOM 4772 C C . GLY A 1 674 ? 21.763 -3.845 -41.417 1.00 97.75 674 GLY A C 1
ATOM 4773 O O . GLY A 1 674 ? 22.968 -3.593 -41.525 1.00 97.75 674 GLY A O 1
ATOM 4774 N N . ASN A 1 675 ? 20.830 -3.110 -42.009 1.00 98.38 675 ASN A N 1
ATOM 4775 C CA . ASN A 1 675 ? 21.142 -1.970 -42.858 1.00 98.38 675 ASN A CA 1
ATOM 4776 C C . ASN A 1 675 ? 21.450 -0.719 -42.028 1.00 98.38 675 ASN A C 1
ATOM 4778 O O . ASN A 1 675 ? 20.878 -0.490 -40.962 1.00 98.38 675 ASN A O 1
ATOM 4782 N N . LEU A 1 676 ? 22.351 0.116 -42.540 1.00 98.56 676 LEU A N 1
ATOM 4783 C CA . LEU A 1 676 ? 22.748 1.389 -41.946 1.00 98.56 676 LEU A CA 1
ATOM 4784 C C . LEU A 1 676 ? 22.359 2.527 -42.892 1.00 98.56 676 LEU A C 1
ATOM 4786 O O . LEU A 1 676 ? 23.010 2.739 -43.915 1.00 98.56 676 LEU A O 1
ATOM 4790 N N . THR A 1 677 ? 21.324 3.290 -42.552 1.00 98.44 677 THR A N 1
ATOM 4791 C CA . THR A 1 677 ? 20.766 4.313 -43.444 1.00 98.44 677 THR A CA 1
ATOM 4792 C C . THR A 1 677 ? 20.777 5.697 -42.804 1.00 98.44 677 THR A C 1
ATOM 4794 O O . THR A 1 677 ? 20.315 5.888 -41.684 1.00 98.44 677 THR A O 1
ATOM 4797 N N . SER A 1 678 ? 21.272 6.691 -43.542 1.00 98.38 678 SER A N 1
ATOM 4798 C CA . SER A 1 678 ? 21.130 8.109 -43.203 1.00 98.38 678 SER A CA 1
ATOM 4799 C C . SER A 1 678 ? 20.428 8.847 -44.339 1.00 98.38 678 SER A C 1
ATOM 4801 O O . SER A 1 678 ? 20.941 8.866 -45.457 1.00 98.38 678 SER A O 1
ATOM 4803 N N . THR A 1 679 ? 19.263 9.440 -44.085 1.00 97.56 679 THR A N 1
ATOM 4804 C CA . THR A 1 679 ? 18.467 10.113 -45.121 1.00 97.56 679 THR A CA 1
ATOM 4805 C C . THR A 1 679 ? 17.887 11.442 -44.654 1.00 97.56 679 THR A C 1
ATOM 4807 O O . THR A 1 679 ? 17.456 11.590 -43.520 1.00 97.56 679 THR A O 1
ATOM 4810 N N . GLY A 1 680 ? 17.825 12.425 -45.539 1.00 94.75 680 GLY A N 1
ATOM 4811 C CA . GLY A 1 680 ? 17.237 13.725 -45.238 1.00 94.75 680 GLY A CA 1
ATOM 4812 C C . GLY A 1 680 ? 18.232 14.724 -44.645 1.00 94.75 680 GLY A C 1
ATOM 4813 O O . GLY A 1 680 ? 19.263 14.398 -44.053 1.00 94.75 680 GLY A O 1
ATOM 4814 N N . SER A 1 681 ? 17.922 16.004 -44.833 1.00 93.38 681 SER A N 1
ATOM 4815 C CA . SER A 1 681 ? 18.855 17.088 -44.535 1.00 93.38 681 SER A CA 1
ATOM 4816 C C . SER A 1 681 ? 19.233 17.137 -43.054 1.00 93.38 681 SER A C 1
ATOM 4818 O O . SER A 1 681 ? 18.384 17.329 -42.186 1.00 93.38 681 SER A O 1
ATOM 4820 N N . GLY A 1 682 ? 20.537 17.069 -42.780 1.00 92.44 682 GLY A N 1
ATOM 4821 C CA . GLY A 1 682 ? 21.095 17.182 -41.433 1.00 92.44 682 GLY A CA 1
ATOM 4822 C C . GLY A 1 682 ? 21.103 15.876 -40.640 1.00 92.44 682 GLY A C 1
ATOM 4823 O O . GLY A 1 682 ? 21.605 15.882 -39.518 1.00 92.44 682 GLY A O 1
ATOM 4824 N N . SER A 1 683 ? 20.584 14.770 -41.189 1.00 97.56 683 SER A N 1
ATOM 4825 C CA . SER A 1 683 ? 20.658 13.474 -40.515 1.00 97.56 683 SER A CA 1
ATOM 4826 C C . SER A 1 683 ? 22.111 13.003 -40.421 1.00 97.56 683 SER A C 1
ATOM 4828 O O . SER A 1 683 ? 22.936 13.254 -41.311 1.00 97.56 683 SER A O 1
ATOM 4830 N N . THR A 1 684 ? 22.446 12.326 -39.325 1.00 98.25 684 THR A N 1
ATOM 4831 C CA . THR A 1 684 ? 23.791 11.791 -39.093 1.00 98.25 684 THR A CA 1
ATOM 4832 C C . THR A 1 684 ? 23.715 10.398 -38.488 1.00 98.25 684 THR A C 1
ATOM 4834 O O . THR A 1 684 ? 23.200 10.225 -37.391 1.00 98.25 684 THR A O 1
ATOM 4837 N N . LEU A 1 685 ? 24.300 9.413 -39.168 1.00 98.62 685 LEU A N 1
ATOM 4838 C CA . LEU A 1 685 ? 24.521 8.068 -38.645 1.00 98.62 685 LEU A CA 1
ATOM 4839 C C . LEU A 1 685 ? 26.029 7.825 -38.526 1.00 98.62 685 LEU A C 1
ATOM 4841 O O . LEU A 1 685 ? 26.765 7.930 -39.507 1.00 98.62 685 LEU A O 1
ATOM 4845 N N . THR A 1 686 ? 26.501 7.509 -37.322 1.00 98.69 686 THR A N 1
ATOM 4846 C CA . THR A 1 686 ? 27.892 7.114 -37.061 1.00 98.69 686 THR A CA 1
ATOM 4847 C C . THR A 1 686 ? 27.922 5.703 -36.497 1.00 98.69 686 THR A C 1
ATOM 4849 O O . THR A 1 686 ? 27.405 5.462 -35.413 1.00 98.69 686 THR A O 1
ATOM 4852 N N . ALA A 1 687 ? 28.566 4.776 -37.201 1.00 98.38 687 ALA A N 1
ATOM 4853 C CA . ALA A 1 687 ? 28.703 3.387 -36.786 1.00 98.38 687 ALA A CA 1
ATOM 4854 C C . ALA A 1 687 ? 30.181 3.002 -36.629 1.00 98.38 687 ALA A C 1
ATOM 4856 O O . ALA A 1 687 ? 30.979 3.142 -37.556 1.00 98.38 687 ALA A O 1
ATOM 4857 N N . THR A 1 688 ? 30.551 2.496 -35.452 1.00 97.81 688 THR A N 1
ATOM 4858 C CA . THR A 1 688 ? 31.877 1.944 -35.145 1.00 97.81 688 THR A CA 1
ATOM 4859 C C . THR A 1 688 ? 31.742 0.479 -34.740 1.00 97.81 688 THR A C 1
ATOM 4861 O O . THR A 1 688 ? 31.323 0.167 -33.625 1.00 97.81 688 THR A O 1
ATOM 4864 N N . VAL A 1 689 ? 32.129 -0.425 -35.636 1.00 97.19 689 VAL A N 1
ATOM 4865 C CA . VAL A 1 689 ? 31.994 -1.876 -35.477 1.00 97.19 689 VAL A CA 1
ATOM 4866 C C . VAL A 1 689 ? 33.382 -2.512 -35.416 1.00 97.19 689 VAL A C 1
ATOM 4868 O O . VAL A 1 689 ? 34.141 -2.463 -36.378 1.00 97.19 689 VAL A O 1
ATOM 4871 N N . SER A 1 690 ? 33.773 -3.096 -34.283 1.00 94.31 690 SER A N 1
ATOM 4872 C CA . SER A 1 690 ? 35.144 -3.625 -34.147 1.00 94.31 690 SER A CA 1
ATOM 4873 C C . SER A 1 690 ? 35.385 -4.911 -34.954 1.00 94.31 690 SER A C 1
ATOM 4875 O O . SER A 1 690 ? 36.512 -5.171 -35.378 1.00 94.31 690 SER A O 1
ATOM 4877 N N . GLY A 1 691 ? 34.332 -5.697 -35.186 1.00 94.94 691 GLY A N 1
ATOM 4878 C CA . GLY A 1 691 ? 34.326 -6.947 -35.942 1.00 94.94 691 GLY A CA 1
ATOM 4879 C C . GLY A 1 691 ? 33.706 -6.802 -37.332 1.00 94.94 691 GLY A C 1
ATOM 4880 O O . GLY A 1 691 ? 34.208 -6.047 -38.163 1.00 94.94 691 GLY A O 1
ATOM 4881 N N . ALA A 1 692 ? 32.665 -7.586 -37.616 1.00 95.94 692 ALA A N 1
ATOM 4882 C CA . ALA A 1 692 ? 31.996 -7.603 -38.915 1.00 95.94 692 ALA A CA 1
ATOM 4883 C C . ALA A 1 692 ? 30.709 -6.765 -38.901 1.00 95.94 692 ALA A C 1
ATOM 4885 O O . ALA A 1 692 ? 29.925 -6.849 -37.958 1.00 95.94 692 ALA A O 1
ATOM 4886 N N . ALA A 1 693 ? 30.501 -5.999 -39.969 1.00 97.50 693 ALA A N 1
ATOM 4887 C CA . ALA A 1 693 ? 29.236 -5.378 -40.334 1.00 97.50 693 ALA A CA 1
ATOM 4888 C C . ALA A 1 693 ? 28.652 -6.135 -41.540 1.00 97.50 693 ALA A C 1
ATOM 4890 O O . ALA A 1 693 ? 29.356 -6.341 -42.535 1.00 97.50 693 ALA A O 1
ATOM 4891 N N . VAL A 1 694 ? 27.401 -6.577 -41.441 1.00 97.94 694 VAL A N 1
ATOM 4892 C CA . VAL A 1 694 ? 26.671 -7.306 -42.485 1.00 97.94 694 VAL A CA 1
ATOM 4893 C C . VAL A 1 694 ? 25.375 -6.563 -42.779 1.00 97.94 694 VAL A C 1
ATOM 4895 O O . VAL A 1 694 ? 24.583 -6.372 -41.868 1.00 97.94 694 VAL A O 1
ATOM 4898 N N . GLY A 1 695 ? 25.151 -6.176 -44.030 1.00 97.31 695 GLY A N 1
ATOM 4899 C CA . GLY A 1 695 ? 24.027 -5.337 -44.446 1.00 97.31 695 GLY A CA 1
ATOM 4900 C C . GLY A 1 695 ? 24.493 -4.148 -45.279 1.00 97.31 695 GLY A C 1
ATOM 4901 O O . GLY A 1 695 ? 25.690 -3.846 -45.342 1.00 97.31 695 GLY A O 1
ATOM 4902 N N . ASP A 1 696 ? 23.545 -3.496 -45.943 1.00 98.25 696 ASP A N 1
ATOM 4903 C CA . ASP A 1 696 ? 23.841 -2.372 -46.824 1.00 98.25 696 ASP A CA 1
ATOM 4904 C C . ASP A 1 696 ? 24.016 -1.082 -46.015 1.00 98.25 696 ASP A C 1
ATOM 4906 O O . ASP A 1 696 ? 23.409 -0.888 -44.962 1.00 98.25 696 ASP A O 1
ATOM 4910 N N . ALA A 1 697 ? 24.851 -0.176 -46.515 1.00 98.38 697 ALA A N 1
ATOM 4911 C CA . ALA A 1 697 ? 25.064 1.137 -45.922 1.00 98.38 697 ALA A CA 1
ATOM 4912 C C . ALA A 1 697 ? 24.773 2.234 -46.949 1.00 98.38 697 ALA A C 1
ATOM 4914 O O . ALA A 1 697 ? 25.391 2.282 -48.016 1.00 98.38 697 ALA A O 1
ATOM 4915 N N . SER A 1 698 ? 23.841 3.133 -46.628 1.00 98.19 698 SER A N 1
ATOM 4916 C CA . SER A 1 698 ? 23.350 4.140 -47.568 1.00 98.19 698 SER A CA 1
ATOM 4917 C C . SER A 1 698 ? 23.249 5.543 -46.973 1.00 98.19 698 SER A C 1
ATOM 4919 O O . SER A 1 698 ? 22.772 5.719 -45.851 1.00 98.19 698 SER A O 1
ATOM 4921 N N . ALA A 1 699 ? 23.621 6.553 -47.762 1.00 98.06 699 ALA A N 1
ATOM 4922 C CA . ALA A 1 699 ? 23.356 7.957 -47.456 1.00 98.06 699 ALA A CA 1
ATOM 4923 C C . ALA A 1 699 ? 22.617 8.648 -48.612 1.00 98.06 699 ALA A C 1
ATOM 4925 O O . ALA A 1 699 ? 23.115 8.671 -49.737 1.00 98.06 699 ALA A O 1
ATOM 4926 N N . ALA A 1 700 ? 21.451 9.227 -48.336 1.00 97.19 700 ALA A N 1
ATOM 4927 C CA . ALA A 1 700 ? 20.592 9.857 -49.338 1.00 97.19 700 ALA A CA 1
ATOM 4928 C C . ALA A 1 700 ? 20.082 11.228 -48.872 1.00 97.19 700 ALA A C 1
ATOM 4930 O O . ALA A 1 700 ? 20.164 11.559 -47.692 1.00 97.19 700 ALA A O 1
ATOM 4931 N N . GLU A 1 701 ? 19.566 12.037 -49.797 1.00 95.56 701 GLU A N 1
ATOM 4932 C CA . GLU A 1 701 ? 18.833 13.281 -49.501 1.00 95.56 701 GLU A CA 1
ATOM 4933 C C . GLU A 1 701 ? 19.574 14.243 -48.547 1.00 95.56 701 GLU A C 1
ATOM 4935 O O . GLU A 1 701 ? 18.988 14.834 -47.642 1.00 95.56 701 GLU A O 1
ATOM 4940 N N . SER A 1 702 ? 20.883 14.428 -48.749 1.00 95.19 702 SER A N 1
ATOM 4941 C CA . SER A 1 702 ? 21.766 15.234 -47.875 1.00 95.19 702 SER A CA 1
ATOM 4942 C C . SER A 1 702 ? 22.002 14.688 -46.454 1.00 95.19 702 SER A C 1
ATOM 4944 O O . SER A 1 702 ? 22.513 15.414 -45.595 1.00 95.19 702 SER A O 1
ATOM 4946 N N . GLY A 1 703 ? 21.677 13.418 -46.207 1.00 96.75 703 GLY A N 1
ATOM 4947 C CA . GLY A 1 703 ? 22.047 12.689 -44.996 1.00 96.75 703 GLY A CA 1
ATOM 4948 C C . GLY A 1 703 ? 23.529 12.314 -44.962 1.00 96.75 703 GLY A C 1
ATOM 4949 O O . GLY A 1 703 ? 24.179 12.179 -46.002 1.00 96.75 703 GLY A O 1
ATOM 4950 N N . ASN A 1 704 ? 24.081 12.139 -43.759 1.00 98.19 704 ASN A N 1
ATOM 4951 C CA . ASN A 1 704 ? 25.493 11.807 -43.545 1.00 98.19 704 ASN A CA 1
ATOM 4952 C C . ASN A 1 704 ? 25.656 10.443 -42.868 1.00 98.19 704 ASN A C 1
ATOM 4954 O O . ASN A 1 704 ? 25.071 10.209 -41.808 1.00 98.19 704 ASN A O 1
ATOM 4958 N N . LEU A 1 705 ? 26.483 9.566 -43.440 1.00 98.38 705 LEU A N 1
ATOM 4959 C CA . LEU A 1 705 ? 26.853 8.270 -42.869 1.00 98.38 705 LEU A CA 1
ATOM 4960 C C . LEU A 1 705 ? 28.372 8.159 -42.712 1.00 98.38 705 LEU A C 1
ATOM 4962 O O . LEU A 1 705 ? 29.118 8.279 -43.682 1.00 98.38 705 LEU A O 1
ATOM 4966 N N . THR A 1 706 ? 28.831 7.875 -41.494 1.00 98.62 706 THR A N 1
ATOM 4967 C CA . THR A 1 706 ? 30.212 7.463 -41.213 1.00 98.62 706 THR A CA 1
ATOM 4968 C C . THR A 1 706 ? 30.231 6.037 -40.676 1.00 98.62 706 THR A C 1
ATOM 4970 O O . THR A 1 706 ? 29.675 5.768 -39.615 1.00 98.62 706 THR A O 1
ATOM 4973 N N . LEU A 1 707 ? 30.909 5.129 -41.376 1.00 98.44 707 LEU A N 1
ATOM 4974 C CA . LEU A 1 707 ? 31.069 3.730 -40.982 1.00 98.44 707 LEU A CA 1
ATOM 4975 C C . LEU A 1 707 ? 32.550 3.399 -40.788 1.00 98.44 707 LEU A C 1
ATOM 4977 O O . LEU A 1 707 ? 33.351 3.514 -41.709 1.00 98.44 707 LEU A O 1
ATOM 4981 N N . THR A 1 708 ? 32.918 2.926 -39.603 1.00 98.31 708 THR A N 1
ATOM 4982 C CA . THR A 1 708 ? 34.222 2.308 -39.336 1.00 98.31 708 THR A CA 1
ATOM 4983 C C . THR A 1 708 ? 33.995 0.857 -38.954 1.00 98.31 708 THR A C 1
ATOM 4985 O O . THR A 1 708 ? 33.312 0.595 -37.968 1.00 98.31 708 THR A O 1
ATOM 4988 N N . THR A 1 709 ? 34.553 -0.085 -39.716 1.00 97.94 709 THR A N 1
ATOM 4989 C CA . THR A 1 709 ? 34.353 -1.516 -39.462 1.00 97.94 709 THR A CA 1
ATOM 4990 C C . THR A 1 709 ? 35.603 -2.367 -39.674 1.00 97.94 709 THR A C 1
ATOM 4992 O O . THR A 1 709 ? 36.457 -2.072 -40.516 1.00 97.94 709 THR A O 1
ATOM 4995 N N . GLY A 1 710 ? 35.704 -3.467 -38.926 1.00 96.19 710 GLY A N 1
ATOM 4996 C CA . GLY A 1 710 ? 36.709 -4.496 -39.155 1.00 96.19 710 GLY A CA 1
ATOM 4997 C C . GLY A 1 710 ? 36.528 -5.147 -40.527 1.00 96.19 710 GLY A C 1
ATOM 4998 O O . GLY A 1 710 ? 37.448 -5.107 -41.339 1.00 96.19 710 GLY A O 1
ATOM 4999 N N . SER A 1 711 ? 35.363 -5.729 -40.802 1.00 96.62 711 SER A N 1
ATOM 5000 C CA . SER A 1 711 ? 34.978 -6.250 -42.124 1.00 96.62 711 SER A CA 1
ATOM 5001 C C . SER A 1 711 ? 33.569 -5.796 -42.493 1.00 96.62 711 SER A C 1
ATOM 5003 O O . SER A 1 711 ? 32.732 -5.631 -41.615 1.00 96.62 711 SER A O 1
ATOM 5005 N N . LEU A 1 712 ? 33.293 -5.633 -43.783 1.00 97.50 712 LEU A N 1
ATOM 5006 C CA . LEU A 1 712 ? 31.983 -5.273 -44.318 1.00 97.50 712 LEU A CA 1
ATOM 5007 C C . LEU A 1 712 ? 31.524 -6.316 -45.341 1.00 97.50 712 LEU A C 1
ATOM 5009 O O . LEU A 1 712 ? 32.284 -6.648 -46.251 1.00 97.50 712 LEU A O 1
ATOM 5013 N N . THR A 1 713 ? 30.292 -6.803 -45.210 1.00 97.94 713 THR A N 1
ATOM 5014 C CA . THR A 1 713 ? 29.587 -7.584 -46.239 1.00 97.94 713 THR A CA 1
ATOM 5015 C C . THR A 1 713 ? 28.251 -6.917 -46.547 1.00 97.94 713 THR A C 1
ATOM 5017 O O . THR A 1 713 ? 27.364 -6.938 -45.704 1.00 97.94 713 THR A O 1
ATOM 5020 N N . GLY A 1 714 ? 28.113 -6.345 -47.738 1.00 97.19 714 GLY A N 1
ATOM 5021 C CA . GLY A 1 714 ? 26.961 -5.533 -48.139 1.00 97.19 714 GLY A CA 1
ATOM 5022 C C . GLY A 1 714 ? 27.389 -4.416 -49.083 1.00 97.19 714 GLY A C 1
ATOM 5023 O O . GLY A 1 714 ? 28.585 -4.233 -49.317 1.00 97.19 714 GLY A O 1
ATOM 5024 N N . ASP A 1 715 ? 26.435 -3.686 -49.640 1.00 98.00 715 ASP A N 1
ATOM 5025 C CA . ASP A 1 715 ? 26.701 -2.638 -50.620 1.00 98.00 715 ASP A CA 1
ATOM 5026 C C . ASP A 1 715 ? 26.771 -1.246 -49.973 1.00 98.00 715 ASP A C 1
ATOM 5028 O O . ASP A 1 715 ? 26.100 -0.954 -48.984 1.00 98.00 715 ASP A O 1
ATOM 5032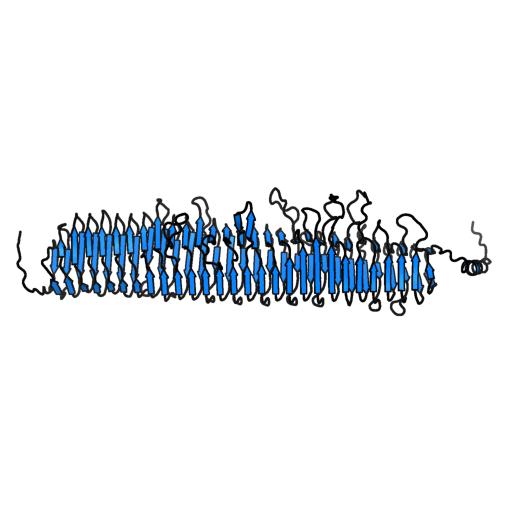 N N . LEU A 1 716 ? 27.594 -0.363 -50.548 1.00 98.19 716 LEU A N 1
ATOM 5033 C CA . LEU A 1 716 ? 27.659 1.053 -50.169 1.00 98.19 716 LEU A CA 1
ATOM 5034 C C . LEU A 1 716 ? 26.940 1.899 -51.218 1.00 98.19 716 LEU A C 1
ATOM 5036 O O . LEU A 1 716 ? 27.273 1.801 -52.400 1.00 98.19 716 LEU A O 1
ATOM 5040 N N . THR A 1 717 ? 26.006 2.755 -50.804 1.00 98.06 717 THR A N 1
ATOM 5041 C CA . THR A 1 717 ? 25.215 3.580 -51.734 1.00 98.06 717 THR A CA 1
ATOM 5042 C C . THR A 1 717 ? 25.139 5.047 -51.307 1.00 98.06 717 THR A C 1
ATOM 5044 O O . THR A 1 717 ? 24.868 5.352 -50.148 1.00 98.06 717 THR A O 1
ATOM 5047 N N . THR A 1 718 ? 25.326 5.969 -52.247 1.00 97.38 718 THR A N 1
ATOM 5048 C CA . THR A 1 718 ? 25.029 7.401 -52.081 1.00 97.38 718 THR A CA 1
ATOM 5049 C C . THR A 1 718 ? 24.127 7.904 -53.204 1.00 97.38 718 THR A C 1
ATOM 5051 O O . THR A 1 718 ? 24.366 7.600 -54.373 1.00 97.38 718 THR A O 1
ATOM 5054 N N . SER A 1 719 ? 23.103 8.694 -52.862 1.00 95.38 719 SER A N 1
ATOM 5055 C CA . SER A 1 719 ? 22.206 9.367 -53.818 1.00 95.38 719 SER A CA 1
ATOM 5056 C C . SER A 1 719 ? 21.792 10.757 -53.319 1.00 95.38 719 SER A C 1
ATOM 5058 O O . SER A 1 719 ? 22.014 11.100 -52.160 1.00 95.38 719 SER A O 1
ATOM 5060 N N . ASP A 1 720 ? 21.216 11.588 -54.193 1.00 92.69 720 ASP A N 1
ATOM 5061 C CA . ASP A 1 720 ? 20.516 12.836 -53.829 1.00 92.69 720 ASP A CA 1
ATOM 5062 C C . ASP A 1 720 ? 21.280 13.754 -52.852 1.00 92.69 720 ASP A C 1
ATOM 5064 O O . ASP A 1 720 ? 20.730 14.299 -51.896 1.00 92.69 720 ASP A O 1
ATOM 5068 N N . SER A 1 721 ? 22.576 13.958 -53.110 1.00 93.44 721 SER A N 1
ATOM 5069 C CA . SER A 1 721 ? 23.499 14.765 -52.285 1.00 93.44 721 SER A CA 1
ATOM 5070 C C . SER A 1 721 ? 23.818 14.207 -50.886 1.00 93.44 721 SER A C 1
ATOM 5072 O O . SER A 1 721 ? 24.421 14.915 -50.081 1.00 93.44 721 SER A O 1
ATOM 5074 N N . GLY A 1 722 ? 23.445 12.962 -50.573 1.00 96.25 722 GLY A N 1
ATOM 5075 C CA . GLY A 1 722 ? 23.889 12.270 -49.359 1.00 96.25 722 GLY A CA 1
ATOM 5076 C C . GLY A 1 722 ? 25.408 12.083 -49.335 1.00 96.25 722 GLY A C 1
ATOM 5077 O O . GLY A 1 722 ? 26.042 12.085 -50.384 1.00 96.25 722 GLY A O 1
ATOM 5078 N N . THR A 1 723 ? 26.011 11.943 -48.154 1.00 97.69 723 THR A N 1
ATOM 5079 C CA . THR A 1 723 ? 27.466 11.783 -47.970 1.00 97.69 723 THR A CA 1
ATOM 5080 C C . THR A 1 723 ? 27.776 10.519 -47.175 1.00 97.69 723 THR A C 1
ATOM 5082 O O . THR A 1 723 ? 27.272 10.345 -46.067 1.00 97.69 723 THR A O 1
ATOM 5085 N N . LEU A 1 724 ? 28.643 9.654 -47.712 1.00 98.19 724 LEU A N 1
ATOM 5086 C CA . LEU A 1 724 ? 29.056 8.403 -47.068 1.00 98.19 724 LEU A CA 1
ATOM 5087 C C . LEU A 1 724 ? 30.580 8.315 -46.971 1.00 98.19 724 LEU A C 1
ATOM 5089 O O . LEU A 1 724 ? 31.284 8.359 -47.981 1.00 98.19 724 LEU A O 1
ATOM 5093 N N . ALA A 1 725 ? 31.084 8.129 -45.753 1.00 98.25 725 ALA A N 1
ATOM 5094 C CA . ALA A 1 725 ? 32.482 7.829 -45.475 1.00 98.25 725 ALA A CA 1
ATOM 5095 C C . ALA A 1 725 ? 32.606 6.454 -44.801 1.00 98.25 725 ALA A C 1
ATOM 5097 O O . ALA A 1 725 ? 32.143 6.264 -43.678 1.00 98.25 725 ALA A O 1
ATOM 5098 N N . ALA A 1 726 ? 33.255 5.497 -45.465 1.00 97.75 726 ALA A N 1
ATOM 5099 C CA . ALA A 1 726 ? 33.477 4.151 -44.943 1.00 97.75 726 ALA A CA 1
ATOM 5100 C C . ALA A 1 726 ? 34.972 3.860 -44.764 1.00 97.75 726 ALA A C 1
ATOM 5102 O O . ALA A 1 726 ? 35.771 4.099 -45.668 1.00 97.75 726 ALA A O 1
ATOM 5103 N N . THR A 1 727 ? 35.355 3.300 -43.618 1.00 97.38 727 THR A N 1
ATOM 5104 C CA . THR A 1 727 ? 36.704 2.795 -43.333 1.00 97.38 727 THR A CA 1
ATOM 5105 C C . THR A 1 727 ? 36.636 1.310 -42.995 1.00 97.38 727 THR A C 1
ATOM 5107 O O . THR A 1 727 ? 35.975 0.929 -42.030 1.00 97.38 727 THR A O 1
ATOM 5110 N N . VAL A 1 728 ? 37.332 0.475 -43.773 1.00 96.62 728 VAL A N 1
ATOM 5111 C CA . VAL A 1 728 ? 37.356 -0.988 -43.606 1.00 96.62 728 VAL A CA 1
ATOM 5112 C C . VAL A 1 728 ? 38.777 -1.466 -43.323 1.00 96.62 728 VAL A C 1
ATOM 5114 O O . VAL A 1 728 ? 39.715 -1.125 -44.053 1.00 96.62 728 VAL A O 1
ATOM 5117 N N . SER A 1 729 ? 38.951 -2.264 -42.267 1.00 95.00 729 SER A N 1
ATOM 5118 C CA . SER A 1 729 ? 40.283 -2.705 -41.828 1.00 95.00 729 SER A CA 1
ATOM 5119 C C . SER A 1 729 ? 40.745 -4.061 -42.365 1.00 95.00 729 SER A C 1
ATOM 5121 O O . SER A 1 729 ? 41.949 -4.266 -42.486 1.00 95.00 729 SER A O 1
ATOM 5123 N N . HIS A 1 730 ? 39.834 -4.973 -42.712 1.00 93.81 730 HIS A N 1
ATOM 5124 C CA . HIS A 1 730 ? 40.175 -6.343 -43.114 1.00 93.81 730 HIS A CA 1
ATOM 5125 C C . HIS A 1 730 ? 39.584 -6.726 -44.470 1.00 93.81 730 HIS A C 1
ATOM 5127 O O . HIS A 1 730 ? 40.327 -6.882 -45.432 1.00 93.81 730 HIS A O 1
ATOM 5133 N N . THR A 1 731 ? 38.267 -6.914 -44.573 1.00 95.06 731 THR A N 1
ATOM 5134 C CA . THR A 1 731 ? 37.635 -7.345 -45.830 1.00 95.06 731 THR A CA 1
ATOM 5135 C C . THR A 1 731 ? 36.389 -6.530 -46.111 1.00 95.06 731 THR A C 1
ATOM 5137 O O . THR A 1 731 ? 35.528 -6.425 -45.247 1.00 95.06 731 THR A O 1
ATOM 5140 N N . PHE A 1 732 ? 36.270 -6.001 -47.324 1.00 96.50 732 PHE A N 1
ATOM 5141 C CA . PHE A 1 732 ? 35.026 -5.478 -47.876 1.00 96.50 732 PHE A CA 1
ATOM 5142 C C . PHE A 1 732 ? 34.524 -6.444 -48.953 1.00 96.50 732 PHE A C 1
ATOM 5144 O O . PHE A 1 732 ? 35.254 -6.728 -49.897 1.00 96.50 732 PHE A O 1
ATOM 5151 N N . THR A 1 733 ? 33.311 -6.972 -48.827 1.00 96.88 733 THR A N 1
ATOM 5152 C CA . THR A 1 733 ? 32.661 -7.806 -49.845 1.00 96.88 733 THR A CA 1
ATOM 5153 C C . THR A 1 733 ? 31.354 -7.148 -50.259 1.00 96.88 733 THR A C 1
ATOM 5155 O O . THR A 1 733 ? 30.421 -7.102 -49.466 1.00 96.88 733 THR A O 1
ATOM 5158 N N . GLY A 1 734 ? 31.300 -6.638 -51.487 1.00 95.50 734 GLY A N 1
ATOM 5159 C CA . GLY A 1 734 ? 30.170 -5.853 -51.981 1.00 95.50 734 GLY A CA 1
ATOM 5160 C C . GLY A 1 734 ? 30.552 -4.967 -53.161 1.00 95.50 734 GLY A C 1
ATOM 5161 O O . GLY A 1 734 ? 31.681 -5.039 -53.673 1.00 95.50 734 GLY A O 1
ATOM 5162 N N . LYS A 1 735 ? 29.615 -4.118 -53.579 1.00 95.19 735 LYS A N 1
ATOM 5163 C CA . LYS A 1 735 ? 29.835 -3.051 -54.565 1.00 95.19 735 LYS A CA 1
ATOM 5164 C C . LYS A 1 735 ? 29.596 -1.668 -53.956 1.00 95.19 735 LYS A C 1
ATOM 5166 O O . LYS A 1 735 ? 29.024 -1.530 -52.879 1.00 95.19 735 LYS A O 1
ATOM 5171 N N . THR A 1 736 ? 30.037 -0.635 -54.666 1.00 96.75 736 THR A N 1
ATOM 5172 C CA . THR A 1 736 ? 29.726 0.764 -54.350 1.00 96.75 736 THR A CA 1
ATOM 5173 C C . THR A 1 736 ? 28.912 1.406 -55.474 1.00 96.75 736 THR A C 1
ATOM 5175 O O . THR A 1 736 ? 29.238 1.228 -56.648 1.00 96.75 736 THR A O 1
ATOM 5178 N N . THR A 1 737 ? 27.879 2.174 -55.131 1.00 97.44 737 THR A N 1
ATOM 5179 C CA . THR A 1 737 ? 27.085 3.001 -56.057 1.00 97.44 737 THR A CA 1
ATOM 5180 C C . THR A 1 737 ? 27.125 4.441 -55.554 1.00 97.44 737 THR A C 1
ATOM 5182 O O . THR A 1 737 ? 26.689 4.696 -54.439 1.00 97.44 737 THR A O 1
ATOM 5185 N N . ASP A 1 738 ? 27.683 5.370 -56.330 1.00 95.56 738 ASP A N 1
ATOM 5186 C CA . ASP A 1 738 ? 27.931 6.749 -55.889 1.00 95.56 738 ASP A CA 1
ATOM 5187 C C . ASP A 1 738 ? 27.315 7.747 -56.859 1.00 95.56 738 ASP A C 1
ATOM 5189 O O . ASP A 1 738 ? 28.010 8.372 -57.655 1.00 95.56 738 ASP A O 1
ATOM 5193 N N . ASP A 1 739 ? 25.990 7.865 -56.804 1.00 95.31 739 ASP A N 1
ATOM 5194 C CA . ASP A 1 739 ? 25.230 8.771 -57.668 1.00 95.31 739 ASP A CA 1
ATOM 5195 C C . ASP A 1 739 ? 25.308 10.230 -57.181 1.00 95.31 739 ASP A C 1
ATOM 5197 O O . ASP A 1 739 ? 24.947 11.152 -57.915 1.00 95.31 739 ASP A O 1
ATOM 5201 N N . ALA A 1 740 ? 25.775 10.452 -55.946 1.00 93.50 740 ALA A N 1
ATOM 5202 C CA . ALA A 1 740 ? 25.938 11.778 -55.351 1.00 93.50 740 ALA A CA 1
ATOM 5203 C C . ALA A 1 740 ? 27.336 12.394 -55.565 1.00 93.50 740 ALA A C 1
ATOM 5205 O O . ALA A 1 740 ? 27.509 13.578 -55.281 1.00 93.50 740 ALA A O 1
ATOM 5206 N N . ASP A 1 741 ? 28.317 11.627 -56.055 1.00 95.06 741 ASP A N 1
ATOM 5207 C CA . ASP A 1 741 ? 29.733 12.012 -56.204 1.00 95.06 741 ASP A CA 1
ATOM 5208 C C . ASP A 1 741 ? 30.438 12.409 -54.879 1.00 95.06 741 ASP A C 1
ATOM 5210 O O . ASP A 1 741 ? 31.427 13.154 -54.869 1.00 95.06 741 ASP A O 1
ATOM 5214 N N . THR A 1 742 ? 29.968 11.898 -53.740 1.00 96.06 742 THR A N 1
ATOM 5215 C CA . THR A 1 742 ? 30.415 12.278 -52.379 1.00 96.06 742 THR A CA 1
ATOM 5216 C C . THR A 1 742 ? 31.021 11.119 -51.585 1.00 96.06 742 THR A C 1
ATOM 5218 O O . THR A 1 742 ? 31.492 11.326 -50.461 1.00 96.06 742 THR A O 1
ATOM 5221 N N . MET A 1 743 ? 31.025 9.896 -52.125 1.00 98.06 743 MET A N 1
ATOM 5222 C CA . MET A 1 743 ? 31.469 8.723 -51.376 1.00 98.06 743 MET A CA 1
ATOM 5223 C C . MET A 1 743 ? 32.987 8.712 -51.165 1.00 98.06 743 MET A C 1
ATOM 5225 O O . MET A 1 743 ? 33.776 8.832 -52.105 1.00 98.06 743 MET A O 1
ATOM 5229 N N . THR A 1 744 ? 33.403 8.469 -49.920 1.00 97.50 744 THR A N 1
ATOM 5230 C CA . THR A 1 744 ? 34.796 8.181 -49.559 1.00 97.50 744 THR A CA 1
ATOM 5231 C C . THR A 1 744 ? 34.915 6.777 -48.975 1.00 97.50 744 THR A C 1
ATOM 5233 O O . THR A 1 744 ? 34.414 6.508 -47.886 1.00 97.50 744 THR A O 1
ATOM 5236 N N . LEU A 1 745 ? 35.638 5.890 -49.660 1.00 96.50 745 LEU A N 1
ATOM 5237 C CA . LEU A 1 745 ? 35.991 4.560 -49.162 1.00 96.50 745 LEU A CA 1
ATOM 5238 C C . LEU A 1 745 ? 37.479 4.511 -48.804 1.00 96.50 745 LEU A C 1
ATOM 5240 O O . LEU A 1 745 ? 38.342 4.746 -49.648 1.00 96.50 745 LEU A O 1
ATOM 5244 N N . THR A 1 746 ? 37.788 4.159 -47.560 1.00 95.50 746 THR A N 1
ATOM 5245 C CA . THR A 1 746 ? 39.151 3.942 -47.071 1.00 95.50 746 THR A CA 1
ATOM 5246 C C . THR A 1 746 ? 39.363 2.470 -46.730 1.00 95.50 746 THR A C 1
ATOM 5248 O O . THR A 1 746 ? 38.717 1.918 -45.842 1.00 95.50 746 THR A O 1
ATOM 5251 N N . LEU A 1 747 ? 40.303 1.833 -47.420 1.00 94.50 747 LEU A N 1
ATOM 5252 C CA . LEU A 1 747 ? 40.778 0.484 -47.141 1.00 94.50 747 LEU A CA 1
ATOM 5253 C C . LEU A 1 747 ? 42.106 0.588 -46.388 1.00 94.50 747 LEU A C 1
ATOM 5255 O O . LEU A 1 747 ? 43.096 1.100 -46.921 1.00 94.50 747 LEU A O 1
ATOM 5259 N N . SER A 1 748 ? 42.122 0.107 -45.143 1.00 92.31 748 SER A N 1
ATOM 5260 C CA . SER A 1 748 ? 43.335 0.093 -44.315 1.00 92.31 748 SER A CA 1
ATOM 5261 C C . SER A 1 748 ? 44.415 -0.802 -44.935 1.00 92.31 748 SER A C 1
ATOM 5263 O O . SER A 1 748 ? 44.139 -1.643 -45.794 1.00 92.31 748 SER A O 1
ATOM 5265 N N . SER A 1 749 ? 45.663 -0.651 -44.491 1.00 88.69 749 SER A N 1
ATOM 5266 C CA . SER A 1 749 ? 46.763 -1.452 -45.031 1.00 88.69 749 SER A CA 1
ATOM 5267 C C . SER A 1 749 ? 46.535 -2.953 -44.835 1.00 88.69 749 SER A C 1
ATOM 5269 O O . SER A 1 749 ? 46.248 -3.399 -43.726 1.00 88.69 749 SER A O 1
ATOM 5271 N N . GLY A 1 750 ? 46.650 -3.730 -45.917 1.00 84.69 750 GLY A N 1
ATOM 5272 C CA . GLY A 1 750 ? 46.354 -5.166 -45.916 1.00 84.69 750 GLY A CA 1
ATOM 5273 C C . GLY A 1 750 ? 44.871 -5.533 -46.053 1.00 84.69 750 GLY A C 1
ATOM 5274 O O . GLY A 1 750 ? 44.570 -6.723 -46.148 1.00 84.69 750 GLY A O 1
ATOM 5275 N N . ALA A 1 751 ? 43.954 -4.561 -46.119 1.00 91.75 751 ALA A N 1
ATOM 5276 C CA . ALA A 1 751 ? 42.545 -4.840 -46.369 1.00 91.75 751 ALA A CA 1
ATOM 5277 C C . ALA A 1 751 ? 42.308 -5.336 -47.810 1.00 91.75 751 ALA A C 1
ATOM 5279 O O . ALA A 1 751 ? 42.989 -4.922 -48.752 1.00 91.75 751 ALA A O 1
ATOM 5280 N N . THR A 1 752 ? 41.327 -6.220 -47.993 1.00 92.06 752 THR A N 1
ATOM 5281 C CA . THR A 1 752 ? 40.936 -6.770 -49.301 1.00 92.06 752 THR A CA 1
ATOM 5282 C C . THR A 1 752 ? 39.527 -6.331 -49.667 1.00 92.06 752 THR A C 1
ATOM 5284 O O . THR A 1 752 ? 38.624 -6.422 -48.840 1.00 92.06 752 THR A O 1
ATOM 5287 N N . TRP A 1 753 ? 39.314 -5.907 -50.913 1.00 93.88 753 TRP A N 1
ATOM 5288 C CA . TRP A 1 753 ? 37.968 -5.706 -51.454 1.00 93.88 753 TRP A CA 1
ATOM 5289 C C . TRP A 1 753 ? 37.632 -6.812 -52.463 1.00 93.88 753 TRP A C 1
ATOM 5291 O O . TRP A 1 753 ? 38.250 -6.922 -53.527 1.00 93.88 753 TRP A O 1
ATOM 5301 N N . ASN A 1 754 ? 36.655 -7.637 -52.089 1.00 93.56 754 ASN A N 1
ATOM 5302 C CA . ASN A 1 754 ? 36.010 -8.661 -52.900 1.00 93.56 754 ASN A CA 1
ATOM 5303 C C . ASN A 1 754 ? 34.825 -8.036 -53.642 1.00 93.56 754 ASN A C 1
ATOM 5305 O O . ASN A 1 754 ? 33.708 -7.963 -53.129 1.00 93.56 754 ASN A O 1
ATOM 5309 N N . LEU A 1 755 ? 35.100 -7.555 -54.847 1.00 89.69 755 LEU A N 1
ATOM 5310 C CA . LEU A 1 755 ? 34.123 -6.878 -55.686 1.00 89.69 755 LEU A CA 1
ATOM 5311 C C . LEU A 1 755 ? 33.041 -7.854 -56.173 1.00 89.69 755 LEU A C 1
ATOM 5313 O O . LEU A 1 755 ? 33.365 -8.856 -56.815 1.00 89.69 755 LEU A O 1
ATOM 5317 N N . THR A 1 756 ? 31.771 -7.553 -55.901 1.00 90.62 756 THR A N 1
ATOM 5318 C CA . THR A 1 756 ? 30.633 -8.400 -56.308 1.00 90.62 756 THR A CA 1
ATOM 5319 C C . THR A 1 756 ? 30.044 -8.017 -57.669 1.00 90.62 756 THR A C 1
ATOM 5321 O O . THR A 1 756 ? 29.508 -8.883 -58.356 1.00 90.62 756 THR A O 1
ATOM 5324 N N . ASP A 1 757 ? 30.177 -6.753 -58.085 1.00 90.88 757 ASP A N 1
ATOM 5325 C CA . ASP A 1 757 ? 29.704 -6.221 -59.372 1.00 90.88 757 ASP A CA 1
ATOM 5326 C C . ASP A 1 757 ? 30.443 -4.910 -59.728 1.00 90.88 757 ASP A C 1
ATOM 5328 O O . ASP A 1 757 ? 31.340 -4.471 -59.008 1.00 90.88 757 ASP A O 1
ATOM 5332 N N . SER A 1 758 ? 30.085 -4.245 -60.829 1.00 88.88 758 SER A N 1
ATOM 5333 C CA . SER A 1 758 ? 30.593 -2.910 -61.162 1.00 88.88 758 SER A CA 1
ATOM 5334 C C . SER A 1 758 ? 30.385 -1.914 -60.018 1.00 88.88 758 SER A C 1
ATOM 5336 O O . SER A 1 758 ? 29.350 -1.943 -59.356 1.00 88.88 758 SER A O 1
ATOM 5338 N N . SER A 1 759 ? 31.360 -1.027 -59.804 1.00 92.81 759 SER A N 1
ATOM 5339 C CA . SER A 1 759 ? 31.350 -0.064 -58.701 1.00 92.81 759 SER A CA 1
ATOM 5340 C C . SER A 1 759 ? 31.762 1.336 -59.143 1.00 92.81 759 SER A C 1
ATOM 5342 O O . SER A 1 759 ? 32.632 1.495 -60.004 1.00 92.81 759 SER A O 1
ATOM 5344 N N . THR A 1 760 ? 31.155 2.338 -58.516 1.00 92.75 760 THR A N 1
ATOM 5345 C CA . THR A 1 760 ? 31.457 3.768 -58.655 1.00 92.75 760 THR A CA 1
ATOM 5346 C C . THR A 1 760 ? 31.758 4.347 -57.278 1.00 92.75 760 THR A C 1
ATOM 5348 O O . THR A 1 760 ? 31.035 4.062 -56.325 1.00 92.75 760 THR A O 1
ATOM 5351 N N . VAL A 1 761 ? 32.834 5.121 -57.159 1.00 92.56 761 VAL A N 1
ATOM 5352 C CA . VAL A 1 761 ? 33.240 5.777 -55.911 1.00 92.56 761 VAL A CA 1
ATOM 5353 C C . VAL A 1 761 ? 33.988 7.064 -56.249 1.00 92.56 761 VAL A C 1
ATOM 5355 O O . VAL A 1 761 ? 34.893 7.042 -57.088 1.00 92.56 761 VAL A O 1
ATOM 5358 N N . SER A 1 762 ? 33.618 8.169 -55.608 1.00 93.62 762 SER A N 1
ATOM 5359 C CA . SER A 1 762 ? 34.248 9.478 -55.798 1.00 93.62 762 SER A CA 1
ATOM 5360 C C . SER A 1 762 ? 35.690 9.488 -55.286 1.00 93.62 762 SER A C 1
ATOM 5362 O O . SER A 1 762 ? 36.611 9.876 -56.009 1.00 93.62 762 SER A O 1
ATOM 5364 N N . THR A 1 763 ? 35.926 8.979 -54.071 1.00 94.19 763 THR A N 1
ATOM 5365 C CA . THR A 1 763 ? 37.268 8.879 -53.476 1.00 94.19 763 THR A CA 1
ATOM 5366 C C . THR A 1 763 ? 37.544 7.487 -52.904 1.00 94.19 763 THR A C 1
ATOM 5368 O O . THR A 1 763 ? 36.856 7.027 -51.998 1.00 94.19 763 THR A O 1
ATOM 5371 N N . LEU A 1 764 ? 38.607 6.833 -53.390 1.00 92.38 764 LEU A N 1
ATOM 5372 C CA . LEU A 1 764 ? 39.127 5.572 -52.849 1.00 92.38 764 LEU A CA 1
ATOM 5373 C C . LEU A 1 764 ? 40.544 5.764 -52.296 1.00 92.38 764 LEU A C 1
ATOM 5375 O O . LEU A 1 764 ? 41.481 6.018 -53.055 1.00 92.38 764 LEU A O 1
ATOM 5379 N N . ASN A 1 765 ? 40.711 5.549 -50.993 1.00 90.94 765 ASN A N 1
ATOM 5380 C CA . ASN A 1 765 ? 42.003 5.542 -50.313 1.00 90.94 765 ASN A CA 1
ATOM 5381 C C . ASN A 1 765 ? 42.400 4.096 -49.992 1.00 90.94 765 ASN A C 1
ATOM 5383 O O . ASN A 1 765 ? 41.776 3.460 -49.149 1.00 90.94 765 ASN A O 1
ATOM 5387 N N . ALA A 1 766 ? 43.431 3.561 -50.649 1.00 84.25 766 ALA A N 1
ATOM 5388 C CA . ALA A 1 766 ? 43.888 2.183 -50.441 1.00 84.25 766 ALA A CA 1
ATOM 5389 C C . ALA A 1 766 ? 45.413 2.129 -50.256 1.00 84.25 766 ALA A C 1
ATOM 5391 O O . ALA A 1 766 ? 46.173 1.987 -51.216 1.00 84.25 766 ALA A O 1
ATOM 5392 N N . GLU A 1 767 ? 45.881 2.231 -49.011 1.00 67.56 767 GLU A N 1
ATOM 5393 C CA . GLU A 1 767 ? 47.313 2.192 -48.684 1.00 67.56 767 GLU A CA 1
ATOM 5394 C C . GLU A 1 767 ? 47.817 0.745 -48.548 1.00 67.56 767 GLU A C 1
ATOM 5396 O O . GLU A 1 767 ? 48.004 0.212 -47.455 1.00 67.56 767 GLU A O 1
ATOM 5401 N N . GLY A 1 768 ? 48.040 0.077 -49.685 1.00 64.19 768 GLY A N 1
ATOM 5402 C CA . GLY A 1 768 ? 48.528 -1.311 -49.720 1.00 64.19 768 GLY A CA 1
ATOM 5403 C C . GLY A 1 768 ? 47.436 -2.381 -49.584 1.00 64.19 768 GLY A C 1
ATOM 5404 O O . GLY A 1 768 ? 47.752 -3.529 -49.276 1.00 64.19 768 GLY A O 1
ATOM 5405 N N . GLY A 1 769 ? 46.169 -2.020 -49.808 1.00 60.16 769 GLY A N 1
ATOM 5406 C CA . GLY A 1 769 ? 45.060 -2.971 -49.930 1.00 60.16 769 GLY A CA 1
ATOM 5407 C C . GLY A 1 769 ? 45.055 -3.719 -51.272 1.00 60.16 769 GLY A C 1
ATOM 5408 O O . GLY A 1 769 ? 45.541 -3.207 -52.284 1.00 60.16 769 GLY A O 1
ATOM 5409 N N . LEU A 1 770 ? 44.509 -4.939 -51.287 1.00 64.88 770 LEU A N 1
ATOM 5410 C CA . LEU A 1 770 ? 44.407 -5.782 -52.484 1.00 64.88 770 LEU A CA 1
ATOM 5411 C C . LEU A 1 770 ? 42.984 -5.726 -53.065 1.00 64.88 770 LEU A C 1
ATOM 5413 O O . LEU A 1 770 ? 42.008 -6.022 -52.380 1.00 64.88 770 LEU A O 1
ATOM 5417 N N . LEU A 1 771 ? 42.863 -5.403 -54.354 1.00 62.41 771 LEU A N 1
ATOM 5418 C CA . LEU A 1 771 ? 41.613 -5.544 -55.108 1.00 62.41 771 LEU A CA 1
ATOM 5419 C C . LEU A 1 771 ? 41.573 -6.942 -55.736 1.00 62.41 771 LEU A C 1
ATOM 5421 O O . LEU A 1 771 ? 42.299 -7.215 -56.697 1.00 62.41 771 LEU A O 1
ATOM 5425 N N . ALA A 1 772 ? 40.742 -7.839 -55.207 1.00 61.78 772 ALA A N 1
ATOM 5426 C CA . ALA A 1 772 ? 40.586 -9.179 -55.761 1.00 61.78 772 ALA A CA 1
ATOM 5427 C C . ALA A 1 772 ? 39.579 -9.136 -56.924 1.00 61.78 772 ALA A C 1
ATOM 5429 O O . ALA A 1 772 ? 38.375 -9.263 -56.727 1.00 61.78 772 ALA A O 1
ATOM 5430 N N . SER A 1 773 ? 40.055 -8.918 -58.157 1.00 48.34 773 SER A N 1
ATOM 5431 C CA . SER A 1 773 ? 39.174 -8.882 -59.335 1.00 48.34 773 SER A CA 1
ATOM 5432 C C . SER A 1 773 ? 38.936 -10.277 -59.922 1.00 48.34 773 SER A C 1
ATOM 5434 O O . SER A 1 773 ? 39.903 -10.963 -60.264 1.00 48.34 773 SER A O 1
ATOM 5436 N N . TRP A 1 774 ? 37.681 -10.614 -60.220 1.00 45.28 774 TRP A N 1
ATOM 5437 C CA . TRP A 1 774 ? 37.357 -11.373 -61.430 1.00 45.28 774 TRP A CA 1
ATOM 5438 C C . TRP A 1 774 ? 36.841 -10.367 -62.478 1.00 45.28 774 TRP A C 1
ATOM 5440 O O . TRP A 1 774 ? 35.672 -10.011 -62.508 1.00 45.28 774 TRP A O 1
ATOM 5450 N N . THR A 1 775 ? 37.764 -9.866 -63.314 1.00 43.25 775 THR A N 1
ATOM 5451 C CA . THR A 1 775 ? 37.552 -9.030 -64.524 1.00 43.25 775 THR A CA 1
ATOM 5452 C C . THR A 1 775 ? 36.845 -7.667 -64.360 1.00 43.25 775 THR A C 1
ATOM 5454 O O . THR A 1 775 ? 35.640 -7.566 -64.541 1.00 43.25 775 THR A O 1
ATOM 5457 N N . ALA A 1 776 ? 37.606 -6.576 -64.172 1.00 39.72 776 ALA A N 1
ATOM 5458 C CA . ALA A 1 776 ? 37.093 -5.196 -64.248 1.00 39.72 776 ALA A CA 1
ATOM 5459 C C . ALA A 1 776 ? 37.453 -4.498 -65.581 1.00 39.72 776 ALA A C 1
ATOM 5461 O O . ALA A 1 776 ? 38.619 -4.461 -65.987 1.00 39.72 776 ALA A O 1
ATOM 5462 N N . ARG A 1 777 ? 36.453 -3.904 -66.252 1.00 37.44 777 ARG A N 1
ATOM 5463 C CA . ARG A 1 777 ? 36.599 -2.993 -67.405 1.00 37.44 777 ARG A CA 1
ATOM 5464 C C . ARG A 1 777 ? 36.393 -1.561 -66.897 1.00 37.44 777 ARG A C 1
ATOM 5466 O O . ARG A 1 777 ? 35.285 -1.209 -66.517 1.00 37.44 777 ARG A O 1
ATOM 5473 N N . TRP A 1 778 ? 37.444 -0.745 -66.887 1.00 45.03 778 TRP A N 1
ATOM 5474 C CA . TRP A 1 778 ? 37.379 0.654 -66.444 1.00 45.03 778 TRP A CA 1
ATOM 5475 C C . TRP A 1 778 ? 36.986 1.588 -67.599 1.00 45.03 778 TRP A C 1
ATOM 5477 O O . TRP A 1 778 ? 37.539 1.472 -68.694 1.00 45.03 778 TRP A O 1
ATOM 5487 N N . VAL A 1 779 ? 36.101 2.558 -67.348 1.00 32.00 779 VAL A N 1
ATOM 5488 C CA . VAL A 1 779 ? 35.897 3.737 -68.210 1.00 32.00 779 VAL A CA 1
ATOM 5489 C C . VAL A 1 779 ? 36.259 4.974 -67.389 1.00 32.00 779 VAL A C 1
ATOM 5491 O O . VAL A 1 779 ? 35.579 5.294 -66.424 1.00 32.00 779 VAL A O 1
ATOM 5494 N N . ARG A 1 780 ? 37.353 5.651 -67.758 1.00 31.33 780 ARG A N 1
ATOM 5495 C CA . ARG A 1 780 ? 37.684 6.992 -67.249 1.00 31.33 780 ARG A CA 1
ATOM 5496 C C . ARG A 1 780 ? 36.752 8.024 -67.888 1.00 31.33 780 ARG A C 1
ATOM 5498 O O . ARG A 1 780 ? 36.538 7.958 -69.101 1.00 31.33 780 ARG A O 1
ATOM 5505 N N . ARG A 1 781 ? 36.307 9.011 -67.114 1.00 34.12 781 ARG A N 1
ATOM 5506 C CA . ARG A 1 781 ? 36.104 10.370 -67.627 1.00 34.12 781 ARG A CA 1
ATOM 5507 C C . ARG A 1 781 ? 37.193 11.270 -67.078 1.00 34.12 781 ARG A C 1
ATOM 5509 O O . ARG A 1 781 ? 37.547 11.082 -65.897 1.00 34.12 781 ARG A O 1
#

InterPro domains:
  IPR012332 Autotransporter, pectate lyase C-like domain superfamily [G3DSA:2.160.20.20] (394-773)

Organism: Acidaminococcus intestini (strain RyC-MR95) (NCBI:txid568816)

Foldseek 3Di:
DDDDDDDDPPPPVVVVVVVVVPPLDADAAEAADDEEEAEDEPDEHEADHYEQAYEYEYEYEEEYEYHHPDPDDADASYEYYHQYEAAYYDPVGFYQEYERQHAHEYEDQYEYHHEHLEYEQHYDAHAANYEWEQQYEYEYYDANRAEYEYDEAAHEYYDPPQHAYEYEYEHQEYEQDHDHDPPDPPPDPDGGQASYEWDNLYEYEYHHAAEYEAEGAHEYDDANTEYYYEHLEYEYEYDPPPPPPDDDDDDPNFARYYWEANYEYEHYDLNRAEYEAHFEGPDLDWNAEAFHLNTYYYYEHQEYEHAIASEHEQFDADPPPRDTPTAGYYAEHYAQSHAEEEYHHEYEFEEQSTEHEYEHQEYAYPDEYEYYANGEYEYYDQNHAEYEAAAYYYEAQYEYEYEHQEYEQEWDWDDDPNDIDIEASAHYYHAYEYEYYDQNHAEYEYYYDAAHEHAAAQYEYHYEHQEYYYYDDLHARYEYEAELAYEAEAYDANHAEDEHSYEYEYDYDPPRPHAYEYEHDHQEYEYNFAYEHYEARYEYEYEHQEYDYDDADDPVVGDPKSAEFYQRYEYEHYDLNHAEAAHNIEHEFDYPDPPRAYEYEYEAQEYEGNAAYEFAAARGEYEYYDAPRHAEYEGEYEFEHQGEYEYHHAHEYEYAYEWYHLGEYEEEHCEYHYEAEFAAANTEYEYAHAEEYEEEYEFEHNGEYEEEYQEYHYEYEYYHLGAYEYEYEAEYEEAYYYHNLHYAYEYHAQHEYRYPDDHDGNHYHYDNYYYDDPDDDDDDD

Nearest PDB structures (foldseek):
  3syj-assembly1_A-2  TM=2.152E-01  e=1.101E-01  Haemophilus influenzae

Mean predicted aligned error: 11.59 Å